Protein 6XU3 (pdb70)

Structure (mmCIF, N/CA/C/O backbone):
data_6XU3
#
_entry.id   6XU3
#
_cell.length_a   75.374
_cell.length_b   82.118
_cell.length_c   222.435
_cell.angle_alpha   90.000
_cell.angle_beta   90.000
_cell.angle_gamma   90.000
#
_symmetry.space_group_name_H-M   'P 21 21 21'
#
loop_
_entity.id
_entity.type
_entity.pdbx_description
1 polymer 'Class IV aminotransferase'
2 non-polymer "PYRIDOXAL-5'-PHOSPHATE"
3 non-polymer 'CHLORIDE ION'
4 non-polymer GLYCEROL
5 non-polymer 'NITRATE ION'
6 non-polymer DI(HYDROXYETHYL)ETHER
7 non-polymer N-GLYCINE-[3-HYDROXY-2-METHYL-5-PHOSPHONOOXYMETHYL-PYRIDIN-4-YL-METHANE]
8 non-polymer '3-AMINOBENZOIC ACID'
9 water water
#
loop_
_atom_site.group_PDB
_atom_site.id
_atom_site.type_symbol
_atom_site.label_atom_id
_atom_site.label_alt_id
_atom_site.label_comp_id
_atom_site.label_asym_id
_atom_site.label_entity_id
_atom_site.label_seq_id
_atom_site.pdbx_PDB_ins_code
_atom_site.Cartn_x
_atom_site.Cartn_y
_atom_site.Cartn_z
_atom_site.occupancy
_atom_site.B_iso_or_equiv
_atom_site.auth_seq_id
_atom_site.auth_comp_id
_atom_site.auth_asym_id
_atom_site.auth_atom_id
_atom_site.pdbx_PDB_model_num
ATOM 1 N N . TYR A 1 7 ? 79.03500 29.06200 70.11300 0.910 47.99399 7 TYR A N 1
ATOM 2 C CA . TYR A 1 7 ? 78.00200 28.78100 69.14000 0.910 40.20215 7 TYR A CA 1
ATOM 3 C C . TYR A 1 7 ? 77.72400 29.99900 68.24500 0.910 54.88820 7 TYR A C 1
ATOM 4 O O . TYR A 1 7 ? 77.20600 29.73700 67.13500 0.910 61.89689 7 TYR A O 1
ATOM 21 N N . THR A 1 8 ? 78.06000 31.23300 68.66900 1.000 53.48900 8 THR A N 1
ATOM 22 C CA . THR A 1 8 ? 77.88300 32.50400 67.89300 1.000 50.81104 8 THR A CA 1
ATOM 23 C C . THR A 1 8 ? 78.75000 32.54000 66.62100 1.000 58.94380 8 THR A C 1
ATOM 24 O O . THR A 1 8 ? 78.28900 33.14200 65.63900 1.000 45.43471 8 THR A O 1
ATOM 35 N N . ASP A 1 9 ? 79.93800 31.92400 66.62400 1.000 56.43433 9 ASP A N 1
ATOM 36 C CA . ASP A 1 9 ? 80.86800 31.93600 65.44900 1.000 59.44295 9 ASP A CA 1
ATOM 37 C C . ASP A 1 9 ? 80.15400 31.45500 64.18300 1.000 55.56386 9 ASP A C 1
ATOM 38 O O . ASP A 1 9 ? 80.51700 31.96400 63.07100 1.000 44.52711 9 ASP A O 1
ATOM 47 N N . HIS A 1 10 ? 79.18400 30.53900 64.35500 1.000 60.50027 10 HIS A N 1
ATOM 48 C CA . HIS A 1 10 ? 78.34900 29.94000 63.27400 1.000 53.00282 10 HIS A CA 1
ATOM 49 C C . HIS A 1 10 ? 77.88400 31.01800 62.27400 1.000 55.42758 10 HIS A C 1
ATOM 50 O O . HIS A 1 10 ? 77.78800 30.67100 61.07600 1.000 62.80891 10 HIS A O 1
ATOM 64 N N . ILE A 1 11 ? 77.59200 32.25400 62.71100 1.000 42.72000 11 ILE A N 1
ATOM 65 C CA . ILE A 1 11 ? 77.07800 33.32900 61.80700 1.000 43.29914 11 ILE A CA 1
ATOM 66 C C . ILE A 1 11 ? 77.96100 34.56900 61.92100 1.000 31.42632 11 ILE A C 1
ATOM 67 O O . ILE A 1 11 ? 78.04200 35.34000 60.92000 1.000 32.08553 11 ILE A O 1
ATOM 83 N N . PHE A 1 12 ? 78.54800 34.83000 63.09100 1.000 31.21829 12 PHE A N 1
ATOM 84 C CA . PHE A 1 12 ? 79.10000 36.18600 63.38400 1.000 35.94886 12 PHE A CA 1
ATOM 85 C C . PHE A 1 12 ? 80.46000 36.36500 62.69700 1.000 39.63424 12 PHE A C 1
ATOM 86 O O . PHE A 1 12 ? 80.77100 37.51000 62.31700 1.000 39.52760 12 PHE A O 1
ATOM 103 N N . ASP A 1 13 ? 81.24100 35.29200 62.53200 1.000 34.02816 13 ASP A N 1
ATOM 104 C CA . ASP A 1 13 ? 82.53200 35.36100 61.79300 1.000 39.04274 13 ASP A CA 1
ATOM 105 C C . ASP A 1 13 ? 82.24100 35.96000 60.41300 1.000 40.33804 13 ASP A C 1
ATOM 106 O O . ASP A 1 13 ? 82.82600 37.00600 60.07900 1.000 37.92320 13 ASP A O 1
ATOM 115 N N . ASP A 1 14 ? 81.32400 35.35700 59.65700 1.000 38.32291 14 ASP A N 1
ATOM 116 C CA . ASP A 1 14 ? 80.99200 35.79600 58.27600 1.000 28.95538 14 ASP A CA 1
ATOM 117 C C . ASP A 1 14 ? 80.40500 37.21200 58.32700 1.000 37.95776 14 ASP A C 1
ATOM 118 O O . ASP A 1 14 ? 80.70100 38.02800 57.42300 1.000 41.07467 14 ASP A O 1
ATOM 127 N N . TYR A 1 15 ? 79.59400 37.51200 59.33800 1.000 41.51518 15 TYR A N 1
ATOM 128 C CA . TYR A 1 15 ? 78.90700 38.82300 59.46200 1.000 36.06105 15 TYR A CA 1
ATOM 129 C C . TYR A 1 15 ? 79.95400 39.93400 59.64700 1.000 31.77065 15 TYR A C 1
ATOM 130 O O . TYR A 1 15 ? 79.85900 40.96900 58.97900 1.000 30.35195 15 TYR A O 1
ATOM 148 N N . ARG A 1 16 ? 80.93200 39.70800 60.52900 1.000 28.27353 16 ARG A N 1
ATOM 149 C CA . ARG A 1 16 ? 82.00900 40.70400 60.81800 1.000 42.68502 16 ARG A CA 1
ATOM 150 C C . ARG A 1 16 ? 82.79300 41.02600 59.52800 1.000 37.66017 16 ARG A C 1
ATOM 151 O O . ARG A 1 16 ? 83.12200 42.21700 59.32600 1.000 36.25620 16 ARG A O 1
ATOM 172 N N . LEU A 1 17 ? 83.05300 40.02900 58.68100 1.000 32.00958 17 LEU A N 1
ATOM 173 C CA . LEU A 1 17 ? 83.71700 40.23500 57.35300 1.000 31.10023 17 LEU A CA 1
ATOM 174 C C . LEU A 1 17 ? 82.85900 41.17100 56.47700 1.000 39.57665 17 LEU A C 1
ATOM 175 O O . LEU A 1 17 ? 83.41900 42.10800 55.87200 1.000 37.34740 17 LEU A O 1
ATOM 191 N N . ARG A 1 18 ? 81.54300 40.95000 56.42400 1.000 34.12375 18 ARG A N 1
ATOM 192 C CA . ARG A 1 18 ? 80.63500 41.77400 55.59400 1.000 30.30613 18 ARG A CA 1
ATOM 193 C C . ARG A 1 18 ? 80.59600 43.22100 56.11900 1.000 34.80293 18 ARG A C 1
ATOM 194 O O . ARG A 1 18 ? 80.55900 44.15900 55.28300 1.000 37.86633 18 ARG A O 1
ATOM 215 N N . VAL A 1 19 ? 80.60800 43.42300 57.43900 1.000 28.55494 19 VAL A N 1
ATOM 216 C CA . VAL A 1 19 ? 80.59400 44.77500 58.05500 1.000 36.47491 19 VAL A CA 1
ATOM 217 C C . VAL A 1 19 ? 81.89000 45.52400 57.69900 1.000 34.92307 19 VAL A C 1
ATOM 218 O O . VAL A 1 19 ? 81.83600 46.75400 57.39700 1.000 36.14558 19 VAL A O 1
ATOM 231 N N . LYS A 1 20 ? 83.02600 44.82900 57.78500 1.000 38.25777 20 LYS A N 1
ATOM 232 C CA . LYS A 1 20 ? 84.34700 45.41000 57.41700 1.000 37.90595 20 LYS A CA 1
ATOM 233 C C . LYS A 1 20 ? 84.25500 45.97500 55.99700 1.000 38.01787 20 LYS A C 1
ATOM 234 O O . LYS A 1 20 ? 84.61600 47.16400 55.80000 1.000 36.81634 20 LYS A O 1
ATOM 253 N N . ALA A 1 21 ? 83.74000 45.17600 55.05300 1.000 30.67523 21 ALA A N 1
ATOM 254 C CA . ALA A 1 21 ? 83.56000 45.57700 53.63600 1.000 40.12647 21 ALA A CA 1
ATOM 255 C C . ALA A 1 21 ? 82.63500 46.80000 53.55700 1.000 48.24465 21 ALA A C 1
ATOM 256 O O . ALA A 1 21 ? 83.00600 47.75000 52.89200 1.000 46.92240 21 ALA A O 1
ATOM 263 N N . LEU A 1 22 ? 81.51100 46.80800 54.27100 1.000 36.75681 22 LEU A N 1
ATOM 264 C CA . LEU A 1 22 ? 80.56000 47.94700 54.23000 1.000 41.31267 22 LEU A CA 1
ATOM 265 C C . LEU A 1 22 ? 81.20900 49.22500 54.78900 1.000 38.03331 22 LEU A C 1
ATOM 266 O O . LEU A 1 22 ? 80.93800 50.31800 54.24600 1.000 47.56487 22 LEU A O 1
ATOM 282 N N . GLU A 1 23 ? 82.02700 49.12400 55.84100 1.000 34.05219 23 GLU A N 1
ATOM 283 C CA . GLU A 1 23 ? 82.66500 50.32000 56.46400 1.000 35.44248 23 GLU A CA 1
ATOM 284 C C . GLU A 1 23 ? 83.77400 50.87100 55.55800 1.000 53.08360 23 GLU A C 1
ATOM 285 O O . GLU A 1 23 ? 84.13600 52.06000 55.71500 1.000 50.56662 23 GLU A O 1
ATOM 297 N N . ALA A 1 24 ? 84.31000 50.03200 54.67000 1.000 43.16731 24 ALA A N 1
ATOM 298 C CA . ALA A 1 24 ? 85.35700 50.40400 53.68700 1.000 46.13212 24 ALA A CA 1
ATOM 299 C C . ALA A 1 24 ? 84.72300 51.03300 52.44200 1.000 56.43858 24 ALA A C 1
ATOM 300 O O . ALA A 1 24 ? 85.46900 51.69700 51.71200 1.000 49.81432 24 ALA A O 1
ATOM 307 N N . SER A 1 25 ? 83.40800 50.84800 52.22700 1.000 48.81997 25 SER A N 1
ATOM 308 C CA . SER A 1 25 ? 82.66000 51.32200 51.03000 1.000 44.06024 25 SER A CA 1
ATOM 309 C C . SER A 1 25 ? 82.64800 52.86000 50.96100 1.000 44.60037 25 SER A C 1
ATOM 310 O O . SER A 1 25 ? 82.53200 53.52600 52.03200 1.000 54.06632 25 SER A O 1
ATOM 318 N N . ASP A 1 26 ? 82.76500 53.41200 49.74300 1.000 42.38452 26 ASP A N 1
ATOM 319 C CA . ASP A 1 26 ? 82.68800 54.87500 49.48600 1.000 43.26813 26 ASP A CA 1
ATOM 320 C C . ASP A 1 26 ? 81.27100 55.21500 48.99300 1.000 49.92973 26 ASP A C 1
ATOM 321 O O . ASP A 1 26 ? 80.95800 56.41400 48.82900 1.000 46.23847 26 ASP A O 1
ATOM 330 N N . ASN A 1 27 ? 80.41900 54.21000 48.81000 1.000 41.75508 27 ASN A N 1
ATOM 331 C CA . ASN A 1 27 ? 78.97300 54.38500 48.49600 1.000 45.86816 27 ASN A CA 1
ATOM 332 C C . ASN A 1 27 ? 78.35500 55.37300 49.48400 1.000 41.91255 27 ASN A C 1
ATOM 333 O O . ASN A 1 27 ? 78.40000 55.14200 50.69800 1.000 45.72120 27 ASN A O 1
ATOM 344 N N . PRO A 1 28 ? 77.76000 56.49600 49.01300 1.000 42.68274 28 PRO A N 1
ATOM 345 C CA . PRO A 1 28 ? 77.17900 57.48100 49.93000 1.000 57.36682 28 PRO A CA 1
ATOM 346 C C . PRO A 1 28 ? 75.92800 56.97900 50.67900 1.000 40.61415 28 PRO A C 1
ATOM 347 O O . PRO A 1 28 ? 75.50000 57.69200 51.56700 1.000 40.24959 28 PRO A O 1
ATOM 358 N N . PHE A 1 29 ? 75.41200 55.79300 50.31500 1.000 45.73394 29 PHE A N 1
ATOM 359 C CA . PHE A 1 29 ? 74.21900 55.12900 50.91100 1.000 44.87227 29 PHE A CA 1
ATOM 360 C C . PHE A 1 29 ? 74.63700 53.95600 51.81200 1.000 39.38351 29 PHE A C 1
ATOM 361 O O . PHE A 1 29 ? 73.77400 53.26400 52.35100 1.000 29.51116 29 PHE A O 1
ATOM 378 N N . ALA A 1 30 ? 75.92700 53.72400 51.98900 1.000 35.22090 30 ALA A N 1
ATOM 379 C CA . ALA A 1 30 ? 76.43600 52.58200 52.79200 1.000 40.04030 30 ALA A CA 1
ATOM 380 C C . ALA A 1 30 ? 76.05800 52.76200 54.26800 1.000 28.76066 30 ALA A C 1
ATOM 381 O O . ALA A 1 30 ? 75.99800 51.76700 54.97300 1.000 32.98443 30 ALA A O 1
ATOM 388 N N . LYS A 1 31 ? 75.85700 53.99700 54.73100 1.000 30.96709 31 LYS A N 1
ATOM 389 C CA . LYS A 1 31 ? 75.45500 54.28400 56.13200 1.000 35.37821 31 LYS A CA 1
ATOM 390 C C . LYS A 1 31 ? 73.92600 54.24700 56.23400 1.000 37.28398 31 LYS A C 1
ATOM 391 O O . LYS A 1 31 ? 73.41100 54.39100 57.35900 1.000 29.90664 31 LYS A O 1
ATOM 410 N N . GLY A 1 32 ? 73.23600 54.06100 55.10800 1.000 31.08593 32 GLY A N 1
ATOM 411 C CA . GLY A 1 32 ? 71.77000 53.88200 55.09100 1.000 29.37139 32 GLY A CA 1
ATOM 412 C C . GLY A 1 32 ? 71.11100 54.78100 54.06300 1.000 32.46914 32 GLY A C 1
ATOM 413 O O . GLY A 1 32 ? 71.69800 55.82000 53.69700 1.000 37.50537 32 GLY A O 1
ATOM 417 N N . ILE A 1 33 ? 69.91100 54.41400 53.62400 1.000 35.96280 33 ILE A N 1
ATOM 418 C CA . ILE A 1 33 ? 69.16900 55.13800 52.55400 1.000 28.09090 33 ILE A CA 1
ATOM 419 C C . ILE A 1 33 ? 67.70100 55.23400 52.96200 1.000 30.31098 33 ILE A C 1
ATOM 420 O O . ILE A 1 33 ? 67.15200 54.28200 53.52000 1.000 28.62513 33 ILE A O 1
ATOM 436 N N . ALA A 1 34 ? 67.10000 56.38000 52.71400 1.000 31.67231 34 ALA A N 1
ATOM 437 C CA . ALA A 1 34 ? 65.68600 56.66500 53.01900 1.000 31.62356 34 ALA A CA 1
ATOM 438 C C . ALA A 1 34 ? 64.96600 57.00300 51.71600 1.000 38.28953 34 ALA A C 1
ATOM 439 O O . ALA A 1 34 ? 65.55800 57.69900 50.88800 1.000 37.70061 34 ALA A O 1
ATOM 446 N N . TYR A 1 35 ? 63.74200 56.50400 51.54900 1.000 38.29079 35 TYR A N 1
ATOM 447 C CA . TYR A 1 35 ? 62.80300 56.97500 50.50500 1.000 40.15984 35 TYR A CA 1
ATOM 448 C C . TYR A 1 35 ? 61.87200 58.01600 51.13600 1.000 39.03382 35 TYR A C 1
ATOM 449 O O . TYR A 1 35 ? 61.09900 57.68000 52.06800 1.000 42.25579 35 TYR A O 1
ATOM 467 N N . ILE A 1 36 ? 61.96800 59.26700 50.68300 1.000 36.11613 36 ILE A N 1
ATOM 468 C CA . ILE A 1 36 ? 61.13700 60.39300 51.20900 1.000 34.96981 36 ILE A CA 1
ATOM 469 C C . ILE A 1 36 ? 60.56300 61.20500 50.03800 1.000 32.74003 36 ILE A C 1
ATOM 470 O O . ILE A 1 36 ? 61.34600 61.83900 49.32000 1.000 45.99145 36 ILE A O 1
ATOM 486 N N . ALA A 1 37 ? 59.24400 61.18300 49.84700 1.000 43.41900 37 ALA A N 1
ATOM 487 C CA . ALA A 1 37 ? 58.55200 61.97500 48.80500 1.000 54.70301 37 ALA A CA 1
ATOM 488 C C . ALA A 1 37 ? 59.22000 61.71700 47.44000 1.000 48.59058 37 ALA A C 1
ATOM 489 O O . ALA A 1 37 ? 59.65200 62.70500 46.80100 1.000 49.72141 37 ALA A O 1
ATOM 496 N N . GLY A 1 38 ? 59.34800 60.44200 47.04200 1.000 53.39286 38 GLY A N 1
ATOM 497 C CA . GLY A 1 38 ? 59.83300 60.03400 45.70400 1.000 49.85974 38 GLY A CA 1
ATOM 498 C C . GLY A 1 38 ? 61.33800 60.18700 45.53200 1.000 55.70163 38 GLY A C 1
ATOM 499 O O . GLY A 1 38 ? 61.81500 59.86900 44.42400 1.000 46.42656 38 GLY A O 1
ATOM 503 N N . GLU A 1 39 ? 62.07200 60.62400 46.56500 1.000 50.34894 39 GLU A N 1
ATOM 504 C CA . GLU A 1 39 ? 63.54600 60.85000 46.49700 1.000 50.73516 39 GLU A CA 1
ATOM 505 C C . GLU A 1 39 ? 64.26000 59.85700 47.41500 1.000 41.78858 39 GLU A C 1
ATOM 506 O O . GLU A 1 39 ? 63.75700 59.62000 48.50700 1.000 41.73662 39 GLU A O 1
ATOM 518 N N . TYR A 1 40 ? 65.37700 59.29700 46.96700 1.000 49.67208 40 TYR A N 1
ATOM 519 C CA . TYR A 1 40 ? 66.31600 58.53000 47.81800 1.000 41.15239 40 TYR A CA 1
ATOM 520 C C . TYR A 1 40 ? 67.34800 59.49200 48.40100 1.000 49.70248 40 TYR A C 1
ATOM 521 O O . TYR A 1 40 ? 67.95600 60.24500 47.62300 1.000 56.00289 40 TYR A O 1
ATOM 539 N N . VAL A 1 41 ? 67.53900 59.46400 49.72300 1.000 38.47730 41 VAL A N 1
ATOM 540 C CA . VAL A 1 41 ? 68.44300 60.40200 50.43800 1.000 35.01148 41 VAL A CA 1
ATOM 541 C C . VAL A 1 41 ? 69.28000 59.57800 51.41200 1.000 43.13478 41 VAL A C 1
ATOM 542 O O . VAL A 1 41 ? 68.77600 58.61200 51.99200 1.000 36.18823 41 VAL A O 1
ATOM 555 N N . PRO A 1 42 ? 70.57500 59.92300 51.59800 1.000 36.92519 42 PRO A N 1
ATOM 556 C CA . PRO A 1 42 ? 71.39000 59.30500 52.63600 1.000 41.39856 42 PRO A CA 1
ATOM 557 C C . PRO A 1 42 ? 70.71100 59.43600 54.00400 1.000 32.67169 42 PRO A C 1
ATOM 558 O O . PRO A 1 42 ? 70.24700 60.49400 54.34600 1.000 37.07247 42 PRO A O 1
ATOM 569 N N . LEU A 1 43 ? 70.68600 58.33900 54.74500 1.000 35.88313 43 LEU A N 1
ATOM 570 C CA . LEU A 1 43 ? 69.88700 58.19600 55.98500 1.000 34.47873 43 LEU A CA 1
ATOM 571 C C . LEU A 1 43 ? 70.13800 59.38000 56.91400 1.000 36.28473 43 LEU A C 1
ATOM 572 O O . LEU A 1 43 ? 69.17400 59.92900 57.44600 1.000 35.48066 43 LEU A O 1
ATOM 588 N N . HIS A 1 44 ? 71.38700 59.78300 57.09800 1.000 34.56971 44 HIS A N 1
ATOM 589 C CA . HIS A 1 44 ? 71.75700 60.79300 58.12700 1.000 37.87347 44 HIS A CA 1
ATOM 590 C C . HIS A 1 44 ? 71.42800 62.20600 57.63900 1.000 40.41946 44 HIS A C 1
ATOM 591 O O . HIS A 1 44 ? 71.51400 63.12300 58.46100 1.000 49.80799 44 HIS A O 1
ATOM 605 N N . GLU A 1 45 ? 71.03900 62.38200 56.37100 1.000 35.95155 45 GLU A N 1
ATOM 606 C CA . GLU A 1 45 ? 70.56100 63.68900 55.82800 1.000 39.30727 45 GLU A CA 1
ATOM 607 C C . GLU A 1 45 ? 69.02100 63.68800 55.72500 1.000 32.05075 45 GLU A C 1
ATOM 608 O O . GLU A 1 45 ? 68.43900 64.74600 55.47800 1.000 37.05223 45 GLU A O 1
ATOM 620 N N . ALA A 1 46 ? 68.36800 62.53800 55.88500 1.000 38.32204 46 ALA A N 1
ATOM 621 C CA . ALA A 1 46 ? 66.90500 62.36500 55.66600 1.000 34.90713 46 ALA A CA 1
ATOM 622 C C . ALA A 1 46 ? 66.11000 63.18800 56.68500 1.000 31.44357 46 ALA A C 1
ATOM 623 O O . ALA A 1 46 ? 66.37600 63.06800 57.89100 1.000 31.76726 46 ALA A O 1
ATOM 630 N N . ARG A 1 47 ? 65.13800 63.98300 56.23400 1.000 39.01080 47 ARG A N 1
ATOM 631 C CA . ARG A 1 47 ? 64.32700 64.85000 57.10000 1.000 31.28856 47 ARG A CA 1
ATOM 632 C C . ARG A 1 47 ? 62.85700 64.66800 56.72000 1.000 45.68072 47 ARG A C 1
ATOM 633 O O . ARG A 1 47 ? 62.59500 64.33000 55.60100 1.000 49.14112 47 ARG A O 1
ATOM 654 N N . ILE A 1 48 ? 61.94200 64.87400 57.65000 1.000 34.90390 48 ILE A N 1
ATOM 655 C CA . ILE A 1 48 ? 60.46600 64.83500 57.45100 1.000 30.97646 48 ILE A CA 1
ATOM 656 C C . ILE A 1 48 ? 59.90400 66.15900 57.94100 1.000 33.13586 48 ILE A C 1
ATOM 657 O O . ILE A 1 48 ? 60.50100 66.81100 58.78900 1.000 37.99903 48 ILE A O 1
ATOM 673 N N . PRO A 1 49 ? 58.73100 66.58400 57.42900 1.000 36.88640 49 PRO A N 1
ATOM 674 C CA . PRO A 1 49 ? 58.12500 67.83200 57.88500 1.000 33.73473 49 PRO A CA 1
ATOM 675 C C . PRO A 1 49 ? 57.71200 67.69600 59.35200 1.000 37.32521 49 PRO A C 1
ATOM 676 O O . PRO A 1 49 ? 57.19000 66.66200 59.73900 1.000 40.73383 49 PRO A O 1
ATOM 687 N N . ILE A 1 50 ? 57.98000 68.73300 60.13400 1.000 35.50253 50 ILE A N 1
ATOM 688 C CA . ILE A 1 50 ? 57.64200 68.74700 61.58000 1.000 37.63249 50 ILE A CA 1
ATOM 689 C C . ILE A 1 50 ? 56.11700 68.69700 61.72400 1.000 36.05742 50 ILE A C 1
ATOM 690 O O . ILE A 1 50 ? 55.67600 68.32000 62.80600 1.000 34.60236 50 ILE A O 1
ATOM 706 N N . LEU A 1 51 ? 55.34600 69.06100 60.69100 1.000 30.01443 51 LEU A N 1
ATOM 707 C CA . LEU A 1 51 ? 53.85600 69.03700 60.75200 1.000 38.60890 51 LEU A CA 1
ATOM 708 C C . LEU A 1 51 ? 53.30300 67.63600 60.44800 1.000 28.55423 51 LEU A C 1
ATOM 709 O O . LEU A 1 51 ? 52.08600 67.45600 60.51600 1.000 33.46314 51 LEU A O 1
ATOM 725 N N . ASP A 1 52 ? 54.15100 66.68500 60.09200 1.000 32.12830 52 ASP A N 1
ATOM 726 C CA . ASP A 1 52 ? 53.73200 65.27300 59.93200 1.000 33.46924 52 ASP A CA 1
ATOM 727 C C . ASP A 1 52 ? 53.09000 64.82100 61.24700 1.000 35.64322 52 ASP A C 1
ATOM 728 O O . ASP A 1 52 ? 53.70300 64.97300 62.31400 1.000 33.93015 52 ASP A O 1
ATOM 737 N N . GLN A 1 53 ? 51.87200 64.30600 61.17000 1.000 33.59832 53 GLN A N 1
ATOM 738 C CA . GLN A 1 53 ? 51.11100 63.85700 62.35600 1.000 34.39900 53 GLN A CA 1
ATOM 739 C C . GLN A 1 53 ? 51.76400 62.58700 62.90900 1.000 40.95664 53 GLN A C 1
ATOM 740 O O . GLN A 1 53 ? 51.52200 62.28000 64.07800 1.000 36.30585 53 GLN A O 1
ATOM 754 N N . GLY A 1 54 ? 52.57200 61.89700 62.09900 1.000 33.15568 54 GLY A N 1
ATOM 755 C CA . GLY A 1 54 ? 53.47500 60.84200 62.58000 1.000 30.12351 54 GLY A CA 1
ATOM 756 C C . GLY A 1 54 ? 54.35100 61.36200 63.71400 1.000 33.35724 54 GLY A C 1
ATOM 757 O O . GLY A 1 54 ? 54.74700 60.56400 64.58000 1.000 32.65883 54 GLY A O 1
ATOM 761 N N . PHE A 1 55 ? 54.63500 62.66000 63.72800 1.000 32.63123 55 PHE A N 1
ATOM 762 C CA . PHE A 1 55 ? 55.42500 63.31000 64.80100 1.000 38.23680 55 PHE A CA 1
ATOM 763 C C . PHE A 1 55 ? 54.47500 63.97500 65.80400 1.000 29.71333 55 PHE A C 1
ATOM 764 O O . PHE A 1 55 ? 54.57200 63.68900 66.99300 1.000 34.02274 55 PHE A O 1
ATOM 781 N N . LEU A 1 56 ? 53.56300 64.81700 65.34400 1.000 35.33864 56 LEU A N 1
ATOM 782 C CA . LEU A 1 56 ? 52.74100 65.68600 66.24000 1.000 34.84515 56 LEU A CA 1
ATOM 783 C C . LEU A 1 56 ? 51.72900 64.88700 67.08600 1.000 32.44605 56 LEU A C 1
ATOM 784 O O . LEU A 1 56 ? 51.24200 65.45000 68.09700 1.000 32.94444 56 LEU A O 1
ATOM 800 N N . HIS A 1 57 ? 51.40600 63.64500 66.71500 1.000 39.99144 57 HIS A N 1
ATOM 801 C CA . HIS A 1 57 ? 50.50700 62.75700 67.51100 1.000 32.48346 57 HIS A CA 1
ATOM 802 C C . HIS A 1 57 ? 50.91400 61.28400 67.39600 1.000 32.39476 57 HIS A C 1
ATOM 803 O O . HIS A 1 57 ? 50.06000 60.41800 67.64300 1.000 32.10733 57 HIS A O 1
ATOM 817 N N . SER A 1 58 ? 52.17200 60.99200 67.06900 1.000 38.60246 58 SER A N 1
ATOM 818 C CA . SER A 1 58 ? 52.67100 59.61200 66.83200 1.000 30.64588 58 SER A CA 1
ATOM 819 C C . SER A 1 58 ? 51.59500 58.79100 66.11600 1.000 32.20072 58 SER A C 1
ATOM 820 O O . SER A 1 58 ? 51.35800 57.61000 66.47800 1.000 37.47211 58 SER A O 1
ATOM 828 N N . ASP A 1 59 ? 50.98800 59.39100 65.10100 1.000 33.33895 59 ASP A N 1
ATOM 829 C CA . ASP A 1 59 ? 49.83800 58.80100 64.37300 1.000 25.70239 59 ASP A CA 1
ATOM 830 C C . ASP A 1 59 ? 50.37600 57.97600 63.20400 1.000 30.99780 59 ASP A C 1
ATOM 831 O O . ASP A 1 59 ? 50.38800 58.48300 62.05100 1.000 27.32775 59 ASP A O 1
ATOM 840 N N . LEU A 1 60 ? 50.83800 56.76800 63.48600 1.000 22.79770 60 LEU A N 1
ATOM 841 C CA . LEU A 1 60 ? 51.52500 55.97000 62.45700 1.000 23.12474 60 LEU A CA 1
ATOM 842 C C . LEU A 1 60 ? 51.51000 54.50100 62.85000 1.000 27.04558 60 LEU A C 1
ATOM 843 O O . LEU A 1 60 ? 51.24000 54.17700 64.03200 1.000 33.56028 60 LEU A O 1
ATOM 859 N N . THR A 1 61 ? 51.84300 53.65800 61.88300 1.000 29.54431 61 THR A N 1
ATOM 860 C CA . THR A 1 61 ? 52.25400 52.27500 62.16300 1.000 33.91003 61 THR A CA 1
ATOM 861 C C . THR A 1 61 ? 53.49200 51.99800 61.33000 1.000 37.33431 61 THR A C 1
ATOM 862 O O . THR A 1 61 ? 53.81300 52.80200 60.44000 1.000 26.61596 61 THR A O 1
ATOM 873 N N . TYR A 1 62 ? 54.17800 50.91200 61.63900 1.000 26.12923 62 TYR A N 1
ATOM 874 C CA . TYR A 1 62 ? 55.44800 50.58700 60.96200 1.000 33.92662 62 TYR A CA 1
ATOM 875 C C . TYR A 1 62 ? 55.65000 49.08000 61.02300 1.000 34.38046 62 TYR A C 1
ATOM 876 O O . TYR A 1 62 ? 54.90800 48.36900 61.74100 1.000 32.59234 62 TYR A O 1
ATOM 894 N N . ASP A 1 63 ? 56.62800 48.60700 60.26400 1.000 33.12572 63 ASP A N 1
ATOM 895 C CA . ASP A 1 63 ? 57.11000 47.21500 60.38300 1.000 29.02901 63 ASP A CA 1
ATOM 896 C C . ASP A 1 63 ? 58.58600 47.16400 59.98700 1.000 29.94079 63 ASP A C 1
ATOM 897 O O . ASP A 1 63 ? 59.07900 48.09000 59.32200 1.000 31.72108 63 ASP A O 1
ATOM 906 N N . VAL A 1 64 ? 59.27600 46.13500 60.46500 1.000 36.28150 64 VAL A N 1
ATOM 907 C CA . VAL A 1 64 ? 60.75100 46.02800 60.34900 1.000 24.90163 64 VAL A CA 1
ATOM 908 C C . VAL A 1 64 ? 61.11800 44.61200 59.96100 1.000 20.29075 64 VAL A C 1
ATOM 909 O O . VAL A 1 64 ? 61.22200 43.74100 60.81200 1.000 25.59247 64 VAL A O 1
ATOM 922 N N . PRO A 1 65 ? 61.31700 44.33500 58.66300 1.000 21.48627 65 PRO A N 1
ATOM 923 C CA . PRO A 1 65 ? 61.97200 43.10800 58.24200 1.000 29.12619 65 PRO A CA 1
ATOM 924 C C . PRO A 1 65 ? 63.49400 43.33300 58.26000 1.000 30.90051 65 PRO A C 1
ATOM 925 O O . PRO A 1 65 ? 63.95100 44.46600 58.46200 1.000 27.64133 65 PRO A O 1
ATOM 936 N N . ALA A 1 66 ? 64.24300 42.25000 58.06500 1.000 30.49876 66 ALA A N 1
ATOM 937 C CA . ALA A 1 66 ? 65.71000 42.30100 58.00300 1.000 33.65570 66 ALA A CA 1
ATOM 938 C C . ALA A 1 66 ? 66.23000 41.64900 56.71700 1.000 36.80781 66 ALA A C 1
ATOM 939 O O . ALA A 1 66 ? 65.55900 40.76300 56.14600 1.000 34.67789 66 ALA A O 1
ATOM 946 N N . VAL A 1 67 ? 67.39700 42.11300 56.28700 1.000 35.21771 67 VAL A N 1
ATOM 947 C CA . VAL A 1 67 ? 68.22400 41.44500 55.24600 1.000 38.64497 67 VAL A CA 1
ATOM 948 C C . VAL A 1 67 ? 69.42100 40.83600 55.96300 1.000 29.81675 67 VAL A C 1
ATOM 949 O O . VAL A 1 67 ? 70.04600 41.54300 56.77900 1.000 36.21050 67 VAL A O 1
ATOM 962 N N . TRP A 1 68 ? 69.70300 39.57300 55.67100 1.000 36.18820 68 TRP A N 1
ATOM 963 C CA . TRP A 1 68 ? 70.86700 38.85600 56.23100 1.000 35.74861 68 TRP A CA 1
ATOM 964 C C . TRP A 1 68 ? 71.64400 38.18700 55.10500 1.000 37.86080 68 TRP A C 1
ATOM 965 O O . TRP A 1 68 ? 71.02500 37.39900 54.36400 1.000 33.29697 68 TRP A O 1
ATOM 986 N N . ASN A 1 69 ? 72.93900 38.51600 54.99900 1.000 36.53512 69 ASN A N 1
ATOM 987 C CA . ASN A 1 69 ? 73.83700 37.98300 53.94800 1.000 28.12330 69 ASN A CA 1
ATOM 988 C C . ASN A 1 69 ? 73.17600 38.17700 52.57600 1.000 24.36004 69 ASN A C 1
ATOM 989 O O . ASN A 1 69 ? 73.23600 37.23600 51.75700 1.000 32.20573 69 ASN A O 1
ATOM 1000 N N . GLY A 1 70 ? 72.52700 39.32200 52.35100 1.000 41.15107 70 GLY A N 1
ATOM 1001 C CA . GLY A 1 70 ? 71.85400 39.67600 51.07900 1.000 42.39071 70 GLY A CA 1
ATOM 1002 C C . GLY A 1 70 ? 70.53100 38.94600 50.85000 1.000 45.56075 70 GLY A C 1
ATOM 1003 O O . GLY A 1 70 ? 70.07600 38.91400 49.70200 1.000 48.47717 70 GLY A O 1
ATOM 1007 N N . ARG A 1 71 ? 69.96500 38.29700 51.86400 1.000 49.05646 71 ARG A N 1
ATOM 1008 C CA . ARG A 1 71 ? 68.65600 37.59900 51.74900 1.000 41.72799 71 ARG A CA 1
ATOM 1009 C C . ARG A 1 71 ? 67.65600 38.27800 52.68400 1.000 43.08816 71 ARG A C 1
ATOM 1010 O O . ARG A 1 71 ? 67.89800 38.29600 53.90500 1.000 38.77835 71 ARG A O 1
ATOM 1031 N N . PHE A 1 72 ? 66.56500 38.80000 52.13100 1.000 39.83708 72 PHE A N 1
ATOM 1032 C CA . PHE A 1 72 ? 65.38400 39.20300 52.93600 1.000 43.95921 72 PHE A CA 1
ATOM 1033 C C . PHE A 1 72 ? 64.85900 37.95100 53.63600 1.000 40.42043 72 PHE A C 1
ATOM 1034 O O . PHE A 1 72 ? 64.87600 36.86400 53.00900 1.000 39.28839 72 PHE A O 1
ATOM 1051 N N . PHE A 1 73 ? 64.45000 38.09400 54.89800 1.000 34.44851 73 PHE A N 1
ATOM 1052 C CA . PHE A 1 73 ? 63.86900 36.99100 55.69900 1.000 37.73484 73 PHE A CA 1
ATOM 1053 C C . PHE A 1 73 ? 62.40700 37.30600 56.00500 1.000 30.56218 73 PHE A C 1
ATOM 1054 O O . PHE A 1 73 ? 62.15200 38.32800 56.68900 1.000 30.78298 73 PHE A O 1
ATOM 1071 N N . ARG A 1 74 ? 61.50700 36.45700 55.49900 1.000 32.21109 74 ARG A N 1
ATOM 1072 C CA . ARG A 1 74 ? 60.04900 36.48000 55.80700 1.000 33.56924 74 ARG A CA 1
ATOM 1073 C C . ARG A 1 74 ? 59.47600 37.86400 55.48200 1.000 34.63148 74 ARG A C 1
ATOM 1074 O O . ARG A 1 74 ? 58.65500 38.36600 56.25100 1.000 37.48075 74 ARG A O 1
ATOM 1095 N N . LEU A 1 75 ? 59.91200 38.48900 54.39800 1.000 30.97008 75 LEU A N 1
ATOM 1096 C CA . LEU A 1 75 ? 59.42900 39.85400 54.05800 1.000 33.86594 75 LEU A CA 1
ATOM 1097 C C . LEU A 1 75 ? 57.91000 39.81400 53.84100 1.000 31.22444 75 LEU A C 1
ATOM 1098 O O . LEU A 1 75 ? 57.26300 40.78100 54.20700 1.000 31.04536 75 LEU A O 1
ATOM 1114 N N . GLU A 1 76 ? 57.36300 38.74000 53.28000 1.000 28.75053 76 GLU A N 1
ATOM 1115 C CA . GLU A 1 76 ? 55.90200 38.64200 52.98600 1.000 41.02707 76 GLU A CA 1
ATOM 1116 C C . GLU A 1 76 ? 55.11800 38.66300 54.30500 1.000 35.36982 76 GLU A C 1
ATOM 1117 O O . GLU A 1 76 ? 54.05900 39.29500 54.33400 1.000 37.19002 76 GLU A O 1
ATOM 1129 N N . ASP A 1 77 ? 55.63900 38.03200 55.35700 1.000 36.09495 77 ASP A N 1
ATOM 1130 C CA . ASP A 1 77 ? 55.00000 38.02900 56.69800 1.000 30.15200 77 ASP A CA 1
ATOM 1131 C C . ASP A 1 77 ? 54.97100 39.46100 57.23600 1.000 36.82274 77 ASP A C 1
ATOM 1132 O O . ASP A 1 77 ? 53.93000 39.87400 57.77000 1.000 39.20672 77 ASP A O 1
ATOM 1141 N N . HIS A 1 78 ? 56.06200 40.20600 57.10400 1.000 40.25433 78 HIS A N 1
ATOM 1142 C CA . HIS A 1 78 ? 56.14400 41.60900 57.59500 1.000 34.33916 78 HIS A CA 1
ATOM 1143 C C . HIS A 1 78 ? 55.18100 42.49500 56.80000 1.000 36.95549 78 HIS A C 1
ATOM 1144 O O . HIS A 1 78 ? 54.49800 43.33100 57.40500 1.000 33.72017 78 HIS A O 1
ATOM 1158 N N . LEU A 1 79 ? 55.13000 42.31300 55.48700 1.000 35.17658 79 LEU A N 1
ATOM 1159 C CA . LEU A 1 79 ? 54.20300 43.06900 54.61700 1.000 33.73948 79 LEU A CA 1
ATOM 1160 C C . LEU A 1 79 ? 52.76400 42.73300 55.02300 1.000 31.29297 79 LEU A C 1
ATOM 1161 O O . LEU A 1 79 ? 51.96400 43.64500 55.11700 1.000 30.57653 79 LEU A O 1
ATOM 1177 N N . ASP A 1 80 ? 52.45600 41.46100 55.25400 1.000 36.00738 80 ASP A N 1
ATOM 1178 C CA . ASP A 1 80 ? 51.10700 41.02400 55.70600 1.000 43.69494 80 ASP A CA 1
ATOM 1179 C C . ASP A 1 80 ? 50.74000 41.78000 56.98900 1.000 41.15867 80 ASP A C 1
ATOM 1180 O O . ASP A 1 80 ? 49.65500 42.39400 57.03100 1.000 37.94268 80 ASP A O 1
ATOM 1189 N N . ARG A 1 81 ? 51.61800 41.76300 57.98800 1.000 35.16900 81 ARG A N 1
ATOM 1190 C CA . ARG A 1 81 ? 51.31700 42.38500 59.30500 1.000 32.70185 81 ARG A CA 1
ATOM 1191 C C . ARG A 1 81 ? 51.20500 43.90300 59.12300 1.000 31.83326 81 ARG A C 1
ATOM 1192 O O . ARG A 1 81 ? 50.34600 44.53900 59.77400 1.000 29.72995 81 ARG A O 1
ATOM 1213 N N . PHE A 1 82 ? 52.03800 44.48000 58.26400 1.000 30.79140 82 PHE A N 1
ATOM 1214 C CA . PHE A 1 82 ? 52.02800 45.94500 58.04600 1.000 29.43599 82 PHE A CA 1
ATOM 1215 C C . PHE A 1 82 ? 50.67700 46.36600 57.45300 1.000 30.04943 82 PHE A C 1
ATOM 1216 O O . PHE A 1 82 ? 50.09400 47.40100 57.89100 1.000 31.12367 82 PHE A O 1
ATOM 1233 N N . GLU A 1 83 ? 50.18700 45.61900 56.45900 1.000 36.54854 83 GLU A N 1
ATOM 1234 C CA . GLU A 1 83 ? 48.91200 45.97200 55.78200 1.000 39.04769 83 GLU A CA 1
ATOM 1235 C C . GLU A 1 83 ? 47.78600 45.83800 56.81400 1.000 35.05548 83 GLU A C 1
ATOM 1236 O O . GLU A 1 83 ? 46.88100 46.71100 56.84500 1.000 41.18309 83 GLU A O 1
ATOM 1248 N N . LYS A 1 84 ? 47.86100 44.83100 57.66200 1.000 32.81423 84 LYS A N 1
ATOM 1249 C CA . LYS A 1 84 ? 46.85400 44.60700 58.71600 1.000 30.03093 84 LYS A CA 1
ATOM 1250 C C . LYS A 1 84 ? 46.88600 45.79200 59.68200 1.000 37.80507 84 LYS A C 1
ATOM 1251 O O . LYS A 1 84 ? 45.83100 46.27800 59.99800 1.000 29.94407 84 LYS A O 1
ATOM 1270 N N . SER A 1 85 ? 48.07900 46.21600 60.10100 1.000 29.09093 85 SER A N 1
ATOM 1271 C CA . SER A 1 85 ? 48.29000 47.34200 61.04200 1.000 30.28366 85 SER A CA 1
ATOM 1272 C C . SER A 1 85 ? 47.72300 48.62700 60.43200 1.000 29.09661 85 SER A C 1
ATOM 1273 O O . SER A 1 85 ? 47.02900 49.38300 61.14300 1.000 31.88762 85 SER A O 1
ATOM 1281 N N . CYS A 1 86 ? 48.02700 48.88500 59.16900 1.000 27.94867 86 CYS A N 1
ATOM 1282 C CA . CYS A 1 86 ? 47.50700 50.06000 58.43500 1.000 24.10051 86 CYS A CA 1
ATOM 1283 C C . CYS A 1 86 ? 45.96500 50.05700 58.48800 1.000 34.31410 86 CYS A C 1
ATOM 1284 O O . CYS A 1 86 ? 45.36600 51.11500 58.79100 1.000 28.70043 86 CYS A O 1
ATOM 1292 N N . ALA A 1 87 ? 45.32700 48.91300 58.22100 1.000 36.14253 87 ALA A N 1
ATOM 1293 C CA . ALA A 1 87 ? 43.84900 48.80800 58.17700 1.000 33.02611 87 ALA A CA 1
ATOM 1294 C C . ALA A 1 87 ? 43.29000 49.13900 59.56500 1.000 37.33756 87 ALA A C 1
ATOM 1295 O O . ALA A 1 87 ? 42.31600 49.93600 59.64900 1.000 30.72860 87 ALA A O 1
ATOM 1302 N N . GLN A 1 88 ? 43.89600 48.59400 60.62100 1.000 37.18715 88 GLN A N 1
ATOM 1303 C CA . GLN A 1 88 ? 43.38200 48.78600 61.99500 1.000 36.20627 88 GLN A CA 1
ATOM 1304 C C . GLN A 1 88 ? 43.36500 50.27400 62.33700 1.000 32.05753 88 GLN A C 1
ATOM 1305 O O . GLN A 1 88 ? 42.45400 50.70700 63.06000 1.000 27.68341 88 GLN A O 1
ATOM 1319 N N . LEU A 1 89 ? 44.33500 51.03800 61.85800 1.000 26.65383 89 LEU A N 1
ATOM 1320 C CA . LEU A 1 89 ? 44.41700 52.49300 62.18000 1.000 23.60430 89 LEU A CA 1
ATOM 1321 C C . LEU A 1 89 ? 43.76300 53.32500 61.06900 1.000 30.14747 89 LEU A C 1
ATOM 1322 O O . LEU A 1 89 ? 43.88300 54.57800 61.13000 1.000 26.68596 89 LEU A O 1
ATOM 1338 N N . ARG A 1 90 ? 43.08800 52.68700 60.10500 1.000 28.55160 90 ARG A N 1
ATOM 1339 C CA . ARG A 1 90 ? 42.44000 53.40800 58.97600 1.000 27.26840 90 ARG A CA 1
ATOM 1340 C C . ARG A 1 90 ? 43.48500 54.25900 58.23500 1.000 33.68688 90 ARG A C 1
ATOM 1341 O O . ARG A 1 90 ? 43.23000 55.46500 57.90700 1.000 30.66472 90 ARG A O 1
ATOM 1362 N N . LEU A 1 91 ? 44.65900 53.66500 58.03300 1.000 30.30060 91 LEU A N 1
ATOM 1363 C CA . LEU A 1 91 ? 45.73000 54.23600 57.19400 1.000 34.76999 91 LEU A CA 1
ATOM 1364 C C . LEU A 1 91 ? 45.72100 53.47300 55.87000 1.000 33.17374 91 LEU A C 1
ATOM 1365 O O . LEU A 1 91 ? 45.45000 52.24500 55.85800 1.000 33.17876 91 LEU A O 1
ATOM 1381 N N . LYS A 1 92 ? 45.95000 54.19400 54.78500 1.000 29.89696 92 LYS A N 1
ATOM 1382 C CA . LYS A 1 92 ? 46.13200 53.58000 53.44700 1.000 30.43528 92 LYS A CA 1
ATOM 1383 C C . LYS A 1 92 ? 47.46500 54.09200 52.89500 1.000 37.09056 92 LYS A C 1
ATOM 1384 O O . LYS A 1 92 ? 47.59100 55.31700 52.67200 1.000 34.56552 92 LYS A O 1
ATOM 1403 N N . SER A 1 93 ? 48.42700 53.18500 52.71700 1.000 38.18191 93 SER A N 1
ATOM 1404 C CA . SER A 1 93 ? 49.76400 53.51200 52.17700 1.000 38.74462 93 SER A CA 1
ATOM 1405 C C . SER A 1 93 ? 49.58400 54.12200 50.79200 1.000 40.26617 93 SER A C 1
ATOM 1406 O O . SER A 1 93 ? 48.87500 53.54900 49.96800 1.000 37.83625 93 SER A O 1
ATOM 1414 N N . PRO A 1 94 ? 50.21200 55.28600 50.49200 1.000 43.01967 94 PRO A N 1
ATOM 1415 C CA . PRO A 1 94 ? 50.24800 55.79600 49.12700 1.000 37.90084 94 PRO A CA 1
ATOM 1416 C C . PRO A 1 94 ? 51.03000 54.85900 48.19600 1.000 40.58043 94 PRO A C 1
ATOM 1417 O O . PRO A 1 94 ? 50.90300 55.00200 47.01600 1.000 46.10847 94 PRO A O 1
ATOM 1428 N N . LEU A 1 95 ? 51.84700 53.96000 48.74300 1.000 35.84173 95 LEU A N 1
ATOM 1429 C CA . LEU A 1 95 ? 52.60200 52.95600 47.95400 1.000 37.26347 95 LEU A CA 1
ATOM 1430 C C . LEU A 1 95 ? 51.94500 51.59300 48.16500 1.000 39.73661 95 LEU A C 1
ATOM 1431 O O . LEU A 1 95 ? 51.74700 51.18000 49.32500 1.000 47.65637 95 LEU A O 1
ATOM 1447 N N . SER A 1 96 ? 51.66100 50.92200 47.05800 1.000 38.93789 96 SER A N 1
ATOM 1448 C CA . SER A 1 96 ? 51.21000 49.51200 46.96600 1.000 43.07289 96 SER A CA 1
ATOM 1449 C C . SER A 1 96 ? 52.12100 48.60500 47.79700 1.000 40.34900 96 SER A C 1
ATOM 1450 O O . SER A 1 96 ? 53.29600 48.93400 47.99000 1.000 38.39286 96 SER A O 1
ATOM 1458 N N . ARG A 1 97 ? 51.61000 47.48000 48.26800 1.000 42.35265 97 ARG A N 1
ATOM 1459 C CA . ARG A 1 97 ? 52.43200 46.42400 48.91400 1.000 46.08952 97 ARG A CA 1
ATOM 1460 C C . ARG A 1 97 ? 53.60300 46.07100 47.97400 1.000 45.29200 97 ARG A C 1
ATOM 1461 O O . ARG A 1 97 ? 54.76600 46.03600 48.39900 1.000 41.96458 97 ARG A O 1
ATOM 1482 N N . GLU A 1 98 ? 53.28800 45.84600 46.70500 1.000 42.92710 98 GLU A N 1
ATOM 1483 C CA . GLU A 1 98 ? 54.26000 45.44000 45.65800 1.000 53.62543 98 GLU A CA 1
ATOM 1484 C C . GLU A 1 98 ? 55.23200 46.59600 45.40100 1.000 45.10337 98 GLU A C 1
ATOM 1485 O O . GLU A 1 98 ? 56.41100 46.30100 45.14300 1.000 39.63154 98 GLU A O 1
ATOM 1497 N N . GLU A 1 99 ? 54.79000 47.84900 45.46700 1.000 38.34513 99 GLU A N 1
ATOM 1498 C CA . GLU A 1 99 ? 55.67300 49.04400 45.31200 1.000 40.64306 99 GLU A CA 1
ATOM 1499 C C . GLU A 1 99 ? 56.68700 49.06900 46.47400 1.000 37.46437 99 GLU A C 1
ATOM 1500 O O . GLU A 1 99 ? 57.90700 49.28100 46.23100 1.000 34.83533 99 GLU A O 1
ATOM 1512 N N . ILE A 1 100 ? 56.20900 48.86400 47.70500 1.000 36.66695 100 ILE A N 1
ATOM 1513 C CA . ILE A 1 100 ? 57.07400 48.87400 48.91700 1.000 41.65644 100 ILE A CA 1
ATOM 1514 C C . ILE A 1 100 ? 58.13700 47.79100 48.75200 1.000 31.14025 100 ILE A C 1
ATOM 1515 O O . ILE A 1 100 ? 59.31700 48.09700 48.98000 1.000 41.09751 100 ILE A O 1
ATOM 1531 N N . ARG A 1 101 ? 57.73900 46.58200 48.36000 1.000 33.62485 101 ARG A N 1
ATOM 1532 C CA . ARG A 1 101 ? 58.69000 45.46600 48.18600 1.000 40.65611 101 ARG A CA 1
ATOM 1533 C C . ARG A 1 101 ? 59.75100 45.87400 47.15000 1.000 42.60159 101 ARG A C 1
ATOM 1534 O O . ARG A 1 101 ? 60.95700 45.77100 47.47700 1.000 44.37655 101 ARG A O 1
ATOM 1555 N N . ASP A 1 102 ? 59.32500 46.33400 45.96800 1.000 40.89334 102 ASP A N 1
ATOM 1556 C CA . ASP A 1 102 ? 60.23600 46.72100 44.86200 1.000 43.30866 102 ASP A CA 1
ATOM 1557 C C . ASP A 1 102 ? 61.24400 47.74700 45.38500 1.000 37.03297 102 ASP A C 1
ATOM 1558 O O . ASP A 1 102 ? 62.46600 47.55200 45.19100 1.000 35.81057 102 ASP A O 1
ATOM 1567 N N . ARG A 1 103 ? 60.74900 48.80300 46.03400 1.000 35.07185 103 ARG A N 1
ATOM 1568 C CA . ARG A 1 103 ? 61.61400 49.91400 46.48100 1.000 39.61569 103 ARG A CA 1
ATOM 1569 C C . ARG A 1 103 ? 62.53900 49.43400 47.61100 1.000 41.91203 103 ARG A C 1
ATOM 1570 O O . ARG A 1 103 ? 63.72900 49.85000 47.60000 1.000 34.97626 103 ARG A O 1
ATOM 1591 N N . LEU A 1 104 ? 62.05700 48.59700 48.54200 1.000 37.41433 104 LEU A N 1
ATOM 1592 C CA . LEU A 1 104 ? 62.93400 48.14200 49.65400 1.000 38.37786 104 LEU A CA 1
ATOM 1593 C C . LEU A 1 104 ? 64.09900 47.34000 49.05900 1.000 43.77627 104 LEU A C 1
ATOM 1594 O O . LEU A 1 104 ? 65.23200 47.52100 49.54500 1.000 36.20098 104 LEU A O 1
ATOM 1610 N N . VAL A 1 105 ? 63.84300 46.49900 48.04900 1.000 35.96470 105 VAL A N 1
ATOM 1611 C CA . VAL A 1 105 ? 64.91300 45.67800 47.41900 1.000 44.58624 105 VAL A CA 1
ATOM 1612 C C . VAL A 1 105 ? 65.85700 46.61900 46.66600 1.000 41.47228 105 VAL A C 1
ATOM 1613 O O . VAL A 1 105 ? 67.08300 46.50100 46.83100 1.000 33.68538 105 VAL A O 1
ATOM 1626 N N . GLU A 1 106 ? 65.30400 47.53200 45.87100 1.000 48.73580 106 GLU A N 1
ATOM 1627 C CA . GLU A 1 106 ? 66.13300 48.50900 45.12200 1.000 38.94096 106 GLU A CA 1
ATOM 1628 C C . GLU A 1 106 ? 67.06200 49.25100 46.10500 1.000 43.23465 106 GLU A C 1
ATOM 1629 O O . GLU A 1 106 ? 68.27100 49.33400 45.83900 1.000 34.45128 106 GLU A O 1
ATOM 1641 N N . MET A 1 107 ? 66.53300 49.75400 47.21400 1.000 37.65752 107 MET A N 1
ATOM 1642 C CA . MET A 1 107 ? 67.33500 50.56500 48.17100 1.000 35.08632 107 MET A CA 1
ATOM 1643 C C . MET A 1 107 ? 68.43500 49.70500 48.79100 1.000 40.81964 107 MET A C 1
ATOM 1644 O O . MET A 1 107 ? 69.49700 50.23500 49.05400 1.000 37.63143 107 MET A O 1
ATOM 1658 N N . THR A 1 108 ? 68.17200 48.42700 49.03600 1.000 45.37803 108 THR A N 1
ATOM 1659 C CA . THR A 1 108 ? 69.16900 47.47100 49.58800 1.000 44.90087 108 THR A CA 1
ATOM 1660 C C . THR A 1 108 ? 70.31800 47.32400 48.57500 1.000 52.12525 108 THR A C 1
ATOM 1661 O O . THR A 1 108 ? 71.48900 47.50600 48.95900 1.000 45.73943 108 THR A O 1
ATOM 1672 N N . VAL A 1 109 ? 69.99500 47.00300 47.32200 1.000 47.45431 109 VAL A N 1
ATOM 1673 C CA . VAL A 1 109 ? 71.00500 46.83200 46.23400 1.000 48.76253 109 VAL A CA 1
ATOM 1674 C C . VAL A 1 109 ? 71.78600 48.14100 46.08000 1.000 41.71372 109 VAL A C 1
ATOM 1675 O O . VAL A 1 109 ? 73.00500 48.10200 46.02200 1.000 45.91434 109 VAL A O 1
ATOM 1688 N N . LYS A 1 110 ? 71.08200 49.26500 46.02800 1.000 44.20291 110 LYS A N 1
ATOM 1689 C CA . LYS A 1 110 ? 71.68300 50.60500 45.81000 1.000 43.70331 110 LYS A CA 1
ATOM 1690 C C . LYS A 1 110 ? 72.62800 50.96500 46.96100 1.000 47.84670 110 LYS A C 1
ATOM 1691 O O . LYS A 1 110 ? 73.59500 51.69200 46.71700 1.000 48.69402 110 LYS A O 1
ATOM 1710 N N . SER A 1 111 ? 72.35900 50.48100 48.17300 1.000 39.25236 111 SER A N 1
ATOM 1711 C CA . SER A 1 111 ? 73.14600 50.80000 49.39700 1.000 53.26015 111 SER A CA 1
ATOM 1712 C C . SER A 1 111 ? 74.37200 49.88800 49.48000 1.000 30.67646 111 SER A C 1
ATOM 1713 O O . SER A 1 111 ? 75.34900 50.30600 50.11600 1.000 37.05374 111 SER A O 1
ATOM 1721 N N . GLY A 1 112 ? 74.27500 48.67700 48.91600 1.000 33.43147 112 GLY A N 1
ATOM 1722 C CA . GLY A 1 112 ? 75.27300 47.59900 49.05600 1.000 34.64759 112 GLY A CA 1
ATOM 1723 C C . GLY A 1 112 ? 75.23800 46.95200 50.42800 1.000 38.70402 112 GLY A C 1
ATOM 1724 O O . GLY A 1 112 ? 76.06500 46.05100 50.66500 1.000 40.63240 112 GLY A O 1
ATOM 1728 N N . ILE A 1 113 ? 74.32200 47.37200 51.30800 1.000 44.62335 113 ILE A N 1
ATOM 1729 C CA . ILE A 1 113 ? 74.18100 46.79100 52.67900 1.000 35.09978 113 ILE A CA 1
ATOM 1730 C C . ILE A 1 113 ? 73.70300 45.34600 52.51300 1.000 36.51582 113 ILE A C 1
ATOM 1731 O O . ILE A 1 113 ? 72.68100 45.14300 51.83000 1.000 41.48778 113 ILE A O 1
ATOM 1747 N N . ARG A 1 114 ? 74.43800 44.38300 53.07500 1.000 34.82475 114 ARG A N 1
ATOM 1748 C CA . ARG A 1 114 ? 74.12500 42.93100 52.95600 1.000 38.12011 114 ARG A CA 1
ATOM 1749 C C . ARG A 1 114 ? 73.41200 42.44200 54.22900 1.000 38.64542 114 ARG A C 1
ATOM 1750 O O . ARG A 1 114 ? 72.79400 41.35700 54.18700 1.000 29.26868 114 ARG A O 1
ATOM 1771 N N . ASP A 1 115 ? 73.55200 43.18000 55.33600 1.000 35.33960 115 ASP A N 1
ATOM 1772 C CA . ASP A 1 115 ? 72.92200 42.86300 56.64000 1.000 31.35608 115 ASP A CA 1
ATOM 1773 C C . ASP A 1 115 ? 72.22100 44.13000 57.09500 1.000 36.67491 115 ASP A C 1
ATOM 1774 O O . ASP A 1 115 ? 72.91400 45.06000 57.48400 1.000 29.23625 115 ASP A O 1
ATOM 1783 N N . ALA A 1 116 ? 70.89600 44.17600 56.97200 1.000 34.88390 116 ALA A N 1
ATOM 1784 C CA . ALA A 1 116 ? 70.13600 45.44200 57.05000 1.000 36.75955 116 ALA A CA 1
ATOM 1785 C C . ALA A 1 116 ? 69.00600 45.33200 58.07200 1.000 33.06167 116 ALA A C 1
ATOM 1786 O O . ALA A 1 116 ? 68.38500 44.26200 58.21300 1.000 28.43621 116 ALA A O 1
ATOM 1793 N N . TYR A 1 117 ? 68.77800 46.45400 58.73500 1.000 28.03962 117 TYR A N 1
ATOM 1794 C CA . TYR A 1 117 ? 67.56700 46.76400 59.52000 1.000 36.79858 117 TYR A CA 1
ATOM 1795 C C . TYR A 1 117 ? 66.70200 47.63800 58.62500 1.000 36.30056 117 TYR A C 1
ATOM 1796 O O . TYR A 1 117 ? 67.15400 48.75000 58.23200 1.000 35.15735 117 TYR A O 1
ATOM 1814 N N . VAL A 1 118 ? 65.52700 47.13000 58.26700 1.000 33.60980 118 VAL A N 1
ATOM 1815 C CA . VAL A 1 118 ? 64.63700 47.78600 57.27400 1.000 29.58758 118 VAL A CA 1
ATOM 1816 C C . VAL A 1 118 ? 63.39800 48.31400 57.98700 1.000 36.27344 118 VAL A C 1
ATOM 1817 O O . VAL A 1 118 ? 62.90200 47.65000 58.85600 1.000 38.04486 118 VAL A O 1
ATOM 1830 N N . MET A 1 119 ? 62.93300 49.48700 57.59200 1.000 34.92895 119 MET A N 1
ATOM 1831 C CA . MET A 1 119 ? 61.73300 50.13300 58.17600 1.000 44.97433 119 MET A CA 1
ATOM 1832 C C . MET A 1 119 ? 60.78400 50.56000 57.05500 1.000 38.23821 119 MET A C 1
ATOM 1833 O O . MET A 1 119 ? 61.24500 51.18700 56.08200 1.000 35.00270 119 MET A O 1
ATOM 1847 N N . MET A 1 120 ? 59.50500 50.21600 57.21300 1.000 37.07226 120 MET A N 1
ATOM 1848 C CA . MET A 1 120 ? 58.38700 50.78400 56.42000 1.000 35.23853 120 MET A CA 1
ATOM 1849 C C . MET A 1 120 ? 57.46800 51.50400 57.40300 1.000 35.00067 120 MET A C 1
ATOM 1850 O O . MET A 1 120 ? 57.13200 50.91300 58.41200 1.000 32.04468 120 MET A O 1
ATOM 1864 N N . ILE A 1 121 ? 57.19300 52.77200 57.15900 1.000 27.69405 121 ILE A N 1
ATOM 1865 C CA . ILE A 1 121 ? 56.38200 53.63100 58.06000 1.000 29.14657 121 ILE A CA 1
ATOM 1866 C C . ILE A 1 121 ? 55.26000 54.25000 57.23400 1.000 33.26665 121 ILE A C 1
ATOM 1867 O O . ILE A 1 121 ? 55.54900 54.75500 56.15100 1.000 28.63116 121 ILE A O 1
ATOM 1883 N N . VAL A 1 122 ? 54.04500 54.24900 57.77100 1.000 30.25337 122 VAL A N 1
ATOM 1884 C CA . VAL A 1 122 ? 52.91900 55.04000 57.21000 1.000 28.46836 122 VAL A CA 1
ATOM 1885 C C . VAL A 1 122 ? 52.39000 55.95400 58.31100 1.000 31.96239 122 VAL A C 1
ATOM 1886 O O . VAL A 1 122 ? 52.05900 55.45500 59.38600 1.000 37.53820 122 VAL A O 1
ATOM 1899 N N . THR A 1 123 ? 52.32500 57.25100 58.03300 1.000 24.76037 123 THR A N 1
ATOM 1900 C CA . THR A 1 123 ? 51.79200 58.24000 58.98600 1.000 24.04460 123 THR A CA 1
ATOM 1901 C C . THR A 1 123 ? 50.49300 58.81600 58.42600 1.000 34.15144 123 THR A C 1
ATOM 1902 O O . THR A 1 123 ? 50.21500 58.66200 57.23000 1.000 30.76309 123 THR A O 1
ATOM 1913 N N . ARG A 1 124 ? 49.73600 59.47800 59.28800 1.000 34.84752 124 ARG A N 1
ATOM 1914 C CA . ARG A 1 124 ? 48.43900 60.08800 58.92900 1.000 31.06132 124 ARG A CA 1
ATOM 1915 C C . ARG A 1 124 ? 48.66800 61.14900 57.84300 1.000 42.08000 124 ARG A C 1
ATOM 1916 O O . ARG A 1 124 ? 47.75200 61.33400 57.03500 1.000 35.39453 124 ARG A O 1
ATOM 1937 N N . GLY A 1 125 ? 49.83700 61.80400 57.83200 1.000 36.18392 125 GLY A N 1
ATOM 1938 C CA . GLY A 1 125 ? 50.13100 62.91400 56.90300 1.000 32.22796 125 GLY A CA 1
ATOM 1939 C C . GLY A 1 125 ? 50.05100 64.24800 57.61500 1.000 33.08188 125 GLY A C 1
ATOM 1940 O O . GLY A 1 125 ? 50.31000 64.28800 58.83600 1.000 41.30524 125 GLY A O 1
ATOM 1944 N N . LEU A 1 126 ? 49.65200 65.30700 56.91300 1.000 34.91309 126 LEU A N 1
ATOM 1945 C CA . LEU A 1 126 ? 49.56700 66.68200 57.47400 1.000 34.41352 126 LEU A CA 1
ATOM 1946 C C . LEU A 1 126 ? 48.22400 66.92200 58.17300 1.000 44.32063 126 LEU A C 1
ATOM 1947 O O . LEU A 1 126 ? 48.14000 67.87200 58.97400 1.000 53.01239 126 LEU A O 1
ATOM 1963 N N . ARG A 1 127 ? 47.20900 66.10100 57.88400 1.000 42.16046 127 ARG A N 1
ATOM 1964 C CA . ARG A 1 127 ? 45.84900 66.25700 58.44800 1.000 48.74072 127 ARG A CA 1
ATOM 1965 C C . ARG A 1 127 ? 45.66600 65.31200 59.63400 1.000 38.64765 127 ARG A C 1
ATOM 1966 O O . ARG A 1 127 ? 46.17700 64.17900 59.56600 1.000 36.77450 127 ARG A O 1
ATOM 1987 N N . PHE A 1 128 ? 44.95700 65.77000 60.66600 1.000 32.80896 128 PHE A N 1
ATOM 1988 C CA . PHE A 1 128 ? 44.60100 64.95300 61.85300 1.000 39.00963 128 PHE A CA 1
ATOM 1989 C C . PHE A 1 128 ? 43.11300 64.59300 61.82600 1.000 48.99496 128 PHE A C 1
ATOM 1990 O O . PHE A 1 128 ? 42.33200 65.22900 61.12000 1.000 50.23809 128 PHE A O 1
ATOM 2007 N N . VAL A 1 129 ? 42.73500 63.58000 62.60900 1.000 49.31091 129 VAL A N 1
ATOM 2008 C CA . VAL A 1 129 ? 41.42100 62.88000 62.49400 1.000 41.21624 129 VAL A CA 1
ATOM 2009 C C . VAL A 1 129 ? 40.35900 63.55100 63.37500 1.000 40.04609 129 VAL A C 1
ATOM 2010 O O . VAL A 1 129 ? 39.19900 63.04300 63.39400 1.000 45.57978 129 VAL A O 1
ATOM 2023 N N . ARG A 1 130 ? 40.69100 64.64500 64.07000 1.000 52.63606 130 ARG A N 1
ATOM 2024 C CA . ARG A 1 130 ? 39.65300 65.48500 64.74300 1.000 45.77513 130 ARG A CA 1
ATOM 2025 C C . ARG A 1 130 ? 38.92900 66.32100 63.68100 1.000 38.13825 130 ARG A C 1
ATOM 2026 O O . ARG A 1 130 ? 37.66900 66.27400 63.63500 1.000 43.81950 130 ARG A O 1
ATOM 2047 N N . GLN A 1 131 ? 39.69700 67.05500 62.87100 1.000 49.00421 131 GLN A N 1
ATOM 2048 C CA . GLN A 1 131 ? 39.19100 68.01100 61.85100 1.000 51.89057 131 GLN A CA 1
ATOM 2049 C C . GLN A 1 131 ? 38.68100 67.26400 60.61300 1.000 58.24618 131 GLN A C 1
ATOM 2050 O O . GLN A 1 131 ? 37.76700 67.79500 59.95300 1.000 57.14851 131 GLN A O 1
ATOM 2064 N N . TYR A 1 132 ? 39.26800 66.10600 60.28500 1.000 56.43256 132 TYR A N 1
ATOM 2065 C CA . TYR A 1 132 ? 39.02500 65.35200 59.02500 1.000 54.55397 132 TYR A CA 1
ATOM 2066 C C . TYR A 1 132 ? 38.71800 63.89300 59.35500 1.000 48.38210 132 TYR A C 1
ATOM 2067 O O . TYR A 1 132 ? 39.27700 63.32300 60.32100 1.000 41.93392 132 TYR A O 1
ATOM 2085 N N . ALA A 1 133 ? 37.86000 63.27400 58.54900 1.000 45.37177 133 ALA A N 1
ATOM 2086 C CA . ALA A 1 133 ? 37.66200 61.81100 58.55800 1.000 48.07996 133 ALA A CA 1
ATOM 2087 C C . ALA A 1 133 ? 38.98200 61.18400 58.12500 1.000 48.37628 133 ALA A C 1
ATOM 2088 O O . ALA A 1 133 ? 39.69800 61.77800 57.32200 1.000 48.68822 133 ALA A O 1
ATOM 2095 N N . PRO A 1 134 ? 39.34000 59.97700 58.61800 1.000 41.79819 134 PRO A N 1
ATOM 2096 C CA . PRO A 1 134 ? 40.53900 59.27200 58.15800 1.000 44.95966 134 PRO A CA 1
ATOM 2097 C C . PRO A 1 134 ? 40.61900 59.12500 56.62800 1.000 49.55471 134 PRO A C 1
ATOM 2098 O O . PRO A 1 134 ? 41.72300 59.13300 56.10200 1.000 40.65801 134 PRO A O 1
ATOM 2109 N N . GLU A 1 135 ? 39.45800 59.00900 55.96300 1.000 47.52191 135 GLU A N 1
ATOM 2110 C CA . GLU A 1 135 ? 39.31900 58.80600 54.49000 1.000 45.93419 135 GLU A CA 1
ATOM 2111 C C . GLU A 1 135 ? 39.72900 60.08200 53.74100 1.000 38.24872 135 GLU A C 1
ATOM 2112 O O . GLU A 1 135 ? 40.09100 59.95700 52.55600 1.000 45.70281 135 GLU A O 1
ATOM 2124 N N . GLU A 1 136 ? 39.67300 61.25300 54.39700 1.000 44.12923 136 GLU A N 1
ATOM 2125 C CA . GLU A 1 136 ? 40.00300 62.58500 53.80300 1.000 38.73756 136 GLU A CA 1
ATOM 2126 C C . GLU A 1 136 ? 41.49800 62.89500 53.99400 1.000 42.43196 136 GLU A C 1
ATOM 2127 O O . GLU A 1 136 ? 41.99100 63.91300 53.46100 1.000 42.22932 136 GLU A O 1
ATOM 2139 N N . CYS A 1 137 ? 42.22100 62.07000 54.75900 1.000 51.59617 137 CYS A N 1
ATOM 2140 C CA . CYS A 1 137 ? 43.66800 62.24900 55.05100 1.000 40.47475 137 CYS A CA 1
ATOM 2141 C C . CYS A 1 137 ? 44.48500 61.54600 53.96000 1.000 42.01845 137 CYS A C 1
ATOM 2142 O O . CYS A 1 137 ? 44.18200 60.38600 53.61800 1.000 41.89601 137 CYS A O 1
ATOM 2150 N N . ASP A 1 138 ? 45.47300 62.25100 53.40000 1.000 46.17720 138 ASP A N 1
ATOM 2151 C CA . ASP A 1 138 ? 46.46100 61.71200 52.42500 1.000 38.40670 138 ASP A CA 1
ATOM 2152 C C . ASP A 1 138 ? 47.65700 61.25000 53.25400 1.000 38.02167 138 ASP A C 1
ATOM 2153 O O . ASP A 1 138 ? 48.41700 62.11000 53.76000 1.000 39.95328 138 ASP A O 1
ATOM 2162 N N . ASN A 1 139 ? 47.77400 59.93600 53.43700 1.000 39.41990 139 ASN A N 1
ATOM 2163 C CA . ASN A 1 139 ? 48.77100 59.34400 54.36100 1.000 40.53792 139 ASN A CA 1
ATOM 2164 C C . ASN A 1 139 ? 50.12900 59.34600 53.65700 1.000 35.03795 139 ASN A C 1
ATOM 2165 O O . ASN A 1 139 ? 50.15200 59.29000 52.39500 1.000 33.40880 139 ASN A O 1
ATOM 2176 N N . PHE A 1 140 ? 51.20700 59.43100 54.44500 1.000 37.26187 140 PHE A N 1
ATOM 2177 C CA . PHE A 1 140 ? 52.60500 59.43500 53.94600 1.000 34.39931 140 PHE A CA 1
ATOM 2178 C C . PHE A 1 140 ? 53.21000 58.04600 54.12500 1.000 37.66361 140 PHE A C 1
ATOM 2179 O O . PHE A 1 140 ? 52.78900 57.29200 55.05400 1.000 33.80338 140 PHE A O 1
ATOM 2196 N N . CYS A 1 141 ? 54.17800 57.72000 53.26500 1.000 32.34762 141 CYS A N 1
ATOM 2197 C CA . CYS A 1 141 ? 54.99700 56.50000 53.43000 1.000 28.30673 141 CYS A CA 1
ATOM 2198 C C . CYS A 1 141 ? 56.48000 56.86900 53.43800 1.000 43.24020 141 CYS A C 1
ATOM 2199 O O . CYS A 1 141 ? 56.91400 57.60900 52.53300 1.000 40.85976 141 CYS A O 1
ATOM 2207 N N . TYR A 1 142 ? 57.21100 56.37900 54.43500 1.000 36.11538 142 TYR A N 1
ATOM 2208 C CA . TYR A 1 142 ? 58.68700 56.51300 54.52800 1.000 24.42662 142 TYR A CA 1
ATOM 2209 C C . TYR A 1 142 ? 59.26200 55.10400 54.52600 1.000 38.12340 142 TYR A C 1
ATOM 2210 O O . TYR A 1 142 ? 58.70900 54.23400 55.20600 1.000 39.17781 142 TYR A O 1
ATOM 2228 N N . LEU A 1 143 ? 60.32700 54.88700 53.75900 1.000 31.42060 143 LEU A N 1
ATOM 2229 C CA . LEU A 1 143 ? 61.10200 53.62700 53.79200 1.000 32.88168 143 LEU A CA 1
ATOM 2230 C C . LEU A 1 143 ? 62.54300 53.96400 54.18300 1.000 41.25578 143 LEU A C 1
ATOM 2231 O O . LEU A 1 143 ? 63.05300 55.04700 53.77600 1.000 33.06428 143 LEU A O 1
ATOM 2247 N N . MET A 1 144 ? 63.16800 53.08000 54.95800 1.000 32.75582 144 MET A N 1
ATOM 2248 C CA . MET A 1 144 ? 64.58700 53.22400 55.34400 1.000 35.41362 144 MET A CA 1
ATOM 2249 C C . MET A 1 144 ? 65.25000 51.85500 55.28700 1.000 32.00938 144 MET A C 1
ATOM 2250 O O . MET A 1 144 ? 64.62300 50.87200 55.67500 1.000 32.90884 144 MET A O 1
ATOM 2264 N N . VAL A 1 145 ? 66.48400 51.83600 54.79800 1.000 38.20659 145 VAL A N 1
ATOM 2265 C CA . VAL A 1 145 ? 67.38300 50.65500 54.88700 1.000 30.57630 145 VAL A CA 1
ATOM 2266 C C . VAL A 1 145 ? 68.66000 51.13200 55.56200 1.000 35.53613 145 VAL A C 1
ATOM 2267 O O . VAL A 1 145 ? 69.23900 52.11700 55.08500 1.000 31.49048 145 VAL A O 1
ATOM 2280 N N . MET A 1 146 ? 69.03400 50.48300 56.65900 1.000 35.23150 146 MET A N 1
ATOM 2281 C CA . MET A 1 146 ? 70.25600 50.84600 57.39700 1.000 33.70896 146 MET A CA 1
ATOM 2282 C C . MET A 1 146 ? 70.99900 49.57300 57.78900 1.000 32.93043 146 MET A C 1
ATOM 2283 O O . MET A 1 146 ? 70.45100 48.47300 57.69900 1.000 33.07145 146 MET A O 1
ATOM 2297 N N . PRO A 1 147 ? 72.28200 49.68200 58.20200 1.000 36.01694 147 PRO A N 1
ATOM 2298 C CA . PRO A 1 147 ? 73.01400 48.52400 58.69400 1.000 39.36218 147 PRO A CA 1
ATOM 2299 C C . PRO A 1 147 ? 72.28800 47.87700 59.87900 1.000 34.77204 147 PRO A C 1
ATOM 2300 O O . PRO A 1 147 ? 71.80700 48.57800 60.73400 1.000 28.06454 147 PRO A O 1
ATOM 2311 N N . TYR A 1 148 ? 72.26400 46.54300 59.86700 1.000 28.95562 148 TYR A N 1
ATOM 2312 C CA . TYR A 1 148 ? 71.60800 45.68200 60.87500 1.000 36.49340 148 TYR A CA 1
ATOM 2313 C C . TYR A 1 148 ? 71.96700 46.16900 62.28000 1.000 32.97523 148 TYR A C 1
ATOM 2314 O O . TYR A 1 148 ? 73.12600 46.48900 62.52700 1.000 36.48957 148 TYR A O 1
ATOM 2332 N N . LEU A 1 149 ? 70.96200 46.24400 63.14900 1.000 33.97583 149 LEU A N 1
ATOM 2333 C CA . LEU A 1 149 ? 71.06300 46.71300 64.55400 1.000 38.53437 149 LEU A CA 1
ATOM 2334 C C . LEU A 1 149 ? 70.83200 45.52000 65.47500 1.000 34.17419 149 LEU A C 1
ATOM 2335 O O . LEU A 1 149 ? 70.06300 44.61600 65.10800 1.000 29.94058 149 LEU A O 1
ATOM 2351 N N . TRP A 1 150 ? 71.49800 45.54600 66.62700 1.000 34.59494 150 TRP A N 1
ATOM 2352 C CA . TRP A 1 150 ? 71.51200 44.44100 67.61100 1.000 37.45140 150 TRP A CA 1
ATOM 2353 C C . TRP A 1 150 ? 70.95000 44.96400 68.92500 1.000 34.42533 150 TRP A C 1
ATOM 2354 O O . TRP A 1 150 ? 71.61000 45.83800 69.55300 1.000 33.65183 150 TRP A O 1
ATOM 2375 N N . VAL A 1 151 ? 69.78000 44.47100 69.33200 1.000 25.02493 151 VAL A N 1
ATOM 2376 C CA . VAL A 1 151 ? 69.27200 44.77700 70.69600 1.000 33.72142 151 VAL A CA 1
ATOM 2377 C C . VAL A 1 151 ? 70.18500 44.07400 71.70000 1.000 27.82234 151 VAL A C 1
ATOM 2378 O O . VAL A 1 151 ? 70.40000 44.61800 72.79500 1.000 29.97963 151 VAL A O 1
ATOM 2391 N N . MET A 1 152 ? 70.68100 42.89700 71.33300 1.000 33.51918 152 MET A N 1
ATOM 2392 C CA . MET A 1 152 ? 71.74200 42.16500 72.06400 1.000 30.34941 152 MET A CA 1
ATOM 2393 C C . MET A 1 152 ? 72.84200 41.80400 71.05800 1.000 31.75163 152 MET A C 1
ATOM 2394 O O . MET A 1 152 ? 72.53600 41.06800 70.06800 1.000 26.43049 152 MET A O 1
ATOM 2408 N N . ASP A 1 153 ? 74.07200 42.27300 71.28700 1.000 35.19451 153 ASP A N 1
ATOM 2409 C CA . ASP A 1 153 ? 75.20600 42.04600 70.34000 1.000 30.51158 153 ASP A CA 1
ATOM 2410 C C . ASP A 1 153 ? 75.81700 40.66000 70.56000 1.000 37.63730 153 ASP A C 1
ATOM 2411 O O . ASP A 1 153 ? 75.44300 39.96400 71.54200 1.000 33.64755 153 ASP A O 1
ATOM 2420 N N . GLU A 1 154 ? 76.74000 40.27900 69.67500 1.000 27.38504 154 GLU A N 1
ATOM 2421 C CA . GLU A 1 154 ? 77.46600 38.99000 69.74900 1.000 31.65870 154 GLU A CA 1
ATOM 2422 C C . GLU A 1 154 ? 78.03800 38.78100 71.15500 1.000 29.03496 154 GLU A C 1
ATOM 2423 O O . GLU A 1 154 ? 77.77800 37.72300 71.74700 1.000 32.76465 154 GLU A O 1
ATOM 2435 N N . ALA A 1 155 ? 78.79900 39.74700 71.65900 1.000 32.33668 155 ALA A N 1
ATOM 2436 C CA . ALA A 1 155 ? 79.52000 39.64000 72.95400 1.000 33.88998 155 ALA A CA 1
ATOM 2437 C C . ALA A 1 155 ? 78.52900 39.22800 74.05600 1.000 42.93245 155 ALA A C 1
ATOM 2438 O O . ALA A 1 155 ? 78.86200 38.30500 74.84600 1.000 37.27021 155 ALA A O 1
ATOM 2445 N N . THR A 1 156 ? 77.35300 39.86200 74.09200 1.000 30.15877 156 THR A N 1
ATOM 2446 C CA . THR A 1 156 ? 76.34600 39.64600 75.15300 1.000 29.29839 156 THR A CA 1
ATOM 2447 C C . THR A 1 156 ? 75.64300 38.29800 74.92600 1.000 30.30815 156 THR A C 1
ATOM 2448 O O . THR A 1 156 ? 75.33800 37.59700 75.91600 1.000 34.26819 156 THR A O 1
ATOM 2459 N N . GLN A 1 157 ? 75.38400 37.93000 73.67600 1.000 36.81796 157 GLN A N 1
ATOM 2460 C CA . GLN A 1 157 ? 74.64600 36.68200 73.36500 1.000 34.81097 157 GLN A CA 1
ATOM 2461 C C . GLN A 1 157 ? 75.45400 35.48200 73.85800 1.000 39.44080 157 GLN A C 1
ATOM 2462 O O . GLN A 1 157 ? 74.84400 34.48000 74.22900 1.000 38.56182 157 GLN A O 1
ATOM 2476 N N . LYS A 1 158 ? 76.78100 35.57900 73.87700 1.000 37.27565 158 LYS A N 1
ATOM 2477 C CA . LYS A 1 158 ? 77.65400 34.43500 74.24000 1.000 26.45783 158 LYS A CA 1
ATOM 2478 C C . LYS A 1 158 ? 77.37100 34.02900 75.68500 1.000 20.31402 158 LYS A C 1
ATOM 2479 O O . LYS A 1 158 ? 77.39100 32.81100 75.95400 1.000 33.52230 158 LYS A O 1
ATOM 2498 N N . ASN A 1 159 ? 77.11500 34.98200 76.57500 1.000 21.07207 159 ASN A N 1
ATOM 2499 C CA . ASN A 1 159 ? 76.86600 34.69000 78.01300 1.000 31.45576 159 ASN A CA 1
ATOM 2500 C C . ASN A 1 159 ? 75.40800 34.96600 78.40100 1.000 35.31310 159 ASN A C 1
ATOM 2501 O O . ASN A 1 159 ? 75.03800 34.63900 79.54400 1.000 26.14067 159 ASN A O 1
ATOM 2512 N N . GLY A 1 160 ? 74.63500 35.59500 77.52100 1.000 31.82166 160 GLY A N 1
ATOM 2513 C CA . GLY A 1 160 ? 73.28000 36.05500 77.86100 1.000 31.03486 160 GLY A CA 1
ATOM 2514 C C . GLY A 1 160 ? 73.26500 37.42100 78.53400 1.000 36.09908 160 GLY A C 1
ATOM 2515 O O . GLY A 1 160 ? 74.27400 37.83100 79.14800 1.000 23.17737 160 GLY A O 1
ATOM 2519 N N . GLY A 1 161 ? 72.12200 38.09500 78.44600 1.000 34.78017 161 GLY A N 1
ATOM 2520 C CA . GLY A 1 161 ? 71.93600 39.44000 79.01200 1.000 27.71328 161 GLY A CA 1
ATOM 2521 C C . GLY A 1 161 ? 71.21000 39.37600 80.34200 1.000 28.89148 161 GLY A C 1
ATOM 2522 O O . GLY A 1 161 ? 70.90000 38.28100 80.82600 1.000 27.19887 161 GLY A O 1
ATOM 2526 N N . SER A 1 162 ? 70.91500 40.54800 80.88100 1.000 22.29879 162 SER A N 1
ATOM 2527 C CA . SER A 1 162 ? 70.25300 40.75200 82.18500 1.000 32.63117 162 SER A CA 1
ATOM 2528 C C . SER A 1 162 ? 68.91600 41.48200 81.95500 1.000 38.71937 162 SER A C 1
ATOM 2529 O O . SER A 1 162 ? 68.83400 42.36200 81.05900 1.000 31.11086 162 SER A O 1
ATOM 2537 N N . ALA A 1 163 ? 67.89800 41.12000 82.72900 1.000 35.72142 163 ALA A N 1
ATOM 2538 C CA . ALA A 1 163 ? 66.55700 41.73600 82.63200 1.000 33.65286 163 ALA A CA 1
ATOM 2539 C C . ALA A 1 163 ? 65.95300 41.88800 84.01800 1.000 31.65429 163 ALA A C 1
ATOM 2540 O O . ALA A 1 163 ? 66.40900 41.25800 84.96600 1.000 24.22657 163 ALA A O 1
ATOM 2547 N N . VAL A 1 164 ? 64.92000 42.71600 84.10000 1.000 30.63610 164 VAL A N 1
ATOM 2548 C CA . VAL A 1 164 ? 64.04700 42.77100 85.29800 1.000 32.42897 164 VAL A CA 1
ATOM 2549 C C . VAL A 1 164 ? 62.59800 42.73000 84.84700 1.000 33.03250 164 VAL A C 1
ATOM 2550 O O . VAL A 1 164 ? 62.32000 43.25100 83.75000 1.000 28.17526 164 VAL A O 1
ATOM 2563 N N . ILE A 1 165 ? 61.75000 42.14400 85.68400 1.000 32.36421 165 ILE A N 1
ATOM 2564 C CA . ILE A 1 165 ? 60.27700 42.30900 85.61500 1.000 23.54283 165 ILE A CA 1
ATOM 2565 C C . ILE A 1 165 ? 60.01200 43.68600 86.20400 1.000 26.05380 165 ILE A C 1
ATOM 2566 O O . ILE A 1 165 ? 60.36600 43.90300 87.38900 1.000 24.69478 165 ILE A O 1
ATOM 2582 N N . THR A 1 166 ? 59.48200 44.60900 85.39700 1.000 26.62509 166 THR A N 1
ATOM 2583 C CA . THR A 1 166 ? 59.34900 46.02400 85.80700 1.000 28.11760 166 THR A CA 1
ATOM 2584 C C . THR A 1 166 ? 58.35900 46.07600 86.96300 1.000 32.82565 166 THR A C 1
ATOM 2585 O O . THR A 1 166 ? 57.40700 45.29700 86.95700 1.000 25.85399 166 THR A O 1
ATOM 2596 N N . ARG A 1 167 ? 58.63100 46.92300 87.94400 1.000 28.66391 167 ARG A N 1
ATOM 2597 C CA . ARG A 1 167 ? 57.74600 47.11900 89.10300 1.000 34.48429 167 ARG A CA 1
ATOM 2598 C C . ARG A 1 167 ? 57.34000 48.59600 89.20400 1.000 34.30085 167 ARG A C 1
ATOM 2599 O O . ARG A 1 167 ? 56.50200 48.88600 90.06800 1.000 25.34518 167 ARG A O 1
ATOM 2620 N N . THR A 1 168 ? 57.92200 49.49900 88.40500 1.000 30.59761 168 THR A N 1
ATOM 2621 C CA . THR A 1 168 ? 57.55100 50.93700 88.41700 1.000 34.48316 168 THR A CA 1
ATOM 2622 C C . THR A 1 168 ? 56.66700 51.26600 87.21500 1.000 32.18257 168 THR A C 1
ATOM 2623 O O . THR A 1 168 ? 56.22800 52.44000 87.13800 1.000 23.00218 168 THR A O 1
ATOM 2634 N N . VAL A 1 169 ? 56.44000 50.30000 86.32300 1.000 20.87486 169 VAL A N 1
ATOM 2635 C CA . VAL A 1 169 ? 55.68600 50.54400 85.06600 1.000 24.22793 169 VAL A CA 1
ATOM 2636 C C . VAL A 1 169 ? 55.06900 49.23400 84.59200 1.000 26.66194 169 VAL A C 1
ATOM 2637 O O . VAL A 1 169 ? 55.63500 48.15900 84.89500 1.000 27.26115 169 VAL A O 1
ATOM 2650 N N . ARG A 1 170 ? 53.88100 49.27400 83.98300 1.000 32.97174 170 ARG A N 1
ATOM 2651 C CA . ARG A 1 170 ? 53.12300 48.11300 83.45600 1.000 31.31823 170 ARG A CA 1
ATOM 2652 C C . ARG A 1 170 ? 52.83700 48.39300 81.97700 1.000 27.55587 170 ARG A C 1
ATOM 2653 O O . ARG A 1 170 ? 52.87300 49.57500 81.57100 1.000 22.26951 170 ARG A O 1
ATOM 2674 N N . ARG A 1 171 ? 52.54600 47.34700 81.20700 1.000 26.64700 171 ARG A N 1
ATOM 2675 C CA . ARG A 1 171 ? 52.29800 47.43800 79.73900 1.000 21.71388 171 ARG A CA 1
ATOM 2676 C C . ARG A 1 171 ? 51.00500 48.23200 79.47000 1.000 32.37448 171 ARG A C 1
ATOM 2677 O O . ARG A 1 171 ? 50.00700 48.03400 80.18200 1.000 28.69202 171 ARG A O 1
ATOM 2698 N N . VAL A 1 172 ? 51.01700 49.08200 78.45000 1.000 25.44809 172 VAL A N 1
ATOM 2699 C CA . VAL A 1 172 ? 49.78300 49.74700 77.94900 1.000 31.27589 172 VAL A CA 1
ATOM 2700 C C . VAL A 1 172 ? 48.79800 48.64400 77.58200 1.000 24.47582 172 VAL A C 1
ATOM 2701 O O . VAL A 1 172 ? 49.11700 47.74000 76.80900 1.000 25.93630 172 VAL A O 1
ATOM 2714 N N . PRO A 1 173 ? 47.56300 48.67800 78.13100 1.000 27.32355 173 PRO A N 1
ATOM 2715 C CA . PRO A 1 173 ? 46.59900 47.61000 77.88400 1.000 24.19184 173 PRO A CA 1
ATOM 2716 C C . PRO A 1 173 ? 46.03800 47.70200 76.46900 1.000 21.94813 173 PRO A C 1
ATOM 2717 O O . PRO A 1 173 ? 45.95100 48.78200 75.89700 1.000 22.79901 173 PRO A O 1
ATOM 2728 N N . PRO A 1 174 ? 45.67100 46.57400 75.84100 1.000 23.75380 174 PRO A N 1
ATOM 2729 C CA . PRO A 1 174 ? 45.20600 46.59600 74.46000 1.000 29.29272 174 PRO A CA 1
ATOM 2730 C C . PRO A 1 174 ? 43.95800 47.46200 74.23500 1.000 34.04518 174 PRO A C 1
ATOM 2731 O O . PRO A 1 174 ? 43.80600 47.96900 73.14900 1.000 32.49893 174 PRO A O 1
ATOM 2742 N N . GLY A 1 175 ? 43.12100 47.63900 75.26500 1.000 36.71216 175 GLY A N 1
ATOM 2743 C CA . GLY A 1 175 ? 41.92300 48.48600 75.18900 1.000 23.69118 175 GLY A CA 1
ATOM 2744 C C . GLY A 1 175 ? 42.26400 49.96800 75.19700 1.000 34.52362 175 GLY A C 1
ATOM 2745 O O . GLY A 1 175 ? 41.33700 50.80400 75.00100 1.000 20.58985 175 GLY A O 1
ATOM 2749 N N . ALA A 1 176 ? 43.53300 50.32600 75.41000 1.000 26.10213 176 ALA A N 1
ATOM 2750 C CA . ALA A 1 176 ? 44.00100 51.71800 75.25200 1.000 24.13613 176 ALA A CA 1
ATOM 2751 C C . ALA A 1 176 ? 44.72000 51.86300 73.90800 1.000 24.28718 176 ALA A C 1
ATOM 2752 O O . ALA A 1 176 ? 44.36800 52.77600 73.14200 1.000 25.26239 176 ALA A O 1
ATOM 2759 N N . ILE A 1 177 ? 45.70400 51.00200 73.65500 1.000 26.14379 177 ILE A N 1
ATOM 2760 C CA . ILE A 1 177 ? 46.49500 50.95200 72.38800 1.000 22.89947 177 ILE A CA 1
ATOM 2761 C C . ILE A 1 177 ? 46.68500 49.48800 72.02300 1.000 26.12781 177 ILE A C 1
ATOM 2762 O O . ILE A 1 177 ? 47.16000 48.73500 72.86600 1.000 30.45981 177 ILE A O 1
ATOM 2778 N N . ASP A 1 178 ? 46.31500 49.09600 70.80800 1.000 25.63653 178 ASP A N 1
ATOM 2779 C CA . ASP A 1 178 ? 46.36000 47.67400 70.38600 1.000 24.55142 178 ASP A CA 1
ATOM 2780 C C . ASP A 1 178 ? 47.81400 47.27900 70.15700 1.000 28.49985 178 ASP A C 1
ATOM 2781 O O . ASP A 1 178 ? 48.44100 47.75900 69.21000 1.000 28.55241 178 ASP A O 1
ATOM 2790 N N . PRO A 1 179 ? 48.40600 46.38800 70.97800 1.000 24.58677 179 PRO A N 1
ATOM 2791 C CA . PRO A 1 179 ? 49.80700 46.01200 70.81100 1.000 27.21783 179 PRO A CA 1
ATOM 2792 C C . PRO A 1 179 ? 50.06800 45.11700 69.59700 1.000 26.75893 179 PRO A C 1
ATOM 2793 O O . PRO A 1 179 ? 51.22300 44.92400 69.28300 1.000 35.88262 179 PRO A O 1
ATOM 2804 N N . THR A 1 180 ? 49.02800 44.57800 68.96500 1.000 25.06324 180 THR A N 1
ATOM 2805 C CA . THR A 1 180 ? 49.17800 43.74400 67.74300 1.000 26.09138 180 THR A CA 1
ATOM 2806 C C . THR A 1 180 ? 49.42000 44.67600 66.56400 1.000 23.16977 180 THR A C 1
ATOM 2807 O O . THR A 1 180 ? 49.79400 44.18100 65.50100 1.000 36.17676 180 THR A O 1
ATOM 2818 N N . VAL A 1 181 ? 49.16600 45.97200 66.74300 1.000 25.05773 181 VAL A N 1
ATOM 2819 C CA . VAL A 1 181 ? 49.39700 47.00400 65.70000 1.000 29.70172 181 VAL A CA 1
ATOM 2820 C C . VAL A 1 181 ? 50.71600 47.69200 66.03000 1.000 36.38079 181 VAL A C 1
ATOM 2821 O O . VAL A 1 181 ? 50.73500 48.51900 66.96000 1.000 32.60983 181 VAL A O 1
ATOM 2834 N N . LYS A 1 182 ? 51.77500 47.33000 65.30800 1.000 32.38718 182 LYS A N 1
ATOM 2835 C CA . LYS A 1 182 ? 53.15700 47.76800 65.63400 1.000 43.14990 182 LYS A CA 1
ATOM 2836 C C . LYS A 1 182 ? 53.18200 49.30000 65.65800 1.000 30.95590 182 LYS A C 1
ATOM 2837 O O . LYS A 1 182 ? 52.74200 49.93000 64.66600 1.000 31.04031 182 LYS A O 1
ATOM 2853 N N . ASN A 1 183 ? 53.62000 49.88400 66.76900 1.000 31.33440 183 ASN A N 1
ATOM 2854 C CA . ASN A 1 183 ? 53.56100 51.35300 66.95700 1.000 33.83198 183 ASN A CA 1
ATOM 2855 C C . ASN A 1 183 ? 54.79400 51.83700 67.72200 1.000 31.65352 183 ASN A C 1
ATOM 2856 O O . ASN A 1 183 ? 55.51400 51.02900 68.31300 1.000 28.07244 183 ASN A O 1
ATOM 2867 N N . LEU A 1 184 ? 54.99400 53.15100 67.71400 1.000 30.18526 184 LEU A N 1
ATOM 2868 C CA . LEU A 1 184 ? 56.20100 53.79700 68.25800 1.000 30.89555 184 LEU A CA 1
ATOM 2869 C C . LEU A 1 184 ? 55.81700 54.60200 69.50100 1.000 37.31609 184 LEU A C 1
ATOM 2870 O O . LEU A 1 184 ? 56.62400 55.46400 69.91600 1.000 29.62118 184 LEU A O 1
ATOM 2886 N N . GLN A 1 185 ? 54.67100 54.29500 70.11400 1.000 31.70366 185 GLN A N 1
ATOM 2887 C CA . GLN A 1 185 ? 54.23000 54.96800 71.36300 1.000 33.65722 185 GLN A CA 1
ATOM 2888 C C . GLN A 1 185 ? 54.80400 54.15300 72.52900 1.000 35.27644 185 GLN A C 1
ATOM 2889 O O . GLN A 1 185 ? 54.06300 53.36700 73.17100 1.000 28.59709 185 GLN A O 1
ATOM 2903 N N . TRP A 1 186 ? 56.09300 54.36800 72.78500 1.000 28.15998 186 TRP A N 1
ATOM 2904 C CA . TRP A 1 186 ? 56.94000 53.51800 73.66200 1.000 32.35187 186 TRP A CA 1
ATOM 2905 C C . TRP A 1 186 ? 57.00800 54.10400 75.07400 1.000 28.09986 186 TRP A C 1
ATOM 2906 O O . TRP A 1 186 ? 57.93900 53.73600 75.79400 1.000 32.00979 186 TRP A O 1
ATOM 2927 N N . GLY A 1 187 ? 56.05000 54.93700 75.47600 1.000 26.10647 187 GLY A N 1
ATOM 2928 C CA . GLY A 1 187 ? 56.05400 55.57100 76.80900 1.000 30.42325 187 GLY A CA 1
ATOM 2929 C C . GLY A 1 187 ? 56.29000 54.56400 77.93300 1.000 33.13998 187 GLY A C 1
ATOM 2930 O O . GLY A 1 187 ? 57.01100 54.89700 78.88900 1.000 39.52041 187 GLY A O 1
ATOM 2934 N N . ASP A 1 188 ? 55.70700 53.37200 77.84400 1.000 29.31495 188 ASP A N 1
ATOM 2935 C CA . ASP A 1 188 ? 55.86500 52.33400 78.88900 1.000 29.31927 188 ASP A CA 1
ATOM 2936 C C . ASP A 1 188 ? 57.24100 51.67500 78.73800 1.000 30.92040 188 ASP A C 1
ATOM 2937 O O . ASP A 1 188 ? 57.96200 51.59100 79.74400 1.000 32.20263 188 ASP A O 1
ATOM 2946 N N . PHE A 1 189 ? 57.59100 51.20500 77.53900 1.000 30.92950 189 PHE A N 1
ATOM 2947 C CA . PHE A 1 189 ? 58.90800 50.56900 77.26800 1.000 33.09627 189 PHE A CA 1
ATOM 2948 C C . PHE A 1 189 ? 60.05600 51.51200 77.66500 1.000 30.73425 189 PHE A C 1
ATOM 2949 O O . PHE A 1 189 ? 61.06000 51.04200 78.25200 1.000 30.06240 189 PHE A O 1
ATOM 2966 N N . THR A 1 190 ? 59.94100 52.80500 77.35500 1.000 29.12133 190 THR A N 1
ATOM 2967 C CA . THR A 1 190 ? 61.01300 53.78500 77.66600 1.000 25.40402 190 THR A CA 1
ATOM 2968 C C . THR A 1 190 ? 61.17500 53.86300 79.18900 1.000 28.53938 190 THR A C 1
ATOM 2969 O O . THR A 1 190 ? 62.32100 53.84700 79.66500 1.000 28.68862 190 THR A O 1
ATOM 2980 N N . ARG A 1 191 ? 60.08000 53.92700 79.93600 1.000 28.15131 191 ARG A N 1
ATOM 2981 C CA . ARG A 1 191 ? 60.12700 53.90400 81.42200 1.000 30.91148 191 ARG A CA 1
ATOM 2982 C C . ARG A 1 191 ? 60.79900 52.60600 81.87000 1.000 31.51609 191 ARG A C 1
ATOM 2983 O O . ARG A 1 191 ? 61.61200 52.65700 82.81900 1.000 34.02438 191 ARG A O 1
ATOM 3004 N N . GLY A 1 192 ? 60.45700 51.49700 81.21500 1.000 25.08701 192 GLY A N 1
ATOM 3005 C CA . GLY A 1 192 ? 61.01600 50.17300 81.51100 1.000 24.53315 192 GLY A CA 1
ATOM 3006 C C . GLY A 1 192 ? 62.52400 50.13700 81.35900 1.000 35.36480 192 GLY A C 1
ATOM 3007 O O . GLY A 1 192 ? 63.18000 49.56900 82.23900 1.000 25.58312 192 GLY A O 1
ATOM 3011 N N . LEU A 1 193 ? 63.05000 50.68300 80.26300 1.000 32.34984 193 LEU A N 1
ATOM 3012 C CA . LEU A 1 193 ? 64.51000 50.71400 79.97600 1.000 29.19089 193 LEU A CA 1
ATOM 3013 C C . LEU A 1 193 ? 65.21900 51.53600 81.06200 1.000 26.60948 193 LEU A C 1
ATOM 3014 O O . LEU A 1 193 ? 66.30300 51.17000 81.48400 1.000 29.57477 193 LEU A O 1
ATOM 3030 N N . MET A 1 194 ? 64.62100 52.63200 81.49600 1.000 25.29700 194 MET A N 1
ATOM 3031 C CA . MET A 1 194 ? 65.20100 53.47500 82.55200 1.000 32.35840 194 MET A CA 1
ATOM 3032 C C . MET A 1 194 ? 65.17900 52.71700 83.87700 1.000 33.72892 194 MET A C 1
ATOM 3033 O O . MET A 1 194 ? 66.16500 52.78900 84.60000 1.000 35.39950 194 MET A O 1
ATOM 3047 N N . GLU A 1 195 ? 64.09500 52.02100 84.18500 1.000 33.45949 195 GLU A N 1
ATOM 3048 C CA . GLU A 1 195 ? 63.99100 51.23100 85.43600 1.000 29.07794 195 GLU A CA 1
ATOM 3049 C C . GLU A 1 195 ? 65.04900 50.12300 85.39200 1.000 27.15557 195 GLU A C 1
ATOM 3050 O O . GLU A 1 195 ? 65.70200 49.87600 86.41500 1.000 28.83652 195 GLU A O 1
ATOM 3062 N N . ALA A 1 196 ? 65.22100 49.45500 84.25300 1.000 27.09035 196 ALA A N 1
ATOM 3063 C CA . ALA A 1 196 ? 66.21600 48.37800 84.11900 1.000 28.48671 196 ALA A CA 1
ATOM 3064 C C . ALA A 1 196 ? 67.59500 48.94900 84.46700 1.000 31.13425 196 ALA A C 1
ATOM 3065 O O . ALA A 1 196 ? 68.29000 48.38800 85.28600 1.000 32.76055 196 ALA A O 1
ATOM 3072 N N . ARG A 1 197 ? 67.97200 50.06600 83.87100 1.000 38.22516 197 ARG A N 1
ATOM 3073 C CA . ARG A 1 197 ? 69.28700 50.70900 84.12600 1.000 30.55295 197 ARG A CA 1
ATOM 3074 C C . ARG A 1 197 ? 69.36700 51.08100 85.60800 1.000 29.10714 197 ARG A C 1
ATOM 3075 O O . ARG A 1 197 ? 70.38300 50.80800 86.21300 1.000 26.35085 197 ARG A O 1
ATOM 3096 N N . ASP A 1 198 ? 68.31500 51.65600 86.19300 1.000 39.28157 198 ASP A N 1
ATOM 3097 C CA . ASP A 1 198 ? 68.31000 51.98700 87.64300 1.000 28.92715 198 ASP A CA 1
ATOM 3098 C C . ASP A 1 198 ? 68.63700 50.74200 88.46700 1.000 32.91606 198 ASP A C 1
ATOM 3099 O O . ASP A 1 198 ? 69.23800 50.89900 89.51900 1.000 35.39695 198 ASP A O 1
ATOM 3108 N N . ARG A 1 199 ? 68.19800 49.55600 88.03400 1.000 33.34866 199 ARG A N 1
ATOM 3109 C CA . ARG A 1 199 ? 68.33800 48.30400 88.82200 1.000 34.44851 199 ARG A CA 1
ATOM 3110 C C . ARG A 1 199 ? 69.50900 47.46500 88.29900 1.000 37.63819 199 ARG A C 1
ATOM 3111 O O . ARG A 1 199 ? 69.57300 46.26500 88.65200 1.000 34.47107 199 ARG A O 1
ATOM 3132 N N . GLY A 1 200 ? 70.39300 48.05600 87.48800 1.000 29.42272 200 GLY A N 1
ATOM 3133 C CA . GLY A 1 200 ? 71.61300 47.39200 86.97900 1.000 31.36753 200 GLY A CA 1
ATOM 3134 C C . GLY A 1 200 ? 71.31700 46.25300 86.01800 1.000 29.65261 200 GLY A C 1
ATOM 3135 O O . GLY A 1 200 ? 72.07000 45.26600 85.98500 1.000 30.55458 200 GLY A O 1
ATOM 3139 N N . ALA A 1 201 ? 70.28300 46.37800 85.20600 1.000 24.40900 201 ALA A N 1
ATOM 3140 C CA . ALA A 1 201 ? 69.94900 45.38300 84.16700 1.000 26.79704 201 ALA A CA 1
ATOM 3141 C C . ALA A 1 201 ? 69.87300 46.07100 82.79500 1.000 25.57468 201 ALA A C 1
ATOM 3142 O O . ALA A 1 201 ? 69.68300 47.30100 82.71800 1.000 22.15726 201 ALA A O 1
ATOM 3149 N N . MET A 1 202 ? 70.02600 45.28500 81.73500 1.000 20.06205 202 MET A N 1
ATOM 3150 C CA . MET A 1 202 ? 69.98600 45.78500 80.34400 1.000 23.68311 202 MET A CA 1
ATOM 3151 C C . MET A 1 202 ? 68.54000 46.02200 79.89300 1.000 30.58395 202 MET A C 1
ATOM 3152 O O . MET A 1 202 ? 68.30100 47.03300 79.23300 1.000 27.08492 202 MET A O 1
ATOM 3166 N N . TYR A 1 203 ? 67.61500 45.10800 80.21400 1.000 36.09243 203 TYR A N 1
ATOM 3167 C CA . TYR A 1 203 ? 66.29800 45.04200 79.53600 1.000 33.14933 203 TYR A CA 1
ATOM 3168 C C . TYR A 1 203 ? 65.15200 44.97500 80.52900 1.000 29.52492 203 TYR A C 1
ATOM 3169 O O . TYR A 1 203 ? 65.27400 44.39100 81.60200 1.000 29.61704 203 TYR A O 1
ATOM 3187 N N . PRO A 1 204 ? 63.99400 45.57600 80.18700 1.000 30.77845 204 PRO A N 1
ATOM 3188 C CA . PRO A 1 204 ? 62.77500 45.36600 80.94900 1.000 32.91268 204 PRO A CA 1
ATOM 3189 C C . PRO A 1 204 ? 61.89000 44.27500 80.35200 1.000 31.52318 204 PRO A C 1
ATOM 3190 O O . PRO A 1 204 ? 61.88200 44.07800 79.15000 1.000 33.86387 204 PRO A O 1
ATOM 3201 N N . ILE A 1 205 ? 61.20600 43.56200 81.23200 1.000 27.22114 205 ILE A N 1
ATOM 3202 C CA . ILE A 1 205 ? 60.03100 42.71800 80.89500 1.000 33.53439 205 ILE A CA 1
ATOM 3203 C C . ILE A 1 205 ? 58.85200 43.34000 81.63200 1.000 26.75210 205 ILE A C 1
ATOM 3204 O O . ILE A 1 205 ? 58.91300 43.40000 82.86700 1.000 31.04066 205 ILE A O 1
ATOM 3220 N N . LEU A 1 206 ? 57.85000 43.81400 80.89800 1.000 28.24496 206 LEU A N 1
ATOM 3221 C CA . LEU A 1 206 ? 56.68100 44.50100 81.50300 1.000 30.51612 206 LEU A CA 1
ATOM 3222 C C . LEU A 1 206 ? 55.60100 43.45800 81.79000 1.000 26.15344 206 LEU A C 1
ATOM 3223 O O . LEU A 1 206 ? 55.40400 42.55500 80.91600 1.000 25.49315 206 LEU A O 1
ATOM 3239 N N . THR A 1 207 ? 54.93000 43.56200 82.94500 1.000 31.80635 207 THR A N 1
ATOM 3240 C CA . THR A 1 207 ? 53.71800 42.74200 83.21500 1.000 28.46883 207 THR A CA 1
ATOM 3241 C C . THR A 1 207 ? 52.50400 43.44400 82.58800 1.000 24.93532 207 THR A C 1
ATOM 3242 O O . THR A 1 207 ? 52.60600 44.65300 82.22300 1.000 30.34916 207 THR A O 1
ATOM 3253 N N . ASP A 1 208 ? 51.38500 42.72700 82.51100 1.000 27.00079 208 ASP A N 1
ATOM 3254 C CA . ASP A 1 208 ? 50.09300 43.30200 82.04900 1.000 28.22318 208 ASP A CA 1
ATOM 3255 C C . ASP A 1 208 ? 49.40000 44.02900 83.20800 1.000 29.09211 208 ASP A C 1
ATOM 3256 O O . ASP A 1 208 ? 48.32200 44.56300 82.98300 1.000 23.40699 208 ASP A O 1
ATOM 3265 N N . GLY A 1 209 ? 50.01900 44.12000 84.38500 1.000 21.69235 209 GLY A N 1
ATOM 3266 C CA . GLY A 1 209 ? 49.34000 44.73400 85.53800 1.000 29.04551 209 GLY A CA 1
ATOM 3267 C C . GLY A 1 209 ? 48.30700 43.77900 86.12700 1.000 29.51029 209 GLY A C 1
ATOM 3268 O O . GLY A 1 209 ? 47.53200 44.22700 86.98000 1.000 30.49888 209 GLY A O 1
ATOM 3272 N N . ASP A 1 210 ? 48.29700 42.51100 85.70600 1.000 27.33651 210 ASP A N 1
ATOM 3273 C CA . ASP A 1 210 ? 47.34600 41.48900 86.21000 1.000 25.19212 210 ASP A CA 1
ATOM 3274 C C . ASP A 1 210 ? 48.10300 40.19500 86.48400 1.000 30.47942 210 ASP A C 1
ATOM 3275 O O . ASP A 1 210 ? 47.48800 39.10500 86.34200 1.000 28.42034 210 ASP A O 1
ATOM 3284 N N . ALA A 1 211 ? 49.39600 40.31000 86.83200 1.000 33.91520 211 ALA A N 1
ATOM 3285 C CA . ALA A 1 211 ? 50.28300 39.19000 87.22600 1.000 25.07540 211 ALA A CA 1
ATOM 3286 C C . ALA A 1 211 ? 50.59100 38.25700 86.04800 1.000 27.99016 211 ALA A C 1
ATOM 3287 O O . ALA A 1 211 ? 50.90100 37.10600 86.31000 1.000 24.59229 211 ALA A O 1
ATOM 3294 N N . ASN A 1 212 ? 50.58300 38.73800 84.80600 1.000 30.21110 212 ASN A N 1
ATOM 3295 C CA . ASN A 1 212 ? 51.08900 37.96600 83.64400 1.000 24.18985 212 ASN A CA 1
ATOM 3296 C C . ASN A 1 212 ? 52.22000 38.73400 82.96300 1.000 29.20342 212 ASN A C 1
ATOM 3297 O O . ASN A 1 212 ? 52.25700 39.98600 83.06500 1.000 26.58467 212 ASN A O 1
ATOM 3308 N N . LEU A 1 213 ? 53.08600 38.02300 82.25200 1.000 30.63058 213 LEU A N 1
ATOM 3309 C CA . LEU A 1 213 ? 54.18000 38.65000 81.46500 1.000 32.94954 213 LEU A CA 1
ATOM 3310 C C . LEU A 1 213 ? 53.58600 39.11700 80.14700 1.000 29.47214 213 LEU A C 1
ATOM 3311 O O . LEU A 1 213 ? 52.64400 38.45400 79.63000 1.000 27.65361 213 LEU A O 1
ATOM 3327 N N . THR A 1 214 ? 54.13800 40.18300 79.59000 1.000 33.66418 214 THR A N 1
ATOM 3328 C CA . THR A 1 214 ? 53.77700 40.60600 78.21600 1.000 34.96286 214 THR A CA 1
ATOM 3329 C C . THR A 1 214 ? 54.88900 40.54200 77.17600 1.000 25.72736 214 THR A C 1
ATOM 3330 O O . THR A 1 214 ? 55.03200 39.52000 76.48500 1.000 37.53702 214 THR A O 1
ATOM 3341 N N . GLU A 1 215 ? 55.60000 41.64500 77.01500 1.000 23.70403 215 GLU A N 1
ATOM 3342 C CA . GLU A 1 215 ? 56.81200 41.71200 76.17200 1.000 24.94140 215 GLU A CA 1
ATOM 3343 C C . GLU A 1 215 ? 57.75400 42.78100 76.72700 1.000 26.20569 215 GLU A C 1
ATOM 3344 O O . GLU A 1 215 ? 57.43300 43.38400 77.73700 1.000 22.97461 215 GLU A O 1
ATOM 3356 N N . GLY A 1 216 ? 58.88400 42.97500 76.06200 1.000 25.23526 216 GLY A N 1
ATOM 3357 C CA . GLY A 1 216 ? 59.87900 43.98500 76.44700 1.000 21.70310 216 GLY A CA 1
ATOM 3358 C C . GLY A 1 216 ? 59.95600 45.12000 75.44500 1.000 30.80238 216 GLY A C 1
ATOM 3359 O O . GLY A 1 216 ? 59.12400 45.17800 74.57800 1.000 31.53485 216 GLY A O 1
ATOM 3363 N N . SER A 1 217 ? 60.96500 45.97100 75.57300 1.000 33.75164 217 SER A N 1
ATOM 3364 C CA . SER A 1 217 ? 61.21300 47.12000 74.66800 1.000 31.04590 217 SER A CA 1
ATOM 3365 C C . SER A 1 217 ? 61.70000 46.64100 73.29500 1.000 31.39501 217 SER A C 1
ATOM 3366 O O . SER A 1 217 ? 62.88900 46.66400 73.06400 1.000 30.98457 217 SER A O 1
ATOM 3374 N N . GLY A 1 218 ? 60.78200 46.22200 72.43600 1.000 29.94596 218 GLY A N 1
ATOM 3375 C CA . GLY A 1 218 ? 61.10500 45.80900 71.06300 1.000 27.75524 218 GLY A CA 1
ATOM 3376 C C . GLY A 1 218 ? 61.39200 44.33300 70.93200 1.000 35.92460 218 GLY A C 1
ATOM 3377 O O . GLY A 1 218 ? 62.16700 43.99100 70.05200 1.000 36.69111 218 GLY A O 1
ATOM 3381 N N . PHE A 1 219 ? 60.77600 43.49700 71.76000 1.000 32.17816 219 PHE A N 1
ATOM 3382 C CA . PHE A 1 219 ? 61.01700 42.03800 71.67100 1.000 28.56892 219 PHE A CA 1
ATOM 3383 C C . PHE A 1 219 ? 59.94400 41.23600 72.40800 1.000 26.28112 219 PHE A C 1
ATOM 3384 O O . PHE A 1 219 ? 59.36100 41.73100 73.34100 1.000 27.61428 219 PHE A O 1
ATOM 3401 N N . ASN A 1 220 ? 59.68200 40.03100 71.92800 1.000 29.06985 220 ASN A N 1
ATOM 3402 C CA . ASN A 1 220 ? 58.80100 39.06400 72.61800 1.000 24.00498 220 ASN A CA 1
ATOM 3403 C C . ASN A 1 220 ? 59.64100 38.27300 73.61700 1.000 31.58422 220 ASN A C 1
ATOM 3404 O O . ASN A 1 220 ? 60.87500 38.27900 73.48900 1.000 31.47803 220 ASN A O 1
ATOM 3415 N N . VAL A 1 221 ? 58.97700 37.59100 74.55300 1.000 25.59123 221 VAL A N 1
ATOM 3416 C CA . VAL A 1 221 ? 59.62200 36.80100 75.62600 1.000 17.25230 221 VAL A CA 1
ATOM 3417 C C . VAL A 1 221 ? 59.14700 35.36900 75.51100 1.000 26.01372 221 VAL A C 1
ATOM 3418 O O . VAL A 1 221 ? 57.94900 35.16100 75.32300 1.000 32.75270 221 VAL A O 1
ATOM 3431 N N . ILE A 1 222 ? 60.06500 34.42500 75.63000 1.000 25.31196 222 ILE A N 1
ATOM 3432 C CA . ILE A 1 222 ? 59.78900 32.95900 75.60800 1.000 24.58963 222 ILE A CA 1
ATOM 3433 C C . ILE A 1 222 ? 60.45200 32.36300 76.84800 1.000 30.70754 222 ILE A C 1
ATOM 3434 O O . ILE A 1 222 ? 61.66100 32.47500 76.98400 1.000 30.12232 222 ILE A O 1
ATOM 3450 N N . LEU A 1 223 ? 59.66100 31.78800 77.74300 1.000 29.57293 223 LEU A N 1
ATOM 3451 C CA . LEU A 1 223 ? 60.16600 31.03100 78.91000 1.000 25.01173 223 LEU A CA 1
ATOM 3452 C C . LEU A 1 223 ? 60.33500 29.57800 78.49800 1.000 26.10111 223 LEU A C 1
ATOM 3453 O O . LEU A 1 223 ? 59.51700 29.08200 77.71700 1.000 33.92467 223 LEU A O 1
ATOM 3469 N N . ILE A 1 224 ? 61.38200 28.93400 78.99700 1.000 30.38200 224 ILE A N 1
ATOM 3470 C CA . ILE A 1 224 ? 61.65600 27.49900 78.70300 1.000 31.88904 224 ILE A CA 1
ATOM 3471 C C . ILE A 1 224 ? 61.77100 26.79300 80.04000 1.000 29.75834 224 ILE A C 1
ATOM 3472 O O . ILE A 1 224 ? 62.55900 27.25200 80.88200 1.000 33.53180 224 ILE A O 1
ATOM 3488 N N . LYS A 1 225 ? 60.97500 25.74500 80.22700 1.000 39.64632 225 LYS A N 1
ATOM 3489 C CA . LYS A 1 225 ? 60.99700 24.94700 81.47100 1.000 32.73101 225 LYS A CA 1
ATOM 3490 C C . LYS A 1 225 ? 60.66800 23.50200 81.13100 1.000 38.06369 225 LYS A C 1
ATOM 3491 O O . LYS A 1 225 ? 59.67300 23.27900 80.37900 1.000 38.87841 225 LYS A O 1
ATOM 3510 N N . ASP A 1 226 ? 61.48300 22.57100 81.65100 1.000 29.78530 226 ASP A N 1
ATOM 3511 C CA . ASP A 1 226 ? 61.27700 21.10800 81.51000 1.000 38.34879 226 ASP A CA 1
ATOM 3512 C C . ASP A 1 226 ? 61.00100 20.80100 80.03100 1.000 41.61913 226 ASP A C 1
ATOM 3513 O O . ASP A 1 226 ? 60.15700 19.96800 79.74800 1.000 49.23163 226 ASP A O 1
ATOM 3522 N N . GLY A 1 227 ? 61.70300 21.47500 79.12000 1.000 37.35504 227 GLY A N 1
ATOM 3523 C CA . GLY A 1 227 ? 61.71800 21.13300 77.69100 1.000 32.42612 227 GLY A CA 1
ATOM 3524 C C . GLY A 1 227 ? 60.59300 21.78600 76.91500 1.000 39.90390 227 GLY A C 1
ATOM 3525 O O . GLY A 1 227 ? 60.51900 21.52500 75.67100 1.000 28.72549 227 GLY A O 1
ATOM 3529 N N . LYS A 1 228 ? 59.76700 22.62600 77.56600 1.000 39.48504 228 LYS A N 1
ATOM 3530 C CA . LYS A 1 228 ? 58.58900 23.26200 76.91100 1.000 41.65397 228 LYS A CA 1
ATOM 3531 C C . LYS A 1 228 ? 58.82000 24.76600 76.82600 1.000 27.23550 228 LYS A C 1
ATOM 3532 O O . LYS A 1 228 ? 59.39700 25.34200 77.77300 1.000 29.24064 228 LYS A O 1
ATOM 3551 N N . LEU A 1 229 ? 58.36500 25.36600 75.72800 1.000 30.95553 229 LEU A N 1
ATOM 3552 C CA . LEU A 1 229 ? 58.37000 26.83700 75.52600 1.000 30.17505 229 LEU A CA 1
ATOM 3553 C C . LEU A 1 229 ? 57.02200 27.42200 75.95800 1.000 28.81989 229 LEU A C 1
ATOM 3554 O O . LEU A 1 229 ? 55.98600 26.86500 75.60200 1.000 33.30522 229 LEU A O 1
ATOM 3570 N N . TYR A 1 230 ? 57.06100 28.55800 76.64700 1.000 37.30262 230 TYR A N 1
ATOM 3571 C CA . TYR A 1 230 ? 55.87600 29.33500 77.06900 1.000 30.49012 230 TYR A CA 1
ATOM 3572 C C . TYR A 1 230 ? 56.05500 30.78300 76.64400 1.000 30.41061 230 TYR A C 1
ATOM 3573 O O . TYR A 1 230 ? 57.07400 31.35800 76.97300 1.000 34.62042 230 TYR A O 1
ATOM 3591 N N . THR A 1 231 ? 55.09300 31.36300 75.93800 1.000 33.70051 231 THR A N 1
ATOM 3592 C CA . THR A 1 231 ? 55.17500 32.77200 75.48200 1.000 24.31097 231 THR A CA 1
ATOM 3593 C C . THR A 1 231 ? 53.79000 33.40600 75.53200 1.000 30.37687 231 THR A C 1
ATOM 3594 O O . THR A 1 231 ? 52.81100 32.77100 75.16500 1.000 24.71084 231 THR A O 1
ATOM 3605 N N . PRO A 1 232 ? 53.67400 34.66600 76.01100 1.000 32.26490 232 PRO A N 1
ATOM 3606 C CA . PRO A 1 232 ? 52.39200 35.34900 76.12100 1.000 32.35008 232 PRO A CA 1
ATOM 3607 C C . PRO A 1 232 ? 51.63500 35.45300 74.79400 1.000 33.52589 232 PRO A C 1
ATOM 3608 O O . PRO A 1 232 ? 52.23300 35.65900 73.75000 1.000 30.83256 232 PRO A O 1
ATOM 3619 N N . ARG A 1 233 ? 50.31600 35.30700 74.88700 1.000 27.72137 233 ARG A N 1
ATOM 3620 C CA . ARG A 1 233 ? 49.39600 35.46300 73.73900 1.000 31.23615 233 ARG A CA 1
ATOM 3621 C C . ARG A 1 233 ? 48.93500 36.91700 73.65600 1.000 33.51737 233 ARG A C 1
ATOM 3622 O O . ARG A 1 233 ? 49.05700 37.52400 72.58100 1.000 26.70583 233 ARG A O 1
ATOM 3643 N N . LYS A 1 234 ? 48.37500 37.42500 74.75400 1.000 35.96061 234 LYS A N 1
ATOM 3644 C CA . LYS A 1 234 ? 47.71400 38.74800 74.77900 1.000 28.21707 234 LYS A CA 1
ATOM 3645 C C . LYS A 1 234 ? 48.69400 39.82400 75.24100 1.000 28.08157 234 LYS A C 1
ATOM 3646 O O . LYS A 1 234 ? 49.60900 39.51500 75.98700 1.000 24.37874 234 LYS A O 1
ATOM 3665 N N . GLY A 1 235 ? 48.44400 41.05800 74.83300 1.000 24.46462 235 GLY A N 1
ATOM 3666 C CA . GLY A 1 235 ? 49.15500 42.24000 75.33300 1.000 27.93052 235 GLY A CA 1
ATOM 3667 C C . GLY A 1 235 ? 50.47900 42.43100 74.62200 1.000 31.03782 235 GLY A C 1
ATOM 3668 O O . GLY A 1 235 ? 51.24100 43.26700 75.07600 1.000 35.62866 235 GLY A O 1
ATOM 3672 N N . VAL A 1 236 ? 50.72300 41.71300 73.51500 1.000 25.39587 236 VAL A N 1
ATOM 3673 C CA . VAL A 1 236 ? 52.04300 41.70900 72.84100 1.000 28.85597 236 VAL A CA 1
ATOM 3674 C C . VAL A 1 236 ? 51.88100 41.79600 71.32600 1.000 29.68995 236 VAL A C 1
ATOM 3675 O O . VAL A 1 236 ? 50.83200 41.44700 70.80100 1.000 27.12081 236 VAL A O 1
ATOM 3688 N N . LEU A 1 237 ? 52.93300 42.23200 70.64600 1.000 28.88536 237 LEU A N 1
ATOM 3689 C CA . LEU A 1 237 ? 53.03500 42.08800 69.17900 1.000 26.35782 237 LEU A CA 1
ATOM 3690 C C . LEU A 1 237 ? 53.18900 40.60100 68.83300 1.000 22.06725 237 LEU A C 1
ATOM 3691 O O . LEU A 1 237 ? 53.92100 39.87300 69.53200 1.000 31.51774 237 LEU A O 1
ATOM 3707 N N . GLU A 1 238 ? 52.51400 40.16800 67.77300 1.000 20.69959 238 GLU A N 1
ATOM 3708 C CA . GLU A 1 238 ? 52.63000 38.79300 67.25700 1.000 33.20339 238 GLU A CA 1
ATOM 3709 C C . GLU A 1 238 ? 53.89800 38.73200 66.41300 1.000 33.29275 238 GLU A C 1
ATOM 3710 O O . GLU A 1 238 ? 53.79800 38.91800 65.19500 1.000 24.16506 238 GLU A O 1
ATOM 3722 N N . GLY A 1 239 ? 55.03900 38.51600 67.06800 1.000 31.61165 239 GLY A N 1
ATOM 3723 C CA . GLY A 1 239 ? 56.36900 38.72500 66.46200 1.000 24.99114 239 GLY A CA 1
ATOM 3724 C C . GLY A 1 239 ? 56.66900 37.71000 65.37800 1.000 28.13096 239 GLY A C 1
ATOM 3725 O O . GLY A 1 239 ? 56.26100 36.51500 65.50100 1.000 29.47638 239 GLY A O 1
ATOM 3729 N N . VAL A 1 240 ? 57.33200 38.17300 64.31500 1.000 29.82646 240 VAL A N 1
ATOM 3730 C CA . VAL A 1 240 ? 57.77000 37.28100 63.20400 1.000 29.65612 240 VAL A CA 1
ATOM 3731 C C . VAL A 1 240 ? 58.92800 36.41300 63.69400 1.000 30.66144 240 VAL A C 1
ATOM 3732 O O . VAL A 1 240 ? 59.03300 35.22300 63.26100 1.000 29.55390 240 VAL A O 1
ATOM 3745 N N . THR A 1 241 ? 59.76400 36.96700 64.57800 1.000 29.40202 241 THR A N 1
ATOM 3746 C CA . THR A 1 241 ? 60.86600 36.19600 65.20900 1.000 32.56571 241 THR A CA 1
ATOM 3747 C C . THR A 1 241 ? 60.24600 35.08700 66.05900 1.000 31.15176 241 THR A C 1
ATOM 3748 O O . THR A 1 241 ? 60.69100 33.93100 65.96000 1.000 31.08215 241 THR A O 1
ATOM 3759 N N . ARG A 1 242 ? 59.21800 35.42200 66.83100 1.000 27.04815 242 ARG A N 1
ATOM 3760 C CA . ARG A 1 242 ? 58.52200 34.41900 67.67800 1.000 31.47020 242 ARG A CA 1
ATOM 3761 C C . ARG A 1 242 ? 57.95900 33.33400 66.76400 1.000 30.24134 242 ARG A C 1
ATOM 3762 O O . ARG A 1 242 ? 58.17500 32.15000 67.05200 1.000 27.45029 242 ARG A O 1
ATOM 3783 N N . LYS A 1 243 ? 57.27800 33.72200 65.68400 1.000 28.65127 243 LYS A N 1
ATOM 3784 C CA . LYS A 1 243 ? 56.72800 32.74000 64.71700 1.000 37.74296 243 LYS A CA 1
ATOM 3785 C C . LYS A 1 243 ? 57.85200 31.79900 64.24600 1.000 33.23456 243 LYS A C 1
ATOM 3786 O O . LYS A 1 243 ? 57.65800 30.56200 64.28700 1.000 36.52628 243 LYS A O 1
ATOM 3805 N N . SER A 1 244 ? 58.98600 32.36100 63.81900 1.000 40.22765 244 SER A N 1
ATOM 3806 C CA . SER A 1 244 ? 60.14000 31.59200 63.27200 1.000 26.12243 244 SER A CA 1
ATOM 3807 C C . SER A 1 244 ? 60.66600 30.62500 64.34600 1.000 34.24309 244 SER A C 1
ATOM 3808 O O . SER A 1 244 ? 60.91700 29.44900 64.01900 1.000 34.71995 244 SER A O 1
ATOM 3816 N N . VAL A 1 245 ? 60.84700 31.11000 65.57900 1.000 26.81403 245 VAL A N 1
ATOM 3817 C CA . VAL A 1 245 ? 61.48700 30.31400 66.66700 1.000 29.95423 245 VAL A CA 1
ATOM 3818 C C . VAL A 1 245 ? 60.56800 29.14400 67.00700 1.000 30.42517 245 VAL A C 1
ATOM 3819 O O . VAL A 1 245 ? 61.06000 28.02800 67.26900 1.000 29.22519 245 VAL A O 1
ATOM 3832 N N . LEU A 1 246 ? 59.25800 29.39300 66.99900 1.000 40.21204 246 LEU A N 1
ATOM 3833 C CA . LEU A 1 246 ? 58.26200 28.35400 67.34600 1.000 32.20321 246 LEU A CA 1
ATOM 3834 C C . LEU A 1 246 ? 58.18600 27.32100 66.21600 1.000 29.79792 246 LEU A C 1
ATOM 3835 O O . LEU A 1 246 ? 58.04700 26.12900 66.51600 1.000 36.05489 246 LEU A O 1
ATOM 3851 N N . ALA A 1 247 ? 58.30200 27.73600 64.95600 1.000 32.91548 247 ALA A N 1
ATOM 3852 C CA . ALA A 1 247 ? 58.39600 26.77900 63.81800 1.000 35.37919 247 ALA A CA 1
ATOM 3853 C C . ALA A 1 247 ? 59.65800 25.91600 63.96800 1.000 37.68203 247 ALA A C 1
ATOM 3854 O O . ALA A 1 247 ? 59.57900 24.69700 63.76800 1.000 36.83202 247 ALA A O 1
ATOM 3861 N N . VAL A 1 248 ? 60.78600 26.51600 64.33400 1.000 34.34226 248 VAL A N 1
ATOM 3862 C CA . VAL A 1 248 ? 62.04500 25.74600 64.58500 1.000 31.94120 248 VAL A CA 1
ATOM 3863 C C . VAL A 1 248 ? 61.79200 24.77000 65.73200 1.000 34.96953 248 VAL A C 1
ATOM 3864 O O . VAL A 1 248 ? 62.20000 23.61500 65.62500 1.000 42.38965 248 VAL A O 1
ATOM 3877 N N . ALA A 1 249 ? 61.15700 25.22800 66.80300 1.000 33.05444 249 ALA A N 1
ATOM 3878 C CA . ALA A 1 249 ? 60.87000 24.38400 67.98300 1.000 37.33844 249 ALA A CA 1
ATOM 3879 C C . ALA A 1 249 ? 60.04700 23.16100 67.54600 1.000 35.21803 249 ALA A C 1
ATOM 3880 O O . ALA A 1 249 ? 60.36200 22.04200 67.98500 1.000 42.21461 249 ALA A O 1
ATOM 3887 N N . GLU A 1 250 ? 59.04200 23.37800 66.69900 1.000 41.59310 250 GLU A N 1
ATOM 3888 C CA . GLU A 1 250 ? 58.15700 22.29800 66.17900 1.000 41.75729 250 GLU A CA 1
ATOM 3889 C C . GLU A 1 250 ? 59.02500 21.24700 65.48100 1.000 40.12472 250 GLU A C 1
ATOM 3890 O O . GLU A 1 250 ? 58.86800 20.05100 65.81700 1.000 48.95488 250 GLU A O 1
ATOM 3902 N N . LYS A 1 251 ? 59.91100 21.67900 64.57700 1.000 35.47170 251 LYS A N 1
ATOM 3903 C CA . LYS A 1 251 ? 60.79600 20.76700 63.79200 1.000 41.52585 251 LYS A CA 1
ATOM 3904 C C . LYS A 1 251 ? 61.68200 19.96000 64.74400 1.000 43.70686 251 LYS A C 1
ATOM 3905 O O . LYS A 1 251 ? 61.92100 18.78100 64.46500 1.000 42.88035 251 LYS A O 1
ATOM 3924 N N . LEU A 1 252 ? 62.12000 20.56000 65.84600 1.000 40.48175 252 LEU A N 1
ATOM 3925 C CA . LEU A 1 252 ? 63.08300 19.91300 66.78500 1.000 42.64409 252 LEU A CA 1
ATOM 3926 C C . LEU A 1 252 ? 62.35200 19.05500 67.82100 1.000 38.89662 252 LEU A C 1
ATOM 3927 O O . LEU A 1 252 ? 63.05300 18.29700 68.53700 1.000 38.49206 252 LEU A O 1
ATOM 3943 N N . GLY A 1 253 ? 61.02000 19.12500 67.88600 1.000 43.63446 253 GLY A N 1
ATOM 3944 C CA . GLY A 1 253 ? 60.22500 18.32700 68.84200 1.000 37.97507 253 GLY A CA 1
ATOM 3945 C C . GLY A 1 253 ? 60.15000 18.98100 70.21500 1.000 43.14544 253 GLY A C 1
ATOM 3946 O O . GLY A 1 253 ? 59.91700 18.25300 71.20300 1.000 46.71799 253 GLY A O 1
ATOM 3950 N N . TYR A 1 254 ? 60.31400 20.30400 70.29400 1.000 44.48560 254 TYR A N 1
ATOM 3951 C CA . TYR A 1 254 ? 60.07700 21.07300 71.54900 1.000 40.12531 254 TYR A CA 1
ATOM 3952 C C . TYR A 1 254 ? 58.61300 21.50700 71.57700 1.000 40.72133 254 TYR A C 1
ATOM 3953 O O . TYR A 1 254 ? 58.18200 22.25700 70.69900 1.000 40.25302 254 TYR A O 1
ATOM 3971 N N . PRO A 1 255 ? 57.80800 21.04900 72.56900 1.000 32.48334 255 PRO A N 1
ATOM 3972 C CA . PRO A 1 255 ? 56.43500 21.52300 72.72800 1.000 37.92852 255 PRO A CA 1
ATOM 3973 C C . PRO A 1 255 ? 56.41500 23.00300 73.10300 1.000 35.01809 255 PRO A C 1
ATOM 3974 O O . PRO A 1 255 ? 57.28600 23.45400 73.83200 1.000 35.08279 255 PRO A O 1
ATOM 3985 N N . TYR A 1 256 ? 55.43300 23.73200 72.58500 1.000 36.97291 256 TYR A N 1
ATOM 3986 C CA . TYR A 1 256 ? 55.24900 25.14900 72.94300 1.000 29.28749 256 TYR A CA 1
ATOM 3987 C C . TYR A 1 256 ? 53.76600 25.45400 73.09600 1.000 37.21303 256 TYR A C 1
ATOM 3988 O O . TYR A 1 256 ? 52.89900 24.69000 72.55800 1.000 35.61544 256 TYR A O 1
ATOM 4006 N N . THR A 1 257 ? 53.48900 26.54800 73.80400 1.000 30.31601 257 THR A N 1
ATOM 4007 C CA . THR A 1 257 ? 52.13700 27.10200 74.00200 1.000 30.84533 257 THR A CA 1
ATOM 4008 C C . THR A 1 257 ? 52.21300 28.63300 73.95800 1.000 35.44780 257 THR A C 1
ATOM 4009 O O . THR A 1 257 ? 53.10200 29.24800 74.61400 1.000 31.02803 257 THR A O 1
ATOM 4020 N N . ILE A 1 258 ? 51.29300 29.22800 73.20900 1.000 32.63605 258 ILE A N 1
ATOM 4021 C CA . ILE A 1 258 ? 51.06400 30.69600 73.17300 1.000 35.17529 258 ILE A CA 1
ATOM 4022 C C . ILE A 1 258 ? 49.81700 30.97500 74.01300 1.000 35.81579 258 ILE A C 1
ATOM 4023 O O . ILE A 1 258 ? 48.69700 30.69200 73.54200 1.000 35.53324 258 ILE A O 1
ATOM 4039 N N . ASP A 1 259 ? 50.01200 31.44700 75.23700 1.000 34.20046 259 ASP A N 1
ATOM 4040 C CA . ASP A 1 259 ? 48.92500 31.50200 76.24400 1.000 32.09354 259 ASP A CA 1
ATOM 4041 C C . ASP A 1 259 ? 49.37800 32.44700 77.35300 1.000 36.74863 259 ASP A C 1
ATOM 4042 O O . ASP A 1 259 ? 50.52800 32.92200 77.29300 1.000 26.21378 259 ASP A O 1
ATOM 4051 N N . ASP A 1 260 ? 48.52000 32.66500 78.34000 1.000 26.29611 260 ASP A N 1
ATOM 4052 C CA . ASP A 1 260 ? 48.87100 33.44500 79.54800 1.000 29.46508 260 ASP A CA 1
ATOM 4053 C C . ASP A 1 260 ? 50.16900 32.88800 80.12200 1.000 25.93568 260 ASP A C 1
ATOM 4054 O O . ASP A 1 260 ? 50.28900 31.63800 80.22100 1.000 31.20626 260 ASP A O 1
ATOM 4063 N N . VAL A 1 261 ? 51.09800 33.77100 80.47100 1.000 27.55844 261 VAL A N 1
ATOM 4064 C CA . VAL A 1 261 ? 52.34200 33.36900 81.18800 1.000 29.31678 261 VAL A CA 1
ATOM 4065 C C . VAL A 1 261 ? 52.35700 34.07200 82.53600 1.000 25.56465 261 VAL A C 1
ATOM 4066 O O . VAL A 1 261 ? 52.75500 35.22000 82.62800 1.000 34.07447 261 VAL A O 1
ATOM 4079 N N . PRO A 1 262 ? 51.91500 33.42300 83.62200 1.000 32.54990 262 PRO A N 1
ATOM 4080 C CA . PRO A 1 262 ? 51.97500 34.04900 84.94000 1.000 33.67117 262 PRO A CA 1
ATOM 4081 C C . PRO A 1 262 ? 53.40400 34.45500 85.30500 1.000 35.60966 262 PRO A C 1
ATOM 4082 O O . PRO A 1 262 ? 54.31200 33.76700 84.99600 1.000 34.90772 262 PRO A O 1
ATOM 4093 N N . VAL A 1 263 ? 53.52600 35.57800 85.99300 1.000 30.73888 263 VAL A N 1
ATOM 4094 C CA . VAL A 1 263 ? 54.82100 36.14900 86.43600 1.000 34.30056 263 VAL A CA 1
ATOM 4095 C C . VAL A 1 263 ? 55.61700 35.06500 87.16600 1.000 37.25662 263 VAL A C 1
ATOM 4096 O O . VAL A 1 263 ? 56.82400 34.98500 86.94200 1.000 34.99060 263 VAL A O 1
ATOM 4109 N N . GLU A 1 264 ? 54.97400 34.25200 87.99500 1.000 32.93381 264 GLU A N 1
ATOM 4110 C CA . GLU A 1 264 ? 55.68400 33.26400 88.84500 1.000 27.09124 264 GLU A CA 1
ATOM 4111 C C . GLU A 1 264 ? 56.59500 32.39100 87.98100 1.000 37.27865 264 GLU A C 1
ATOM 4112 O O . GLU A 1 264 ? 57.68500 32.03200 88.43500 1.000 29.86292 264 GLU A O 1
ATOM 4124 N N . LEU A 1 265 ? 56.15600 32.05300 86.77500 1.000 31.57570 265 LEU A N 1
ATOM 4125 C CA . LEU A 1 265 ? 56.86800 31.10000 85.89100 1.000 32.69143 265 LEU A CA 1
ATOM 4126 C C . LEU A 1 265 ? 58.25100 31.66600 85.50600 1.000 40.42735 265 LEU A C 1
ATOM 4127 O O . LEU A 1 265 ? 59.16500 30.86800 85.27700 1.000 30.59751 265 LEU A O 1
ATOM 4143 N N . ALA A 1 266 ? 58.40400 32.99300 85.43400 1.000 32.37595 266 ALA A N 1
ATOM 4144 C CA . ALA A 1 266 ? 59.68600 33.65300 85.10500 1.000 32.91847 266 ALA A CA 1
ATOM 4145 C C . ALA A 1 266 ? 60.74600 33.28000 86.15100 1.000 41.49684 266 ALA A C 1
ATOM 4146 O O . ALA A 1 266 ? 61.92900 33.17100 85.77100 1.000 30.32500 266 ALA A O 1
ATOM 4153 N N . TYR A 1 267 ? 60.34700 33.11200 87.42000 1.000 34.86827 267 TYR A N 1
ATOM 4154 C CA . TYR A 1 267 ? 61.26700 32.83100 88.54600 1.000 34.72756 267 TYR A CA 1
ATOM 4155 C C . TYR A 1 267 ? 61.52300 31.33400 88.69700 1.000 29.88443 267 TYR A C 1
ATOM 4156 O O . TYR A 1 267 ? 62.37200 30.99200 89.51400 1.000 40.32845 267 TYR A O 1
ATOM 4174 N N . GLN A 1 268 ? 60.83400 30.47800 87.95700 1.000 33.47519 268 GLN A N 1
ATOM 4175 C CA . GLN A 1 268 ? 60.94200 29.00300 88.13100 1.000 38.12666 268 GLN A CA 1
ATOM 4176 C C . GLN A 1 268 ? 61.42300 28.36200 86.83500 1.000 34.54530 268 GLN A C 1
ATOM 4177 O O . GLN A 1 268 ? 61.50800 27.13300 86.82300 1.000 40.02711 268 GLN A O 1
ATOM 4191 N N . CYS A 1 269 ? 61.69500 29.12800 85.77400 1.000 27.42451 269 CYS A N 1
ATOM 4192 C CA . CYS A 1 269 ? 61.99700 28.53200 84.44800 1.000 32.66006 269 CYS A CA 1
ATOM 4193 C C . CYS A 1 269 ? 63.47500 28.14600 84.39300 1.000 35.46264 269 CYS A C 1
ATOM 4194 O O . CYS A 1 269 ? 64.20700 28.46100 85.35300 1.000 35.73936 269 CYS A O 1
ATOM 4202 N N . ASP A 1 270 ? 63.86800 27.45200 83.31700 1.000 34.20739 270 ASP A N 1
ATOM 4203 C CA . ASP A 1 270 ? 65.25400 26.96900 83.09400 1.000 33.46978 270 ASP A CA 1
ATOM 4204 C C . ASP A 1 270 ? 66.00400 27.94600 82.19800 1.000 35.95809 270 ASP A C 1
ATOM 4205 O O . ASP A 1 270 ? 67.20500 28.14000 82.44400 1.000 36.02707 270 ASP A O 1
ATOM 4214 N N . GLU A 1 271 ? 65.33500 28.49200 81.17700 1.000 38.38833 271 GLU A N 1
ATOM 4215 C CA . GLU A 1 271 ? 65.96200 29.42300 80.20200 1.000 35.01327 271 GLU A CA 1
ATOM 4216 C C . GLU A 1 271 ? 64.96100 30.53200 79.87200 1.000 39.56282 271 GLU A C 1
ATOM 4217 O O . GLU A 1 271 ? 63.72200 30.27900 79.94100 1.000 36.92162 271 GLU A O 1
ATOM 4229 N N . ILE A 1 272 ? 65.49000 31.69500 79.49000 1.000 30.17192 272 ILE A N 1
ATOM 4230 C CA . ILE A 1 272 ? 64.68000 32.81600 78.95200 1.000 26.14117 272 ILE A CA 1
ATOM 4231 C C . ILE A 1 272 ? 65.29800 33.25700 77.62200 1.000 33.81164 272 ILE A C 1
ATOM 4232 O O . ILE A 1 272 ? 66.50300 33.49700 77.56900 1.000 31.86757 272 ILE A O 1
ATOM 4248 N N . LEU A 1 273 ? 64.46800 33.35600 76.58800 1.000 29.36664 273 LEU A N 1
ATOM 4249 C CA . LEU A 1 273 ? 64.82600 33.98900 75.29600 1.000 30.62763 273 LEU A CA 1
ATOM 4250 C C . LEU A 1 273 ? 64.04000 35.27900 75.13500 1.000 26.89363 273 LEU A C 1
ATOM 4251 O O . LEU A 1 273 ? 62.84100 35.27700 75.42400 1.000 37.40901 273 LEU A O 1
ATOM 4267 N N . PHE A 1 274 ? 64.71500 36.32300 74.68200 1.000 24.68419 274 PHE A N 1
ATOM 4268 C CA . PHE A 1 274 ? 64.07200 37.47800 74.03000 1.000 26.28636 274 PHE A CA 1
ATOM 4269 C C . PHE A 1 274 ? 64.25400 37.29800 72.52700 1.000 30.97237 274 PHE A C 1
ATOM 4270 O O . PHE A 1 274 ? 65.35400 36.88100 72.09000 1.000 31.01028 274 PHE A O 1
ATOM 4287 N N . VAL A 1 275 ? 63.21100 37.58100 71.75000 1.000 25.17068 275 VAL A N 1
ATOM 4288 C CA . VAL A 1 275 ? 63.25600 37.35900 70.27900 1.000 22.75595 275 VAL A CA 1
ATOM 4289 C C . VAL A 1 275 ? 62.77000 38.63200 69.61300 1.000 31.40242 275 VAL A C 1
ATOM 4290 O O . VAL A 1 275 ? 61.80000 39.22400 70.11300 1.000 29.66238 275 VAL A O 1
ATOM 4303 N N . THR A 1 276 ? 63.47500 39.04200 68.56500 1.000 28.44080 276 THR A N 1
ATOM 4304 C CA . THR A 1 276 ? 63.12700 40.24000 67.76800 1.000 29.04817 276 THR A CA 1
ATOM 4305 C C . THR A 1 276 ? 63.87200 40.20100 66.44100 1.000 31.63609 276 THR A C 1
ATOM 4306 O O . THR A 1 276 ? 64.89200 39.49400 66.33700 1.000 35.96974 276 THR A O 1
ATOM 4317 N N . THR A 1 277 ? 63.37200 40.93200 65.45800 1.000 28.59938 277 THR A N 1
ATOM 4318 C CA . THR A 1 277 ? 64.04300 41.07600 64.14500 1.000 38.46363 277 THR A CA 1
ATOM 4319 C C . THR A 1 277 ? 65.44500 41.68400 64.34900 1.000 30.35759 277 THR A C 1
ATOM 4320 O O . THR A 1 277 ? 66.38500 41.24400 63.66600 1.000 34.50963 277 THR A O 1
ATOM 4331 N N . ALA A 1 278 ? 65.58300 42.65400 65.25100 1.000 32.04833 278 ALA A N 1
ATOM 4332 C CA . ALA A 1 278 ? 66.84400 43.39300 65.45500 1.000 29.27868 278 ALA A CA 1
ATOM 4333 C C . ALA A 1 278 ? 67.71400 42.65600 66.46800 1.000 24.77769 278 ALA A C 1
ATOM 4334 O O . ALA A 1 278 ? 67.87800 43.15900 67.60300 1.000 31.49688 278 ALA A O 1
ATOM 4341 N N . GLY A 1 279 ? 68.23700 41.49100 66.08400 1.000 28.41888 279 GLY A N 1
ATOM 4342 C CA . GLY A 1 279 ? 69.15600 40.70800 66.93700 1.000 28.73056 279 GLY A CA 1
ATOM 4343 C C . GLY A 1 279 ? 68.88500 39.22300 66.89900 1.000 26.08549 279 GLY A C 1
ATOM 4344 O O . GLY A 1 279 ? 69.82200 38.43600 67.19300 1.000 29.50959 279 GLY A O 1
ATOM 4348 N N . GLY A 1 280 ? 67.65000 38.84500 66.57600 1.000 30.19604 280 GLY A N 1
ATOM 4349 C CA . GLY A 1 280 ? 67.24700 37.43000 66.44900 1.000 28.28498 280 GLY A CA 1
ATOM 4350 C C . GLY A 1 280 ? 66.94800 36.81600 67.79800 1.000 32.39149 280 GLY A C 1
ATOM 4351 O O . GLY A 1 280 ? 66.04900 37.32300 68.49100 1.000 32.57829 280 GLY A O 1
ATOM 4355 N N . VAL A 1 281 ? 67.65900 35.74400 68.13900 1.000 30.12748 281 VAL A N 1
ATOM 4356 C CA . VAL A 1 281 ? 67.45400 34.96000 69.38900 1.000 23.93976 281 VAL A CA 1
ATOM 4357 C C . VAL A 1 281 ? 68.47100 35.45700 70.42100 1.000 28.76153 281 VAL A C 1
ATOM 4358 O O . VAL A 1 281 ? 69.69100 35.37500 70.15100 1.000 32.55239 281 VAL A O 1
ATOM 4371 N N . MET A 1 282 ? 67.98900 35.95000 71.56000 1.000 19.52769 282 MET A N 1
ATOM 4372 C CA . MET A 1 282 ? 68.78200 36.72900 72.52600 1.000 25.00933 282 MET A CA 1
ATOM 4373 C C . MET A 1 282 ? 68.59600 36.11400 73.91300 1.000 27.08207 282 MET A C 1
ATOM 4374 O O . MET A 1 282 ? 67.64200 36.40700 74.61400 1.000 31.15359 282 MET A O 1
ATOM 4388 N N . PRO A 1 283 ? 69.49300 35.21700 74.36500 1.000 32.73406 283 PRO A N 1
ATOM 4389 C CA . PRO A 1 283 ? 69.36000 34.58900 75.67000 1.000 26.97506 283 PRO A CA 1
ATOM 4390 C C . PRO A 1 283 ? 69.51000 35.57300 76.82700 1.000 26.92741 283 PRO A C 1
ATOM 4391 O O . PRO A 1 283 ? 70.25100 36.53700 76.72500 1.000 29.40545 283 PRO A O 1
ATOM 4402 N N . ILE A 1 284 ? 68.77300 35.29900 77.89900 1.000 27.45211 284 ILE A N 1
ATOM 4403 C CA . ILE A 1 284 ? 68.77200 36.11300 79.14900 1.000 28.70563 284 ILE A CA 1
ATOM 4404 C C . ILE A 1 284 ? 69.09900 35.17300 80.30100 1.000 30.86847 284 ILE A C 1
ATOM 4405 O O . ILE A 1 284 ? 68.36900 34.18900 80.49700 1.000 22.96339 284 ILE A O 1
ATOM 4421 N N . THR A 1 285 ? 70.18600 35.46800 81.00800 1.000 23.91649 285 THR A N 1
ATOM 4422 C CA . THR A 1 285 ? 70.76800 34.55400 82.01800 1.000 25.88889 285 THR A CA 1
ATOM 4423 C C . THR A 1 285 ? 70.73100 35.19100 83.40100 1.000 20.96645 285 THR A C 1
ATOM 4424 O O . THR A 1 285 ? 70.96100 34.45900 84.34300 1.000 28.02900 285 THR A O 1
ATOM 4435 N N . THR A 1 286 ? 70.44000 36.48900 83.52000 1.000 29.62655 286 THR A N 1
ATOM 4436 C CA . THR A 1 286 ? 70.17300 37.13700 84.82800 1.000 27.76510 286 THR A CA 1
ATOM 4437 C C . THR A 1 286 ? 68.75700 37.75200 84.82100 1.000 35.43222 286 THR A C 1
ATOM 4438 O O . THR A 1 286 ? 68.43800 38.46300 83.84100 1.000 27.43287 286 THR A O 1
ATOM 4449 N N . LEU A 1 287 ? 67.96200 37.48100 85.87100 1.000 26.16482 287 LEU A N 1
ATOM 4450 C CA . LEU A 1 287 ? 66.64500 38.11200 86.08900 1.000 32.69235 287 LEU A CA 1
ATOM 4451 C C . LEU A 1 287 ? 66.55900 38.66900 87.51800 1.000 30.59489 287 LEU A C 1
ATOM 4452 O O . LEU A 1 287 ? 66.77500 37.91900 88.46900 1.000 32.65844 287 LEU A O 1
ATOM 4468 N N . ASP A 1 288 ? 66.25800 39.95800 87.64900 1.000 23.36509 288 ASP A N 1
ATOM 4469 C CA . ASP A 1 288 ? 66.11200 40.62800 88.96300 1.000 35.43096 288 ASP A CA 1
ATOM 4470 C C . ASP A 1 288 ? 67.34900 40.33100 89.82500 1.000 39.13410 288 ASP A C 1
ATOM 4471 O O . ASP A 1 288 ? 67.20300 40.05600 91.02600 1.000 36.10217 288 ASP A O 1
ATOM 4480 N N . GLY A 1 289 ? 68.53200 40.37700 89.21600 1.000 41.90549 289 GLY A N 1
ATOM 4481 C CA . GLY A 1 289 ? 69.82700 40.23800 89.90900 1.000 27.93981 289 GLY A CA 1
ATOM 4482 C C . GLY A 1 289 ? 70.18900 38.79100 90.23400 1.000 33.23848 289 GLY A C 1
ATOM 4483 O O . GLY A 1 289 ? 71.20600 38.59500 90.91300 1.000 42.77292 289 GLY A O 1
ATOM 4487 N N . GLN A 1 290 ? 69.43200 37.79400 89.77200 1.000 33.28244 290 GLN A N 1
ATOM 4488 C CA . GLN A 1 290 ? 69.67000 36.38000 90.14300 1.000 29.58558 290 GLN A CA 1
ATOM 4489 C C . GLN A 1 290 ? 69.83700 35.55400 88.87700 1.000 32.33436 290 GLN A C 1
ATOM 4490 O O . GLN A 1 290 ? 69.33500 35.90300 87.81500 1.000 38.26846 290 GLN A O 1
ATOM 4504 N N . PRO A 1 291 ? 70.54900 34.41600 88.95800 1.000 34.70397 291 PRO A N 1
ATOM 4505 C CA . PRO A 1 291 ? 70.70400 33.55800 87.79000 1.000 28.45543 291 PRO A CA 1
ATOM 4506 C C . PRO A 1 291 ? 69.33000 33.04800 87.31900 1.000 27.74551 291 PRO A C 1
ATOM 4507 O O . PRO A 1 291 ? 68.49000 32.73500 88.12900 1.000 28.71563 291 PRO A O 1
ATOM 4518 N N . VAL A 1 292 ? 69.15300 32.96800 86.00600 1.000 33.71201 292 VAL A N 1
ATOM 4519 C CA . VAL A 1 292 ? 68.06100 32.18700 85.37200 1.000 31.52133 292 VAL A CA 1
ATOM 4520 C C . VAL A 1 292 ? 68.55100 30.74600 85.31100 1.000 41.93159 292 VAL A C 1
ATOM 4521 O O . VAL A 1 292 ? 69.54200 30.50500 84.61700 1.000 31.29014 292 VAL A O 1
ATOM 4534 N N . GLY A 1 293 ? 67.90000 29.83300 86.02900 1.000 40.64060 293 GLY A N 1
ATOM 4535 C CA . GLY A 1 293 ? 68.38000 28.44000 86.12700 1.000 35.29143 293 GLY A CA 1
ATOM 4536 C C . GLY A 1 293 ? 69.80500 28.42000 86.67500 1.000 32.44353 293 GLY A C 1
ATOM 4537 O O . GLY A 1 293 ? 70.05500 29.00500 87.75600 1.000 32.33144 293 GLY A O 1
ATOM 4541 N N . ASP A 1 294 ? 70.73400 27.81300 85.94000 1.000 42.23560 294 ASP A N 1
ATOM 4542 C CA . ASP A 1 294 ? 72.17100 27.67500 86.33400 1.000 37.74819 294 ASP A CA 1
ATOM 4543 C C . ASP A 1 294 ? 72.98900 28.89900 85.88000 1.000 37.46618 294 ASP A C 1
ATOM 4544 O O . ASP A 1 294 ? 74.23100 28.86800 86.01300 1.000 40.90171 294 ASP A O 1
ATOM 4553 N N . GLY A 1 295 ? 72.35600 29.94600 85.34700 1.000 35.86306 295 GLY A N 1
ATOM 4554 C CA . GLY A 1 295 ? 73.04400 31.18700 84.93800 1.000 34.14181 295 GLY A CA 1
ATOM 4555 C C . GLY A 1 295 ? 73.77400 31.02800 83.60200 1.000 29.87876 295 GLY A C 1
ATOM 4556 O O . GLY A 1 295 ? 74.46300 31.96700 83.20800 1.000 34.23066 295 GLY A O 1
ATOM 4560 N N . GLN A 1 296 ? 73.61700 29.89300 82.92200 1.000 30.41504 296 GLN A N 1
ATOM 4561 C CA . GLN A 1 296 ? 74.29400 29.61200 81.63100 1.000 34.36853 296 GLN A CA 1
ATOM 4562 C C . GLN A 1 296 ? 73.28000 29.73900 80.49800 1.000 33.81728 296 GLN A C 1
ATOM 4563 O O . GLN A 1 296 ? 72.08500 29.54600 80.73200 1.000 36.34558 296 GLN A O 1
ATOM 4577 N N . VAL A 1 297 ? 73.75400 30.05700 79.30400 1.000 29.45423 297 VAL A N 1
ATOM 4578 C CA . VAL A 1 297 ? 72.93400 29.91200 78.07900 1.000 36.96536 297 VAL A CA 1
ATOM 4579 C C . VAL A 1 297 ? 72.59900 28.42800 77.95100 1.000 42.20674 297 VAL A C 1
ATOM 4580 O O . VAL A 1 297 ? 73.52600 27.60600 77.96800 1.000 32.59100 297 VAL A O 1
ATOM 4593 N N . GLY A 1 298 ? 71.31200 28.10400 77.87200 1.000 36.75505 298 GLY A N 1
ATOM 4594 C CA . GLY A 1 298 ? 70.85500 26.70800 77.97700 1.000 27.75495 298 GLY A CA 1
ATOM 4595 C C . GLY A 1 298 ? 70.89700 26.00400 76.63500 1.000 25.64882 298 GLY A C 1
ATOM 4596 O O . GLY A 1 298 ? 71.07600 26.63600 75.60300 1.000 29.91167 298 GLY A O 1
ATOM 4600 N N . PRO A 1 299 ? 70.75000 24.66500 76.61700 1.000 27.05131 299 PRO A N 1
ATOM 4601 C CA . PRO A 1 299 ? 70.85000 23.90000 75.37400 1.000 23.56267 299 PRO A CA 1
ATOM 4602 C C . PRO A 1 299 ? 69.70200 24.17800 74.39900 1.000 32.54612 299 PRO A C 1
ATOM 4603 O O . PRO A 1 299 ? 69.88600 24.10000 73.19100 1.000 31.31383 299 PRO A O 1
ATOM 4614 N N . ILE A 1 300 ? 68.51000 24.47300 74.92000 1.000 39.52951 300 ILE A N 1
ATOM 4615 C CA . ILE A 1 300 ? 67.32400 24.67900 74.03600 1.000 37.84639 300 ILE A CA 1
ATOM 4616 C C . ILE A 1 300 ? 67.48600 26.04000 73.37300 1.000 32.52748 300 ILE A C 1
ATOM 4617 O O . ILE A 1 300 ? 67.27700 26.10500 72.14200 1.000 28.98131 300 ILE A O 1
ATOM 4633 N N . SER A 1 301 ? 67.94400 27.04500 74.12400 1.000 33.65348 301 SER A N 1
ATOM 4634 C CA . SER A 1 301 ? 68.28200 28.39200 73.57900 1.000 37.24863 301 SER A CA 1
ATOM 4635 C C . SER A 1 301 ? 69.27700 28.22800 72.42200 1.000 32.76142 301 SER A C 1
ATOM 4636 O O . SER A 1 301 ? 69.03400 28.79200 71.33200 1.000 32.14122 301 SER A O 1
ATOM 4644 N N . LYS A 1 302 ? 70.34700 27.46600 72.63700 1.000 35.49731 302 LYS A N 1
ATOM 4645 C CA . LYS A 1 302 ? 71.41300 27.26400 71.60900 1.000 37.03303 302 LYS A CA 1
ATOM 4646 C C . LYS A 1 302 ? 70.80900 26.60800 70.36300 1.000 34.01561 302 LYS A C 1
ATOM 4647 O O . LYS A 1 302 ? 71.10400 27.09000 69.23700 1.000 30.72489 302 LYS A O 1
ATOM 4666 N N . ALA A 1 303 ? 69.99800 25.56000 70.54300 1.000 33.12210 303 ALA A N 1
ATOM 4667 C CA . ALA A 1 303 ? 69.41400 24.80600 69.41300 1.000 26.81727 303 ALA A CA 1
ATOM 4668 C C . ALA A 1 303 ? 68.46000 25.70700 68.62000 1.000 35.49590 303 ALA A C 1
ATOM 4669 O O . ALA A 1 303 ? 68.49000 25.65100 67.35900 1.000 31.08358 303 ALA A O 1
ATOM 4676 N N . LEU A 1 304 ? 67.63900 26.50600 69.31100 1.000 40.09289 304 LEU A N 1
ATOM 4677 C CA . LEU A 1 304 ? 66.66700 27.41300 68.64300 1.000 33.95835 304 LEU A CA 1
ATOM 4678 C C . LEU A 1 304 ? 67.43300 28.53200 67.92200 1.000 36.12114 304 LEU A C 1
ATOM 4679 O O . LEU A 1 304 ? 67.06900 28.88000 66.78400 1.000 31.22477 304 LEU A O 1
ATOM 4695 N N . TRP A 1 305 ? 68.45900 29.07700 68.56300 1.000 32.49623 305 TRP A N 1
ATOM 4696 C CA . TRP A 1 305 ? 69.37600 30.07400 67.94600 1.000 47.85369 305 TRP A CA 1
ATOM 4697 C C . TRP A 1 305 ? 69.90300 29.52200 66.60500 1.000 37.74496 305 TRP A C 1
ATOM 4698 O O . TRP A 1 305 ? 69.77500 30.20800 65.58000 1.000 30.62251 305 TRP A O 1
ATOM 4719 N N . LYS A 1 306 ? 70.43900 28.30900 66.61400 1.000 40.67753 306 LYS A N 1
ATOM 4720 C CA . LYS A 1 306 ? 71.01800 27.67800 65.39900 1.000 32.99956 306 LYS A CA 1
ATOM 4721 C C . LYS A 1 306 ? 69.92100 27.51000 64.32900 1.000 45.04280 306 LYS A C 1
ATOM 4722 O O . LYS A 1 306 ? 70.14700 27.92600 63.16600 1.000 31.21430 306 LYS A O 1
ATOM 4741 N N . GLY A 1 307 ? 68.76600 26.93700 64.70000 1.000 40.40488 307 GLY A N 1
ATOM 4742 C CA . GLY A 1 307 ? 67.64900 26.71400 63.75600 1.000 37.32431 307 GLY A CA 1
ATOM 4743 C C . GLY A 1 307 ? 67.18300 28.01800 63.13400 1.000 31.52069 307 GLY A C 1
ATOM 4744 O O . GLY A 1 307 ? 66.95700 28.06100 61.90700 1.000 36.33546 307 GLY A O 1
ATOM 4748 N N . TYR A 1 308 ? 67.06500 29.05800 63.95000 1.000 28.76721 308 TYR A N 1
ATOM 4749 C CA . TYR A 1 308 ? 66.57600 30.38500 63.50600 1.000 36.91344 308 TYR A CA 1
ATOM 4750 C C . TYR A 1 308 ? 67.49100 30.90500 62.39700 1.000 35.47679 308 TYR A C 1
ATOM 4751 O O . TYR A 1 308 ? 67.01700 31.29000 61.30600 1.000 44.77603 308 TYR A O 1
ATOM 4769 N N . TRP A 1 309 ? 68.78900 30.91500 62.66800 1.000 39.75885 309 TRP A N 1
ATOM 4770 C CA . TRP A 1 309 ? 69.77100 31.47400 61.70500 1.000 39.91585 309 TRP A CA 1
ATOM 4771 C C . TRP A 1 309 ? 69.88600 30.56900 60.48300 1.000 33.07953 309 TRP A C 1
ATOM 4772 O O . TRP A 1 309 ? 69.89300 31.12700 59.37400 1.000 24.28308 309 TRP A O 1
ATOM 4793 N N . ASP A 1 310 ? 69.91400 29.24500 60.66400 1.000 31.81890 310 ASP A N 1
ATOM 4794 C CA . ASP A 1 310 ? 69.92100 28.29100 59.52300 1.000 36.49081 310 ASP A CA 1
ATOM 4795 C C . ASP A 1 310 ? 68.74300 28.59500 58.59300 1.000 39.07252 310 ASP A C 1
ATOM 4796 O O . ASP A 1 310 ? 68.90600 28.42700 57.38900 1.000 51.35652 310 ASP A O 1
ATOM 4805 N N . ALA A 1 311 ? 67.60700 29.03900 59.12900 1.000 38.76336 311 ALA A N 1
ATOM 4806 C CA . ALA A 1 311 ? 66.36400 29.30600 58.37100 1.000 40.62937 311 ALA A CA 1
ATOM 4807 C C . ALA A 1 311 ? 66.54300 30.49800 57.42400 1.000 34.57580 311 ALA A C 1
ATOM 4808 O O . ALA A 1 311 ? 65.71300 30.64100 56.51800 1.000 36.61725 311 ALA A O 1
ATOM 4815 N N . HIS A 1 312 ? 67.56600 31.33500 57.60000 1.000 34.91406 312 HIS A N 1
ATOM 4816 C CA . HIS A 1 312 ? 67.77700 32.54100 56.74500 1.000 35.06398 312 HIS A CA 1
ATOM 4817 C C . HIS A 1 312 ? 68.29800 32.16700 55.34400 1.000 38.37487 312 HIS A C 1
ATOM 4818 O O . HIS A 1 312 ? 68.38000 33.06900 54.48500 1.000 35.18927 312 HIS A O 1
ATOM 4832 N N . ALA A 1 313 ? 68.64300 30.89300 55.12600 1.000 36.62293 313 ALA A N 1
ATOM 4833 C CA . ALA A 1 313 ? 69.01900 30.33000 53.80000 1.000 39.72208 313 ALA A CA 1
ATOM 4834 C C . ALA A 1 313 ? 67.85800 29.56600 53.16300 1.000 39.15860 313 ALA A C 1
ATOM 4835 O O . ALA A 1 313 ? 67.96200 29.29700 51.97700 1.000 52.55286 313 ALA A O 1
ATOM 4842 N N . ASP A 1 314 ? 66.79900 29.26300 53.91300 1.000 38.60850 314 ASP A N 1
ATOM 4843 C CA . ASP A 1 314 ? 65.63200 28.46000 53.46000 1.000 38.99242 314 ASP A CA 1
ATOM 4844 C C . ASP A 1 314 ? 64.94900 29.21800 52.32700 1.000 45.28196 314 ASP A C 1
ATOM 4845 O O . ASP A 1 314 ? 64.42200 30.31100 52.55100 1.000 50.91041 314 ASP A O 1
ATOM 4854 N N . PRO A 1 315 ? 64.93800 28.68600 51.07800 1.000 49.00982 315 PRO A N 1
ATOM 4855 C CA . PRO A 1 315 ? 64.33500 29.40000 49.94700 1.000 51.81400 315 PRO A CA 1
ATOM 4856 C C . PRO A 1 315 ? 62.82600 29.66800 50.11700 1.000 50.32916 315 PRO A C 1
ATOM 4857 O O . PRO A 1 315 ? 62.30700 30.56400 49.46300 1.000 47.98087 315 PRO A O 1
ATOM 4868 N N . GLU A 1 316 ? 62.15200 28.88800 50.96500 1.000 47.06095 316 GLU A N 1
ATOM 4869 C CA . GLU A 1 316 ? 60.69900 29.04900 51.22400 1.000 46.55131 316 GLU A CA 1
ATOM 4870 C C . GLU A 1 316 ? 60.48100 30.29200 52.09500 1.000 48.99054 316 GLU A C 1
ATOM 4871 O O . GLU A 1 316 ? 59.37100 30.85400 52.03900 1.000 44.36370 316 GLU A O 1
ATOM 4883 N N . LEU A 1 317 ? 61.49700 30.73900 52.85600 1.000 39.62007 317 LEU A N 1
ATOM 4884 C CA . LEU A 1 317 ? 61.34100 31.82000 53.86400 1.000 34.64022 317 LEU A CA 1
ATOM 4885 C C . LEU A 1 317 ? 62.14400 33.07200 53.49400 1.000 39.68076 317 LEU A C 1
ATOM 4886 O O . LEU A 1 317 ? 61.98800 34.09500 54.19500 1.000 37.11466 317 LEU A O 1
ATOM 4902 N N . SER A 1 318 ? 62.95400 33.00100 52.43500 1.000 44.63808 318 SER A N 1
ATOM 4903 C CA . SER A 1 318 ? 63.93500 34.05900 52.10800 1.000 39.64434 318 SER A CA 1
ATOM 4904 C C . SER A 1 318 ? 64.15500 34.09900 50.60100 1.000 45.55828 318 SER A C 1
ATOM 4905 O O . SER A 1 318 ? 63.88900 33.06900 49.90300 1.000 46.73621 318 SER A O 1
ATOM 4913 N N . PHE A 1 319 ? 64.65800 35.22300 50.10500 1.000 43.66765 319 PHE A N 1
ATOM 4914 C CA . PHE A 1 319 ? 65.08300 35.39000 48.69600 1.000 51.11760 319 PHE A CA 1
ATOM 4915 C C . PHE A 1 319 ? 66.31900 36.28900 48.66300 1.000 50.11144 319 PHE A C 1
ATOM 4916 O O . PHE A 1 319 ? 66.44500 37.17100 49.48800 1.000 37.56352 319 PHE A O 1
ATOM 4933 N N . ALA A 1 320 ? 67.22600 36.03400 47.73200 1.000 44.21111 320 ALA A N 1
ATOM 4934 C CA . ALA A 1 320 ? 68.45000 36.82400 47.57900 1.000 46.33496 320 ALA A CA 1
ATOM 4935 C C . ALA A 1 320 ? 68.10500 38.10400 46.81900 1.000 47.00386 320 ALA A C 1
ATOM 4936 O O . ALA A 1 320 ? 67.33800 38.04300 45.89200 1.000 47.02777 320 ALA A O 1
ATOM 4943 N N . VAL A 1 321 ? 68.70300 39.22000 47.18300 1.000 37.57814 321 VAL A N 1
ATOM 4944 C CA . VAL A 1 321 ? 68.34200 40.58000 46.71800 1.000 39.97962 321 VAL A CA 1
ATOM 4945 C C . VAL A 1 321 ? 68.62300 40.74300 45.21200 1.000 52.91130 321 VAL A C 1
ATOM 4946 O O . VAL A 1 321 ? 67.83000 41.36600 44.55900 1.000 50.88457 321 VAL A O 1
ATOM 4959 N N A GLU A 1 322 ? 69.61200 40.01600 44.68000 0.423 55.56412 322 GLU A N 1
ATOM 4960 N N B GLU A 1 322 ? 69.59700 40.00800 44.67400 0.577 55.56951 322 GLU A N 1
ATOM 4961 C CA A GLU A 1 322 ? 69.98600 40.03700 43.23500 0.423 62.64320 322 GLU A CA 1
ATOM 4962 C CA B GLU A 1 322 ? 69.95900 40.08200 43.23000 0.577 62.69624 322 GLU A CA 1
ATOM 4963 C C A GLU A 1 322 ? 68.98300 39.15700 42.44100 0.423 62.21331 322 GLU A C 1
ATOM 4964 C C B GLU A 1 322 ? 69.02400 39.13000 42.42400 0.577 62.21436 322 GLU A C 1
ATOM 4965 O O A GLU A 1 322 ? 68.54400 39.64000 41.39000 0.423 72.63042 322 GLU A O 1
ATOM 4966 O O B GLU A 1 322 ? 68.62200 39.57200 41.34300 0.577 72.68798 322 GLU A O 1
ATOM 4989 N N . ASP A 1 323 ? 68.47300 38.01400 42.96800 1.000 58.62753 323 ASP A N 1
ATOM 4990 C CA . ASP A 1 323 ? 67.57200 37.14500 42.15300 1.000 56.68791 323 ASP A CA 1
ATOM 4991 C C . ASP A 1 323 ? 66.17600 37.76300 42.04800 1.000 62.24783 323 ASP A C 1
ATOM 4992 O O . ASP A 1 323 ? 65.33500 37.21600 41.29600 1.000 47.28171 323 ASP A O 1
ATOM 5002 N N . TYR A 1 324 ? 65.91900 38.85700 42.76800 1.000 64.73660 324 TYR A N 1
ATOM 5003 C CA . TYR A 1 324 ? 64.60600 39.54800 42.76400 1.000 58.11182 324 TYR A CA 1
ATOM 5004 C C . TYR A 1 324 ? 64.40900 40.29900 41.45100 1.000 68.21373 324 TYR A C 1
ATOM 5005 O O . TYR A 1 324 ? 65.37800 40.99300 41.04500 1.000 57.82456 324 TYR A O 1
ATOM 5023 N N . ARG A 1 325 ? 63.21100 40.23700 40.85700 1.000 68.66815 325 ARG A N 1
ATOM 5024 C CA . ARG A 1 325 ? 62.84500 41.16000 39.73800 1.000 72.39584 325 ARG A CA 1
ATOM 5025 C C . ARG A 1 325 ? 61.50300 41.81600 40.02400 1.000 62.00188 325 ARG A C 1
ATOM 5026 O O . ARG A 1 325 ? 60.55100 41.09400 40.40700 1.000 61.53745 325 ARG A O 1
ATOM 5047 N N . ALA A 1 326 ? 61.48200 43.14300 39.86700 1.000 60.58117 326 ALA A N 1
ATOM 5048 C CA . ALA A 1 326 ? 60.25400 43.95500 39.79700 1.000 66.26173 326 ALA A CA 1
ATOM 5049 C C . ALA A 1 326 ? 59.44000 43.41800 38.60600 1.000 75.73122 326 ALA A C 1
ATOM 5050 O O . ALA A 1 326 ? 58.52300 42.52800 38.73700 1.000 91.79056 326 ALA A O 1
ATOM 5057 N N . SER B 1 6 ? 4.76300 29.82400 70.06700 1.000 62.10248 6 SER B N 1
ATOM 5058 C CA . SER B 1 6 ? 5.43000 29.91400 71.39400 1.000 55.50910 6 SER B CA 1
ATOM 5059 C C . SER B 1 6 ? 6.32600 28.68900 71.60900 1.000 54.02830 6 SER B C 1
ATOM 5060 O O . SER B 1 6 ? 5.87700 27.73800 72.27900 1.000 65.63669 6 SER B O 1
ATOM 5067 N N . TYR B 1 7 ? 7.54400 28.72200 71.05800 1.000 53.94478 7 TYR B N 1
ATOM 5068 C CA . TYR B 1 7 ? 8.57100 27.64500 71.14100 1.000 58.00219 7 TYR B CA 1
ATOM 5069 C C . TYR B 1 7 ? 8.80500 27.06100 72.53700 1.000 54.43779 7 TYR B C 1
ATOM 5070 O O . TYR B 1 7 ? 9.11800 25.90200 72.56400 1.000 64.79481 7 TYR B O 1
ATOM 5088 N N . THR B 1 8 ? 8.67400 27.80300 73.62700 0.823 51.95123 8 THR B N 1
ATOM 5089 C CA . THR B 1 8 ? 8.93100 27.34100 75.00800 0.661 51.10256 8 THR B CA 1
ATOM 5090 C C . THR B 1 8 ? 8.02300 26.18000 75.43300 0.236 53.20537 8 THR B C 1
ATOM 5091 O O . THR B 1 8 ? 8.49500 25.38400 76.23300 0.817 48.06113 8 THR B O 1
ATOM 5102 N N . ASP B 1 9 ? 6.77700 26.09400 74.96000 1.000 54.70501 9 ASP B N 1
ATOM 5103 C CA . ASP B 1 9 ? 5.82800 25.01100 75.35000 1.000 61.95433 9 ASP B CA 1
ATOM 5104 C C . ASP B 1 9 ? 6.50400 23.63400 75.25100 1.000 54.47082 9 ASP B C 1
ATOM 5105 O O . ASP B 1 9 ? 6.11100 22.75300 76.05800 1.000 47.32880 9 ASP B O 1
ATOM 5114 N N . HIS B 1 10 ? 7.46200 23.50200 74.34100 1.000 57.09887 10 HIS B N 1
ATOM 5115 C CA . HIS B 1 10 ? 8.21100 22.26700 74.00700 1.000 69.64154 10 HIS B CA 1
ATOM 5116 C C . HIS B 1 10 ? 8.61900 21.48200 75.26300 1.000 60.50871 10 HIS B C 1
ATOM 5117 O O . HIS B 1 10 ? 8.53600 20.27900 75.22400 1.000 56.30712 10 HIS B O 1
ATOM 5131 N N . ILE B 1 11 ? 8.98400 22.15600 76.34300 1.000 51.19180 11 ILE B N 1
ATOM 5132 C CA . ILE B 1 11 ? 9.47600 21.52500 77.60900 1.000 43.24545 11 ILE B CA 1
ATOM 5133 C C . ILE B 1 11 ? 8.68600 22.07500 78.79300 1.000 37.84401 11 ILE B C 1
ATOM 5134 O O . ILE B 1 11 ? 8.57900 21.34600 79.78100 1.000 39.02008 11 ILE B O 1
ATOM 5150 N N . PHE B 1 12 ? 8.16500 23.30000 78.71500 1.000 34.61972 12 PHE B N 1
ATOM 5151 C CA . PHE B 1 12 ? 7.53300 23.98000 79.87300 1.000 45.25996 12 PHE B CA 1
ATOM 5152 C C . PHE B 1 12 ? 6.17100 23.35400 80.21000 1.000 38.38484 12 PHE B C 1
ATOM 5153 O O . PHE B 1 12 ? 5.85400 23.28100 81.40800 1.000 36.19444 12 PHE B O 1
ATOM 5170 N N . ASP B 1 13 ? 5.39800 22.91200 79.21900 1.000 37.93375 13 ASP B N 1
ATOM 5171 C CA . ASP B 1 13 ? 4.10200 22.21800 79.47100 1.000 42.66560 13 ASP B CA 1
ATOM 5172 C C . ASP B 1 13 ? 4.38500 21.04600 80.42200 1.000 43.07473 13 ASP B C 1
ATOM 5173 O O . ASP B 1 13 ? 3.81100 21.02900 81.51600 1.000 46.08612 13 ASP B O 1
ATOM 5182 N N . ASP B 1 14 ? 5.28200 20.13800 80.04300 1.000 42.50609 14 ASP B N 1
ATOM 5183 C CA . ASP B 1 14 ? 5.62400 18.92500 80.83800 1.000 37.10298 14 ASP B CA 1
ATOM 5184 C C . ASP B 1 14 ? 6.23000 19.34000 82.18000 1.000 38.95684 14 ASP B C 1
ATOM 5185 O O . ASP B 1 14 ? 5.91900 18.69000 83.19400 1.000 42.25168 14 ASP B O 1
ATOM 5194 N N . TYR B 1 15 ? 7.04800 20.39400 82.19800 1.000 46.98554 15 TYR B N 1
ATOM 5195 C CA . TYR B 1 15 ? 7.74600 20.86800 83.41900 1.000 38.40206 15 TYR B CA 1
ATOM 5196 C C . TYR B 1 15 ? 6.70500 21.33100 84.43600 1.000 34.93945 15 TYR B C 1
ATOM 5197 O O . TYR B 1 15 ? 6.79400 20.96000 85.60700 1.000 31.50792 15 TYR B O 1
ATOM 5215 N N . ARG B 1 16 ? 5.74400 22.13400 83.99900 1.000 33.60995 16 ARG B N 1
ATOM 5216 C CA . ARG B 1 16 ? 4.72800 22.72100 84.91500 1.000 45.86657 16 ARG B CA 1
ATOM 5217 C C . ARG B 1 16 ? 3.88200 21.59300 85.51100 1.000 34.91014 16 ARG B C 1
ATOM 5218 O O . ARG B 1 16 ? 3.53600 21.71700 86.70000 1.000 39.45061 16 ARG B O 1
ATOM 5239 N N . LEU B 1 17 ? 3.59500 20.52500 84.75800 1.000 37.62986 17 LEU B N 1
ATOM 5240 C CA . LEU B 1 17 ? 2.87500 19.33200 85.30700 1.000 42.52533 17 LEU B CA 1
ATOM 5241 C C . LEU B 1 17 ? 3.71100 18.67900 86.41600 1.000 38.32516 17 LEU B C 1
ATOM 5242 O O . LEU B 1 17 ? 3.15100 18.36100 87.46400 1.000 39.74030 17 LEU B O 1
ATOM 5258 N N . ARG B 1 18 ? 5.01800 18.51700 86.22200 1.000 45.48140 18 ARG B N 1
ATOM 5259 C CA . ARG B 1 18 ? 5.90700 17.91200 87.25300 1.000 32.96373 18 ARG B CA 1
ATOM 5260 C C . ARG B 1 18 ? 5.94600 18.81500 88.49600 1.000 29.49787 18 ARG B C 1
ATOM 5261 O O . ARG B 1 18 ? 5.95000 18.28200 89.62100 1.000 39.53357 18 ARG B O 1
ATOM 5282 N N . VAL B 1 19 ? 5.96700 20.13600 88.32500 1.000 34.49671 19 VAL B N 1
ATOM 5283 C CA . VAL B 1 19 ? 5.96600 21.11300 89.45900 1.000 37.75620 19 VAL B CA 1
ATOM 5284 C C . VAL B 1 19 ? 4.64700 21.01800 90.24900 1.000 36.90743 19 VAL B C 1
ATOM 5285 O O . VAL B 1 19 ? 4.68600 21.05800 91.50300 1.000 40.82193 19 VAL B O 1
ATOM 5298 N N . LYS B 1 20 ? 3.52000 20.93600 89.54800 1.000 47.46274 20 LYS B N 1
ATOM 5299 C CA . LYS B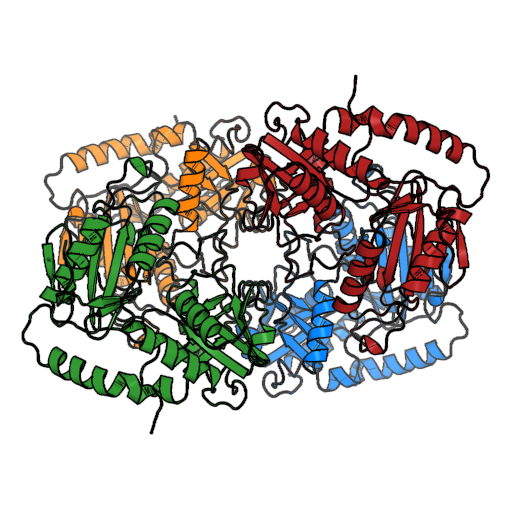 1 20 ? 2.18300 20.75800 90.17800 1.000 50.26698 20 LYS B CA 1
ATOM 5300 C C . LYS B 1 20 ? 2.24900 19.54500 91.12200 1.000 30.80524 20 LYS B C 1
ATOM 5301 O O . LYS B 1 20 ? 1.89800 19.70700 92.33300 1.000 41.07615 20 LYS B O 1
ATOM 5320 N N . ALA B 1 21 ? 2.74000 18.40300 90.61900 1.000 43.90954 21 ALA B N 1
ATOM 5321 C CA . ALA B 1 21 ? 2.89500 17.14200 91.38300 1.000 43.01789 21 ALA B CA 1
ATOM 5322 C C . ALA B 1 21 ? 3.77100 17.39000 92.61700 1.000 51.03562 21 ALA B C 1
ATOM 5323 O O . ALA B 1 21 ? 3.31900 17.04100 93.76000 1.000 52.35529 21 ALA B O 1
ATOM 5330 N N . LEU B 1 22 ? 4.94000 18.01500 92.42400 1.000 45.32878 22 LEU B N 1
ATOM 5331 C CA . LEU B 1 22 ? 5.90300 18.26600 93.53200 1.000 38.42511 22 LEU B CA 1
ATOM 5332 C C . LEU B 1 22 ? 5.25500 19.15200 94.61000 1.000 39.73848 22 LEU B C 1
ATOM 5333 O O . LEU B 1 22 ? 5.50500 18.89800 95.81800 1.000 42.94824 22 LEU B O 1
ATOM 5349 N N . GLU B 1 23 ? 4.49900 20.18800 94.21400 1.000 43.84834 23 GLU B N 1
ATOM 5350 C CA . GLU B 1 23 ? 3.95500 21.17200 95.18700 1.000 52.58742 23 GLU B CA 1
ATOM 5351 C C . GLU B 1 23 ? 2.83700 20.53400 96.01600 1.000 47.62306 23 GLU B C 1
ATOM 5352 O O . GLU B 1 23 ? 2.54700 21.08000 97.12600 1.000 40.48078 23 GLU B O 1
ATOM 5364 N N . ALA B 1 24 ? 2.24800 19.43800 95.52300 1.000 38.66054 24 ALA B N 1
ATOM 5365 C CA . ALA B 1 24 ? 1.18300 18.70200 96.25000 1.000 58.81222 24 ALA B CA 1
ATOM 5366 C C . ALA B 1 24 ? 1.78400 17.60800 97.14900 1.000 60.59636 24 ALA B C 1
ATOM 5367 O O . ALA B 1 24 ? 1.02100 17.03900 97.96000 1.000 55.82983 24 ALA B O 1
ATOM 5374 N N . SER B 1 25 ? 3.08300 17.30800 97.02100 1.000 58.45765 25 SER B N 1
ATOM 5375 C CA . SER B 1 25 ? 3.78000 16.24000 97.80000 1.000 56.36913 25 SER B CA 1
ATOM 5376 C C . SER B 1 25 ? 3.83000 16.59900 99.29800 1.000 55.03983 25 SER B C 1
ATOM 5377 O O . SER B 1 25 ? 3.96400 17.79800 99.63500 1.000 66.73670 25 SER B O 1
ATOM 5385 N N . ASP B 1 26 ? 3.73700 15.58300 100.16100 1.000 53.46589 26 ASP B N 1
ATOM 5386 C CA . ASP B 1 26 ? 3.77500 15.68600 101.64800 1.000 66.62331 26 ASP B CA 1
ATOM 5387 C C . ASP B 1 26 ? 5.22100 15.45100 102.14000 1.000 59.78022 26 ASP B C 1
ATOM 5388 O O . ASP B 1 26 ? 5.50900 15.72800 103.33300 1.000 36.26593 26 ASP B O 1
ATOM 5397 N N . ASN B 1 27 ? 6.10100 14.97700 101.24800 1.000 59.45815 27 ASN B N 1
ATOM 5398 C CA . ASN B 1 27 ? 7.53800 14.74200 101.53300 1.000 44.86401 27 ASN B CA 1
ATOM 5399 C C . ASN B 1 27 ? 8.13100 15.97800 102.20000 1.000 43.24500 27 ASN B C 1
ATOM 5400 O O . ASN B 1 27 ? 8.08400 17.07000 101.63300 1.000 44.87099 27 ASN B O 1
ATOM 5411 N N . PRO B 1 28 ? 8.71400 15.87300 103.41900 1.000 47.80713 28 PRO B N 1
ATOM 5412 C CA . PRO B 1 28 ? 9.28300 17.05400 104.08800 1.000 42.37572 28 PRO B CA 1
ATOM 5413 C C . PRO B 1 28 ? 10.55500 17.59900 103.41000 1.000 38.84146 28 PRO B C 1
ATOM 5414 O O . PRO B 1 28 ? 11.02200 18.61400 103.86400 1.000 38.02149 28 PRO B O 1
ATOM 5425 N N . PHE B 1 29 ? 11.06400 16.91400 102.37800 1.000 32.29965 29 PHE B N 1
ATOM 5426 C CA . PHE B 1 29 ? 12.25400 17.28700 101.56300 1.000 41.34432 29 PHE B CA 1
ATOM 5427 C C . PHE B 1 29 ? 11.82900 17.80100 100.17900 1.000 46.97353 29 PHE B C 1
ATOM 5428 O O . PHE B 1 29 ? 12.70300 18.11400 99.34000 1.000 41.27467 29 PHE B O 1
ATOM 5445 N N . ALA B 1 30 ? 10.53300 17.92200 99.91600 1.000 45.06004 30 ALA B N 1
ATOM 5446 C CA . ALA B 1 30 ? 10.02100 18.40000 98.60800 1.000 45.92695 30 ALA B CA 1
ATOM 5447 C C . ALA B 1 30 ? 10.44100 19.85900 98.38000 1.000 43.66765 30 ALA B C 1
ATOM 5448 O O . ALA B 1 30 ? 10.57800 20.24500 97.20300 1.000 37.22968 30 ALA B O 1
ATOM 5455 N N . LYS B 1 31 ? 10.62200 20.63300 99.45300 1.000 30.88841 31 LYS B N 1
ATOM 5456 C CA . LYS B 1 31 ? 11.03100 22.05800 99.36500 1.000 42.67124 31 LYS B CA 1
ATOM 5457 C C . LYS B 1 31 ? 12.56400 22.13600 99.34500 1.000 43.48593 31 LYS B C 1
ATOM 5458 O O . LYS B 1 31 ? 13.09500 23.23900 99.27000 1.000 37.92100 31 LYS B O 1
ATOM 5477 N N . GLY B 1 32 ? 13.25000 20.99900 99.43600 1.000 44.94250 32 GLY B N 1
ATOM 5478 C CA . GLY B 1 32 ? 14.71600 20.92000 99.29200 1.000 45.96081 32 GLY B CA 1
ATOM 5479 C C . GLY B 1 32 ? 15.35000 20.14000 100.43400 1.000 44.42030 32 GLY B C 1
ATOM 5480 O O . GLY B 1 32 ? 14.75600 20.07600 101.52600 1.000 45.09076 32 GLY B O 1
ATOM 5484 N N . ILE B 1 33 ? 16.54900 19.61600 100.20200 1.000 42.11247 33 ILE B N 1
ATOM 5485 C CA . ILE B 1 33 ? 17.30200 18.80900 101.19700 1.000 32.64399 33 ILE B CA 1
ATOM 5486 C C . ILE B 1 33 ? 18.76600 19.25200 101.19600 1.000 39.91195 33 ILE B C 1
ATOM 5487 O O . ILE B 1 33 ? 19.29400 19.56300 100.13100 1.000 35.18346 33 ILE B O 1
ATOM 5503 N N . ALA B 1 34 ? 19.37700 19.28600 102.37200 1.000 41.39289 34 ALA B N 1
ATOM 5504 C CA . ALA B 1 34 ? 20.78300 19.67200 102.57000 1.000 40.28366 34 ALA B CA 1
ATOM 5505 C C . ALA B 1 34 ? 21.51500 18.54700 103.28500 1.000 45.33745 34 ALA B C 1
ATOM 5506 O O . ALA B 1 34 ? 20.91200 17.95100 104.16900 1.000 42.12984 34 ALA B O 1
ATOM 5513 N N . TYR B 1 35 ? 22.74700 18.24500 102.87700 1.000 35.84179 35 TYR B N 1
ATOM 5514 C CA . TYR B 1 35 ? 23.66600 17.35600 103.63100 1.000 50.79776 35 TYR B CA 1
ATOM 5515 C C . TYR B 1 35 ? 24.62700 18.22000 104.45700 1.000 47.11409 35 TYR B C 1
ATOM 5516 O O . TYR B 1 35 ? 25.44000 18.97700 103.88200 1.000 47.65396 35 TYR B O 1
ATOM 5534 N N . ILE B 1 36 ? 24.49400 18.16500 105.78300 1.000 48.66601 36 ILE B N 1
ATOM 5535 C CA . ILE B 1 36 ? 25.29700 18.97400 106.74700 1.000 47.83329 36 ILE B CA 1
ATOM 5536 C C . ILE B 1 36 ? 25.72300 18.09300 107.92800 1.000 60.50395 36 ILE B C 1
ATOM 5537 O O . ILE B 1 36 ? 24.83600 17.57600 108.63300 1.000 61.29212 36 ILE B O 1
ATOM 5553 N N . ALA B 1 37 ? 27.03100 17.98800 108.20400 1.000 62.34029 37 ALA B N 1
ATOM 5554 C CA . ALA B 1 37 ? 27.57400 17.23200 109.35500 1.000 53.73505 37 ALA B CA 1
ATOM 5555 C C . ALA B 1 37 ? 26.95900 15.82500 109.36400 1.000 48.15287 37 ALA B C 1
ATOM 5556 O O . ALA B 1 37 ? 26.37100 15.45000 110.40300 1.000 44.54963 37 ALA B O 1
ATOM 5563 N N . GLY B 1 38 ? 27.04100 15.11100 108.22500 1.000 58.40459 38 GLY B N 1
ATOM 5564 C CA . GLY B 1 38 ? 26.64300 13.70100 108.07200 1.000 51.19447 38 GLY B CA 1
ATOM 5565 C C . GLY B 1 38 ? 25.14500 13.46200 108.13400 1.000 49.88875 38 GLY B C 1
ATOM 5566 O O . GLY B 1 38 ? 24.75900 12.29300 108.09300 1.000 60.09773 38 GLY B O 1
ATOM 5570 N N . GLU B 1 39 ? 24.34400 14.50200 108.24500 1.000 52.96762 39 GLU B N 1
ATOM 5571 C CA . GLU B 1 39 ? 22.88500 14.33700 108.32000 1.000 51.38044 39 GLU B CA 1
ATOM 5572 C C . GLU B 1 39 ? 22.18500 15.00800 107.13400 1.000 42.99220 39 GLU B C 1
ATOM 5573 O O . GLU B 1 39 ? 22.69200 15.99400 106.64500 1.000 44.54154 39 GLU B O 1
ATOM 5585 N N . TYR B 1 40 ? 21.06600 14.45500 106.68900 1.000 44.44362 40 TYR B N 1
ATOM 5586 C CA . TYR B 1 40 ? 20.12200 15.09000 105.73700 1.000 44.57711 40 TYR B CA 1
ATOM 5587 C C . TYR B 1 40 ? 19.12300 15.93900 106.51800 1.000 45.68330 40 TYR B C 1
ATOM 5588 O O . TYR B 1 40 ? 18.56000 15.44600 107.47500 1.000 46.43155 40 TYR B O 1
ATOM 5606 N N . VAL B 1 41 ? 18.92000 17.18300 106.10100 1.000 52.31739 41 VAL B N 1
ATOM 5607 C CA . VAL B 1 41 ? 18.08200 18.18300 106.82600 1.000 35.62734 41 VAL B CA 1
ATOM 5608 C C . VAL B 1 41 ? 17.20200 18.88000 105.78800 1.000 54.60102 41 VAL B C 1
ATOM 5609 O O . VAL B 1 41 ? 17.64000 19.12300 104.65700 1.000 41.93179 41 VAL B O 1
ATOM 5622 N N . PRO B 1 42 ? 15.93200 19.20300 106.12200 1.000 52.45793 42 PRO B N 1
ATOM 5623 C CA . PRO B 1 42 ? 15.11500 20.02700 105.23700 1.000 40.06614 42 PRO B CA 1
ATOM 5624 C C . PRO B 1 42 ? 15.81800 21.36800 104.96400 1.000 34.73043 42 PRO B C 1
ATOM 5625 O O . PRO B 1 42 ? 16.32100 21.99700 105.88900 1.000 37.38476 42 PRO B O 1
ATOM 5636 N N . LEU B 1 43 ? 15.83500 21.76600 103.70100 1.000 30.51625 43 LEU B N 1
ATOM 5637 C CA . LEU B 1 43 ? 16.68400 22.88400 103.22500 1.000 41.55136 43 LEU B CA 1
ATOM 5638 C C . LEU B 1 43 ? 16.44200 24.13300 104.07200 1.000 32.87418 43 LEU B C 1
ATOM 5639 O O . LEU B 1 43 ? 17.41600 24.79300 104.43200 1.000 41.16378 43 LEU B O 1
ATOM 5655 N N . HIS B 1 44 ? 15.19500 24.44700 104.40200 1.000 46.60651 44 HIS B N 1
ATOM 5656 C CA . HIS B 1 44 ? 14.85200 25.72600 105.07400 1.000 37.13741 44 HIS B CA 1
ATOM 5657 C C . HIS B 1 44 ? 15.18600 25.66100 106.57200 1.000 35.22222 44 HIS B C 1
ATOM 5658 O O . HIS B 1 44 ? 15.11700 26.73100 107.21600 1.000 38.41154 44 HIS B O 1
ATOM 5672 N N . GLU B 1 45 ? 15.58200 24.49800 107.10400 1.000 45.46639 45 GLU B N 1
ATOM 5673 C CA . GLU B 1 45 ? 16.09200 24.37400 108.50400 1.000 48.26999 45 GLU B CA 1
ATOM 5674 C C . GLU B 1 45 ? 17.62500 24.25800 108.52400 1.000 41.65367 45 GLU B C 1
ATOM 5675 O O . GLU B 1 45 ? 18.20300 24.35200 109.62900 1.000 33.52404 45 GLU B O 1
ATOM 5687 N N . ALA B 1 46 ? 18.26200 24.05700 107.36700 1.000 40.18545 46 ALA B N 1
ATOM 5688 C CA . ALA B 1 46 ? 19.71900 23.78200 107.26300 1.000 40.28611 46 ALA B CA 1
ATOM 5689 C C . ALA B 1 46 ? 20.53400 24.98500 107.76100 1.000 36.02169 46 ALA B C 1
ATOM 5690 O O . ALA B 1 46 ? 20.30300 26.11600 107.29000 1.000 37.45733 46 ALA B O 1
ATOM 5697 N N . ARG B 1 47 ? 21.47500 24.74100 108.66900 1.000 40.80363 47 ARG B N 1
ATOM 5698 C CA . ARG B 1 47 ? 22.30900 25.79700 109.28500 1.000 43.29944 47 ARG B CA 1
ATOM 5699 C C . ARG B 1 47 ? 23.78000 25.39300 109.19500 1.000 41.80494 47 ARG B C 1
ATOM 5700 O O . ARG B 1 47 ? 24.05400 24.20100 109.10200 1.000 42.08494 47 ARG B O 1
ATOM 5721 N N . ILE B 1 48 ? 24.64800 26.39600 109.13100 1.000 42.24341 48 ILE B N 1
ATOM 5722 C CA . ILE B 1 48 ? 26.12600 26.24000 109.11800 1.000 33.93896 48 ILE B CA 1
ATOM 5723 C C . ILE B 1 48 ? 26.67900 27.09200 110.25100 1.000 40.79191 48 ILE B C 1
ATOM 5724 O O . ILE B 1 48 ? 26.08100 28.09600 110.63900 1.000 41.43554 48 ILE B O 1
ATOM 5740 N N . PRO B 1 49 ? 27.84700 26.70800 110.80500 1.000 36.13557 49 PRO B N 1
ATOM 5741 C CA . PRO B 1 49 ? 28.46700 27.49100 111.86600 1.000 38.78338 49 PRO B CA 1
ATOM 5742 C C . PRO B 1 49 ? 28.87300 28.86700 111.33500 1.000 42.00212 49 PRO B C 1
ATOM 5743 O O . PRO B 1 49 ? 29.37500 28.96000 110.22900 1.000 36.14378 49 PRO B O 1
ATOM 5754 N N . ILE B 1 50 ? 28.62900 29.90200 112.13500 1.000 41.59348 50 ILE B N 1
ATOM 5755 C CA . ILE B 1 50 ? 28.99900 31.29300 111.78500 1.000 38.13004 50 ILE B CA 1
ATOM 5756 C C . ILE B 1 50 ? 30.52100 31.38900 111.64700 1.000 43.53423 50 ILE B C 1
ATOM 5757 O O . ILE B 1 50 ? 30.97600 32.31500 110.97800 1.000 43.13069 50 ILE B O 1
ATOM 5773 N N . LEU B 1 51 ? 31.27900 30.48700 112.26700 1.000 40.40128 51 LEU B N 1
ATOM 5774 C CA . LEU B 1 51 ? 32.76300 30.50900 112.23900 1.000 38.48651 51 LEU B CA 1
ATOM 5775 C C . LEU B 1 51 ? 33.30500 29.84300 110.97000 1.000 33.40757 51 LEU B C 1
ATOM 5776 O O . LEU B 1 51 ? 34.53200 29.87900 110.77600 1.000 40.86349 51 LEU B O 1
ATOM 5792 N N . ASP B 1 52 ? 32.44700 29.23600 110.15500 1.000 32.93192 52 ASP B N 1
ATOM 5793 C CA . ASP B 1 52 ? 32.86000 28.69400 108.84000 1.000 34.87775 52 ASP B CA 1
ATOM 5794 C C . ASP B 1 52 ? 33.53200 29.82300 108.04500 1.000 39.69506 52 ASP B C 1
ATOM 5795 O O . ASP B 1 52 ? 32.93100 30.90600 107.88500 1.000 38.61385 52 ASP B O 1
ATOM 5804 N N . GLN B 1 53 ? 34.74700 29.58100 107.56700 1.000 38.13874 53 GLN B N 1
ATOM 5805 C CA . GLN B 1 53 ? 35.51300 30.58100 106.79100 1.000 38.83519 53 GLN B CA 1
ATOM 5806 C C . GLN B 1 53 ? 34.85200 30.76400 105.42500 1.000 41.80384 53 GLN B C 1
ATOM 5807 O O . GLN B 1 53 ? 35.10400 31.80400 104.79400 1.000 37.72498 53 GLN B O 1
ATOM 5821 N N . GLY B 1 54 ? 34.03400 29.79300 105.00200 1.000 40.05680 54 GLY B N 1
ATOM 5822 C CA . GLY B 1 54 ? 33.11700 29.95900 103.86700 1.000 37.81418 54 GLY B CA 1
ATOM 5823 C C . GLY B 1 54 ? 32.26600 31.20400 104.02700 1.000 36.85550 54 GLY B C 1
ATOM 5824 O O . GLY B 1 54 ? 31.87200 31.79400 103.00200 1.000 37.24554 54 GLY B O 1
ATOM 5828 N N . PHE B 1 55 ? 31.98800 31.59600 105.27100 1.000 32.56362 55 PHE B N 1
ATOM 5829 C CA . PHE B 1 55 ? 31.20800 32.81500 105.57900 1.000 36.21782 55 PHE B CA 1
ATOM 5830 C C . PHE B 1 55 ? 32.17100 33.96700 105.89700 1.000 36.83513 55 PHE B C 1
ATOM 5831 O O . PHE B 1 55 ? 32.05900 35.03700 105.25700 1.000 36.15065 55 PHE B O 1
ATOM 5848 N N . LEU B 1 56 ? 33.09400 33.75900 106.84100 1.000 32.10309 56 LEU B N 1
ATOM 5849 C CA . LEU B 1 56 ? 33.94000 34.84800 107.40300 1.000 34.33151 56 LEU B CA 1
ATOM 5850 C C . LEU B 1 56 ? 34.90000 35.45800 106.36300 1.000 32.14858 56 LEU B C 1
ATOM 5851 O O . LEU B 1 56 ? 35.35600 36.60700 106.57100 1.000 36.00406 56 LEU B O 1
ATOM 5867 N N . HIS B 1 57 ? 35.23400 34.72900 105.29500 1.000 35.81261 57 HIS B N 1
ATOM 5868 C CA . HIS B 1 57 ? 36.13800 35.22200 104.21400 1.000 37.66192 57 HIS B CA 1
ATOM 5869 C C . HIS B 1 57 ? 35.72900 34.67900 102.84100 1.000 31.62294 57 HIS B C 1
ATOM 5870 O O . HIS B 1 57 ? 36.56700 34.66100 101.93600 1.000 30.81146 57 HIS B O 1
ATOM 5884 N N . SER B 1 58 ? 34.46300 34.29500 102.67000 1.000 44.20528 58 SER B N 1
ATOM 5885 C CA . SER B 1 58 ? 33.94500 33.66700 101.42800 1.000 39.29189 58 SER B CA 1
ATOM 5886 C C . SER B 1 58 ? 35.01200 32.73200 100.84700 1.000 35.55173 58 SER B C 1
ATOM 5887 O O . SER B 1 58 ? 35.23300 32.73000 99.61300 1.000 31.33234 58 SER B O 1
ATOM 5895 N N . ASP B 1 59 ? 35.62500 31.93800 101.72800 1.000 33.30300 59 ASP B N 1
ATOM 5896 C CA . ASP B 1 59 ? 36.75900 31.05900 101.38200 1.000 31.24650 59 ASP B CA 1
ATOM 5897 C C . ASP B 1 59 ? 36.19800 29.70600 100.95500 1.000 34.46328 59 ASP B C 1
ATOM 5898 O O . ASP B 1 59 ? 36.18500 28.75900 101.75000 1.000 24.68301 59 ASP B O 1
ATOM 5907 N N . LEU B 1 60 ? 35.74700 29.62100 99.71100 1.000 29.48926 60 LEU B N 1
ATOM 5908 C CA . LEU B 1 60 ? 35.05800 28.41300 99.22900 1.000 33.91588 60 LEU B CA 1
ATOM 5909 C C . LEU B 1 60 ? 35.07600 28.38600 97.71500 1.000 25.66720 60 LEU B C 1
ATOM 5910 O O . LEU B 1 60 ? 35.37600 29.40400 97.08800 1.000 30.38715 60 LEU B O 1
ATOM 5926 N N . THR B 1 61 ? 34.74300 27.23500 97.17200 1.000 28.68015 61 THR B N 1
ATOM 5927 C CA . THR B 1 61 ? 34.31700 27.11100 95.77600 1.000 28.79286 61 THR B CA 1
ATOM 5928 C C . THR B 1 61 ? 33.04200 26.27900 95.75400 1.000 26.97875 61 THR B C 1
ATOM 5929 O O . THR B 1 61 ? 32.71300 25.65400 96.75600 1.000 33.66399 61 THR B O 1
ATOM 5940 N N . TYR B 1 62 ? 32.34700 26.31400 94.64300 1.000 31.49169 62 TYR B N 1
ATOM 5941 C CA . TYR B 1 62 ? 31.07500 25.58000 94.50500 1.000 36.05936 62 TYR B CA 1
ATOM 5942 C C . TYR B 1 62 ? 30.88600 25.18400 93.05000 1.000 36.78153 62 TYR B C 1
ATOM 5943 O O . TYR B 1 62 ? 31.64200 25.65600 92.17700 1.000 29.19663 62 TYR B O 1
ATOM 5961 N N . ASP B 1 63 ? 29.91200 24.31400 92.82300 1.000 36.89475 63 ASP B N 1
ATOM 5962 C CA . ASP B 1 63 ? 29.44300 24.03500 91.44700 1.000 34.70772 63 ASP B CA 1
ATOM 5963 C C . ASP B 1 63 ? 27.96800 23.64800 91.48800 1.000 35.75627 63 ASP B C 1
ATOM 5964 O O . ASP B 1 63 ? 27.46100 23.30700 92.57500 1.000 31.99766 63 ASP B O 1
ATOM 5973 N N . VAL B 1 64 ? 27.30000 23.78300 90.34700 1.000 29.84923 64 VAL B N 1
ATOM 5974 C CA . VAL B 1 64 ? 25.82300 23.64200 90.26500 1.000 25.22028 64 VAL B CA 1
ATOM 5975 C C . VAL B 1 64 ? 25.46500 22.83000 89.03300 1.000 31.89954 64 VAL B C 1
ATOM 5976 O O . VAL B 1 64 ? 25.34600 23.36900 87.92800 1.000 28.65200 64 VAL B O 1
ATOM 5989 N N . PRO B 1 65 ? 25.27400 21.50600 89.18100 1.000 22.37846 65 PRO B N 1
ATOM 5990 C CA . PRO B 1 65 ? 24.61900 20.73500 88.13800 1.000 37.08580 65 PRO B CA 1
ATOM 5991 C C . PRO B 1 65 ? 23.09800 20.85000 88.32300 1.000 31.39241 65 PRO B C 1
ATOM 5992 O O . PRO B 1 65 ? 22.63900 21.35100 89.35400 1.000 34.57394 65 PRO B O 1
ATOM 6003 N N . ALA B 1 66 ? 22.36000 20.39400 87.32200 1.000 33.91455 66 ALA B N 1
ATOM 6004 C CA . ALA B 1 66 ? 20.88300 20.40500 87.34700 1.000 28.32748 66 ALA B CA 1
ATOM 6005 C C . ALA B 1 66 ? 20.33400 19.02000 87.01000 1.000 37.47693 66 ALA B C 1
ATOM 6006 O O . ALA B 1 66 ? 21.00000 18.23800 86.29000 1.000 31.58101 66 ALA B O 1
ATOM 6013 N N . VAL B 1 67 ? 19.16800 18.72500 87.58400 1.000 29.18528 67 VAL B N 1
ATOM 6014 C CA . VAL B 1 67 ? 18.36500 17.52500 87.24400 1.000 37.17677 67 VAL B CA 1
ATOM 6015 C C . VAL B 1 67 ? 17.15000 18.01900 86.46900 1.000 40.32099 67 VAL B C 1
ATOM 6016 O O . VAL B 1 67 ? 16.52200 18.99700 86.91900 1.000 29.54892 67 VAL B O 1
ATOM 6029 N N . TRP B 1 68 ? 16.87800 17.39400 85.32900 1.000 31.89822 68 TRP B N 1
ATOM 6030 C CA . TRP B 1 68 ? 15.72800 17.76600 84.47900 1.000 36.59301 68 TRP B CA 1
ATOM 6031 C C . TRP B 1 68 ? 14.97200 16.49500 84.12300 1.000 44.03277 68 TRP B C 1
ATOM 6032 O O . TRP B 1 68 ? 15.59900 15.56700 83.54500 1.000 36.00968 68 TRP B O 1
ATOM 6053 N N . ASN B 1 69 ? 13.68200 16.46900 84.47300 1.000 44.48239 69 ASN B N 1
ATOM 6054 C CA . ASN B 1 69 ? 12.78700 15.31800 84.21100 1.000 33.31040 69 ASN B CA 1
ATOM 6055 C C . ASN B 1 69 ? 13.45100 14.05700 84.77000 1.000 33.99711 69 ASN B C 1
ATOM 6056 O O . ASN B 1 69 ? 13.40300 13.01100 84.07000 1.000 31.48422 69 ASN B O 1
ATOM 6067 N N . GLY B 1 70 ? 14.10300 14.17700 85.94700 1.000 38.77469 70 GLY B N 1
ATOM 6068 C CA . GLY B 1 70 ? 14.75200 13.04300 86.64300 1.000 48.71607 70 GLY B CA 1
ATOM 6069 C C . GLY B 1 70 ? 16.09200 12.62800 86.06600 1.000 43.91811 70 GLY B C 1
ATOM 6070 O O . GLY B 1 70 ? 16.63900 11.62600 86.53700 1.000 50.64091 70 GLY B O 1
ATOM 6074 N N . ARG B 1 71 ? 16.65100 13.39700 85.13600 1.000 42.74994 71 ARG B N 1
ATOM 6075 C CA . ARG B 1 71 ? 17.97500 13.09800 84.54100 1.000 43.92902 71 ARG B CA 1
ATOM 6076 C C . ARG B 1 71 ? 18.96100 14.19300 84.93700 1.000 39.63910 71 ARG B C 1
ATOM 6077 O O . ARG B 1 71 ? 18.71300 15.36700 84.60200 1.000 46.30570 71 ARG B O 1
ATOM 6098 N N . PHE B 1 72 ? 20.03600 13.81600 85.63100 1.000 49.31355 72 PHE B N 1
ATOM 6099 C CA . PHE B 1 72 ? 21.21600 14.69800 85.79800 1.000 44.81747 72 PHE B CA 1
ATOM 6100 C C . PHE B 1 72 ? 21.75000 14.98200 84.40100 1.000 36.95467 72 PHE B C 1
ATOM 6101 O O . PHE B 1 72 ? 21.75600 14.06500 83.56000 1.000 41.15312 72 PHE B O 1
ATOM 6118 N N . PHE B 1 73 ? 22.14800 16.23300 84.14800 1.000 37.95969 73 PHE B N 1
ATOM 6119 C CA . PHE B 1 73 ? 22.71100 16.67500 82.85000 1.000 31.58707 73 PHE B CA 1
ATOM 6120 C C . PHE B 1 73 ? 24.15500 17.10000 83.08700 1.000 26.32959 73 PHE B C 1
ATOM 6121 O O . PHE B 1 73 ? 24.39100 18.04900 83.86600 1.000 33.56199 73 PHE B O 1
ATOM 6138 N N . ARG B 1 74 ? 25.06800 16.37100 82.44300 1.000 29.89823 74 ARG B N 1
ATOM 6139 C CA . ARG B 1 74 ? 26.52300 16.64700 82.40200 1.000 32.82012 74 ARG B CA 1
ATOM 6140 C C . ARG B 1 74 ? 27.05100 16.73700 83.83600 1.000 34.56553 74 ARG B C 1
ATOM 6141 O O . ARG B 1 74 ? 27.87400 17.61700 84.10900 1.000 39.91523 74 ARG B O 1
ATOM 6162 N N . LEU B 1 75 ? 26.60200 15.85900 84.72600 1.000 40.79907 75 LEU B N 1
ATOM 6163 C CA . LEU B 1 75 ? 27.08400 15.87100 86.12900 1.000 33.62980 75 LEU B CA 1
ATOM 6164 C C . LEU B 1 75 ? 28.61500 15.70200 86.14800 1.000 38.76059 75 LEU B C 1
ATOM 6165 O O . LEU B 1 75 ? 29.27200 16.34400 86.99900 1.000 35.77757 75 LEU B O 1
ATOM 6181 N N . GLU B 1 76 ? 29.16600 14.86600 85.26300 1.000 33.38901 76 GLU B N 1
ATOM 6182 C CA . GLU B 1 76 ? 30.61500 14.54500 85.28600 1.000 35.33953 76 GLU B CA 1
ATOM 6183 C C . GLU B 1 76 ? 31.40700 15.81100 84.93500 1.000 37.79829 76 GLU B C 1
ATOM 6184 O O . GLU B 1 76 ? 32.48500 16.01600 85.54100 1.000 41.68148 76 GLU B O 1
ATOM 6196 N N . ASP B 1 77 ? 30.89500 16.64500 84.02500 1.000 26.34349 77 ASP B N 1
ATOM 6197 C CA . ASP B 1 77 ? 31.56100 17.91200 83.63800 1.000 29.92447 77 ASP B CA 1
ATOM 6198 C C . ASP B 1 77 ? 31.59500 18.83800 84.85400 1.000 37.74294 77 ASP B C 1
ATOM 6199 O O . ASP B 1 77 ? 32.65600 19.44600 85.09200 1.000 42.97757 77 ASP B O 1
ATOM 6208 N N . HIS B 1 78 ? 30.49200 18.94700 85.59700 1.000 32.16156 78 HIS B N 1
ATOM 6209 C CA . HIS B 1 78 ? 30.42700 19.82200 86.80100 1.000 29.80596 78 HIS B CA 1
ATOM 6210 C C . HIS B 1 78 ? 31.38400 19.30100 87.87700 1.000 32.41577 78 HIS B C 1
ATOM 6211 O O . HIS B 1 78 ? 32.04600 20.10400 88.52100 1.000 36.94730 78 HIS B O 1
ATOM 6225 N N . LEU B 1 79 ? 31.43100 17.99700 88.08700 1.000 29.21092 79 LEU B N 1
ATOM 6226 C CA . LEU B 1 79 ? 32.35500 17.39200 89.07400 1.000 33.59995 79 LEU B CA 1
ATOM 6227 C C . LEU B 1 79 ? 33.79700 17.63100 88.63200 1.000 30.32547 79 LEU B C 1
ATOM 6228 O O . LEU B 1 79 ? 34.57900 17.96000 89.48700 1.000 28.12802 79 LEU B O 1
ATOM 6244 N N . ASP B 1 80 ? 34.11300 17.48600 87.34600 1.000 33.34256 80 ASP B N 1
ATOM 6245 C CA . ASP B 1 80 ? 35.46900 17.78000 86.80200 1.000 41.18481 80 ASP B CA 1
ATOM 6246 C C . ASP B 1 80 ? 35.82600 19.22500 87.17100 1.000 39.90351 80 ASP B C 1
ATOM 6247 O O . ASP B 1 80 ? 36.89900 19.44300 87.73700 1.000 34.23173 80 ASP B O 1
ATOM 6256 N N . ARG B 1 81 ? 34.94300 20.18300 86.87600 1.000 34.52953 81 ARG B N 1
ATOM 6257 C CA . ARG B 1 81 ? 35.22800 21.61700 87.11500 1.000 33.57770 81 ARG B CA 1
ATOM 6258 C C . ARG B 1 81 ? 35.34700 21.86100 88.62500 1.000 32.28869 81 ARG B C 1
ATOM 6259 O O . ARG B 1 81 ? 36.20100 22.65700 89.04900 1.000 37.08699 81 ARG B O 1
ATOM 6280 N N . PHE B 1 82 ? 34.52600 21.20100 89.42100 1.000 29.64117 82 PHE B N 1
ATOM 6281 C CA . PHE B 1 82 ? 34.53600 21.37900 90.89400 1.000 30.27601 82 PHE B CA 1
ATOM 6282 C C . PHE B 1 82 ? 35.87900 20.91100 91.46100 1.000 31.02732 82 PHE B C 1
ATOM 6283 O O . PHE B 1 82 ? 36.46100 21.60900 92.31700 1.000 38.62933 82 PHE B O 1
ATOM 6300 N N . GLU B 1 83 ? 36.36900 19.76100 91.00800 1.000 31.93522 83 GLU B N 1
ATOM 6301 C CA . GLU B 1 83 ? 37.66000 19.19500 91.50100 1.000 39.92731 83 GLU B CA 1
ATOM 6302 C C . GLU B 1 83 ? 38.78000 20.16000 91.09300 1.000 30.46632 83 GLU B C 1
ATOM 6303 O O . GLU B 1 83 ? 39.67400 20.43000 91.92300 1.000 34.88430 83 GLU B O 1
ATOM 6315 N N . LYS B 1 84 ? 38.71800 20.69800 89.87700 1.000 32.40407 84 LYS B N 1
ATOM 6316 C CA . LYS B 1 84 ? 39.73600 21.66800 89.39100 1.000 31.08195 84 LYS B CA 1
ATOM 6317 C C . LYS B 1 84 ? 39.68200 22.92100 90.28100 1.000 37.95140 84 LYS B C 1
ATOM 6318 O O . LYS B 1 84 ? 40.76200 23.38300 90.72800 1.000 35.84693 84 LYS B O 1
ATOM 6337 N N . SER B 1 85 ? 38.47700 23.42200 90.56400 1.000 29.86072 85 SER B N 1
ATOM 6338 C CA . SER B 1 85 ? 38.26000 24.63100 91.39000 1.000 27.68152 85 SER B CA 1
ATOM 6339 C C . SER B 1 85 ? 38.82800 24.40400 92.79300 1.000 24.12798 85 SER B C 1
ATOM 6340 O O . SER B 1 85 ? 39.52900 25.29400 93.33500 1.000 31.34495 85 SER B O 1
ATOM 6348 N N . CYS B 1 86 ? 38.51900 23.26200 93.38700 1.000 29.60945 86 CYS B N 1
ATOM 6349 C CA . CYS B 1 86 ? 39.02600 22.87700 94.72700 1.000 33.92075 86 CYS B CA 1
ATOM 6350 C C . CYS B 1 86 ? 40.56800 22.92200 94.71600 1.000 34.16325 86 CYS B C 1
ATOM 6351 O O . CYS B 1 86 ? 41.15700 23.50500 95.66200 1.000 33.95708 86 CYS B O 1
ATOM 6359 N N . ALA B 1 87 ? 41.19900 22.34800 93.68800 1.000 30.12468 87 ALA B N 1
ATOM 6360 C CA . ALA B 1 87 ? 42.67800 22.27200 93.60600 1.000 37.59301 87 ALA B CA 1
ATOM 6361 C C . ALA B 1 87 ? 43.24900 23.69300 93.54800 1.000 36.71746 87 ALA B C 1
ATOM 6362 O O . ALA B 1 87 ? 44.19600 23.97100 94.27600 1.000 34.29314 87 ALA B O 1
ATOM 6369 N N . GLN B 1 88 ? 42.65800 24.57300 92.74700 1.000 41.95706 88 GLN B N 1
ATOM 6370 C CA . GLN B 1 88 ? 43.18600 25.95200 92.57200 1.000 41.24979 88 GLN B CA 1
ATOM 6371 C C . GLN B 1 88 ? 43.21200 26.66900 93.92100 1.000 34.13590 88 GLN B C 1
ATOM 6372 O O . GLN B 1 88 ? 44.14400 27.45000 94.16900 1.000 33.69056 88 GLN B O 1
ATOM 6386 N N . LEU B 1 89 ? 42.22000 26.43200 94.76200 1.000 29.04562 89 LEU B N 1
ATOM 6387 C CA . LEU B 1 89 ? 42.12900 27.12000 96.07600 1.000 40.67191 89 LEU B CA 1
ATOM 6388 C C . LEU B 1 89 ? 42.78400 26.28100 97.17900 1.000 31.80957 89 LEU B C 1
ATOM 6389 O O . LEU B 1 89 ? 42.71800 26.69700 98.34900 1.000 30.35986 89 LEU B O 1
ATOM 6405 N N . ARG B 1 90 ? 43.42100 25.16600 96.81800 1.000 37.10475 90 ARG B N 1
ATOM 6406 C CA . ARG B 1 90 ? 44.10700 24.26500 97.78900 1.000 38.83665 90 ARG B CA 1
ATOM 6407 C C . ARG B 1 90 ? 43.08100 23.80900 98.83100 1.000 49.43914 90 ARG B C 1
ATOM 6408 O O . ARG B 1 90 ? 43.39500 23.80100 100.06700 1.000 41.54207 90 ARG B O 1
ATOM 6429 N N . LEU B 1 91 ? 41.88200 23.48800 98.33800 1.000 36.58555 91 LEU B N 1
ATOM 6430 C CA . LEU B 1 91 ? 40.81700 22.87000 99.14300 1.000 34.35157 91 LEU B CA 1
ATOM 6431 C C . LEU B 1 91 ? 40.78300 21.38600 98.78600 1.000 41.97204 91 LEU B C 1
ATOM 6432 O O . LEU B 1 91 ? 41.02700 21.01300 97.58900 1.000 30.13939 91 LEU B O 1
ATOM 6448 N N . LYS B 1 92 ? 40.53500 20.55700 99.79700 1.000 34.94835 92 LYS B N 1
ATOM 6449 C CA . LYS B 1 92 ? 40.34100 19.10500 99.59200 1.000 47.88069 92 LYS B CA 1
ATOM 6450 C C . LYS B 1 92 ? 38.98800 18.75400 100.20200 1.000 36.45686 92 LYS B C 1
ATOM 6451 O O . LYS B 1 92 ? 38.83000 18.92000 101.43900 1.000 36.83423 92 LYS B O 1
ATOM 6470 N N . SER B 1 93 ? 38.05000 18.31600 99.35500 1.000 50.51499 93 SER B N 1
ATOM 6471 C CA . SER B 1 93 ? 36.70700 17.87100 99.80100 1.000 46.33622 93 SER B CA 1
ATOM 6472 C C . SER B 1 93 ? 36.88500 16.73400 100.79300 1.000 35.55466 93 SER B C 1
ATOM 6473 O O . SER B 1 93 ? 37.58600 15.78100 100.47400 1.000 44.31483 93 SER B O 1
ATOM 6481 N N . PRO B 1 94 ? 36.26700 16.78800 101.99800 1.000 42.13649 94 PRO B N 1
ATOM 6482 C CA . PRO B 1 94 ? 36.27400 15.64700 102.90300 1.000 41.31834 94 PRO B CA 1
ATOM 6483 C C . PRO B 1 94 ? 35.50600 14.46100 102.29900 1.000 52.40497 94 PRO B C 1
ATOM 6484 O O . PRO B 1 94 ? 35.65900 13.36400 102.79300 1.000 52.72661 94 PRO B O 1
ATOM 6495 N N . LEU B 1 95 ? 34.66300 14.70400 101.28500 1.000 45.64737 95 LEU B N 1
ATOM 6496 C CA . LEU B 1 95 ? 33.90400 13.63800 100.59700 1.000 47.87195 95 LEU B CA 1
ATOM 6497 C C . LEU B 1 95 ? 34.48500 13.45400 99.20800 1.000 49.81581 95 LEU B C 1
ATOM 6498 O O . LEU B 1 95 ? 34.64600 14.45800 98.49500 1.000 49.34311 95 LEU B O 1
ATOM 6514 N N . SER B 1 96 ? 34.75900 12.20600 98.84200 1.000 47.78947 96 SER B N 1
ATOM 6515 C CA . SER B 1 96 ? 35.31800 11.84800 97.51400 1.000 42.50499 96 SER B CA 1
ATOM 6516 C C . SER B 1 96 ? 34.34700 12.29900 96.42000 1.000 50.35477 96 SER B C 1
ATOM 6517 O O . SER B 1 96 ? 33.14800 12.45200 96.70900 1.000 53.77827 96 SER B O 1
ATOM 6525 N N . ARG B 1 97 ? 34.85300 12.47300 95.20700 1.000 38.90897 97 ARG B N 1
ATOM 6526 C CA . ARG B 1 97 ? 34.03000 12.69100 93.99500 1.000 48.39916 97 ARG B CA 1
ATOM 6527 C C . ARG B 1 97 ? 32.89700 11.65500 93.96600 1.000 49.90963 97 ARG B C 1
ATOM 6528 O O . ARG B 1 97 ? 31.72900 12.06300 93.77900 1.000 62.23924 97 ARG B O 1
ATOM 6549 N N . GLU B 1 98 ? 33.22600 10.37800 94.16500 1.000 53.23190 98 GLU B N 1
ATOM 6550 C CA . GLU B 1 98 ? 32.27000 9.24600 94.01700 1.000 44.66352 98 GLU B CA 1
ATOM 6551 C C . GLU B 1 98 ? 31.20600 9.35200 95.11800 1.000 49.61975 98 GLU B C 1
ATOM 6552 O O . GLU B 1 98 ? 30.02200 9.03800 94.85700 1.000 49.82631 98 GLU B O 1
ATOM 6564 N N . GLU B 1 99 ? 31.60400 9.76100 96.32500 1.000 43.67834 99 GLU B N 1
ATOM 6565 C CA . GLU B 1 99 ? 30.65700 9.90900 97.45400 1.000 43.50242 99 GLU B CA 1
ATOM 6566 C C . GLU B 1 99 ? 29.70400 11.07500 97.16600 1.000 51.52137 99 GLU B C 1
ATOM 6567 O O . GLU B 1 99 ? 28.48200 10.93200 97.41500 1.000 51.39002 99 GLU B O 1
ATOM 6579 N N . ILE B 1 100 ? 30.21800 12.19000 96.65600 1.000 47.36103 100 ILE B N 1
ATOM 6580 C CA . ILE B 1 100 ? 29.37600 13.37900 96.34600 1.000 43.39893 100 ILE B CA 1
ATOM 6581 C C . ILE B 1 100 ? 28.33700 12.96900 95.30700 1.000 50.21471 100 ILE B C 1
ATOM 6582 O O . ILE B 1 100 ? 27.16100 13.29300 95.50600 1.000 48.32739 100 ILE B O 1
ATOM 6598 N N . ARG B 1 101 ? 28.74900 12.26500 94.25300 1.000 43.24323 101 ARG B N 1
ATOM 6599 C CA . ARG B 1 101 ? 27.82300 11.80000 93.19700 1.000 47.29184 101 ARG B CA 1
ATOM 6600 C C . ARG B 1 101 ? 26.74500 10.92000 93.83500 1.000 47.88269 101 ARG B C 1
ATOM 6601 O O . ARG B 1 101 ? 25.56000 11.20300 93.59900 1.000 46.19190 101 ARG B O 1
ATOM 6622 N N . ASP B 1 102 ? 27.13400 9.90400 94.61200 1.000 46.11882 102 ASP B N 1
ATOM 6623 C CA . ASP B 1 102 ? 26.18700 8.96100 95.26700 1.000 49.07827 102 ASP B CA 1
ATOM 6624 C C . ASP B 1 102 ? 25.16900 9.76700 96.07700 1.000 43.42869 102 ASP B C 1
ATOM 6625 O O . ASP B 1 102 ? 23.96900 9.54000 95.93100 1.000 38.60797 102 ASP B O 1
ATOM 6634 N N . ARG B 1 103 ? 25.64500 10.68300 96.91200 1.000 44.93590 103 ARG B N 1
ATOM 6635 C CA . ARG B 1 103 ? 24.77000 11.44200 97.83500 1.000 39.78688 103 ARG B CA 1
ATOM 6636 C C . ARG B 1 103 ? 23.90200 12.42600 97.04000 1.000 48.15829 103 ARG B C 1
ATOM 6637 O O . ARG B 1 103 ? 22.74200 12.59200 97.40700 1.000 47.04511 103 ARG B O 1
ATOM 6658 N N . LEU B 1 104 ? 24.41200 13.04700 95.98300 1.000 39.95034 104 LEU B N 1
ATOM 6659 C CA . LEU B 1 104 ? 23.57700 13.98100 95.18600 1.000 40.19374 104 LEU B CA 1
ATOM 6660 C C . LEU B 1 104 ? 22.42300 13.20900 94.55200 1.000 40.77431 104 LEU B C 1
ATOM 6661 O O . LEU B 1 104 ? 21.30300 13.73800 94.55300 1.000 41.95330 104 LEU B O 1
ATOM 6677 N N . VAL B 1 105 ? 22.66500 12.00000 94.06500 1.000 47.05296 105 VAL B N 1
ATOM 6678 C CA . VAL B 1 105 ? 21.58600 11.14900 93.47300 1.000 47.73705 105 VAL B CA 1
ATOM 6679 C C . VAL B 1 105 ? 20.63200 10.71600 94.59400 1.000 48.15959 105 VAL B C 1
ATOM 6680 O O . VAL B 1 105 ? 19.41800 10.86300 94.42100 1.000 50.56734 105 VAL B O 1
ATOM 6693 N N . GLU B 1 106 ? 21.16600 10.22500 95.71000 1.000 40.73607 106 GLU B N 1
ATOM 6694 C CA . GLU B 1 106 ? 20.35400 9.83500 96.88700 1.000 48.61519 106 GLU B CA 1
ATOM 6695 C C . GLU B 1 106 ? 19.44500 11.01400 97.27500 1.000 51.05366 106 GLU B C 1
ATOM 6696 O O . GLU B 1 106 ? 18.23800 10.81000 97.45100 1.000 46.34799 106 GLU B O 1
ATOM 6708 N N . MET B 1 107 ? 19.97600 12.22400 97.40000 1.000 42.48754 107 MET B N 1
ATOM 6709 C CA . MET B 1 107 ? 19.17200 13.35800 97.93300 1.000 48.19646 107 MET B CA 1
ATOM 6710 C C . MET B 1 107 ? 18.09500 13.73200 96.92400 1.000 50.13741 107 MET B C 1
ATOM 6711 O O . MET B 1 107 ? 17.02800 14.14100 97.36200 1.000 49.08558 107 MET B O 1
ATOM 6725 N N . THR B 1 108 ? 18.36200 13.57700 95.63200 1.000 37.11848 108 THR B N 1
ATOM 6726 C CA . THR B 1 108 ? 17.36000 13.81500 94.56100 1.000 52.73091 108 THR B CA 1
ATOM 6727 C C . THR B 1 108 ? 16.20500 12.81600 94.72900 1.000 56.07799 108 THR B C 1
ATOM 6728 O O . THR B 1 108 ? 15.03300 13.24600 94.80400 1.000 49.56445 108 THR B O 1
ATOM 6739 N N . VAL B 1 109 ? 16.52200 11.52600 94.79300 1.000 56.63716 109 VAL B N 1
ATOM 6740 C CA . VAL B 1 109 ? 15.51100 10.44200 94.94900 1.000 51.46827 109 VAL B CA 1
ATOM 6741 C C . VAL B 1 109 ? 14.75300 10.67000 96.25700 1.000 48.88275 109 VAL B C 1
ATOM 6742 O O . VAL B 1 109 ? 13.52800 10.62000 96.22800 1.000 45.34577 109 VAL B O 1
ATOM 6755 N N . LYS B 1 110 ? 15.45600 10.94900 97.34900 1.000 46.44832 110 LYS B N 1
ATOM 6756 C CA . LYS B 1 110 ? 14.84600 11.12300 98.69600 1.000 51.39271 110 LYS B CA 1
ATOM 6757 C C . LYS B 1 110 ? 13.90000 12.33200 98.69300 1.000 59.46400 110 LYS B C 1
ATOM 6758 O O . LYS B 1 110 ? 12.92000 12.30600 99.45700 1.000 49.78215 110 LYS B O 1
ATOM 6777 N N . SER B 1 111 ? 14.17300 13.35200 97.88100 1.000 50.27354 111 SER B N 1
ATOM 6778 C CA . SER B 1 111 ? 13.38400 14.61300 97.83700 1.000 47.20558 111 SER B CA 1
ATOM 6779 C C . SER B 1 111 ? 12.14900 14.43900 96.95300 1.000 44.49517 111 SER B C 1
ATOM 6780 O O . SER B 1 111 ? 11.16300 15.17300 97.17300 1.000 44.16059 111 SER B O 1
ATOM 6788 N N . GLY B 1 112 ? 12.23200 13.54800 95.95800 1.000 45.00606 112 GLY B N 1
ATOM 6789 C CA . GLY B 1 112 ? 11.21800 13.37200 94.90100 1.000 33.63684 112 GLY B CA 1
ATOM 6790 C C . GLY B 1 112 ? 11.26900 14.48700 93.86600 1.000 46.32950 112 GLY B C 1
ATOM 6791 O O . GLY B 1 112 ? 10.43000 14.46700 92.94500 1.000 45.07799 112 GLY B O 1
ATOM 6795 N N . ILE B 1 113 ? 12.19700 15.44100 93.99900 1.000 45.24941 113 ILE B N 1
ATOM 6796 C CA . ILE B 1 113 ? 12.33600 16.57700 93.03700 1.000 44.51638 113 ILE B CA 1
ATOM 6797 C C . ILE B 1 113 ? 12.79900 16.00100 91.69400 1.000 42.89924 113 ILE B C 1
ATOM 6798 O O . ILE B 1 113 ? 13.79900 15.27000 91.66900 1.000 44.99126 113 ILE B O 1
ATOM 6814 N N . ARG B 1 114 ? 12.05600 16.28200 90.62300 1.000 38.04890 114 ARG B N 1
ATOM 6815 C CA A ARG B 1 114 ? 12.32900 15.76300 89.24900 0.428 39.82500 114 ARG B CA 1
ATOM 6816 C CA B ARG B 1 114 ? 12.31900 15.76900 89.24800 0.572 39.78164 114 ARG B CA 1
ATOM 6817 C C . ARG B 1 114 ? 13.06200 16.83600 88.42400 1.000 41.80842 114 ARG B C 1
ATOM 6818 O O . ARG B 1 114 ? 13.72600 16.46900 87.41200 1.000 38.74890 114 ARG B O 1
ATOM 6859 N N . ASP B 1 115 ? 12.94000 18.10900 88.82000 1.000 31.51066 115 ASP B N 1
ATOM 6860 C CA . ASP B 1 115 ? 13.61400 19.25600 88.17000 1.000 38.04610 115 ASP B CA 1
ATOM 6861 C C . ASP B 1 115 ? 14.31400 20.05300 89.26800 1.000 33.31061 115 ASP B C 1
ATOM 6862 O O . ASP B 1 115 ? 13.60300 20.69300 90.06700 1.000 34.46150 115 ASP B O 1
ATOM 6871 N N . ALA B 1 116 ? 15.64600 19.96600 89.34000 1.000 30.88120 116 ALA B N 1
ATOM 6872 C CA . ALA B 1 116 ? 16.41300 20.37800 90.53600 1.000 29.85198 116 ALA B CA 1
ATOM 6873 C C . ALA B 1 116 ? 17.54200 21.33400 90.17200 1.000 32.29276 116 ALA B C 1
ATOM 6874 O O . ALA B 1 116 ? 18.16300 21.19200 89.10400 1.000 35.72647 116 ALA B O 1
ATOM 6881 N N . TYR B 1 117 ? 17.76900 22.27300 91.07400 1.000 33.21655 117 TYR B N 1
ATOM 6882 C CA . TYR B 1 117 ? 18.98500 23.09700 91.18300 1.000 36.82036 117 TYR B CA 1
ATOM 6883 C C . TYR B 1 117 ? 19.83200 22.47500 92.28300 1.000 40.06703 117 TYR B C 1
ATOM 6884 O O . TYR B 1 117 ? 19.36600 22.39800 93.43700 1.000 32.87167 117 TYR B O 1
ATOM 6902 N N . VAL B 1 118 ? 21.02000 22.00000 91.92100 1.000 34.39494 118 VAL B N 1
ATOM 6903 C CA . VAL B 1 118 ? 21.89100 21.22300 92.85000 1.000 30.75853 118 VAL B CA 1
ATOM 6904 C C . VAL B 1 118 ? 23.14300 22.03800 93.16800 1.000 45.23873 118 VAL B C 1
ATOM 6905 O O . VAL B 1 118 ? 23.67000 22.70300 92.26700 1.000 41.91631 118 VAL B O 1
ATOM 6918 N N . MET B 1 119 ? 23.60500 21.96600 94.41300 1.000 33.10792 119 MET B N 1
ATOM 6919 C CA . MET B 1 119 ? 24.81300 22.68900 94.85700 1.000 34.87105 119 MET B CA 1
ATOM 6920 C C . MET B 1 119 ? 25.74200 21.72500 95.58400 1.000 34.52046 119 MET B C 1
ATOM 6921 O O . MET B 1 119 ? 25.28300 20.99900 96.48100 1.000 36.92887 119 MET B O 1
ATOM 6935 N N . MET B 1 120 ? 27.01100 21.76300 95.19700 1.000 41.42851 120 MET B N 1
ATOM 6936 C CA . MET B 1 120 ? 28.13100 21.18300 95.97300 1.000 32.33903 120 MET B CA 1
ATOM 6937 C C . MET B 1 120 ? 29.02700 22.34800 96.37500 1.000 31.92158 120 MET B C 1
ATOM 6938 O O . MET B 1 120 ? 29.36800 23.15400 95.51200 1.000 40.72960 120 MET B O 1
ATOM 6952 N N . ILE B 1 121 ? 29.28300 22.48900 97.66600 1.000 32.76122 121 ILE B N 1
ATOM 6953 C CA . ILE B 1 121 ? 30.11600 23.59700 98.21000 1.000 36.16209 121 ILE B CA 1
ATOM 6954 C C . ILE B 1 121 ? 31.23300 22.98100 99.04200 1.000 37.33065 121 ILE B C 1
ATOM 6955 O O . ILE B 1 121 ? 30.93100 22.08800 99.84100 1.000 43.67222 121 ILE B O 1
ATOM 6971 N N . VAL B 1 122 ? 32.45700 23.46500 98.86900 1.000 29.80819 122 VAL B N 1
ATOM 6972 C CA . VAL B 1 122 ? 33.57400 23.13600 99.79900 1.000 30.21661 122 VAL B CA 1
ATOM 6973 C C . VAL B 1 122 ? 34.13600 24.43700 100.36200 1.000 30.42739 122 VAL B C 1
ATOM 6974 O O . VAL B 1 122 ? 34.47700 25.32000 99.57400 1.000 30.89352 122 VAL B O 1
ATOM 6987 N N . THR B 1 123 ? 34.20800 24.54700 101.68300 1.000 36.68576 123 THR B N 1
ATOM 6988 C CA . THR B 1 123 ? 34.76200 25.73700 102.35400 1.000 32.06635 123 THR B CA 1
ATOM 6989 C C . THR B 1 123 ? 36.05000 25.36700 103.08300 1.000 40.72868 123 THR B C 1
ATOM 6990 O O . THR B 1 123 ? 36.30700 24.18300 103.29100 1.000 38.86844 123 THR B O 1
ATOM 7001 N N . ARG B 1 124 ? 36.80900 26.38200 103.47400 1.000 32.04779 124 ARG B N 1
ATOM 7002 C CA . ARG B 1 124 ? 38.09700 26.21800 104.18100 1.000 39.91252 124 ARG B CA 1
ATOM 7003 C C . ARG B 1 124 ? 37.85900 25.49800 105.50500 1.000 38.16372 124 ARG B C 1
ATOM 7004 O O . ARG B 1 124 ? 38.77100 24.78300 105.92900 1.000 39.48635 124 ARG B O 1
ATOM 7025 N N . GLY B 1 125 ? 36.69700 25.69700 106.13000 1.000 42.67951 125 GLY B N 1
ATOM 7026 C CA . GLY B 1 125 ? 36.40800 25.16300 107.47000 1.000 35.65310 125 GLY B CA 1
ATOM 7027 C C . GLY B 1 125 ? 36.56500 26.20600 108.53800 1.000 40.93799 125 GLY B C 1
ATOM 7028 O O . GLY B 1 125 ? 36.30300 27.36400 108.25300 1.000 34.64580 125 GLY B O 1
ATOM 7032 N N . LEU B 1 126 ? 36.98900 25.80800 109.73400 1.000 43.06668 126 LEU B N 1
ATOM 7033 C CA . LEU B 1 126 ? 37.02200 26.72100 110.91200 1.000 40.29374 126 LEU B CA 1
ATOM 7034 C C . LEU B 1 126 ? 38.34600 27.49700 110.97800 1.000 36.41189 126 LEU B C 1
ATOM 7035 O O . LEU B 1 126 ? 38.38200 28.53000 111.66500 1.000 37.86469 126 LEU B O 1
ATOM 7051 N N . ARG B 1 127 ? 39.38700 27.02500 110.30200 1.000 32.12893 127 ARG B N 1
ATOM 7052 C CA . ARG B 1 127 ? 40.74000 27.65100 110.37000 1.000 50.25447 127 ARG B CA 1
ATOM 7053 C C . ARG B 1 127 ? 40.93700 28.50100 109.11500 1.000 42.58889 127 ARG B C 1
ATOM 7054 O O . ARG B 1 127 ? 40.51900 28.05400 108.02700 1.000 44.03747 127 ARG B O 1
ATOM 7075 N N . PHE B 1 128 ? 41.54700 29.67800 109.25000 1.000 46.55471 128 PHE B N 1
ATOM 7076 C CA . PHE B 1 128 ? 41.92200 30.54400 108.10000 1.000 52.02723 128 PHE B CA 1
ATOM 7077 C C . PHE B 1 128 ? 43.40400 30.34900 107.73600 1.000 55.16769 128 PHE B C 1
ATOM 7078 O O . PHE B 1 128 ? 44.18600 29.85600 108.56800 1.000 48.22009 128 PHE B O 1
ATOM 7095 N N . VAL B 1 129 ? 43.75900 30.71000 106.50200 1.000 56.40653 129 VAL B N 1
ATOM 7096 C CA . VAL B 1 129 ? 45.06700 30.36900 105.86100 1.000 68.83918 129 VAL B CA 1
ATOM 7097 C C . VAL B 1 129 ? 46.15200 31.39700 106.22100 1.000 59.03432 129 VAL B C 1
ATOM 7098 O O . VAL B 1 129 ? 47.29300 31.26500 105.72100 1.000 71.29695 129 VAL B O 1
ATOM 7111 N N . ARG B 1 130 ? 45.83400 32.40600 107.02700 0.900 57.42706 130 ARG B N 1
ATOM 7112 C CA . ARG B 1 130 ? 46.86500 33.33900 107.55000 0.900 66.25752 130 ARG B CA 1
ATOM 7113 C C . ARG B 1 130 ? 47.60300 32.65500 108.70800 0.900 74.28680 130 ARG B C 1
ATOM 7114 O O . ARG B 1 130 ? 48.85400 32.60800 108.66600 0.900 59.19728 130 ARG B O 1
ATOM 7135 N N . GLN B 1 131 ? 46.87400 32.08800 109.66200 1.000 71.49771 131 GLN B N 1
ATOM 7136 C CA . GLN B 1 131 ? 47.44000 31.42600 110.86300 1.000 79.55034 131 GLN B CA 1
ATOM 7137 C C . GLN B 1 131 ? 47.87800 29.99300 110.56600 1.000 77.30114 131 GLN B C 1
ATOM 7138 O O . GLN B 1 131 ? 48.76300 29.50600 111.22400 1.000 65.87889 131 GLN B O 1
ATOM 7152 N N . TYR B 1 132 ? 47.25900 29.34100 109.59900 1.000 78.21014 132 TYR B N 1
ATOM 7153 C CA . TYR B 1 132 ? 47.53100 27.90800 109.28600 1.000 81.06421 132 TYR B CA 1
ATOM 7154 C C . TYR B 1 132 ? 47.91400 27.75100 107.81300 1.000 73.32987 132 TYR B C 1
ATOM 7155 O O . TYR B 1 132 ? 47.35100 28.46800 106.94200 1.000 72.67920 132 TYR B O 1
ATOM 7173 N N . ALA B 1 133 ? 48.82300 26.81900 107.52600 1.000 80.71380 133 ALA B N 1
ATOM 7174 C CA . ALA B 1 133 ? 49.06800 26.33800 106.14700 1.000 79.74435 133 ALA B CA 1
ATOM 7175 C C . ALA B 1 133 ? 47.77600 25.68800 105.65400 1.000 84.76311 133 ALA B C 1
ATOM 7176 O O . ALA B 1 133 ? 47.05600 25.09400 106.45600 1.000 69.90334 133 ALA B O 1
ATOM 7183 N N . PRO B 1 134 ? 47.42900 25.80800 104.34800 1.000 80.06864 134 PRO B N 1
ATOM 7184 C CA . PRO B 1 134 ? 46.15500 25.27800 103.84900 1.000 74.47704 134 PRO B CA 1
ATOM 7185 C C . PRO B 1 134 ? 45.98300 23.77000 104.11500 1.000 77.18448 134 PRO B C 1
ATOM 7186 O O . PRO B 1 134 ? 44.84900 23.34700 104.29700 1.000 65.70928 134 PRO B O 1
ATOM 7197 N N . GLU B 1 135 ? 47.09000 23.01500 104.14700 1.000 74.51910 135 GLU B N 1
ATOM 7198 C CA . GLU B 1 135 ? 47.10300 21.53400 104.35800 1.000 75.42461 135 GLU B CA 1
ATOM 7199 C C . GLU B 1 135 ? 46.72900 21.20000 105.81400 1.000 73.42086 135 GLU B C 1
ATOM 7200 O O . GLU B 1 135 ? 46.29900 20.05500 106.04800 1.000 61.98153 135 GLU B O 1
ATOM 7212 N N . GLU B 1 136 ? 46.87400 22.15200 106.75000 1.000 70.06927 136 GLU B N 1
ATOM 7213 C CA . GLU B 1 136 ? 46.50700 21.99400 108.19000 1.000 75.43525 136 GLU B CA 1
ATOM 7214 C C . GLU B 1 136 ? 45.00800 22.28300 108.42600 1.000 76.15383 136 GLU B C 1
ATOM 7215 O O . GLU B 1 136 ? 44.52500 21.99200 109.53500 1.000 76.31950 136 GLU B O 1
ATOM 7227 N N . CYS B 1 137 ? 44.29100 22.80800 107.43200 1.000 72.02921 137 CYS B N 1
ATOM 7228 C CA . CYS B 1 137 ? 42.83800 23.12400 107.52600 1.000 68.18416 137 CYS B CA 1
ATOM 7229 C C . CYS B 1 137 ? 42.00300 21.88500 107.15200 1.000 54.20337 137 CYS B C 1
ATOM 7230 O O . CYS B 1 137 ? 42.31100 21.23500 106.12400 1.000 66.44914 137 CYS B O 1
ATOM 7238 N N . ASP B 1 138 ? 41.01000 21.54700 107.98800 1.000 67.55589 138 ASP B N 1
ATOM 7239 C CA . ASP B 1 138 ? 39.99600 20.48500 107.73100 1.000 53.28787 138 ASP B CA 1
ATOM 7240 C C . ASP B 1 138 ? 38.81000 21.14600 107.02200 1.000 49.40334 138 ASP B C 1
ATOM 7241 O O . ASP B 1 138 ? 38.05000 21.89200 107.67500 1.000 41.19073 138 ASP B O 1
ATOM 7250 N N . ASN B 1 139 ? 38.70800 20.93100 105.71000 1.000 42.86058 139 ASN B N 1
ATOM 7251 C CA . ASN B 1 139 ? 37.73000 21.64000 104.85300 1.000 44.00163 139 ASN B CA 1
ATOM 7252 C C . ASN B 1 139 ? 36.35900 20.97900 105.03300 1.000 40.10169 139 ASN B C 1
ATOM 7253 O O . ASN B 1 139 ? 36.31500 19.78300 105.33600 1.000 46.66881 139 ASN B O 1
ATOM 7264 N N . PHE B 1 140 ? 35.29200 21.75700 104.85000 1.000 39.06372 140 PHE B N 1
ATOM 7265 C CA . PHE B 1 140 ? 33.88400 21.31400 104.94900 1.000 32.75023 140 PHE B CA 1
ATOM 7266 C C . PHE B 1 140 ? 33.31400 21.06200 103.55300 1.000 37.27212 140 PHE B C 1
ATOM 7267 O O . PHE B 1 140 ? 33.75700 21.70400 102.57300 1.000 41.44503 140 PHE B O 1
ATOM 7284 N N . CYS B 1 141 ? 32.36200 20.13300 103.46600 1.000 43.08742 141 CYS B N 1
ATOM 7285 C CA . CYS B 1 141 ? 31.55400 19.91200 102.25100 1.000 39.41074 141 CYS B CA 1
ATOM 7286 C C . CYS B 1 141 ? 30.07100 20.01100 102.61300 1.000 41.79814 141 CYS B C 1
ATOM 7287 O O . CYS B 1 141 ? 29.64500 19.36900 103.59500 1.000 42.57111 141 CYS B O 1
ATOM 7295 N N . TYR B 1 142 ? 29.32600 20.82500 101.86900 1.000 35.90831 142 TYR B N 1
ATOM 7296 C CA . TYR B 1 142 ? 27.86600 20.98200 102.00800 1.000 31.07312 142 TYR B CA 1
ATOM 7297 C C . TYR B 1 142 ? 27.26000 20.58100 100.66500 1.000 40.17185 142 TYR B C 1
ATOM 7298 O O . TYR B 1 142 ? 27.82200 20.98700 99.60300 1.000 38.29411 142 TYR B O 1
ATOM 7316 N N . LEU B 1 143 ? 26.17600 19.80100 100.69600 1.000 30.60876 143 LEU B N 1
ATOM 7317 C CA . LEU B 1 143 ? 25.41000 19.46300 99.48000 1.000 29.94984 143 LEU B CA 1
ATOM 7318 C C . LEU B 1 143 ? 23.97600 19.96300 99.66300 1.000 33.88701 143 LEU B C 1
ATOM 7319 O O . LEU B 1 143 ? 23.46500 19.91000 100.81400 1.000 38.62869 143 LEU B O 1
ATOM 7335 N N . MET B 1 144 ? 23.35600 20.44500 98.58400 1.000 37.02944 144 MET B N 1
ATOM 7336 C CA . MET B 1 144 ? 21.92700 20.84800 98.60200 1.000 28.51545 144 MET B CA 1
ATOM 7337 C C . MET B 1 144 ? 21.25500 20.42000 97.30500 1.000 32.39458 144 MET B C 1
ATOM 7338 O O . MET B 1 144 ? 21.88100 20.53200 96.26300 1.000 33.97146 144 MET B O 1
ATOM 7352 N N . VAL B 1 145 ? 20.01700 19.95000 97.39700 1.000 40.99696 145 VAL B N 1
ATOM 7353 C CA . VAL B 1 145 ? 19.13500 19.72000 96.21900 1.000 37.60979 145 VAL B CA 1
ATOM 7354 C C . VAL B 1 145 ? 17.84000 20.48500 96.46900 1.000 33.19183 145 VAL B C 1
ATOM 7355 O O . VAL B 1 145 ? 17.24400 20.30700 97.53900 1.000 43.71476 145 VAL B O 1
ATOM 7368 N N . MET B 1 146 ? 17.46100 21.34900 95.53900 1.000 41.09422 146 MET B N 1
ATOM 7369 C CA . MET B 1 146 ? 16.25600 22.19400 95.68000 1.000 33.17560 146 MET B CA 1
ATOM 7370 C C . MET B 1 146 ? 15.53400 22.25200 94.33900 1.000 35.52829 146 MET B C 1
ATOM 7371 O O . MET B 1 146 ? 16.06600 21.83400 93.30400 1.000 33.38151 146 MET B O 1
ATOM 7385 N N . PRO B 1 147 ? 14.26700 22.71900 94.32400 1.000 42.86249 147 PRO B N 1
ATOM 7386 C CA . PRO B 1 147 ? 13.54600 22.87400 93.06700 1.000 40.31385 147 PRO B CA 1
ATOM 7387 C C . PRO B 1 147 ? 14.29600 23.79900 92.10300 1.000 33.25336 147 PRO B C 1
ATOM 7388 O O . PRO B 1 147 ? 14.79800 24.81300 92.52600 1.000 30.67067 147 PRO B O 1
ATOM 7399 N N . TYR B 1 148 ? 14.31400 23.40800 90.83200 1.000 32.97922 148 TYR B N 1
ATOM 7400 C CA . TYR B 1 148 ? 14.98000 24.11800 89.71600 1.000 34.30275 148 TYR B CA 1
ATOM 7401 C C . TYR B 1 148 ? 14.65100 25.60300 89.78900 1.000 35.34679 148 TYR B C 1
ATOM 7402 O O . TYR B 1 148 ? 13.48500 25.94900 90.01700 1.000 38.19265 148 TYR B O 1
ATOM 7420 N N . LEU B 1 149 ? 15.67600 26.44100 89.62200 1.000 33.50311 149 LEU B N 1
ATOM 7421 C CA . LEU B 1 149 ? 15.58600 27.91700 89.69000 1.000 36.76997 149 LEU B CA 1
ATOM 7422 C C . LEU B 1 149 ? 15.78100 28.48800 88.28500 1.000 34.66952 149 LEU B C 1
ATOM 7423 O O . LEU B 1 149 ? 16.53200 27.89300 87.50100 1.000 30.00125 149 LEU B O 1
ATOM 7439 N N . TRP B 1 150 ? 15.09600 29.59800 88.01400 1.000 28.36780 150 TRP B N 1
ATOM 7440 C CA . TRP B 1 150 ? 15.08800 30.27000 86.69100 1.000 30.86045 150 TRP B CA 1
ATOM 7441 C C . TRP B 1 150 ? 15.69500 31.66100 86.83700 1.000 33.92542 150 TRP B C 1
ATOM 7442 O O . TRP B 1 150 ? 15.09400 32.49200 87.49900 1.000 29.54695 150 TRP B O 1
ATOM 7463 N N . VAL B 1 151 ? 16.86500 31.89600 86.25200 1.000 28.86021 151 VAL B N 1
ATOM 7464 C CA . VAL B 1 151 ? 17.39900 33.28200 86.11100 1.000 34.36209 151 VAL B CA 1
ATOM 7465 C C . VAL B 1 151 ? 16.46200 34.05100 85.17300 1.000 22.83789 151 VAL B C 1
ATOM 7466 O O . VAL B 1 151 ? 16.26100 35.25700 85.38300 1.000 25.90495 151 VAL B O 1
ATOM 7479 N N . MET B 1 152 ? 15.96500 33.36500 84.13600 1.000 22.45218 152 MET B N 1
ATOM 7480 C CA . MET B 1 152 ? 14.92100 33.87900 83.22500 1.000 26.97155 152 MET B CA 1
ATOM 7481 C C . MET B 1 152 ? 13.80100 32.83100 83.17000 1.000 26.92094 152 MET B C 1
ATOM 7482 O O . MET B 1 152 ? 14.07800 31.66200 82.75600 1.000 28.82467 152 MET B O 1
ATOM 7496 N N . ASP B 1 153 ? 12.57900 33.22600 83.55900 1.000 32.78219 153 ASP B N 1
ATOM 7497 C CA . ASP B 1 153 ? 11.42300 32.29700 83.64500 1.000 23.90987 153 ASP B CA 1
ATOM 7498 C C . ASP B 1 153 ? 10.80900 32.09200 82.26100 1.000 33.46018 153 ASP B C 1
ATOM 7499 O O . ASP B 1 153 ? 11.20000 32.79100 81.27700 1.000 27.64391 153 ASP B O 1
ATOM 7508 N N . GLU B 1 154 ? 9.87800 31.14200 82.18300 1.000 36.04397 154 GLU B N 1
ATOM 7509 C CA . GLU B 1 154 ? 9.17300 30.78900 80.92300 1.000 32.86076 154 GLU B CA 1
ATOM 7510 C C . GLU B 1 154 ? 8.61200 32.06400 80.27400 1.000 37.38364 154 GLU B C 1
ATOM 7511 O O . GLU B 1 154 ? 8.89800 32.29700 79.07500 1.000 33.63444 154 GLU B O 1
ATOM 7523 N N . ALA B 1 155 ? 7.83100 32.84500 81.02600 1.000 33.72006 155 ALA B N 1
ATOM 7524 C CA . ALA B 1 155 ? 7.13100 34.04600 80.51800 1.000 40.03971 155 ALA B CA 1
ATOM 7525 C C . ALA B 1 155 ? 8.12900 34.94900 79.78200 1.000 33.39537 155 ALA B C 1
ATOM 7526 O O . ALA B 1 155 ? 7.79800 35.43600 78.67800 1.000 30.62509 155 ALA B O 1
ATOM 7533 N N . THR B 1 156 ? 9.30300 35.18100 80.38000 1.000 34.69168 156 THR B N 1
ATOM 7534 C CA . THR B 1 156 ? 10.31100 36.13200 79.85300 1.000 33.58894 156 THR B CA 1
ATOM 7535 C C . THR B 1 156 ? 11.03800 35.50300 78.64800 1.000 31.78526 156 THR B C 1
ATOM 7536 O O . THR B 1 156 ? 11.37700 36.23800 77.70100 1.000 30.71557 156 THR B O 1
ATOM 7547 N N . GLN B 1 157 ? 11.26100 34.19200 78.65100 1.000 23.92204 157 GLN B N 1
ATOM 7548 C CA . GLN B 1 157 ? 11.99300 33.53000 77.54800 1.000 22.18887 157 GLN B CA 1
ATOM 7549 C C . GLN B 1 157 ? 11.18400 33.67200 76.25900 1.000 40.92979 157 GLN B C 1
ATOM 7550 O O . GLN B 1 157 ? 11.78400 33.75900 75.18700 1.000 27.71320 157 GLN B O 1
ATOM 7564 N N . LYS B 1 158 ? 9.85800 33.71500 76.34900 1.000 42.41955 158 LYS B N 1
ATOM 7565 C CA . LYS B 1 158 ? 8.97800 33.77100 75.15000 1.000 35.42511 158 LYS B CA 1
ATOM 7566 C C . LYS B 1 158 ? 9.28400 35.04500 74.35700 1.000 26.27981 158 LYS B C 1
ATOM 7567 O O . LYS B 1 158 ? 9.25000 34.96900 73.11800 1.000 30.05194 158 LYS B O 1
ATOM 7586 N N . ASN B 1 159 ? 9.55700 36.16400 75.03000 1.000 21.98479 159 ASN B N 1
ATOM 7587 C CA . ASN B 1 159 ? 9.79600 37.46600 74.36500 1.000 28.79022 159 ASN B CA 1
ATOM 7588 C C . ASN B 1 159 ? 11.25400 37.91500 74.49100 1.000 35.50465 159 ASN B C 1
ATOM 7589 O O . ASN B 1 159 ? 11.57400 38.99000 73.92000 1.000 24.87544 159 ASN B O 1
ATOM 7600 N N . GLY B 1 160 ? 12.05200 37.22200 75.31100 1.000 30.36813 160 GLY B N 1
ATOM 7601 C CA . GLY B 1 160 ? 13.39700 37.68600 75.67600 1.000 30.68470 160 GLY B CA 1
ATOM 7602 C C . GLY B 1 160 ? 13.39600 38.70900 76.80400 1.000 35.17841 160 GLY B C 1
ATOM 7603 O O . GLY B 1 160 ? 12.39000 39.38700 77.00000 1.000 25.73322 160 GLY B O 1
ATOM 7607 N N . GLY B 1 161 ? 14.52600 38.82000 77.49900 1.000 32.76757 161 GLY B N 1
ATOM 7608 C CA . GLY B 1 161 ? 14.72200 39.73500 78.63500 1.000 24.84137 161 GLY B CA 1
ATOM 7609 C C . GLY B 1 161 ? 15.41200 41.01300 78.22600 1.000 22.83206 161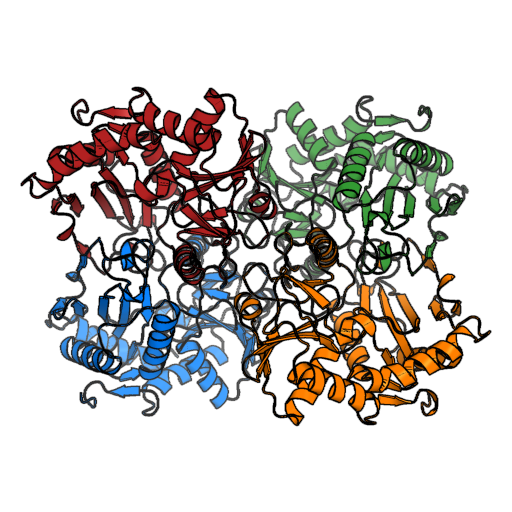 GLY B C 1
ATOM 7610 O O . GLY B 1 161 ? 15.73600 41.16600 77.05300 1.000 25.15084 161 GLY B O 1
ATOM 7614 N N . SER B 1 162 ? 15.67400 41.87000 79.20300 1.000 23.82338 162 SER B N 1
ATOM 7615 C CA . SER B 1 162 ? 16.34500 43.17800 79.03600 1.000 35.69459 162 SER B CA 1
ATOM 7616 C C . SER B 1 162 ? 17.67500 43.18900 79.80500 1.000 28.90430 162 SER B C 1
ATOM 7617 O O . SER B 1 162 ? 17.76900 42.58000 80.89400 1.000 25.31130 162 SER B O 1
ATOM 7625 N N . ALA B 1 163 ? 18.67900 43.84900 79.25000 1.000 27.02288 163 ALA B N 1
ATOM 7626 C CA . ALA B 1 163 ? 20.02900 43.90800 79.85800 1.000 29.50234 163 ALA B CA 1
ATOM 7627 C C . ALA B 1 163 ? 20.64100 45.27700 79.67200 1.000 22.26914 163 ALA B C 1
ATOM 7628 O O . ALA B 1 163 ? 20.17900 46.00800 78.81700 1.000 24.89205 163 ALA B O 1
ATOM 7635 N N . VAL B 1 164 ? 21.66900 45.57800 80.44800 1.000 29.14763 164 VAL B N 1
ATOM 7636 C CA . VAL B 1 164 ? 22.56300 46.73600 80.17100 1.000 28.69665 164 VAL B CA 1
ATOM 7637 C C . VAL B 1 164 ? 24.00900 46.26900 80.24900 1.000 29.50599 164 VAL B C 1
ATOM 7638 O O . VAL B 1 164 ? 24.31000 45.35300 80.99900 1.000 30.80236 164 VAL B O 1
ATOM 7651 N N . ILE B 1 165 ? 24.85700 46.86900 79.43500 1.000 25.43720 165 ILE B N 1
ATOM 7652 C CA . ILE B 1 165 ? 26.32800 46.84300 79.60600 1.000 24.51067 165 ILE B CA 1
ATOM 7653 C C . ILE B 1 165 ? 26.63400 47.84600 80.71000 1.000 22.62625 165 ILE B C 1
ATOM 7654 O O . ILE B 1 165 ? 26.27400 49.02500 80.56500 1.000 21.72075 165 ILE B O 1
ATOM 7670 N N . THR B 1 166 ? 27.18700 47.34900 81.81800 1.000 24.01972 166 THR B N 1
ATOM 7671 C CA . THR B 1 166 ? 27.34600 48.14800 83.05000 1.000 25.62647 166 THR B CA 1
ATOM 7672 C C . THR B 1 166 ? 28.33100 49.26800 82.76700 1.000 27.35087 166 THR B C 1
ATOM 7673 O O . THR B 1 166 ? 29.28700 49.04000 82.04700 1.000 29.80949 166 THR B O 1
ATOM 7684 N N . ARG B 1 167 ? 28.06700 50.43800 83.31400 1.000 28.00064 167 ARG B N 1
ATOM 7685 C CA . ARG B 1 167 ? 28.93900 51.61400 83.18300 1.000 28.77871 167 ARG B CA 1
ATOM 7686 C C . ARG B 1 167 ? 29.35200 52.12700 84.56400 1.000 24.13782 167 ARG B C 1
ATOM 7687 O O . ARG B 1 167 ? 30.15300 53.09300 84.59300 1.000 29.81042 167 ARG B O 1
ATOM 7708 N N . THR B 1 168 ? 28.79200 51.59400 85.65700 1.000 29.88412 168 THR B N 1
ATOM 7709 C CA . THR B 1 168 ? 29.16100 52.03000 87.04000 1.000 27.99411 168 THR B CA 1
ATOM 7710 C C . THR B 1 168 ? 30.05000 50.97600 87.69500 1.000 25.34918 168 THR B C 1
ATOM 7711 O O . THR B 1 168 ? 30.50900 51.22300 88.80800 1.000 29.30602 168 THR B O 1
ATOM 7722 N N . VAL B 1 169 ? 30.29100 49.84900 87.03500 1.000 28.93211 169 VAL B N 1
ATOM 7723 C CA . VAL B 1 169 ? 31.02300 48.69100 87.58300 1.000 23.80929 169 VAL B CA 1
ATOM 7724 C C . VAL B 1 169 ? 31.62400 47.90300 86.41300 1.000 29.30461 169 VAL B C 1
ATOM 7725 O O . VAL B 1 169 ? 31.09000 47.97600 85.36100 1.000 30.05193 169 VAL B O 1
ATOM 7738 N N . ARG B 1 170 ? 32.74400 47.22700 86.63500 1.000 25.40589 170 ARG B N 1
ATOM 7739 C CA . ARG B 1 170 ? 33.43400 46.34100 85.67500 1.000 23.27154 170 ARG B CA 1
ATOM 7740 C C . ARG B 1 170 ? 33.73800 45.02300 86.39200 1.000 29.03329 170 ARG B C 1
ATOM 7741 O O . ARG B 1 170 ? 33.67200 44.96800 87.58800 1.000 27.90464 170 ARG B O 1
ATOM 7762 N N . ARG B 1 171 ? 34.11300 44.00300 85.65400 1.000 20.85754 171 ARG B N 1
ATOM 7763 C CA . ARG B 1 171 ? 34.34900 42.65700 86.18500 1.000 20.53298 171 ARG B CA 1
ATOM 7764 C C . ARG B 1 171 ? 35.63500 42.64200 87.02500 1.000 29.63260 171 ARG B C 1
ATOM 7765 O O . ARG B 1 171 ? 36.55700 43.32600 86.70000 1.000 27.38958 171 ARG B O 1
ATOM 7786 N N . VAL B 1 172 ? 35.65000 41.91900 88.12500 1.000 27.06021 172 VAL B N 1
ATOM 7787 C CA . VAL B 1 172 ? 36.89500 41.63600 88.89600 1.000 27.54585 172 VAL B CA 1
ATOM 7788 C C . VAL B 1 172 ? 37.86300 40.94800 87.93800 1.000 24.35423 172 VAL B C 1
ATOM 7789 O O . VAL B 1 172 ? 37.52000 39.93400 87.32900 1.000 27.40705 172 VAL B O 1
ATOM 7802 N N . PRO B 1 173 ? 39.10100 41.46400 87.78300 1.000 24.60627 173 PRO B N 1
ATOM 7803 C CA . PRO B 1 173 ? 40.04700 40.89100 86.82300 1.000 24.26696 173 PRO B CA 1
ATOM 7804 C C . PRO B 1 173 ? 40.60200 39.55700 87.33000 1.000 25.68275 173 PRO B C 1
ATOM 7805 O O . PRO B 1 173 ? 40.70400 39.34100 88.53500 1.000 19.48782 173 PRO B O 1
ATOM 7816 N N . PRO B 1 174 ? 40.94600 38.61600 86.43300 1.000 14.85711 174 PRO B N 1
ATOM 7817 C CA . PRO B 1 174 ? 41.40900 37.29900 86.84600 1.000 18.55586 174 PRO B CA 1
ATOM 7818 C C . PRO B 1 174 ? 42.65600 37.31300 87.74300 1.000 26.32074 174 PRO B C 1
ATOM 7819 O O . PRO B 1 174 ? 42.79700 36.41300 88.54100 1.000 22.93851 174 PRO B O 1
ATOM 7830 N N . GLY B 1 175 ? 43.50200 38.34100 87.61400 1.000 29.74648 175 GLY B N 1
ATOM 7831 C CA . GLY B 1 175 ? 44.70700 38.50000 88.44600 1.000 19.11403 175 GLY B CA 1
ATOM 7832 C C . GLY B 1 175 ? 44.37300 38.92300 89.87100 1.000 28.13288 175 GLY B C 1
ATOM 7833 O O . GLY B 1 175 ? 45.30200 39.01500 90.69000 1.000 25.46770 175 GLY B O 1
ATOM 7837 N N . ALA B 1 176 ? 43.10700 39.20700 90.16900 1.000 23.99257 176 ALA B N 1
ATOM 7838 C CA . ALA B 1 176 ? 42.64700 39.46300 91.54900 1.000 25.97358 176 ALA B CA 1
ATOM 7839 C C . ALA B 1 176 ? 41.90200 38.23300 92.05200 1.000 25.27383 176 ALA B C 1
ATOM 7840 O O . ALA B 1 176 ? 42.24900 37.70300 93.14000 1.000 23.04946 176 ALA B O 1
ATOM 7847 N N . ILE B 1 177 ? 40.88400 37.82000 91.29900 1.000 28.27956 177 ILE B N 1
ATOM 7848 C CA . ILE B 1 177 ? 40.06200 36.61200 91.58100 1.000 22.23631 177 ILE B CA 1
ATOM 7849 C C . ILE B 1 177 ? 39.89000 35.83500 90.28000 1.000 23.12752 177 ILE B C 1
ATOM 7850 O O . ILE B 1 177 ? 39.43000 36.42000 89.32000 1.000 29.17673 177 ILE B O 1
ATOM 7866 N N . ASP B 1 178 ? 40.24800 34.55700 90.28000 1.000 26.50922 178 ASP B N 1
ATOM 7867 C CA . ASP B 1 178 ? 40.19500 33.72300 89.06100 1.000 26.28761 178 ASP B CA 1
ATOM 7868 C C . ASP B 1 178 ? 38.74200 33.38000 88.75200 1.000 29.58061 178 ASP B C 1
ATOM 7869 O O . ASP B 1 178 ? 38.11700 32.62300 89.48300 1.000 31.49466 178 ASP B O 1
ATOM 7878 N N . PRO B 1 179 ? 38.15900 33.89000 87.65200 1.000 26.55119 179 PRO B N 1
ATOM 7879 C CA . PRO B 1 179 ? 36.76900 33.61100 87.32800 1.000 25.34056 179 PRO B CA 1
ATOM 7880 C C . PRO B 1 179 ? 36.51200 32.18900 86.81900 1.000 33.33568 179 PRO B C 1
ATOM 7881 O O . PRO B 1 179 ? 35.36800 31.81800 86.71900 1.000 30.56990 179 PRO B O 1
ATOM 7892 N N . THR B 1 180 ? 37.55400 31.43800 86.48000 1.000 27.29688 180 THR B N 1
ATOM 7893 C CA . THR B 1 180 ? 37.43000 30.02300 86.04200 1.000 24.91701 180 THR B CA 1
ATOM 7894 C C . THR B 1 180 ? 37.21700 29.15900 87.29000 1.000 29.02736 180 THR B C 1
ATOM 7895 O O . THR B 1 180 ? 36.81200 28.01700 87.13000 1.000 24.04087 180 THR B O 1
ATOM 7906 N N . VAL B 1 181 ? 37.46600 29.71500 88.47800 1.000 25.62448 181 VAL B N 1
ATOM 7907 C CA . VAL B 1 181 ? 37.23000 29.02800 89.77100 1.000 26.04764 181 VAL B CA 1
ATOM 7908 C C . VAL B 1 181 ? 35.91200 29.56300 90.33000 1.000 36.45822 181 VAL B C 1
ATOM 7909 O O . VAL B 1 181 ? 35.89900 30.69400 90.86400 1.000 35.45146 181 VAL B O 1
ATOM 7922 N N . LYS B 1 182 ? 34.84400 28.77400 90.20500 1.000 32.03343 182 LYS B N 1
ATOM 7923 C CA . LYS B 1 182 ? 33.48200 29.23600 90.54700 1.000 29.22619 182 LYS B CA 1
ATOM 7924 C C . LYS B 1 182 ? 33.46800 29.68000 92.01100 1.000 29.97093 182 LYS B C 1
ATOM 7925 O O . LYS B 1 182 ? 33.88600 28.90300 92.86700 1.000 32.54834 182 LYS B O 1
ATOM 7944 N N . ASN B 1 183 ? 33.04100 30.91100 92.27400 1.000 28.35286 183 ASN B N 1
ATOM 7945 C CA . ASN B 1 183 ? 33.08400 31.50500 93.62700 1.000 28.73159 183 ASN B CA 1
ATOM 7946 C C . ASN B 1 183 ? 31.84300 32.37200 93.85500 1.000 28.81178 183 ASN B C 1
ATOM 7947 O O . ASN B 1 183 ? 31.13300 32.73000 92.87000 1.000 28.52374 183 ASN B O 1
ATOM 7958 N N . LEU B 1 184 ? 31.61100 32.72800 95.11500 1.000 27.78560 184 LEU B N 1
ATOM 7959 C CA . LEU B 1 184 ? 30.38000 33.44100 95.53600 1.000 31.48075 184 LEU B CA 1
ATOM 7960 C C . LEU B 1 184 ? 30.72700 34.87100 95.95200 1.000 29.97284 184 LEU B C 1
ATOM 7961 O O . LEU B 1 184 ? 29.93200 35.49800 96.63400 1.000 30.05825 184 LEU B O 1
ATOM 7977 N N . GLN B 1 185 ? 31.87600 35.37300 95.51000 1.000 25.21112 185 GLN B N 1
ATOM 7978 C CA . GLN B 1 185 ? 32.33400 36.75000 95.80800 1.000 31.88780 185 GLN B CA 1
ATOM 7979 C C . GLN B 1 185 ? 31.77700 37.65600 94.70900 1.000 32.58455 185 GLN B C 1
ATOM 7980 O O . GLN B 1 185 ? 32.53700 38.05700 93.79300 1.000 26.59944 185 GLN B O 1
ATOM 7994 N N . TRP B 1 186 ? 30.48300 37.96700 94.82400 1.000 27.91174 186 TRP B N 1
ATOM 7995 C CA . TRP B 1 186 ? 29.66000 38.57400 93.74700 1.000 29.02828 186 TRP B CA 1
ATOM 7996 C C . TRP B 1 186 ? 29.62700 40.10700 93.86600 1.000 27.94517 186 TRP B C 1
ATOM 7997 O O . TRP B 1 186 ? 28.70900 40.70400 93.31100 1.000 28.84522 186 TRP B O 1
ATOM 8018 N N . GLY B 1 187 ? 30.58000 40.72900 94.54700 1.000 24.91153 187 GLY B N 1
ATOM 8019 C CA . GLY B 1 187 ? 30.58900 42.19600 94.74900 1.000 30.44116 187 GLY B CA 1
ATOM 8020 C C . GLY B 1 187 ? 30.36600 42.96500 93.44900 1.000 31.83210 187 GLY B C 1
ATOM 8021 O O . GLY B 1 187 ? 29.63800 43.96500 93.46300 1.000 24.76608 187 GLY B O 1
ATOM 8025 N N . ASP B 1 188 ? 30.96500 42.52800 92.34300 1.000 29.07241 188 ASP B N 1
ATOM 8026 C CA . ASP B 1 188 ? 30.80200 43.23100 91.04300 1.000 34.15116 188 ASP B CA 1
ATOM 8027 C C . ASP B 1 188 ? 29.40700 42.91400 90.47800 1.000 31.18019 188 ASP B C 1
ATOM 8028 O O . ASP B 1 188 ? 28.69200 43.85400 90.11000 1.000 27.93087 188 ASP B O 1
ATOM 8037 N N . PHE B 1 189 ? 29.04300 41.63400 90.41000 1.000 27.64646 189 PHE B N 1
ATOM 8038 C CA . PHE B 1 189 ? 27.72000 41.19200 89.91000 1.000 29.42598 189 PHE B CA 1
ATOM 8039 C C . PHE B 1 189 ? 26.57300 41.85800 90.68400 1.000 27.25861 189 PHE B C 1
ATOM 8040 O O . PHE B 1 189 ? 25.57400 42.29000 90.07700 1.000 27.97591 189 PHE B O 1
ATOM 8057 N N . THR B 1 190 ? 26.68800 41.93800 92.00500 1.000 25.85751 190 THR B N 1
ATOM 8058 C CA . THR B 1 190 ? 25.64200 42.53200 92.87200 1.000 25.83848 190 THR B CA 1
ATOM 8059 C C . THR B 1 190 ? 25.48800 44.00500 92.48900 1.000 30.30120 190 THR B C 1
ATOM 8060 O O . THR B 1 190 ? 24.34500 44.45200 92.33600 1.000 29.62642 190 THR B O 1
ATOM 8071 N N . ARG B 1 191 ? 26.58300 44.71700 92.34300 1.000 25.62732 191 ARG B N 1
ATOM 8072 C CA . ARG B 1 191 ? 26.56900 46.11500 91.91600 1.000 23.79023 191 ARG B CA 1
ATOM 8073 C C . ARG B 1 191 ? 25.86500 46.15800 90.56400 1.000 31.83331 191 ARG B C 1
ATOM 8074 O O . ARG B 1 191 ? 25.06500 47.02300 90.34800 1.000 28.55885 191 ARG B O 1
ATOM 8095 N N . GLY B 1 192 ? 26.20200 45.24300 89.64800 1.000 24.06615 192 GLY B N 1
ATOM 8096 C CA . GLY B 1 192 ? 25.63400 45.15500 88.29000 1.000 28.87431 192 GLY B CA 1
ATOM 8097 C C . GLY B 1 192 ? 24.12200 45.01200 88.30900 1.000 30.81523 192 GLY B C 1
ATOM 8098 O O . GLY B 1 192 ? 23.47100 45.68100 87.52100 1.000 29.26896 192 GLY B O 1
ATOM 8102 N N . LEU B 1 193 ? 23.59200 44.16600 89.18200 1.000 25.65798 193 LEU B N 1
ATOM 8103 C CA . LEU B 1 193 ? 22.13100 43.92200 89.30200 1.000 26.30652 193 LEU B CA 1
ATOM 8104 C C . LEU B 1 193 ? 21.43700 45.19000 89.78400 1.000 27.37720 193 LEU B C 1
ATOM 8105 O O . LEU B 1 193 ? 20.36400 45.50100 89.30500 1.000 29.52969 193 LEU B O 1
ATOM 8121 N N . MET B 1 194 ? 22.04900 45.91000 90.70500 1.000 26.93985 194 MET B N 1
ATOM 8122 C CA . MET B 1 194 ? 21.49900 47.17800 91.21200 1.000 27.29654 194 MET B CA 1
ATOM 8123 C C . MET B 1 194 ? 21.53600 48.22100 90.09600 1.000 30.27866 194 MET B C 1
ATOM 8124 O O . MET B 1 194 ? 20.56600 48.95300 89.95600 1.000 24.80269 194 MET B O 1
ATOM 8138 N N . GLU B 1 195 ? 22.60700 48.27800 89.32500 1.000 25.78471 195 GLU B N 1
ATOM 8139 C CA . GLU B 1 195 ? 22.72500 49.23200 88.19300 1.000 29.13933 195 GLU B CA 1
ATOM 8140 C C . GLU B 1 195 ? 21.63200 48.89100 87.17100 1.000 21.92460 195 GLU B C 1
ATOM 8141 O O . GLU B 1 195 ? 21.00700 49.81000 86.65600 1.000 24.28372 195 GLU B O 1
ATOM 8153 N N . ALA B 1 196 ? 21.45100 47.62200 86.85100 1.000 26.28184 196 ALA B N 1
ATOM 8154 C CA . ALA B 1 196 ? 20.45000 47.18800 85.85700 1.000 27.29127 196 ALA B CA 1
ATOM 8155 C C . ALA B 1 196 ? 19.07800 47.68600 86.31000 1.000 36.71303 196 ALA B C 1
ATOM 8156 O O . ALA B 1 196 ? 18.38500 48.30900 85.53200 1.000 31.73861 196 ALA B O 1
ATOM 8163 N N . ARG B 1 197 ? 18.71600 47.45800 87.55900 1.000 31.01438 197 ARG B N 1
ATOM 8164 C CA . ARG B 1 197 ? 17.40600 47.89300 88.10700 1.000 37.36650 197 ARG B CA 1
ATOM 8165 C C . ARG B 1 197 ? 17.33700 49.41600 88.04900 1.000 27.26246 197 ARG B C 1
ATOM 8166 O O . ARG B 1 197 ? 16.32000 49.91800 87.60200 1.000 30.62115 197 ARG B O 1
ATOM 8187 N N . ASP B 1 198 ? 18.38300 50.13200 88.44200 1.000 29.91009 198 ASP B N 1
ATOM 8188 C CA . ASP B 1 198 ? 18.38900 51.61800 88.34100 1.000 35.96375 198 ASP B CA 1
ATOM 8189 C C . ASP B 1 198 ? 18.08400 52.04800 86.89900 1.000 32.39207 198 ASP B C 1
ATOM 8190 O O . ASP B 1 198 ? 17.48500 53.10600 86.72900 1.000 29.18917 198 ASP B O 1
ATOM 8199 N N . ARG B 1 199 ? 18.52300 51.28500 85.89600 1.000 34.33042 199 ARG B N 1
ATOM 8200 C CA . ARG B 1 199 ? 18.41000 51.68000 84.46300 1.000 27.47869 199 ARG B CA 1
ATOM 8201 C C . ARG B 1 199 ? 17.22100 50.96700 83.80700 1.000 31.64741 199 ARG B C 1
ATOM 8202 O O . ARG B 1 199 ? 17.15700 50.95500 82.56200 1.000 31.46282 199 ARG B O 1
ATOM 8223 N N . GLY B 1 200 ? 16.31700 50.39300 84.61000 1.000 28.97890 200 GLY B N 1
ATOM 8224 C CA . GLY B 1 200 ? 15.06500 49.78100 84.13500 1.000 28.31042 200 GLY B CA 1
ATOM 8225 C C . GLY B 1 200 ? 15.30200 48.52000 83.34100 1.000 28.71518 200 GLY B C 1
ATOM 8226 O O . GLY B 1 200 ? 14.53300 48.26700 82.40200 1.000 32.39452 200 GLY B O 1
ATOM 8230 N N . ALA B 1 201 ? 16.31000 47.72600 83.68700 1.000 26.84021 201 ALA B N 1
ATOM 8231 C CA . ALA B 1 201 ? 16.60300 46.46200 82.97600 1.000 20.16907 201 ALA B CA 1
ATOM 8232 C C . ALA B 1 201 ? 16.75600 45.32500 83.98200 1.000 16.94252 201 ALA B C 1
ATOM 8233 O O . ALA B 1 201 ? 16.99200 45.57900 85.16000 1.000 30.29280 201 ALA B O 1
ATOM 8240 N N . MET B 1 202 ? 16.62600 44.09400 83.51700 1.000 25.03617 202 MET B N 1
ATOM 8241 C CA . MET B 1 202 ? 16.63800 42.88500 84.39000 1.000 22.12431 202 MET B CA 1
ATOM 8242 C C . MET B 1 202 ? 18.08300 42.48800 84.73700 1.000 30.28822 202 MET B C 1
ATOM 8243 O O . MET B 1 202 ? 18.34100 42.14200 85.89500 1.000 31.68414 202 MET B O 1
ATOM 8257 N N . TYR B 1 203 ? 19.00600 42.52200 83.77000 1.000 25.80641 203 TYR B N 1
ATOM 8258 C CA . TYR B 1 203 ? 20.31700 41.84300 83.89200 1.000 23.45747 203 TYR B CA 1
ATOM 8259 C C . TYR B 1 203 ? 21.47900 42.76900 83.54900 1.000 30.89139 203 TYR B C 1
ATOM 8260 O O . TYR B 1 203 ? 21.35600 43.64100 82.69500 1.000 25.31124 203 TYR B O 1
ATOM 8278 N N . PRO B 1 204 ? 22.64300 42.60100 84.21700 1.000 28.14401 204 PRO B N 1
ATOM 8279 C CA . PRO B 1 204 ? 23.86200 43.27700 83.81500 1.000 34.68499 204 PRO B CA 1
ATOM 8280 C C . PRO B 1 204 ? 24.76100 42.41400 82.93000 1.000 29.59768 204 PRO B C 1
ATOM 8281 O O . PRO B 1 204 ? 24.75200 41.19800 83.07100 1.000 25.77680 204 PRO B O 1
ATOM 8292 N N . ILE B 1 205 ? 25.48200 43.07800 82.03500 1.000 29.54588 205 ILE B N 1
ATOM 8293 C CA . ILE B 1 205 ? 26.64100 42.49800 81.30800 1.000 23.84524 205 ILE B CA 1
ATOM 8294 C C . ILE B 1 205 ? 27.83700 43.34900 81.67600 1.000 22.73464 205 ILE B C 1
ATOM 8295 O O . ILE B 1 205 ? 27.81100 44.56600 81.38300 1.000 29.43645 205 ILE B O 1
ATOM 8311 N N . LEU B 1 206 ? 28.82900 42.74700 82.33500 1.000 21.17241 206 LEU B N 1
ATOM 8312 C CA . LEU B 1 206 ? 30.00600 43.50600 82.83200 1.000 24.41520 206 LEU B CA 1
ATOM 8313 C C . LEU B 1 206 ? 31.09800 43.46800 81.76400 1.000 28.71438 206 LEU B C 1
ATOM 8314 O O . LEU B 1 206 ? 31.28300 42.38600 81.14300 1.000 21.60982 206 LEU B O 1
ATOM 8330 N N . THR B 1 207 ? 31.77900 44.60300 81.56000 1.000 28.77975 207 THR B N 1
ATOM 8331 C CA . THR B 1 207 ? 32.99900 44.65100 80.71900 1.000 27.05774 207 THR B CA 1
ATOM 8332 C C . THR B 1 207 ? 34.19400 44.25500 81.57400 1.000 26.48851 207 THR B C 1
ATOM 8333 O O . THR B 1 207 ? 34.07900 44.22700 82.81500 1.000 23.68448 207 THR B O 1
ATOM 8344 N N . ASP B 1 208 ? 35.31500 43.98500 80.92000 1.000 28.33932 208 ASP B N 1
ATOM 8345 C CA . ASP B 1 208 ? 36.61100 43.72000 81.59600 1.000 26.17401 208 ASP B CA 1
ATOM 8346 C C . ASP B 1 208 ? 37.30900 45.03900 81.96600 1.000 26.90638 208 ASP B C 1
ATOM 8347 O O . ASP B 1 208 ? 38.41300 45.00600 82.47800 1.000 28.94104 208 ASP B O 1
ATOM 8356 N N . GLY B 1 209 ? 36.67800 46.18100 81.74900 1.000 28.46640 209 GLY B N 1
ATOM 8357 C CA . GLY B 1 209 ? 37.33600 47.48000 81.98700 1.000 33.93085 209 GLY B CA 1
ATOM 8358 C C . GLY B 1 209 ? 38.38100 47.79000 80.92000 1.000 23.20136 209 GLY B C 1
ATOM 8359 O O . GLY B 1 209 ? 39.10600 48.77000 81.09300 1.000 28.53170 209 GLY B O 1
ATOM 8363 N N . ASP B 1 210 ? 38.43200 47.00600 79.84800 1.000 22.97098 210 ASP B N 1
ATOM 8364 C CA . ASP B 1 210 ? 39.36400 47.21400 78.71100 1.000 29.76063 210 ASP B CA 1
ATOM 8365 C C . ASP B 1 210 ? 38.58900 47.07900 77.38900 1.000 35.94941 210 ASP B C 1
ATOM 8366 O O . ASP B 1 210 ? 39.17700 46.59100 76.39700 1.000 27.99519 210 ASP B O 1
ATOM 8375 N N . ALA B 1 211 ? 37.29600 47.44700 77.41800 1.000 27.44990 211 ALA B N 1
ATOM 8376 C CA . ALA B 1 211 ? 36.36700 47.50500 76.27100 1.000 18.02721 211 ALA B CA 1
ATOM 8377 C C . ALA B 1 211 ? 36.08300 46.12700 75.65300 1.000 21.81273 211 ALA B C 1
ATOM 8378 O O . ALA B 1 211 ? 35.77000 46.06400 74.45300 1.000 26.46035 211 ALA B O 1
ATOM 8385 N N . ASN B 1 212 ? 36.10700 45.05800 76.44000 1.000 21.48581 212 ASN B N 1
ATOM 8386 C CA . ASN B 1 212 ? 35.59200 43.73800 76.01400 1.000 20.43711 212 ASN B CA 1
ATOM 8387 C C . ASN B 1 212 ? 34.45300 43.30200 76.93800 1.000 36.88038 212 ASN B C 1
ATOM 8388 O O . ASN B 1 212 ? 34.39500 43.78500 78.11000 1.000 27.76591 212 ASN B O 1
ATOM 8399 N N . LEU B 1 213 ? 33.59400 42.40500 76.43400 1.000 25.02152 213 LEU B N 1
ATOM 8400 C CA . LEU B 1 213 ? 32.51500 41.81600 77.26200 1.000 29.84959 213 LEU B CA 1
ATOM 8401 C C . LEU B 1 213 ? 33.12700 40.69300 78.08500 1.000 29.78355 213 LEU B C 1
ATOM 8402 O O . LEU B 1 213 ? 34.07400 40.01300 77.59400 1.000 22.53081 213 LEU B O 1
ATOM 8418 N N . THR B 1 214 ? 32.54400 40.42100 79.25600 1.000 21.35645 214 THR B N 1
ATOM 8419 C CA . THR B 1 214 ? 32.99100 39.29900 80.12600 1.000 28.48977 214 THR B CA 1
ATOM 8420 C C . THR B 1 214 ? 31.82000 38.31900 80.27100 1.000 25.22434 214 THR B C 1
ATOM 8421 O O . THR B 1 214 ? 31.64000 37.46900 79.37700 1.000 27.81589 214 THR B O 1
ATOM 8432 N N . GLU B 1 215 ? 31.06400 38.45100 81.36500 1.000 29.34259 215 GLU B N 1
ATOM 8433 C CA . GLU B 1 215 ? 29.86100 37.64700 81.65700 1.000 32.89098 215 GLU B CA 1
ATOM 8434 C C . GLU B 1 215 ? 28.92200 38.45500 82.55600 1.000 27.47480 215 GLU B C 1
ATOM 8435 O O . GLU B 1 215 ? 29.25200 39.56900 82.91600 1.000 31.92551 215 GLU B O 1
ATOM 8447 N N . GLY B 1 216 ? 27.76200 37.87600 82.88500 1.000 26.71149 216 GLY B N 1
ATOM 8448 C CA . GLY B 1 216 ? 26.75900 38.55500 83.72900 1.000 26.14945 216 GLY B CA 1
ATOM 8449 C C . GLY B 1 216 ? 26.75800 38.03200 85.15500 1.000 30.87500 216 GLY B C 1
ATOM 8450 O O . GLY B 1 216 ? 27.77200 37.43500 85.56800 1.000 33.38294 216 GLY B O 1
ATOM 8454 N N . SER B 1 217 ? 25.65500 38.25100 85.87900 1.000 26.58099 217 SER B N 1
ATOM 8455 C CA . SER B 1 217 ? 25.52300 37.80000 87.29000 1.000 24.82968 217 SER B CA 1
ATOM 8456 C C . SER B 1 217 ? 25.01200 36.35600 87.33500 1.000 28.27952 217 SER B C 1
ATOM 8457 O O . SER B 1 217 ? 23.83100 36.15500 87.68100 1.000 33.02493 217 SER B O 1
ATOM 8465 N N . GLY B 1 218 ? 25.87800 35.39500 86.99700 1.000 33.88721 218 GLY B N 1
ATOM 8466 C CA . GLY B 1 218 ? 25.51700 33.97400 87.00600 1.000 25.12511 218 GLY B CA 1
ATOM 8467 C C . GLY B 1 218 ? 25.23500 33.39400 85.64600 1.000 27.81101 218 GLY B C 1
ATOM 8468 O O . GLY B 1 218 ? 24.53200 32.41100 85.61500 1.000 30.76475 218 GLY B O 1
ATOM 8472 N N . PHE B 1 219 ? 25.80800 33.95400 84.58000 1.000 28.65439 219 PHE B N 1
ATOM 8473 C CA . PHE B 1 219 ? 25.58000 33.42600 83.21600 1.000 25.21055 219 PHE B CA 1
ATOM 8474 C C . PHE B 1 219 ? 26.66800 33.92500 82.27000 1.000 21.58058 219 PHE B C 1
ATOM 8475 O O . PHE B 1 219 ? 27.23500 35.01300 82.47500 1.000 28.88906 219 PHE B O 1
ATOM 8492 N N . ASN B 1 220 ? 26.93900 33.12600 81.25300 1.000 22.45378 220 ASN B N 1
ATOM 8493 C CA . ASN B 1 220 ? 27.83700 33.49200 80.14500 1.000 27.41338 220 ASN B CA 1
ATOM 8494 C C . ASN B 1 220 ? 27.01100 34.23400 79.10700 1.000 24.80408 220 ASN B C 1
ATOM 8495 O O . ASN B 1 220 ? 25.75100 34.12800 79.13300 1.000 31.00482 220 ASN B O 1
ATOM 8506 N N . VAL B 1 221 ? 27.68700 34.95100 78.22200 1.000 21.20149 221 VAL B N 1
ATOM 8507 C CA . VAL B 1 221 ? 27.03000 35.75100 77.15900 1.000 20.84908 221 VAL B CA 1
ATOM 8508 C C . VAL B 1 221 ? 27.50900 35.22800 75.81300 1.000 26.00838 221 VAL B C 1
ATOM 8509 O O . VAL B 1 221 ? 28.71500 34.98100 75.66600 1.000 28.99032 221 VAL B O 1
ATOM 8522 N N . ILE B 1 222 ? 26.56800 35.07000 74.88000 1.000 28.21713 222 ILE B N 1
ATOM 8523 C CA . ILE B 1 222 ? 26.85700 34.66800 73.47600 1.000 19.49465 222 ILE B CA 1
ATOM 8524 C C . ILE B 1 222 ? 26.21000 35.70000 72.56200 1.000 25.03674 222 ILE B C 1
ATOM 8525 O O . ILE B 1 222 ? 24.98700 35.86700 72.65300 1.000 31.01594 222 ILE B O 1
ATOM 8541 N N . LEU B 1 223 ? 27.00000 36.39800 71.74800 1.000 18.66933 223 LEU B N 1
ATOM 8542 C CA . LEU B 1 223 ? 26.45500 37.27600 70.68900 1.000 17.85627 223 LEU B CA 1
ATOM 8543 C C . LEU B 1 223 ? 26.33600 36.47800 69.39200 1.000 23.03263 223 LEU B C 1
ATOM 8544 O O . LEU B 1 223 ? 27.15700 35.64700 69.13100 1.000 27.20032 223 LEU B O 1
ATOM 8560 N N . ILE B 1 224 ? 25.29900 36.75100 68.61700 1.000 33.57319 224 ILE B N 1
ATOM 8561 C CA . ILE B 1 224 ? 25.05600 36.11200 67.30200 1.000 28.93620 224 ILE B CA 1
ATOM 8562 C C . ILE B 1 224 ? 24.96600 37.22700 66.27000 1.000 32.61463 224 ILE B C 1
ATOM 8563 O O . ILE B 1 224 ? 24.17200 38.17300 66.49200 1.000 31.85757 224 ILE B O 1
ATOM 8579 N N . LYS B 1 225 ? 25.81400 37.13800 65.23900 1.000 35.46936 225 LYS B N 1
ATOM 8580 C CA . LYS B 1 225 ? 25.78900 38.09800 64.12000 1.000 25.78642 225 LYS B CA 1
ATOM 8581 C C . LYS B 1 225 ? 26.09600 37.35000 62.82300 1.000 34.92280 225 LYS B C 1
ATOM 8582 O O . LYS B 1 225 ? 27.04200 36.54800 62.81100 1.000 32.66306 225 LYS B O 1
ATOM 8601 N N . ASP B 1 226 ? 25.29600 37.59800 61.79200 1.000 34.46448 226 ASP B N 1
ATOM 8602 C CA . ASP B 1 226 ? 25.50700 37.07900 60.41300 1.000 39.44740 226 ASP B CA 1
ATOM 8603 C C . ASP B 1 226 ? 25.75700 35.57200 60.48500 1.000 32.15338 226 ASP B C 1
ATOM 8604 O O . ASP B 1 226 ? 26.61700 35.07500 59.78700 1.000 28.49504 226 ASP B O 1
ATOM 8613 N N . GLY B 1 227 ? 24.98800 34.87200 61.30200 1.000 32.85405 227 GLY B N 1
ATOM 8614 C CA . GLY B 1 227 ? 24.98200 33.39900 61.35600 1.000 30.44679 227 GLY B CA 1
ATOM 8615 C C . GLY B 1 227 ? 26.06900 32.83100 62.24800 1.000 29.75862 227 GLY B C 1
ATOM 8616 O O . GLY B 1 227 ? 26.18300 31.56800 62.25300 1.000 33.95837 227 GLY B O 1
ATOM 8620 N N . LYS B 1 228 ? 26.87200 33.66900 62.92600 1.000 27.15788 228 LYS B N 1
ATOM 8621 C CA . LYS B 1 228 ? 28.05800 33.17900 63.70900 1.000 34.58405 228 LYS B CA 1
ATOM 8622 C C . LYS B 1 228 ? 27.85500 33.51000 65.19300 1.000 27.28306 228 LYS B C 1
ATOM 8623 O O . LYS B 1 228 ? 27.29700 34.59400 65.48700 1.000 33.22797 228 LYS B O 1
ATOM 8642 N N . LEU B 1 229 ? 28.32700 32.64200 66.09200 1.000 34.76258 229 LEU B N 1
ATOM 8643 C CA . LEU B 1 229 ? 28.28700 32.86600 67.56600 1.000 30.93883 229 LEU B CA 1
ATOM 8644 C C . LEU B 1 229 ? 29.62200 33.44200 68.04600 1.000 31.03733 229 LEU B C 1
ATOM 8645 O O . LEU B 1 229 ? 30.67200 32.94000 67.63900 1.000 34.78137 229 LEU B O 1
ATOM 8661 N N . TYR B 1 230 ? 29.59100 34.42700 68.93200 1.000 30.87577 230 TYR B N 1
ATOM 8662 C CA . TYR B 1 230 ? 30.79000 35.04400 69.55900 1.000 27.48297 230 TYR B CA 1
ATOM 8663 C C . TYR B 1 230 ? 30.60500 35.04700 71.07000 1.000 28.65691 230 TYR B C 1
ATOM 8664 O O . TYR B 1 230 ? 29.59100 35.53400 71.53500 1.000 31.34146 230 TYR B O 1
ATOM 8682 N N . THR B 1 231 ? 31.55100 34.50500 71.81600 1.000 29.14907 231 THR B N 1
ATOM 8683 C CA . THR B 1 231 ? 31.49300 34.47800 73.30100 1.000 24.17721 231 THR B CA 1
ATOM 8684 C C . THR B 1 231 ? 32.89500 34.69900 73.87600 1.000 36.74581 231 THR B C 1
ATOM 8685 O O . THR B 1 231 ? 33.87700 34.16800 73.35900 1.000 25.67439 231 THR B O 1
ATOM 8696 N N . PRO B 1 232 ? 33.02500 35.51100 74.95700 1.000 32.74747 232 PRO B N 1
ATOM 8697 C CA . PRO B 1 232 ? 34.31600 35.78400 75.57500 1.000 25.87968 232 PRO B CA 1
ATOM 8698 C C . PRO B 1 232 ? 35.06500 34.52800 76.04200 1.000 36.35223 232 PRO B C 1
ATOM 8699 O O . PRO B 1 232 ? 34.44800 33.57900 76.53800 1.000 27.68081 232 PRO B O 1
ATOM 8710 N N . ARG B 1 233 ? 36.38500 34.57300 75.89600 1.000 28.63164 233 ARG B N 1
ATOM 8711 C CA . ARG B 1 233 ? 37.28700 33.49300 76.36600 1.000 34.46224 233 ARG B CA 1
ATOM 8712 C C . ARG B 1 233 ? 37.78400 33.79100 77.78300 1.000 30.78822 233 ARG B C 1
ATOM 8713 O O . ARG B 1 233 ? 37.65700 32.91500 78.66200 1.000 33.42989 233 ARG B O 1
ATOM 8734 N N . LYS B 1 234 ? 38.35600 34.97500 77.98900 1.000 28.58315 234 LYS B N 1
ATOM 8735 C CA . LYS B 1 234 ? 38.99500 35.34800 79.27600 1.000 24.29821 234 LYS B CA 1
ATOM 8736 C C . LYS B 1 234 ? 37.99900 36.08500 80.16300 1.000 21.08244 234 LYS B C 1
ATOM 8737 O O . LYS B 1 234 ? 37.06500 36.72000 79.63500 1.000 30.68996 234 LYS B O 1
ATOM 8756 N N . GLY B 1 235 ? 38.22900 36.03600 81.46500 1.000 24.57556 235 GLY B N 1
ATOM 8757 C CA . GLY B 1 235 ? 37.51300 36.87300 82.43800 1.000 26.81218 235 GLY B CA 1
ATOM 8758 C C . GLY B 1 235 ? 36.18900 36.25700 82.82200 1.000 31.74592 235 GLY B C 1
ATOM 8759 O O . GLY B 1 235 ? 35.42100 36.95500 83.50400 1.000 28.01600 235 GLY B O 1
ATOM 8763 N N . VAL B 1 236 ? 35.93500 34.99400 82.45000 1.000 27.97519 236 VAL B N 1
ATOM 8764 C CA . VAL B 1 236 ? 34.59200 34.37100 82.63700 1.000 22.83262 236 VAL B CA 1
ATOM 8765 C C . VAL B 1 236 ? 34.72200 32.94400 83.14000 1.000 26.86737 236 VAL B C 1
ATOM 8766 O O . VAL B 1 236 ? 35.75200 32.31800 82.92300 1.000 26.22150 236 VAL B O 1
ATOM 8779 N N . LEU B 1 237 ? 33.66800 32.43400 83.75700 1.000 28.24192 237 LEU B N 1
ATOM 8780 C CA . LEU B 1 237 ? 33.54200 30.99000 84.03800 1.000 32.18110 237 LEU B CA 1
ATOM 8781 C C . LEU B 1 237 ? 33.38300 30.23200 82.71600 1.000 31.35043 237 LEU B C 1
ATOM 8782 O O . LEU B 1 237 ? 32.65000 30.69600 81.83600 1.000 36.37294 237 LEU B O 1
ATOM 8798 N N . GLU B 1 238 ? 34.05600 29.09500 82.60000 1.000 27.74183 238 GLU B N 1
ATOM 8799 C CA . GLU B 1 238 ? 33.96200 28.21000 81.42300 1.000 33.53675 238 GLU B CA 1
ATOM 8800 C C . GLU B 1 238 ? 32.68400 27.39000 81.59500 1.000 33.26086 238 GLU B C 1
ATOM 8801 O O . GLU B 1 238 ? 32.76100 26.29700 82.15200 1.000 30.57143 238 GLU B O 1
ATOM 8813 N N . GLY B 1 239 ? 31.55500 27.94700 81.17000 1.000 35.65090 239 GLY B N 1
ATOM 8814 C CA . GLY B 1 239 ? 30.21700 27.41500 81.49400 1.000 32.36830 239 GLY B CA 1
ATOM 8815 C C . GLY B 1 239 ? 29.93000 26.08900 80.81600 1.000 27.78111 239 GLY B C 1
ATOM 8816 O O . GLY B 1 239 ? 30.32200 25.89300 79.64300 1.000 30.43298 239 GLY B O 1
ATOM 8820 N N . VAL B 1 240 ? 29.26800 25.19600 81.53600 1.000 31.51939 240 VAL B N 1
ATOM 8821 C CA . VAL B 1 240 ? 28.80900 23.88300 81.00500 1.000 30.26979 240 VAL B CA 1
ATOM 8822 C C . VAL B 1 240 ? 27.65000 24.14600 80.03900 1.000 35.41396 240 VAL B C 1
ATOM 8823 O O . VAL B 1 240 ? 27.54500 23.40700 79.01100 1.000 31.89727 240 VAL B O 1
ATOM 8836 N N . THR B 1 241 ? 26.83400 25.16700 80.32800 1.000 27.35003 241 THR B N 1
ATOM 8837 C CA . THR B 1 241 ? 25.72900 25.56800 79.42400 1.000 29.98763 241 THR B CA 1
ATOM 8838 C C . THR B 1 241 ? 26.35400 26.08400 78.12300 1.000 26.07472 241 THR B C 1
ATOM 8839 O O . THR B 1 241 ? 25.89500 25.68900 77.03100 1.000 25.62844 241 THR B O 1
ATOM 8850 N N . ARG B 1 242 ? 27.39200 26.91100 78.22700 1.000 31.46300 242 ARG B N 1
ATOM 8851 C CA . ARG B 1 242 ? 28.09300 27.45100 77.03500 1.000 29.34225 242 ARG B CA 1
ATOM 8852 C C . ARG B 1 242 ? 28.63900 26.27100 76.22700 1.000 27.42163 242 ARG B C 1
ATOM 8853 O O . ARG B 1 242 ? 28.43500 26.23500 74.99700 1.000 28.40118 242 ARG B O 1
ATOM 8874 N N . LYS B 1 243 ? 29.30100 25.32600 76.89100 1.000 26.72740 243 LYS B N 1
ATOM 8875 C CA . LYS B 1 243 ? 29.84700 24.12800 76.21100 1.000 34.62776 243 LYS B CA 1
ATOM 8876 C C . LYS B 1 243 ? 28.72800 23.42800 75.43000 1.000 32.66005 243 LYS B C 1
ATOM 8877 O O . LYS B 1 243 ? 28.92500 23.12600 74.21100 1.000 33.90134 243 LYS B O 1
ATOM 8896 N N . SER B 1 244 ? 27.59200 23.19200 76.09100 1.000 34.39487 244 SER B N 1
ATOM 8897 C CA . SER B 1 244 ? 26.43700 22.46600 75.50800 1.000 27.26290 244 SER B CA 1
ATOM 8898 C C . SER B 1 244 ? 25.91400 23.22100 74.28700 1.000 29.63672 244 SER B C 1
ATOM 8899 O O . SER B 1 244 ? 25.66300 22.57400 73.24000 1.000 28.35991 244 SER B O 1
ATOM 8907 N N . VAL B 1 245 ? 25.75900 24.54500 74.41000 1.000 24.80095 245 VAL B N 1
ATOM 8908 C CA . VAL B 1 245 ? 25.11400 25.36600 73.34700 1.000 28.77941 245 VAL B CA 1
ATOM 8909 C C . VAL B 1 245 ? 26.03200 25.36000 72.12200 1.000 33.91997 245 VAL B C 1
ATOM 8910 O O . VAL B 1 245 ? 25.50800 25.29600 70.97400 1.000 29.41546 245 VAL B O 1
ATOM 8923 N N . LEU B 1 246 ? 27.34400 25.41400 72.35600 1.000 36.19347 246 LEU B N 1
ATOM 8924 C CA . LEU B 1 246 ? 28.33100 25.47800 71.25100 1.000 36.15316 246 LEU B CA 1
ATOM 8925 C C . LEU B 1 246 ? 28.38200 24.11100 70.55300 1.000 30.09331 246 LEU B C 1
ATOM 8926 O O . LEU B 1 246 ? 28.47400 24.09300 69.28700 1.000 32.64544 246 LEU B O 1
ATOM 8942 N N . ALA B 1 247 ? 28.28900 23.00900 71.30800 1.000 27.89207 247 ALA B N 1
ATOM 8943 C CA . ALA B 1 247 ? 28.18800 21.66000 70.69100 1.000 35.31258 247 ALA B CA 1
ATOM 8944 C C . ALA B 1 247 ? 26.92900 21.57600 69.80700 1.000 35.84117 247 ALA B C 1
ATOM 8945 O O . ALA B 1 247 ? 27.01100 21.07000 68.64600 1.000 40.21952 247 ALA B O 1
ATOM 8952 N N . VAL B 1 248 ? 25.80000 22.07600 70.30800 1.000 38.71214 248 VAL B N 1
ATOM 8953 C CA . VAL B 1 248 ? 24.53700 22.06200 69.51900 1.000 35.89524 248 VAL B CA 1
ATOM 8954 C C . VAL B 1 248 ? 24.74100 22.90700 68.26100 1.000 32.10462 248 VAL B C 1
ATOM 8955 O O . VAL B 1 248 ? 24.32000 22.47100 67.15500 1.000 29.66036 248 VAL B O 1
ATOM 8968 N N . ALA B 1 249 ? 25.34600 24.09000 68.43000 1.000 39.92938 249 ALA B N 1
ATOM 8969 C CA . ALA B 1 249 ? 25.56000 25.04100 67.32200 1.000 33.51831 249 ALA B CA 1
ATOM 8970 C C . ALA B 1 249 ? 26.34900 24.34000 66.22600 1.000 45.80153 249 ALA B C 1
ATOM 8971 O O . ALA B 1 249 ? 25.97800 24.51900 65.03100 1.000 38.97081 249 ALA B O 1
ATOM 8978 N N . GLU B 1 250 ? 27.38900 23.58200 66.60400 1.000 38.88088 250 GLU B N 1
ATOM 8979 C CA . GLU B 1 250 ? 28.26000 22.89700 65.62300 1.000 47.61637 250 GLU B CA 1
ATOM 8980 C C . GLU B 1 250 ? 27.40600 22.00400 64.71300 1.000 45.80754 250 GLU B C 1
ATOM 8981 O O . GLU B 1 250 ? 27.51600 22.16200 63.45700 1.000 35.88290 250 GLU B O 1
ATOM 8993 N N . LYS B 1 251 ? 26.56700 21.15200 65.31800 1.000 42.98825 251 LYS B N 1
ATOM 8994 C CA . LYS B 1 251 ? 25.72300 20.17900 64.57800 1.000 45.43372 251 LYS B CA 1
ATOM 8995 C C . LYS B 1 251 ? 24.75300 20.91300 63.65200 1.000 49.03678 251 LYS B C 1
ATOM 8996 O O . LYS B 1 251 ? 24.51400 20.41000 62.53900 1.000 44.81797 251 LYS B O 1
ATOM 9015 N N . LEU B 1 252 ? 24.27700 22.09200 64.04300 1.000 43.85268 252 LEU B N 1
ATOM 9016 C CA . LEU B 1 252 ? 23.32300 22.89600 63.23000 1.000 42.02467 252 LEU B CA 1
ATOM 9017 C C . LEU B 1 252 ? 24.03800 23.72000 62.14100 1.000 43.05121 252 LEU B C 1
ATOM 9018 O O . LEU B 1 252 ? 23.34700 24.36500 61.32500 1.000 39.71607 252 LEU B O 1
ATOM 9034 N N . GLY B 1 253 ? 25.37300 23.72000 62.14100 1.000 45.02298 253 GLY B N 1
ATOM 9035 C CA . GLY B 1 253 ? 26.19600 24.39200 61.12600 1.000 41.26822 253 GLY B CA 1
ATOM 9036 C C . GLY B 1 253 ? 26.44800 25.82900 61.48600 1.000 44.52760 253 GLY B C 1
ATOM 9037 O O . GLY B 1 253 ? 26.75700 26.59400 60.55600 1.000 44.39632 253 GLY B O 1
ATOM 9041 N N . TYR B 1 254 ? 26.29500 26.21300 62.75500 1.000 40.42409 254 TYR B N 1
ATOM 9042 C CA . TYR B 1 254 ? 26.58000 27.60000 63.21400 1.000 42.63990 254 TYR B CA 1
ATOM 9043 C C . TYR B 1 254 ? 28.03800 27.65300 63.67800 1.000 39.78180 254 TYR B C 1
ATOM 9044 O O . TYR B 1 254 ? 28.39500 27.01700 64.66500 1.000 39.36766 254 TYR B O 1
ATOM 9062 N N . PRO B 1 255 ? 28.93200 28.40400 62.99100 1.000 39.08874 255 PRO B N 1
ATOM 9063 C CA . PRO B 1 255 ? 30.31000 28.54200 63.44700 1.000 38.52710 255 PRO B CA 1
ATOM 9064 C C . PRO B 1 255 ? 30.34500 29.41600 64.70700 1.000 40.43993 255 PRO B C 1
ATOM 9065 O O . PRO B 1 255 ? 29.51500 30.30500 64.86200 1.000 45.39250 255 PRO B O 1
ATOM 9076 N N . TYR B 1 256 ? 31.32700 29.16700 65.55800 1.000 38.31407 256 TYR B N 1
ATOM 9077 C CA . TYR B 1 256 ? 31.53400 29.98600 66.77200 1.000 38.90639 256 TYR B CA 1
ATOM 9078 C C . TYR B 1 256 ? 33.01300 30.26300 66.99500 1.000 41.76720 256 TYR B C 1
ATOM 9079 O O . TYR B 1 256 ? 33.87200 29.56200 66.44200 1.000 35.92362 256 TYR B O 1
ATOM 9097 N N . THR B 1 257 ? 33.28100 31.28500 67.79800 1.000 37.75140 257 THR B N 1
ATOM 9098 C CA . THR B 1 257 ? 34.63300 31.61000 68.31900 1.000 36.50632 257 THR B CA 1
ATOM 9099 C C . THR B 1 257 ? 34.52600 31.95000 69.80800 1.000 35.65252 257 THR B C 1
ATOM 9100 O O . THR B 1 257 ? 33.63000 32.73100 70.20900 1.000 31.36945 257 THR B O 1
ATOM 9111 N N . ILE B 1 258 ? 35.42200 31.34900 70.58100 1.000 32.42869 258 ILE B N 1
ATOM 9112 C CA . ILE B 1 258 ? 35.66500 31.69900 72.00100 1.000 30.13445 258 ILE B CA 1
ATOM 9113 C C . ILE B 1 258 ? 36.92200 32.56400 72.04100 1.000 34.74916 258 ILE B C 1
ATOM 9114 O O . ILE B 1 258 ? 38.02100 32.01700 71.96200 1.000 34.87739 258 ILE B O 1
ATOM 9130 N N . ASP B 1 259 ? 36.74000 33.87700 72.13400 1.000 30.54369 259 ASP B N 1
ATOM 9131 C CA . ASP B 1 259 ? 37.83500 34.86200 72.00000 1.000 23.62182 259 ASP B CA 1
ATOM 9132 C C . ASP B 1 259 ? 37.29300 36.19500 72.49400 1.000 37.93697 259 ASP B C 1
ATOM 9133 O O . ASP B 1 259 ? 36.11400 36.26000 72.87000 1.000 29.85254 259 ASP B O 1
ATOM 9142 N N . ASP B 1 260 ? 38.14500 37.20300 72.52700 1.000 21.03315 260 ASP B N 1
ATOM 9143 C CA . ASP B 1 260 ? 37.79100 38.58900 72.91100 1.000 30.25279 260 ASP B CA 1
ATOM 9144 C C . ASP B 1 260 ? 36.52600 38.98400 72.13700 1.000 37.42785 260 ASP B C 1
ATOM 9145 O O . ASP B 1 260 ? 36.45600 38.73400 70.89900 1.000 34.90711 260 ASP B O 1
ATOM 9154 N N . VAL B 1 261 ? 35.54400 39.54700 72.84600 1.000 32.85677 261 VAL B N 1
ATOM 9155 C CA . VAL B 1 261 ? 34.31700 40.11000 72.22200 1.000 26.68444 261 VAL B CA 1
ATOM 9156 C C . VAL B 1 261 ? 34.29000 41.59600 72.53700 1.000 29.66457 261 VAL B C 1
ATOM 9157 O O . VAL B 1 261 ? 33.89300 42.00700 73.62800 1.000 31.14950 261 VAL B O 1
ATOM 9170 N N . PRO B 1 262 ? 34.72600 42.45800 71.60300 1.000 28.54465 262 PRO B N 1
ATOM 9171 C CA . PRO B 1 262 ? 34.68400 43.89200 71.84600 1.000 24.18433 262 PRO B CA 1
ATOM 9172 C C . PRO B 1 262 ? 33.25800 44.36400 72.16300 1.000 31.77742 262 PRO B C 1
ATOM 9173 O O . PRO B 1 262 ? 32.32300 43.86700 71.61700 1.000 36.57510 262 PRO B O 1
ATOM 9184 N N . VAL B 1 263 ? 33.14400 45.33900 73.05100 1.000 30.02781 263 VAL B N 1
ATOM 9185 C CA . VAL B 1 263 ? 31.84200 45.88700 73.49900 1.000 33.54635 263 VAL B CA 1
ATOM 9186 C C . VAL B 1 263 ? 31.04600 46.32300 72.27100 1.000 30.47933 263 VAL B C 1
ATOM 9187 O O . VAL B 1 263 ? 29.84100 46.09300 72.26100 1.000 30.68386 263 VAL B O 1
ATOM 9200 N N . GLU B 1 264 ? 31.68700 46.91500 71.26700 1.000 29.44468 264 GLU B N 1
ATOM 9201 C CA . GLU B 1 264 ? 30.99100 47.44000 70.06600 1.000 25.81087 264 GLU B CA 1
ATOM 9202 C C . GLU B 1 264 ? 30.08400 46.35600 69.47900 1.000 31.45488 264 GLU B C 1
ATOM 9203 O O . GLU B 1 264 ? 28.99600 46.70500 69.01000 1.000 30.93777 264 GLU B O 1
ATOM 9215 N N . LEU B 1 265 ? 30.49900 45.10300 69.49500 1.000 29.01025 265 LEU B N 1
ATOM 9216 C CA . LEU B 1 265 ? 29.76400 44.01200 68.80100 1.000 31.30429 265 LEU B CA 1
ATOM 9217 C C . LEU B 1 265 ? 28.39100 43.79700 69.46600 1.000 32.84470 265 LEU B C 1
ATOM 9218 O O . LEU B 1 265 ? 27.46500 43.37000 68.76700 1.000 32.95156 265 LEU B O 1
ATOM 9234 N N . ALA B 1 266 ? 28.23900 44.10500 70.75400 1.000 30.23828 266 ALA B N 1
ATOM 9235 C CA . ALA B 1 266 ? 26.94700 43.99300 71.46300 1.000 26.18767 266 ALA B CA 1
ATOM 9236 C C . ALA B 1 266 ? 25.89900 44.90000 70.80000 1.000 37.88385 266 ALA B C 1
ATOM 9237 O O . ALA B 1 266 ? 24.70300 44.50400 70.76800 1.000 28.79283 266 ALA B O 1
ATOM 9244 N N . TYR B 1 267 ? 26.32200 46.06800 70.29800 1.000 29.82525 267 TYR B N 1
ATOM 9245 C CA . TYR B 1 267 ? 25.42200 47.08900 69.70500 1.000 26.94440 267 TYR B CA 1
ATOM 9246 C C . TYR B 1 267 ? 25.19700 46.82500 68.21300 1.000 31.51050 267 TYR B C 1
ATOM 9247 O O . TYR B 1 267 ? 24.33500 47.49100 67.64400 1.000 40.65589 267 TYR B O 1
ATOM 9265 N N . GLN B 1 268 ? 25.89900 45.87600 67.60400 1.000 29.59722 268 GLN B N 1
ATOM 9266 C CA . GLN B 1 268 ? 25.80800 45.63600 66.14100 1.000 30.62645 268 GLN B CA 1
ATOM 9267 C C . GLN B 1 268 ? 25.28300 44.23600 65.85700 1.000 29.91337 268 GLN B C 1
ATOM 9268 O O . GLN B 1 268 ? 25.15300 43.93800 64.68000 1.000 40.81222 268 GLN B O 1
ATOM 9282 N N . CYS B 1 269 ? 24.99900 43.41400 66.86800 1.000 25.96320 269 CYS B N 1
ATOM 9283 C CA . CYS B 1 269 ? 24.71500 41.97400 66.63700 1.000 23.57980 269 CYS B CA 1
ATOM 9284 C C . CYS B 1 269 ? 23.23700 41.79000 66.29200 1.000 27.71815 269 CYS B C 1
ATOM 9285 O O . CYS B 1 269 ? 22.47100 42.79200 66.35200 1.000 26.09318 269 CYS B O 1
ATOM 9293 N N . ASP B 1 270 ? 22.86300 40.55900 65.93500 1.000 30.22155 270 ASP B N 1
ATOM 9294 C CA . ASP B 1 270 ? 21.48900 40.19300 65.52600 1.000 29.04910 270 ASP B CA 1
ATOM 9295 C C . ASP B 1 270 ? 20.72600 39.62600 66.72000 1.000 29.91353 270 ASP B C 1
ATOM 9296 O O . ASP B 1 270 ? 19.50900 39.94800 66.81100 1.000 31.21297 270 ASP B O 1
ATOM 9305 N N . GLU B 1 271 ? 21.38100 38.79900 67.55000 1.000 26.80243 271 GLU B N 1
ATOM 9306 C CA . GLU B 1 271 ? 20.73700 38.12800 68.70600 1.000 24.23660 271 GLU B CA 1
ATOM 9307 C C . GLU B 1 271 ? 21.71300 38.07500 69.87300 1.000 37.53191 271 GLU B C 1
ATOM 9308 O O . GLU B 1 271 ? 22.94200 38.01700 69.62800 1.000 31.34720 271 GLU B O 1
ATOM 9320 N N . ILE B 1 272 ? 21.17600 38.03100 71.09200 1.000 29.72077 272 ILE B N 1
ATOM 9321 C CA . ILE B 1 272 ? 21.97000 37.83400 72.33400 1.000 22.95490 272 ILE B CA 1
ATOM 9322 C C . ILE B 1 272 ? 21.35500 36.69000 73.13500 1.000 29.91284 272 ILE B C 1
ATOM 9323 O O . ILE B 1 272 ? 20.14800 36.70400 73.34400 1.000 24.00194 272 ILE B O 1
ATOM 9339 N N . LEU B 1 273 ? 22.17800 35.73100 73.55200 1.000 29.69342 273 LEU B N 1
ATOM 9340 C CA . LEU B 1 273 ? 21.78700 34.67900 74.51800 1.000 27.34347 273 LEU B CA 1
ATOM 9341 C C . LEU B 1 273 ? 22.56700 34.87400 75.81100 1.000 31.58241 273 LEU B C 1
ATOM 9342 O O . LEU B 1 273 ? 23.79300 35.11700 75.74300 1.000 27.43878 273 LEU B O 1
ATOM 9358 N N . PHE B 1 274 ? 21.88400 34.71300 76.94100 1.000 28.06612 274 PHE B N 1
ATOM 9359 C CA . PHE B 1 274 ? 22.52800 34.40000 78.23300 1.000 20.60315 274 PHE B CA 1
ATOM 9360 C C . PHE B 1 274 ? 22.37100 32.90800 78.46600 1.000 27.84384 274 PHE B C 1
ATOM 9361 O O . PHE B 1 274 ? 21.28900 32.36600 78.15100 1.000 26.24363 274 PHE B O 1
ATOM 9378 N N . VAL B 1 275 ? 23.42400 32.25700 78.95000 1.000 24.40762 275 VAL B N 1
ATOM 9379 C CA . VAL B 1 275 ? 23.41200 30.78500 79.15900 1.000 20.95734 275 VAL B CA 1
ATOM 9380 C C . VAL B 1 275 ? 23.89000 30.50500 80.56800 1.000 25.47540 275 VAL B C 1
ATOM 9381 O O . VAL B 1 275 ? 24.83600 31.15000 81.00100 1.000 29.56009 275 VAL B O 1
ATOM 9394 N N . THR B 1 276 ? 23.19200 29.60700 81.26000 1.000 32.65315 276 THR B N 1
ATOM 9395 C CA . THR B 1 276 ? 23.52200 29.18700 82.64500 1.000 26.05387 276 THR B CA 1
ATOM 9396 C C . THR B 1 276 ? 22.76900 27.90600 82.97900 1.000 27.23507 276 THR B C 1
ATOM 9397 O O . THR B 1 276 ? 21.75100 27.61400 82.31500 1.000 36.84403 276 THR B O 1
ATOM 9408 N N . THR B 1 277 ? 23.22800 27.17100 83.98400 1.000 27.88494 277 THR B N 1
ATOM 9409 C CA . THR B 1 277 ? 22.55300 25.94100 84.45100 1.000 28.01763 277 THR B CA 1
ATOM 9410 C C . THR B 1 277 ? 21.15200 26.31100 84.96100 1.000 35.51608 277 THR B C 1
ATOM 9411 O O . THR B 1 277 ? 20.19000 25.53700 84.68100 1.000 28.47069 277 THR B O 1
ATOM 9422 N N . ALA B 1 278 ? 21.01900 27.44800 85.65500 1.000 30.62016 278 ALA B N 1
ATOM 9423 C CA . ALA B 1 278 ? 19.74700 27.83200 86.29700 1.000 27.27687 278 ALA B CA 1
ATOM 9424 C C . ALA B 1 278 ? 18.90700 28.62800 85.29000 1.000 30.70183 278 ALA B C 1
ATOM 9425 O O . ALA B 1 278 ? 18.76400 29.86600 85.46100 1.000 33.20238 278 ALA B O 1
ATOM 9432 N N . GLY B 1 279 ? 18.38400 27.93900 84.26700 1.000 25.87032 279 GLY B N 1
ATOM 9433 C CA . GLY B 1 279 ? 17.49400 28.56000 83.27400 1.000 34.88825 279 GLY B CA 1
ATOM 9434 C C . GLY B 1 279 ? 17.77300 28.11000 81.85800 1.000 30.37513 279 GLY B C 1
ATOM 9435 O O . GLY B 1 279 ? 16.83600 28.14900 81.01100 1.000 26.24016 279 GLY B O 1
ATOM 9439 N N . GLY B 1 280 ? 19.01200 27.70500 81.59700 1.000 28.25065 280 GLY B N 1
ATOM 9440 C CA . GLY B 1 280 ? 19.44000 27.16000 80.29400 1.000 28.81990 280 GLY B CA 1
ATOM 9441 C C . GLY B 1 280 ? 19.72900 28.27400 79.31500 1.000 30.60937 280 GLY B C 1
ATOM 9442 O O . GLY B 1 280 ? 20.61500 29.06400 79.59200 1.000 35.36838 280 GLY B O 1
ATOM 9446 N N . VAL B 1 281 ? 19.01800 28.29000 78.19700 1.000 23.95702 281 VAL B N 1
ATOM 9447 C CA . VAL B 1 281 ? 19.20700 29.24900 77.08600 1.000 20.41471 281 VAL B CA 1
ATOM 9448 C C . VAL B 1 281 ? 18.18200 30.37500 77.24400 1.000 39.75107 281 VAL B C 1
ATOM 9449 O O . VAL B 1 281 ? 16.97100 30.08000 77.22000 1.000 33.98862 281 VAL B O 1
ATOM 9462 N N . MET B 1 282 ? 18.65100 31.61500 77.37300 1.000 30.65219 282 MET B N 1
ATOM 9463 C CA . MET B 1 282 ? 17.82400 32.74800 77.85900 1.000 23.62744 282 MET B CA 1
ATOM 9464 C C . MET B 1 282 ? 18.00800 33.92400 76.91100 1.000 22.10607 282 MET B C 1
ATOM 9465 O O . MET B 1 282 ? 18.94900 34.69100 77.03700 1.000 31.23208 282 MET B O 1
ATOM 9479 N N . PRO B 1 283 ? 17.12500 34.11000 75.91800 1.000 26.77626 283 PRO B N 1
ATOM 9480 C CA . PRO B 1 283 ? 17.30200 35.17900 74.94700 1.000 23.45261 283 PRO B CA 1
ATOM 9481 C C . PRO B 1 283 ? 17.13800 36.57200 75.55500 1.000 32.48544 283 PRO B C 1
ATOM 9482 O O . PRO B 1 283 ? 16.35700 36.75000 76.46700 1.000 24.05940 283 PRO B O 1
ATOM 9493 N N . ILE B 1 284 ? 17.89500 37.52900 75.02000 1.000 30.70808 284 ILE B N 1
ATOM 9494 C CA . ILE B 1 284 ? 17.88100 38.95400 75.43100 1.000 20.68705 284 ILE B CA 1
ATOM 9495 C C . ILE B 1 284 ? 17.53400 39.78200 74.20300 1.000 33.07276 284 ILE B C 1
ATOM 9496 O O . ILE B 1 284 ? 18.25100 39.66700 73.17200 1.000 26.50216 284 ILE B O 1
ATOM 9512 N N . THR B 1 285 ? 16.44400 40.54900 74.30100 1.000 31.83756 285 THR B N 1
ATOM 9513 C CA . THR B 1 285 ? 15.86400 41.25700 73.14000 1.000 32.72904 285 THR B CA 1
ATOM 9514 C C . THR B 1 285 ? 15.91500 42.76100 73.34000 1.000 22.20326 285 THR B C 1
ATOM 9515 O O . THR B 1 285 ? 15.68900 43.45500 72.35800 1.000 25.72290 285 THR B O 1
ATOM 9526 N N . THR B 1 286 ? 16.22400 43.24400 74.54000 1.000 24.49560 286 THR B N 1
ATOM 9527 C CA . THR B 1 286 ? 16.44900 44.69000 74.79400 1.000 24.93832 286 THR B CA 1
ATOM 9528 C C . THR B 1 286 ? 17.84600 44.85500 75.41800 1.000 21.44396 286 THR B C 1
ATOM 9529 O O . THR B 1 286 ? 18.15400 44.14400 76.38300 1.000 23.26972 286 THR B O 1
ATOM 9540 N N . LEU B 1 287 ? 18.66300 45.76300 74.87400 1.000 27.35336 287 LEU B N 1
ATOM 9541 C CA . LEU B 1 287 ? 19.99000 46.13400 75.44200 1.000 27.37573 287 LEU B CA 1
ATOM 9542 C C . LEU B 1 287 ? 20.08400 47.65900 75.56600 1.000 19.84931 287 LEU B C 1
ATOM 9543 O O . LEU B 1 287 ? 19.86900 48.35300 74.58100 1.000 27.70117 287 LEU B O 1
ATOM 9559 N N . ASP B 1 288 ? 20.37900 48.14700 76.77000 1.000 24.56762 288 ASP B N 1
ATOM 9560 C CA . ASP B 1 288 ? 20.53500 49.59300 77.05500 1.000 24.85315 288 ASP B CA 1
ATOM 9561 C C . ASP B 1 288 ? 19.29100 50.31400 76.54800 1.000 29.77487 288 ASP B C 1
ATOM 9562 O O . ASP B 1 288 ? 19.44400 51.40200 75.98400 1.000 25.52280 288 ASP B O 1
ATOM 9571 N N . GLY B 1 289 ? 18.10200 49.73100 76.72600 1.000 35.99707 289 GLY B N 1
ATOM 9572 C CA . GLY B 1 289 ? 16.82000 50.38900 76.40100 1.000 33.99212 289 GLY B CA 1
ATOM 9573 C C . GLY B 1 289 ? 16.48900 50.36900 74.90700 1.000 35.35268 289 GLY B C 1
ATOM 9574 O O . GLY B 1 289 ? 15.48300 50.99900 74.53400 1.000 36.79652 289 GLY B O 1
ATOM 9578 N N . GLN B 1 290 ? 17.25200 49.65300 74.06800 1.000 28.69678 290 GLN B N 1
ATOM 9579 C CA . GLN B 1 290 ? 16.99700 49.62000 72.60400 1.000 26.41993 290 GLN B CA 1
ATOM 9580 C C . GLN B 1 290 ? 16.83100 48.16900 72.17900 1.000 26.36898 290 GLN B C 1
ATOM 9581 O O . GLN B 1 290 ? 17.32600 47.24800 72.81600 1.000 35.44532 290 GLN B O 1
ATOM 9595 N N . PRO B 1 291 ? 16.12600 47.89900 71.06600 1.000 31.62033 291 PRO B N 1
ATOM 9596 C CA . PRO B 1 291 ? 15.99400 46.53100 70.58200 1.000 33.92754 291 PRO B CA 1
ATOM 9597 C C . PRO B 1 291 ? 17.37200 45.94700 70.24500 1.000 33.72417 291 PRO B C 1
ATOM 9598 O O . PRO B 1 291 ? 18.22600 46.65900 69.75200 1.000 29.94295 291 PRO B O 1
ATOM 9609 N N . VAL B 1 292 ? 17.55500 44.66800 70.52900 1.000 25.20600 292 VAL B N 1
ATOM 9610 C CA . VAL B 1 292 ? 18.64200 43.84300 69.94100 1.000 33.09333 292 VAL B CA 1
ATOM 9611 C C . VAL B 1 292 ? 18.16800 43.42300 68.55300 1.000 36.84730 292 VAL B C 1
ATOM 9612 O O . VAL B 1 292 ? 17.16700 42.66700 68.48400 1.000 31.05901 292 VAL B O 1
ATOM 9625 N N . GLY B 1 293 ? 18.83000 43.88300 67.49800 1.000 31.45615 293 GLY B N 1
ATOM 9626 C CA . GLY B 1 293 ? 18.37200 43.59700 66.11900 1.000 34.30269 293 GLY B CA 1
ATOM 9627 C C . GLY B 1 293 ? 16.94000 44.07800 65.91800 1.000 33.43731 293 GLY B C 1
ATOM 9628 O O . GLY B 1 293 ? 16.69100 45.25300 66.19200 1.000 32.74550 293 GLY B O 1
ATOM 9632 N N . ASP B 1 294 ? 16.02300 43.19400 65.52600 1.000 31.94427 294 ASP B N 1
ATOM 9633 C CA . ASP B 1 294 ? 14.57800 43.52900 65.29500 1.000 41.16185 294 ASP B CA 1
ATOM 9634 C C . ASP B 1 294 ? 13.75800 43.48300 66.60300 1.000 31.10198 294 ASP B C 1
ATOM 9635 O O . ASP B 1 294 ? 12.56700 43.68600 66.54000 1.000 37.82485 294 ASP B O 1
ATOM 9644 N N . GLY B 1 295 ? 14.37500 43.24000 67.75500 1.000 36.88270 295 GLY B N 1
ATOM 9645 C CA . GLY B 1 295 ? 13.68700 43.22300 69.06500 1.000 37.56986 295 GLY B CA 1
ATOM 9646 C C . GLY B 1 295 ? 12.93800 41.93200 69.31300 1.000 34.65428 295 GLY B C 1
ATOM 9647 O O . GLY B 1 295 ? 12.27700 41.85300 70.34100 1.000 29.83712 295 GLY B O 1
ATOM 9651 N N . GLN B 1 296 ? 13.06900 40.93900 68.42700 1.000 31.06157 296 GLN B N 1
ATOM 9652 C CA . GLN B 1 296 ? 12.36500 39.64000 68.55500 1.000 30.49858 296 GLN B CA 1
ATOM 9653 C C . GLN B 1 296 ? 13.35500 38.57000 68.98600 1.000 33.45508 296 GLN B C 1
ATOM 9654 O O . GLN B 1 296 ? 14.55500 38.73200 68.70400 1.000 32.12932 296 GLN B O 1
ATOM 9668 N N . VAL B 1 297 ? 12.87600 37.50300 69.63000 1.000 24.53294 297 VAL B N 1
ATOM 9669 C CA . VAL B 1 297 ? 13.69200 36.27100 69.78600 1.000 32.47043 297 VAL B CA 1
ATOM 9670 C C . VAL B 1 297 ? 14.03000 35.76000 68.38700 1.000 32.59502 297 VAL B C 1
ATOM 9671 O O . VAL B 1 297 ? 13.11600 35.55400 67.61100 1.000 28.50309 297 VAL B O 1
ATOM 9684 N N . GLY B 1 298 ? 15.31800 35.59500 68.10400 1.000 30.70625 298 GLY B N 1
ATOM 9685 C CA . GLY B 1 298 ? 15.78900 35.30800 66.74000 1.000 24.27672 298 GLY B CA 1
ATOM 9686 C C . GLY B 1 298 ? 15.73700 33.82300 66.44500 1.000 27.96521 298 GLY B C 1
ATOM 9687 O O . GLY B 1 298 ? 15.57200 32.99100 67.34800 1.000 32.69101 298 GLY B O 1
ATOM 9691 N N . PRO B 1 299 ? 15.87400 33.44800 65.15800 1.000 32.84591 299 PRO B N 1
ATOM 9692 C CA . PRO B 1 299 ? 15.75800 32.04600 64.76200 1.000 27.66300 299 PRO B CA 1
ATOM 9693 C C . PRO B 1 299 ? 16.90000 31.16500 65.29100 1.000 31.08910 299 PRO B C 1
ATOM 9694 O O . PRO B 1 299 ? 16.68400 29.96500 65.56900 1.000 31.62911 299 PRO B O 1
ATOM 9705 N N . ILE B 1 300 ? 18.09300 31.73600 65.43300 1.000 37.14628 300 ILE B N 1
ATOM 9706 C CA . ILE B 1 300 ? 19.27300 30.94400 65.87700 1.000 30.34862 300 ILE B CA 1
ATOM 9707 C C . ILE B 1 300 ? 19.08900 30.65100 67.37100 1.000 24.86167 300 ILE B C 1
ATOM 9708 O O . ILE B 1 300 ? 19.32200 29.49200 67.78100 1.000 32.88640 300 ILE B O 1
ATOM 9724 N N . SER B 1 301 ? 18.65000 31.64900 68.15000 1.000 29.68137 301 SER B N 1
ATOM 9725 C CA . SER B 1 301 ? 18.35500 31.48800 69.60100 1.000 27.34388 301 SER B CA 1
ATOM 9726 C C . SER B 1 301 ? 17.36300 30.33500 69.78800 1.000 29.99956 301 SER B C 1
ATOM 9727 O O . SER B 1 301 ? 17.60900 29.45000 70.63600 1.000 25.91845 301 SER B O 1
ATOM 9735 N N . LYS B 1 302 ? 16.28900 30.30400 68.99400 1.000 31.14835 302 LYS B N 1
ATOM 9736 C CA . LYS B 1 302 ? 15.24000 29.25600 69.11300 1.000 31.34180 302 LYS B CA 1
ATOM 9737 C C . LYS B 1 302 ? 15.84000 27.87300 68.83700 1.000 35.98688 302 LYS B C 1
ATOM 9738 O O . LYS B 1 302 ? 15.57400 26.93300 69.60300 1.000 27.94395 302 LYS B O 1
ATOM 9757 N N . ALA B 1 303 ? 16.64400 27.75500 67.77800 1.000 42.53738 303 ALA B N 1
ATOM 9758 C CA . ALA B 1 303 ? 17.26800 26.47900 67.37000 1.000 34.41055 303 ALA B CA 1
ATOM 9759 C C . ALA B 1 303 ? 18.21900 25.98600 68.47000 1.000 31.95766 303 ALA B C 1
ATOM 9760 O O . ALA B 1 303 ? 18.24400 24.77900 68.74900 1.000 33.18319 303 ALA B O 1
ATOM 9767 N N . LEU B 1 304 ? 18.98700 26.88600 69.06800 1.000 36.59846 304 LEU B N 1
ATOM 9768 C CA . LEU B 1 304 ? 19.97800 26.51400 70.12200 1.000 30.54265 304 LEU B CA 1
ATOM 9769 C C . LEU B 1 304 ? 19.24800 26.12000 71.40500 1.000 30.11467 304 LEU B C 1
ATOM 9770 O O . LEU B 1 304 ? 19.62500 25.08800 72.02800 1.000 32.61541 304 LEU B O 1
ATOM 9786 N N . TRP B 1 305 ? 18.22200 26.89600 71.75900 1.000 40.25334 305 TRP B N 1
ATOM 9787 C CA . TRP B 1 305 ? 17.29600 26.57300 72.87700 1.000 34.93759 305 TRP B CA 1
ATOM 9788 C C . TRP B 1 305 ? 16.79200 25.13100 72.72700 1.000 31.57948 305 TRP B C 1
ATOM 9789 O O . TRP B 1 305 ? 16.90800 24.31800 73.67100 1.000 26.62020 305 TRP B O 1
ATOM 9810 N N . LYS B 1 306 ? 16.26200 24.81100 71.55200 1.000 39.09536 306 LYS B N 1
ATOM 9811 C CA . LYS B 1 306 ? 15.65300 23.48900 71.27100 1.000 41.16065 306 LYS B CA 1
ATOM 9812 C C . LYS B 1 306 ? 16.72400 22.39800 71.39300 1.000 35.03242 306 LYS B C 1
ATOM 9813 O O . LYS B 1 306 ? 16.47900 21.39400 72.09600 1.000 38.22037 306 LYS B O 1
ATOM 9832 N N . GLY B 1 307 ? 17.87300 22.58000 70.74000 1.000 42.30216 307 GLY B N 1
ATOM 9833 C CA . GLY B 1 307 ? 18.95400 21.57700 70.76300 1.000 32.49285 307 GLY B CA 1
ATOM 9834 C C . GLY B 1 307 ? 19.42800 21.32300 72.18200 1.000 37.01433 307 GLY B C 1
ATOM 9835 O O . GLY B 1 307 ? 19.63800 20.14700 72.55100 1.000 37.51115 307 GLY B O 1
ATOM 9839 N N . TYR B 1 308 ? 19.58900 22.39300 72.96700 1.000 36.85126 308 TYR B N 1
ATOM 9840 C CA . TYR B 1 308 ? 20.08900 22.30400 74.35800 1.000 32.05656 308 TYR B CA 1
ATOM 9841 C C . TYR B 1 308 ? 19.15900 21.39000 75.15400 1.000 35.28157 308 TYR B C 1
ATOM 9842 O O . TYR B 1 308 ? 19.63600 20.43100 75.80000 1.000 37.58466 308 TYR B O 1
ATOM 9860 N N . TRP B 1 309 ? 17.85700 21.66900 75.10500 1.000 39.46247 309 TRP B N 1
ATOM 9861 C CA . TRP B 1 309 ? 16.86800 20.90200 75.90000 1.000 30.76654 309 TRP B CA 1
ATOM 9862 C C . TRP B 1 309 ? 16.75100 19.47100 75.38200 1.000 30.13255 309 TRP B C 1
ATOM 9863 O O . TRP B 1 309 ? 16.74700 18.54800 76.20200 1.000 36.85904 309 TRP B O 1
ATOM 9884 N N . ASP B 1 310 ? 16.70900 19.28400 74.06400 1.000 33.90310 310 ASP B N 1
ATOM 9885 C CA . ASP B 1 310 ? 16.68600 17.91800 73.47200 1.000 41.39641 310 ASP B CA 1
ATOM 9886 C C . ASP B 1 310 ? 17.88400 17.10400 73.99100 1.000 44.18463 310 ASP B C 1
ATOM 9887 O O . ASP B 1 310 ? 17.73300 15.89100 74.17800 1.000 40.07000 310 ASP B O 1
ATOM 9896 N N . ALA B 1 311 ? 19.02700 17.74000 74.24500 1.000 31.97145 311 ALA B N 1
ATOM 9897 C CA . ALA B 1 311 ? 20.26600 17.03600 74.64000 1.000 44.25618 311 ALA B CA 1
ATOM 9898 C C . ALA B 1 311 ? 20.15300 16.50400 76.08000 1.000 47.28399 311 ALA B C 1
ATOM 9899 O O . ALA B 1 311 ? 21.01100 15.70000 76.47100 1.000 46.15237 311 ALA B O 1
ATOM 9906 N N . HIS B 1 312 ? 19.12000 16.89300 76.83600 1.000 45.94034 312 HIS B N 1
ATOM 9907 C CA . HIS B 1 312 ? 18.90900 16.41000 78.22600 1.000 45.71582 312 HIS B CA 1
ATOM 9908 C C . HIS B 1 312 ? 18.40900 14.96000 78.25000 1.000 43.34406 312 HIS B C 1
ATOM 9909 O O . HIS B 1 312 ? 18.30800 14.40900 79.37600 1.000 40.92598 312 HIS B O 1
ATOM 9923 N N . ALA B 1 313 ? 18.10700 14.36300 77.08900 1.000 45.67566 313 ALA B N 1
ATOM 9924 C CA . ALA B 1 313 ? 17.73600 12.93100 76.94500 1.000 54.24561 313 ALA B CA 1
ATOM 9925 C C . ALA B 1 313 ? 18.90600 12.12100 76.37200 1.000 56.53591 313 ALA B C 1
ATOM 9926 O O . ALA B 1 313 ? 18.74100 10.89800 76.26800 1.000 61.82946 313 ALA B O 1
ATOM 9933 N N . ASP B 1 314 ? 20.00100 12.76200 75.95100 1.000 52.01197 314 ASP B N 1
ATOM 9934 C CA . ASP B 1 314 ? 21.17300 12.08000 75.33600 1.000 49.14406 314 ASP B CA 1
ATOM 9935 C C . ASP B 1 314 ? 21.84200 11.23600 76.42300 1.000 49.75888 314 ASP B C 1
ATOM 9936 O O . ASP B 1 314 ? 22.36500 11.78100 77.39000 1.000 50.84091 314 ASP B O 1
ATOM 9945 N N . PRO B 1 315 ? 21.85100 9.88200 76.31700 1.000 60.58610 315 PRO B N 1
ATOM 9946 C CA . PRO B 1 315 ? 22.45700 9.03900 77.35300 1.000 51.61133 315 PRO B CA 1
ATOM 9947 C C . PRO B 1 315 ? 23.96400 9.26500 77.54900 1.000 48.92341 315 PRO B C 1
ATOM 9948 O O . PRO B 1 315 ? 24.46900 8.90600 78.60200 1.000 44.56482 315 PRO B O 1
ATOM 9959 N N . GLU B 1 316 ? 24.64000 9.83900 76.55100 1.000 43.01575 316 GLU B N 1
ATOM 9960 C CA . GLU B 1 316 ? 26.08400 10.17200 76.64400 1.000 54.70889 316 GLU B CA 1
ATOM 9961 C C . GLU B 1 316 ? 26.28800 11.35800 77.60000 1.000 41.27831 316 GLU B C 1
ATOM 9962 O O . GLU B 1 316 ? 27.39300 11.44200 78.17500 1.000 60.00777 316 GLU B O 1
ATOM 9974 N N . LEU B 1 317 ? 25.27300 12.21200 77.78300 1.000 45.75561 317 LEU B N 1
ATOM 9975 C CA . LEU B 1 317 ? 25.40100 13.45600 78.58700 1.000 41.61098 317 LEU B CA 1
ATOM 9976 C C . LEU B 1 317 ? 24.56200 13.43400 79.86000 1.000 45.00568 317 LEU B C 1
ATOM 9977 O O . LEU B 1 317 ? 24.72300 14.35900 80.66700 1.000 42.39859 317 LEU B O 1
ATOM 9993 N N . SER B 1 318 ? 23.70600 12.43100 80.03700 1.000 42.02549 318 SER B N 1
ATOM 9994 C CA . SER B 1 318 ? 22.71100 12.41400 81.13700 1.000 42.41812 318 SER B CA 1
ATOM 9995 C C . SER B 1 318 ? 22.44700 10.98200 81.58300 1.000 49.03843 318 SER B C 1
ATOM 9996 O O . SER B 1 318 ? 22.75900 10.04800 80.81800 1.000 45.05549 318 SER B O 1
ATOM 10004 N N . PHE B 1 319 ? 21.89200 10.84400 82.78400 1.000 43.89886 319 PHE B N 1
ATOM 10005 C CA . PHE B 1 319 ? 21.44900 9.54600 83.34500 1.000 46.48867 319 PHE B CA 1
ATOM 10006 C C . PHE B 1 319 ? 20.22600 9.79800 84.22500 1.000 55.56745 319 PHE B C 1
ATOM 10007 O O . PHE B 1 319 ? 20.14500 10.85200 84.92600 1.000 49.94950 319 PHE B O 1
ATOM 10024 N N . ALA B 1 320 ? 19.28500 8.85600 84.18700 1.000 49.20299 320 ALA B N 1
ATOM 10025 C CA . ALA B 1 320 ? 18.07100 8.88700 85.03000 1.000 45.30406 320 ALA B CA 1
ATOM 10026 C C . ALA B 1 320 ? 18.46000 8.48400 86.46000 1.000 42.17552 320 ALA B C 1
ATOM 10027 O O . ALA B 1 320 ? 19.17800 7.49000 86.59600 1.000 55.58323 320 ALA B O 1
ATOM 10034 N N . VAL B 1 321 ? 18.04200 9.24300 87.48200 1.000 44.74437 321 VAL B N 1
ATOM 10035 C CA . VAL B 1 321 ? 18.40700 9.00200 88.91400 1.000 49.45118 321 VAL B CA 1
ATOM 10036 C C . VAL B 1 321 ? 17.93500 7.60800 89.35700 1.000 60.72546 321 VAL B C 1
ATOM 10037 O O . VAL B 1 321 ? 18.59400 7.01100 90.23700 1.000 55.95722 321 VAL B O 1
ATOM 10050 N N . GLU B 1 322 ? 16.83800 7.10900 88.77500 1.000 55.02253 322 GLU B N 1
ATOM 10051 C CA . GLU B 1 322 ? 16.23500 5.77700 89.06900 1.000 57.60930 322 GLU B CA 1
ATOM 10052 C C . GLU B 1 322 ? 17.15800 4.64800 88.56800 1.000 58.80211 322 GLU B C 1
ATOM 10053 O O . GLU B 1 322 ? 17.28000 3.64300 89.28200 1.000 67.27935 322 GLU B O 1
ATOM 10065 N N . ASP B 1 323 ? 17.80100 4.81300 87.41000 1.000 60.11253 323 ASP B N 1
ATOM 10066 C CA . ASP B 1 323 ? 18.71200 3.80700 86.79600 1.000 65.44701 323 ASP B CA 1
ATOM 10067 C C . ASP B 1 323 ? 20.08800 3.81600 87.47800 1.000 65.35601 323 ASP B C 1
ATOM 10068 O O . ASP B 1 323 ? 20.89500 2.89900 87.17500 1.000 57.70218 323 ASP B O 1
ATOM 10077 N N . TYR B 1 324 ? 20.39900 4.77000 88.35800 1.000 60.20325 324 TYR B N 1
ATOM 10078 C CA . TYR B 1 324 ? 21.75000 4.92000 88.96200 1.000 52.74140 324 TYR B CA 1
ATOM 10079 C C . TYR B 1 324 ? 22.03000 3.85600 90.02900 1.000 56.13564 324 TYR B C 1
ATOM 10080 O O . TYR B 1 324 ? 21.16500 3.64000 90.85900 1.000 50.79095 324 TYR B O 1
ATOM 10098 N N . ARG B 1 325 ? 23.21800 3.24400 90.03000 0.880 49.72717 325 ARG B N 1
ATOM 10099 C CA . ARG B 1 325 ? 23.64400 2.26200 91.05900 0.880 53.45587 325 ARG B CA 1
ATOM 10100 C C . ARG B 1 325 ? 24.82800 2.87800 91.81500 0.880 53.19795 325 ARG B C 1
ATOM 10101 O O . ARG B 1 325 ? 25.85500 3.08000 91.18600 0.880 49.77274 325 ARG B O 1
ATOM 10105 N N . ALA B 1 326 ? 24.69000 3.20600 93.10000 1.000 65.56687 326 ALA B N 1
ATOM 10106 C CA . ALA B 1 326 ? 25.78000 3.79700 93.90500 1.000 70.45849 326 ALA B CA 1
ATOM 10107 C C . ALA B 1 326 ? 26.97000 2.84100 93.94100 1.000 65.04325 326 ALA B C 1
ATOM 10108 O O . ALA B 1 326 ? 28.08200 3.37500 93.95100 1.000 70.07347 326 ALA B O 1
ATOM 10115 N N . MET C 1 5 ? 63.17500 44.28600 128.58700 1.000 62.48766 5 MET C N 1
ATOM 10116 C CA . MET C 1 5 ? 63.85400 43.73900 127.38100 1.000 80.70592 5 MET C CA 1
ATOM 10117 C C . MET C 1 5 ? 63.13700 44.25500 126.11100 1.000 72.53348 5 MET C C 1
ATOM 10118 O O . MET C 1 5 ? 63.87300 44.51300 125.13800 1.000 79.34235 5 MET C O 1
ATOM 10131 N N . SER C 1 6 ? 61.79100 44.42500 126.06400 1.000 68.86971 6 SER C N 1
ATOM 10132 C CA . SER C 1 6 ? 61.26500 44.92900 124.76300 1.000 69.74892 6 SER C CA 1
ATOM 10133 C C . SER C 1 6 ? 60.24700 46.05500 124.99400 1.000 56.17227 6 SER C C 1
ATOM 10134 O O . SER C 1 6 ? 59.71100 46.18200 126.10300 1.000 58.72211 6 SER C O 1
ATOM 10142 N N . TYR C 1 7 ? 59.98700 46.85300 123.96400 1.000 53.44170 7 TYR C N 1
ATOM 10143 C CA . TYR C 1 7 ? 59.00000 47.97300 123.99400 1.000 63.10533 7 TYR C CA 1
ATOM 10144 C C . TYR C 1 7 ? 57.56300 47.42900 124.11000 1.000 47.35438 7 TYR C C 1
ATOM 10145 O O . TYR C 1 7 ? 56.70500 48.18300 124.62100 1.000 49.28020 7 TYR C O 1
ATOM 10163 N N . THR C 1 8 ? 57.33500 46.17400 123.67500 1.000 57.97421 8 THR C N 1
ATOM 10164 C CA . THR C 1 8 ? 56.03600 45.44200 123.70100 1.000 49.84774 8 THR C CA 1
ATOM 10165 C C . THR C 1 8 ? 55.56000 45.21000 125.14100 1.000 50.21644 8 THR C C 1
ATOM 10166 O O . THR C 1 8 ? 54.34300 45.23000 125.34400 1.000 52.23294 8 THR C O 1
ATOM 10177 N N . ASP C 1 9 ? 56.46900 45.01800 126.09800 1.000 58.77757 9 ASP C N 1
ATOM 10178 C CA . ASP C 1 9 ? 56.15300 44.73300 127.52800 1.000 58.23701 9 ASP C CA 1
ATOM 10179 C C . ASP C 1 9 ? 55.18200 45.79400 128.07100 1.000 59.79507 9 ASP C C 1
ATOM 10180 O O . ASP C 1 9 ? 54.33000 45.43300 128.92300 1.000 56.61684 9 ASP C O 1
ATOM 10189 N N . HIS C 1 10 ? 55.29000 47.04000 127.58300 1.000 53.10627 10 HIS C N 1
ATOM 10190 C CA . HIS C 1 10 ? 54.44500 48.20700 127.97600 1.000 61.34409 10 HIS C CA 1
ATOM 10191 C C . HIS C 1 10 ? 52.95000 47.82100 128.03300 1.000 62.36364 10 HIS C C 1
ATOM 10192 O O . HIS C 1 10 ? 52.24200 48.36900 128.90000 1.000 55.20199 10 HIS C O 1
ATOM 10206 N N . ILE C 1 11 ? 52.47000 46.91500 127.16800 1.000 48.72808 11 ILE C N 1
ATOM 10207 C CA . ILE C 1 11 ? 51.03000 46.50100 127.15600 1.000 55.40298 11 ILE C CA 1
ATOM 10208 C C . ILE C 1 11 ? 50.90400 44.98900 127.36400 1.000 39.54792 11 ILE C 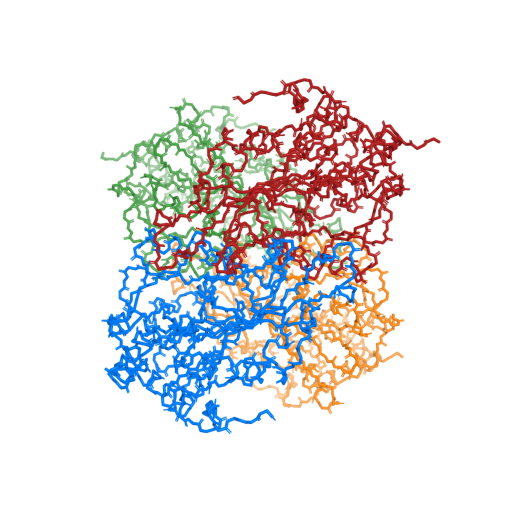C 1
ATOM 10209 O O . ILE C 1 11 ? 49.90800 44.58700 127.96300 1.000 50.35680 11 ILE C O 1
ATOM 10225 N N . PHE C 1 12 ? 51.87300 44.19700 126.90900 1.000 49.70038 12 PHE C N 1
ATOM 10226 C CA . PHE C 1 12 ? 51.72500 42.71600 126.81200 1.000 60.10816 12 PHE C CA 1
ATOM 10227 C C . PHE C 1 12 ? 51.83500 42.08200 128.20300 1.000 59.47486 12 PHE C C 1
ATOM 10228 O O . PHE C 1 12 ? 51.12000 41.08800 128.42200 1.000 62.08710 12 PHE C O 1
ATOM 10245 N N . ASP C 1 13 ? 52.65700 42.62600 129.10800 1.000 60.47876 13 ASP C N 1
ATOM 10246 C CA . ASP C 1 13 ? 52.75300 42.11800 130.50700 1.000 55.42565 13 ASP C CA 1
ATOM 10247 C C . ASP C 1 13 ? 51.32900 42.07200 131.09000 1.000 52.07668 13 ASP C C 1
ATOM 10248 O O . ASP C 1 13 ? 50.84400 40.97400 131.44100 1.000 60.54633 13 ASP C O 1
ATOM 10257 N N . ASP C 1 14 ? 50.65400 43.22100 131.12500 1.000 51.66616 14 ASP C N 1
ATOM 10258 C CA . ASP C 1 14 ? 49.30500 43.36800 131.73000 1.000 41.74284 14 ASP C CA 1
ATOM 10259 C C . ASP C 1 14 ? 48.30800 42.51700 130.93300 1.000 53.37547 14 ASP C C 1
ATOM 10260 O O . ASP C 1 14 ? 47.39700 41.92500 131.54100 1.000 53.63787 14 ASP C O 1
ATOM 10269 N N . TYR C 1 15 ? 48.46100 42.45400 129.61100 1.000 59.40119 15 TYR C N 1
ATOM 10270 C CA . TYR C 1 15 ? 47.51300 41.74600 128.71900 1.000 52.40736 15 TYR C CA 1
ATOM 10271 C C . TYR C 1 15 ? 47.55400 40.25500 129.03600 1.000 50.61180 15 TYR C C 1
ATOM 10272 O O . TYR C 1 15 ? 46.48300 39.62600 129.15800 1.000 50.86658 15 TYR C O 1
ATOM 10290 N N . ARG C 1 16 ? 48.75900 39.69900 129.16300 1.000 54.83557 16 ARG C N 1
ATOM 10291 C CA . ARG C 1 16 ? 48.94200 38.24400 129.38900 1.000 45.22513 16 ARG C CA 1
ATOM 10292 C C . ARG C 1 16 ? 48.30900 37.86800 130.73100 1.000 61.33100 16 ARG C C 1
ATOM 10293 O O . ARG C 1 16 ? 47.72600 36.76600 130.80200 1.000 57.07030 16 ARG C O 1
ATOM 10314 N N . LEU C 1 17 ? 48.37200 38.74300 131.74200 1.000 52.53359 17 LEU C N 1
ATOM 10315 C CA . LEU C 1 17 ? 47.68900 38.51600 133.05100 1.000 59.27041 17 LEU C CA 1
ATOM 10316 C C . LEU C 1 17 ? 46.17000 38.44000 132.84500 1.000 42.38626 17 LEU C C 1
ATOM 10317 O O . LEU C 1 17 ? 45.54100 37.51500 133.39200 1.000 60.58154 17 LEU C O 1
ATOM 10333 N N . ARG C 1 18 ? 45.59100 39.35400 132.06800 1.000 48.74571 18 ARG C N 1
ATOM 10334 C CA . ARG C 1 18 ? 44.12400 39.39800 131.82300 1.000 43.73279 18 ARG C CA 1
ATOM 10335 C C . ARG C 1 18 ? 43.68400 38.12700 131.07300 1.000 43.92169 18 ARG C C 1
ATOM 10336 O O . ARG C 1 18 ? 42.60800 37.54600 131.42600 1.000 49.06211 18 ARG C O 1
ATOM 10357 N N . VAL C 1 19 ? 44.46600 37.67300 130.08600 1.000 46.20214 19 VAL C N 1
ATOM 10358 C CA . VAL C 1 19 ? 44.06500 36.47100 129.29500 1.000 62.05505 19 VAL C CA 1
ATOM 10359 C C . VAL C 1 19 ? 44.21500 35.22000 130.16800 1.000 62.15606 19 VAL C C 1
ATOM 10360 O O . VAL C 1 19 ? 43.37700 34.31700 130.04000 1.000 60.71647 19 VAL C O 1
ATOM 10373 N N . LYS C 1 20 ? 45.24300 35.14500 131.00900 1.000 60.30741 20 LYS C N 1
ATOM 10374 C CA . LYS C 1 20 ? 45.42500 34.04400 132.00100 1.000 63.01991 20 LYS C CA 1
ATOM 10375 C C . LYS C 1 20 ? 44.12100 33.87600 132.79500 1.000 59.66866 20 LYS C C 1
ATOM 10376 O O . LYS C 1 20 ? 43.59000 32.73200 132.84100 1.000 67.53536 20 LYS C O 1
ATOM 10395 N N . ALA C 1 21 ? 43.59500 34.97900 133.34400 1.000 51.95952 21 ALA C N 1
ATOM 10396 C CA . ALA C 1 21 ? 42.34100 34.99400 134.13200 1.000 52.64645 21 ALA C CA 1
ATOM 10397 C C . ALA C 1 21 ? 41.17900 34.47800 133.26700 1.000 63.64344 21 ALA C C 1
ATOM 10398 O O . ALA C 1 21 ? 40.45800 33.55100 133.71700 1.000 54.43894 21 ALA C O 1
ATOM 10405 N N . LEU C 1 22 ? 41.04000 35.00500 132.04800 1.000 61.60999 22 LEU C N 1
ATOM 10406 C CA . LEU C 1 22 ? 39.92600 34.63700 131.13500 1.000 56.48571 22 LEU C CA 1
ATOM 10407 C C . LEU C 1 22 ? 40.01500 33.14800 130.76100 1.000 60.72703 22 LEU C C 1
ATOM 10408 O O . LEU C 1 22 ? 38.93300 32.51000 130.64800 1.000 61.53438 22 LEU C O 1
ATOM 10424 N N . GLU C 1 23 ? 41.21900 32.59800 130.55600 1.000 59.40307 23 GLU C N 1
ATOM 10425 C CA . GLU C 1 23 ? 41.38900 31.19100 130.10200 1.000 61.90900 23 GLU C CA 1
ATOM 10426 C C . GLU C 1 23 ? 41.00800 30.22600 131.23300 1.000 63.65691 23 GLU C C 1
ATOM 10427 O O . GLU C 1 23 ? 40.72000 29.03200 130.92800 1.000 58.98074 23 GLU C O 1
ATOM 10439 N N . ALA C 1 24 ? 41.00200 30.69900 132.48500 1.000 59.05710 24 ALA C N 1
ATOM 10440 C CA . ALA C 1 24 ? 40.60500 29.89100 133.66000 1.000 60.91438 24 ALA C CA 1
ATOM 10441 C C . ALA C 1 24 ? 39.10600 30.04800 133.94800 1.000 56.27067 24 ALA C C 1
ATOM 10442 O O . ALA C 1 24 ? 38.61100 29.28200 134.78700 1.000 60.46870 24 ALA C O 1
ATOM 10449 N N . SER C 1 25 ? 38.41600 31.00600 133.31700 1.000 59.87731 25 SER C N 1
ATOM 10450 C CA . SER C 1 25 ? 36.99200 31.36000 133.61400 1.000 61.11586 25 SER C CA 1
ATOM 10451 C C . SER C 1 25 ? 36.05300 30.20400 133.23400 1.000 68.38831 25 SER C C 1
ATOM 10452 O O . SER C 1 25 ? 36.31800 29.53200 132.20300 1.000 60.76869 25 SER C O 1
ATOM 10460 N N . ASP C 1 26 ? 34.99800 29.99800 134.03900 1.000 69.62848 26 ASP C N 1
ATOM 10461 C CA . ASP C 1 26 ? 33.95300 28.95700 133.84000 1.000 78.81120 26 ASP C CA 1
ATOM 10462 C C . ASP C 1 26 ? 32.75500 29.57500 133.09300 1.000 64.49346 26 ASP C C 1
ATOM 10463 O O . ASP C 1 26 ? 31.85900 28.81000 132.66000 1.000 67.00477 26 ASP C O 1
ATOM 10472 N N . ASN C 1 27 ? 32.74800 30.90200 132.91800 1.000 57.23463 27 ASN C N 1
ATOM 10473 C CA . ASN C 1 27 ? 31.72300 31.64100 132.13100 1.000 62.14319 27 ASN C CA 1
ATOM 10474 C C . ASN C 1 27 ? 31.54900 30.95300 130.77700 1.000 56.14905 27 ASN C C 1
ATOM 10475 O O . ASN C 1 27 ? 32.51800 30.80500 130.03600 1.000 57.70776 27 ASN C O 1
ATOM 10486 N N . PRO C 1 28 ? 30.33000 30.50400 130.39700 1.000 52.15832 28 PRO C N 1
ATOM 10487 C CA . PRO C 1 28 ? 30.14100 29.81300 129.11600 1.000 60.06631 28 PRO C CA 1
ATOM 10488 C C . PRO C 1 28 ? 30.31800 30.71700 127.88200 1.000 44.50478 28 PRO C C 1
ATOM 10489 O O . PRO C 1 28 ? 30.30600 30.19000 126.78700 1.000 43.19597 28 PRO C O 1
ATOM 10500 N N . PHE C 1 29 ? 30.46800 32.03100 128.09900 1.000 53.19503 29 PHE C N 1
ATOM 10501 C CA . PHE C 1 29 ? 30.67100 33.08100 127.06500 1.000 54.13475 29 PHE C CA 1
ATOM 10502 C C . PHE C 1 29 ? 32.12600 33.56000 127.05000 1.000 48.20083 29 PHE C C 1
ATOM 10503 O O . PHE C 1 29 ? 32.44700 34.47000 126.27600 1.000 50.65205 29 PHE C O 1
ATOM 10520 N N . ALA C 1 30 ? 32.99800 32.97500 127.87300 1.000 62.00328 30 ALA C N 1
ATOM 10521 C CA . ALA C 1 30 ? 34.40900 33.41500 128.00600 1.000 58.59769 30 ALA C CA 1
ATOM 10522 C C . ALA C 1 30 ? 35.13800 33.19600 126.67300 1.000 43.55100 30 ALA C C 1
ATOM 10523 O O . ALA C 1 30 ? 36.10400 33.90800 126.40900 1.000 48.59234 30 ALA C O 1
ATOM 10530 N N . LYS C 1 31 ? 34.72200 32.19400 125.89500 1.000 50.51650 31 LYS C N 1
ATOM 10531 C CA . LYS C 1 31 ? 35.35600 31.85800 124.59900 1.000 56.54469 31 LYS C CA 1
ATOM 10532 C C . LYS C 1 31 ? 34.64300 32.62400 123.48600 1.000 54.18988 31 LYS C C 1
ATOM 10533 O O . LYS C 1 31 ? 35.05800 32.49000 122.31900 1.000 44.53668 31 LYS C O 1
ATOM 10552 N N . GLY C 1 32 ? 33.62100 33.40600 123.81900 1.000 54.73912 32 GLY C N 1
ATOM 10553 C CA . GLY C 1 32 ? 32.94400 34.28600 122.84800 1.000 47.26107 32 GLY C CA 1
ATOM 10554 C C . GLY C 1 32 ? 31.44200 34.14800 122.90000 1.000 41.70350 32 GLY C C 1
ATOM 10555 O O . GLY C 1 32 ? 30.95300 33.08100 123.28700 1.000 46.90254 32 GLY C O 1
ATOM 10559 N N . ILE C 1 33 ? 30.74400 35.19600 122.48400 1.000 37.33601 33 ILE C N 1
ATOM 10560 C CA . ILE C 1 33 ? 29.26100 35.24800 122.48700 1.000 42.42870 33 ILE C CA 1
ATOM 10561 C C . ILE C 1 33 ? 28.78400 35.82500 121.15300 1.000 39.51790 33 ILE C C 1
ATOM 10562 O O . ILE C 1 33 ? 29.41700 36.77600 120.62800 1.000 37.38755 33 ILE C O 1
ATOM 10578 N N . ALA C 1 34 ? 27.70100 35.26100 120.63700 1.000 40.62738 34 ALA C N 1
ATOM 10579 C CA . ALA C 1 34 ? 27.09500 35.70400 119.36900 1.000 49.70861 34 ALA C CA 1
ATOM 10580 C C . ALA C 1 34 ? 25.64500 36.08400 119.63300 1.000 51.97504 34 ALA C C 1
ATOM 10581 O O . ALA C 1 34 ? 24.98400 35.37700 120.40700 1.000 56.69666 34 ALA C O 1
ATOM 10588 N N . TYR C 1 35 ? 25.18400 37.16700 119.01300 1.000 52.13372 35 TYR C N 1
ATOM 10589 C CA . TYR C 1 35 ? 23.74200 37.49500 118.88600 1.000 40.32245 35 TYR C CA 1
ATOM 10590 C C . TYR C 1 35 ? 23.25200 36.93900 117.53900 1.000 39.01358 35 TYR C C 1
ATOM 10591 O O . TYR C 1 35 ? 23.70400 37.40000 116.46600 1.000 50.77529 35 TYR C O 1
ATOM 10609 N N . ILE C 1 36 ? 22.36800 35.95100 117.59600 1.000 46.31750 36 ILE C N 1
ATOM 10610 C CA . ILE C 1 36 ? 21.70500 35.37200 116.39700 1.000 44.08522 36 ILE C CA 1
ATOM 10611 C C . ILE C 1 36 ? 20.19100 35.35700 116.62800 1.000 45.39725 36 ILE C C 1
ATOM 10612 O O . ILE C 1 36 ? 19.74200 34.64600 117.55100 1.000 50.53852 36 ILE C O 1
ATOM 10628 N N . ALA C 1 37 ? 19.44700 36.11400 115.81500 1.000 39.36068 37 ALA C N 1
ATOM 10629 C CA . ALA C 1 37 ? 17.96500 36.08500 115.81800 1.000 58.81030 37 ALA C CA 1
ATOM 10630 C C . ALA C 1 37 ? 17.45300 36.30900 117.25100 1.000 46.00793 37 ALA C C 1
ATOM 10631 O O . ALA C 1 37 ? 16.72500 35.42900 117.77500 1.000 50.98534 37 ALA C O 1
ATOM 10638 N N . GLY C 1 38 ? 17.88100 37.42200 117.86700 1.000 51.91929 38 GLY C N 1
ATOM 10639 C CA . GLY C 1 38 ? 17.39100 37.93100 119.16500 1.000 45.42623 38 GLY C CA 1
ATOM 10640 C C . GLY C 1 38 ? 17.83700 37.08500 120.34600 1.000 50.72535 38 GLY C C 1
ATOM 10641 O O . GLY C 1 38 ? 17.29400 37.32000 121.45000 1.000 59.60036 38 GLY C O 1
ATOM 10645 N N . GLU C 1 39 ? 18.73300 36.10900 120.13700 1.000 59.86418 39 GLU C N 1
ATOM 10646 C CA . GLU C 1 39 ? 19.23500 35.21400 121.21700 1.000 44.91068 39 GLU C CA 1
ATOM 10647 C C . GLU C 1 39 ? 20.74400 35.36800 121.32900 1.000 55.93515 39 GLU C C 1
ATOM 10648 O O . GLU C 1 39 ? 21.40200 35.52300 120.29900 1.000 59.16878 39 GLU C O 1
ATOM 10660 N N . TYR C 1 40 ? 21.27200 35.27900 122.54300 1.000 51.00905 40 TYR C N 1
ATOM 10661 C CA . TYR C 1 40 ? 22.72300 35.13300 122.81100 1.000 49.31181 40 TYR C CA 1
ATOM 10662 C C . TYR C 1 40 ? 23.05500 33.64300 122.85300 1.000 52.39127 40 TYR C C 1
ATOM 10663 O O . TYR C 1 40 ? 22.36000 32.90400 123.57000 1.000 48.26724 40 TYR C O 1
ATOM 10681 N N . VAL C 1 41 ? 24.07900 33.22300 122.10600 1.000 40.38539 41 VAL C N 1
ATOM 10682 C CA . VAL C 1 41 ? 24.57300 31.82300 122.17000 1.000 43.55310 41 VAL C CA 1
ATOM 10683 C C . VAL C 1 41 ? 26.09200 31.85700 122.28000 1.000 48.21925 41 VAL C C 1
ATOM 10684 O O . VAL C 1 41 ? 26.76300 32.79000 121.81900 1.000 45.41002 41 VAL C O 1
ATOM 10697 N N . PRO C 1 42 ? 26.68600 30.82100 122.91900 1.000 58.61834 42 PRO C N 1
ATOM 10698 C CA . PRO C 1 42 ? 28.13600 30.66300 122.90200 1.000 47.33407 42 PRO C CA 1
ATOM 10699 C C . PRO C 1 42 ? 28.64200 30.62800 121.45300 1.000 50.48126 42 PRO C C 1
ATOM 10700 O O . PRO C 1 42 ? 28.04600 29.96400 120.60500 1.000 37.35036 42 PRO C O 1
ATOM 10711 N N . LEU C 1 43 ? 29.72200 31.36100 121.20100 1.000 41.74409 43 LEU C N 1
ATOM 10712 C CA . LEU C 1 43 ? 30.22200 31.62000 119.83700 1.000 34.50731 43 LEU C CA 1
ATOM 10713 C C . LEU C 1 43 ? 30.34800 30.30700 119.05200 1.000 37.80313 43 LEU C C 1
ATOM 10714 O O . LEU C 1 43 ? 29.94400 30.28100 117.88700 1.000 46.30369 43 LEU C O 1
ATOM 10730 N N . HIS C 1 44 ? 30.86900 29.24900 119.66000 1.000 46.15432 44 HIS C N 1
ATOM 10731 C CA . HIS C 1 44 ? 31.20200 27.99800 118.93000 1.000 45.06096 44 HIS C CA 1
ATOM 10732 C C . HIS C 1 44 ? 29.94600 27.16300 118.67100 1.000 42.27545 44 HIS C C 1
ATOM 10733 O O . HIS C 1 44 ? 30.05600 26.20100 117.90000 1.000 49.44246 44 HIS C O 1
ATOM 10747 N N . GLU C 1 45 ? 28.80400 27.53600 119.25300 1.000 46.03618 45 GLU C N 1
ATOM 10748 C CA . GLU C 1 45 ? 27.49500 26.86400 118.99500 1.000 47.75211 45 GLU C CA 1
ATOM 10749 C C . GLU C 1 45 ? 26.65800 27.71000 118.02600 1.000 43.72099 45 GLU C C 1
ATOM 10750 O O . GLU C 1 45 ? 25.66700 27.17400 117.49800 1.000 42.00402 45 GLU C O 1
ATOM 10762 N N . ALA C 1 46 ? 27.05100 28.96400 117.76400 1.000 42.78845 46 ALA C N 1
ATOM 10763 C CA . ALA C 1 46 ? 26.30000 29.90100 116.89700 1.000 36.82671 46 ALA C CA 1
ATOM 10764 C C . ALA C 1 46 ? 26.26700 29.37400 115.46100 1.000 41.19160 46 ALA C C 1
ATOM 10765 O O . ALA C 1 46 ? 27.32600 29.07300 114.90500 1.000 41.98136 46 ALA C O 1
ATOM 10772 N N . ARG C 1 47 ? 25.07100 29.30100 114.87200 1.000 39.24615 47 ARG C N 1
ATOM 10773 C CA . ARG C 1 47 ? 24.86100 28.83500 113.48100 1.000 39.32285 47 ARG C CA 1
ATOM 10774 C C . ARG C 1 47 ? 23.97300 29.85600 112.76700 1.000 49.25002 47 ARG C C 1
ATOM 10775 O O . ARG C 1 47 ? 23.24000 30.58500 113.44500 1.000 39.64278 47 ARG C O 1
ATOM 10796 N N . ILE C 1 48 ? 24.09600 29.93100 111.44000 1.000 34.34998 48 ILE C N 1
ATOM 10797 C CA . ILE C 1 48 ? 23.28700 30.82100 110.56300 1.000 33.97441 48 ILE C CA 1
ATOM 10798 C C . ILE C 1 48 ? 22.62600 29.95600 109.51100 1.000 32.94295 48 ILE C C 1
ATOM 10799 O O . ILE C 1 48 ? 23.11700 28.87900 109.19600 1.000 39.79549 48 ILE C O 1
ATOM 10815 N N . PRO C 1 49 ? 21.48400 30.39700 108.94700 1.000 34.44115 49 PRO C N 1
ATOM 10816 C CA . PRO C 1 49 ? 20.83100 29.63100 107.88300 1.000 36.84714 49 PRO C CA 1
ATOM 10817 C C . PRO C 1 49 ? 21.73100 29.58700 106.64500 1.000 38.36933 49 PRO C C 1
ATOM 10818 O O . PRO C 1 49 ? 22.30600 30.58600 106.30400 1.000 27.78314 49 PRO C O 1
ATOM 10829 N N . ILE C 1 50 ? 21.84300 28.41700 106.03100 1.000 34.46120 50 ILE C N 1
ATOM 10830 C CA . ILE C 1 50 ? 22.74500 28.20300 104.87100 1.000 35.49204 50 ILE C CA 1
ATOM 10831 C C . ILE C 1 50 ? 22.24900 29.06500 103.70400 1.000 40.91495 50 ILE C C 1
ATOM 10832 O O . ILE C 1 50 ? 23.05100 29.35000 102.81000 1.000 28.74178 50 ILE C O 1
ATOM 10848 N N . LEU C 1 51 ? 20.96600 29.46000 103.70100 1.000 33.40472 51 LEU C N 1
ATOM 10849 C CA . LEU C 1 51 ? 20.38300 30.23900 102.57800 1.000 34.55147 51 LEU C CA 1
ATOM 10850 C C . LEU C 1 51 ? 20.58100 31.73800 102.80900 1.000 32.16537 51 LEU C C 1
ATOM 10851 O O . LEU C 1 51 ? 20.11700 32.51600 101.96700 1.000 38.78522 51 LEU C O 1
ATOM 10867 N N . ASP C 1 52 ? 21.19900 32.14600 103.91600 1.000 31.95626 52 ASP C N 1
ATOM 10868 C CA . ASP C 1 52 ? 21.59000 33.56800 104.12200 1.000 39.51323 52 ASP C CA 1
ATOM 10869 C C . ASP C 1 52 ? 22.43700 33.99500 102.91200 1.000 40.44325 52 ASP C C 1
ATOM 10870 O O . ASP C 1 52 ? 23.40300 33.29700 102.57200 1.000 33.49580 52 ASP C O 1
ATOM 10879 N N . GLN C 1 53 ? 22.05800 35.08400 102.25500 1.000 35.11556 53 GLN C N 1
ATOM 10880 C CA . GLN C 1 53 ? 22.75200 35.56800 101.04600 1.000 34.05148 53 GLN C CA 1
ATOM 10881 C C . GLN C 1 53 ? 24.10900 36.14100 101.46000 1.000 31.04824 53 GLN C C 1
ATOM 10882 O O . GLN C 1 53 ? 24.98200 36.24400 100.57600 1.000 38.09262 53 GLN C O 1
ATOM 10896 N N . GLY C 1 54 ? 24.28700 36.44900 102.75300 1.000 28.09195 54 GLY C N 1
ATOM 10897 C CA . GLY C 1 54 ? 25.61200 36.70100 103.34400 1.000 32.35564 54 GLY C CA 1
ATOM 10898 C C . GLY C 1 54 ? 26.57700 35.56800 103.02400 1.000 33.63911 54 GLY C C 1
ATOM 10899 O O . GLY C 1 54 ? 27.78300 35.80200 102.95300 1.000 31.21537 54 GLY C O 1
ATOM 10903 N N . PHE C 1 55 ? 26.05900 34.36500 102.85100 1.000 30.03119 55 PHE C N 1
ATOM 10904 C CA . PHE C 1 55 ? 26.84600 33.15900 102.51800 1.000 34.03694 55 PHE C CA 1
ATOM 10905 C C . PHE C 1 55 ? 26.74600 32.89100 101.01600 1.000 29.60763 55 PHE C C 1
ATOM 10906 O O . PHE C 1 55 ? 27.78100 32.78700 100.36700 1.000 37.11765 55 PHE C O 1
ATOM 10923 N N . LEU C 1 56 ? 25.53700 32.79900 100.47000 1.000 28.93654 56 LEU C N 1
ATOM 10924 C CA . LEU C 1 56 ? 25.31700 32.31000 99.07900 1.000 27.34169 56 LEU C CA 1
ATOM 10925 C C . LEU C 1 56 ? 25.84100 33.29300 98.02800 1.000 25.70033 56 LEU C C 1
ATOM 10926 O O . LEU C 1 56 ? 26.03700 32.83900 96.88100 1.000 28.03224 56 LEU C O 1
ATOM 10942 N N . HIS C 1 57 ? 26.05700 34.57200 98.36900 1.000 29.86540 57 HIS C N 1
ATOM 10943 C CA . HIS C 1 57 ? 26.66600 35.56600 97.44000 1.000 32.54792 57 HIS C CA 1
ATOM 10944 C C . HIS C 1 57 ? 27.55400 36.58200 98.17600 1.000 30.38943 57 HIS C C 1
ATOM 10945 O O . HIS C 1 57 ? 27.76700 37.70500 97.65100 1.000 31.99783 57 HIS C O 1
ATOM 10959 N N . SER C 1 58 ? 28.08900 36.20800 99.33100 1.000 27.08934 58 SER C N 1
ATOM 10960 C CA . SER C 1 58 ? 28.88800 37.09800 100.20400 1.000 32.18503 58 SER C CA 1
ATOM 10961 C C . SER C 1 58 ? 28.29200 38.51500 100.20100 1.000 34.34808 58 SER C C 1
ATOM 10962 O O . SER C 1 58 ? 29.04800 39.49200 100.15300 1.000 30.72325 58 SER C O 1
ATOM 10970 N N . ASP C 1 59 ? 26.96900 38.60000 100.29300 1.000 28.38969 59 ASP C N 1
ATOM 10971 C CA . ASP C 1 59 ? 26.20900 39.86600 100.14400 1.000 26.80017 59 ASP C CA 1
ATOM 10972 C C . ASP C 1 59 ? 26.03700 40.47900 101.53400 1.000 31.48093 59 ASP C C 1
ATOM 10973 O O . ASP C 1 59 ? 24.96100 40.34800 102.16300 1.000 30.59359 59 ASP C O 1
ATOM 10982 N N . LEU C 1 60 ? 27.06900 41.16800 101.99400 1.000 27.08061 60 LEU C N 1
ATOM 10983 C CA . LEU C 1 60 ? 27.09800 41.69800 103.36900 1.000 24.75779 60 LEU C CA 1
ATOM 10984 C C . LEU C 1 60 ? 28.14100 42.79600 103.45000 1.000 32.08038 60 LEU C C 1
ATOM 10985 O O . LEU C 1 60 ? 28.99400 42.91800 102.54200 1.000 35.38768 60 LEU C O 1
ATOM 11001 N N . THR C 1 61 ? 28.08800 43.54500 104.53300 1.000 31.22973 61 THR C N 1
ATOM 11002 C CA . THR C 1 61 ? 29.23000 44.34500 104.99100 1.000 27.64500 61 THR C CA 1
ATOM 11003 C C . THR C 1 61 ? 29.39700 44.07200 106.47500 1.000 32.82875 61 THR C C 1
ATOM 11004 O O . THR C 1 61 ? 28.49100 43.48200 107.09200 1.000 37.82779 61 THR C O 1
ATOM 11015 N N . TYR C 1 62 ? 30.52600 44.47100 107.02000 1.000 35.22557 62 TYR C N 1
ATOM 11016 C CA . TYR C 1 62 ? 30.83500 44.20400 108.43600 1.000 34.17962 62 TYR C CA 1
ATOM 11017 C C . TYR C 1 62 ? 31.74700 45.30700 108.94500 1.000 34.86976 62 TYR C C 1
ATOM 11018 O O . TYR C 1 62 ? 32.24300 46.12200 108.14000 1.000 35.14316 62 TYR C O 1
ATOM 11036 N N . ASP C 1 63 ? 31.93500 45.33800 110.25500 1.000 27.52719 63 ASP C N 1
ATOM 11037 C CA . ASP C 1 63 ? 32.96400 46.21100 110.85900 1.000 37.48709 63 ASP C CA 1
ATOM 11038 C C . ASP C 1 63 ? 33.45100 45.57400 112.15800 1.000 39.25323 63 ASP C C 1
ATOM 11039 O O . ASP C 1 63 ? 32.73000 44.71200 112.72500 1.000 38.19996 63 ASP C O 1
ATOM 11048 N N . VAL C 1 64 ? 34.65900 45.94800 112.57100 1.000 39.61236 64 VAL C N 1
ATOM 11049 C CA . VAL C 1 64 ? 35.35100 45.30800 113.72000 1.000 38.24073 64 VAL C CA 1
ATOM 11050 C C . VAL C 1 64 ? 35.97900 46.38800 114.58800 1.000 33.75914 64 VAL C C 1
ATOM 11051 O O . VAL C 1 64 ? 37.08100 46.85800 114.32300 1.000 38.33096 64 VAL C O 1
ATOM 11064 N N . PRO C 1 65 ? 35.29700 46.81500 115.66700 1.000 36.36064 65 PRO C N 1
ATOM 11065 C CA . PRO C 1 65 ? 35.96200 47.55400 116.73000 1.000 33.39308 65 PRO C CA 1
ATOM 11066 C C . PRO C 1 65 ? 36.57600 46.55200 117.71400 1.000 48.50874 65 PRO C C 1
ATOM 11067 O O . PRO C 1 65 ? 36.30900 45.36600 117.62500 1.000 41.58396 65 PRO C O 1
ATOM 11078 N N . ALA C 1 66 ? 37.36800 47.05100 118.65700 1.000 43.52428 66 ALA C N 1
ATOM 11079 C CA . ALA C 1 66 ? 38.02800 46.21000 119.67500 1.000 38.07454 66 ALA C CA 1
ATOM 11080 C C . ALA C 1 66 ? 37.80100 46.80100 121.06500 1.000 46.38194 66 ALA C C 1
ATOM 11081 O O . ALA C 1 66 ? 37.58900 48.04100 121.20200 1.000 36.76922 66 ALA C O 1
ATOM 11088 N N . VAL C 1 67 ? 37.82800 45.91700 122.05900 1.000 46.90603 67 VAL C N 1
ATOM 11089 C CA . VAL C 1 67 ? 37.87900 46.29700 123.49500 1.000 46.36306 67 VAL C CA 1
ATOM 11090 C C . VAL C 1 67 ? 39.28600 45.97400 123.98400 1.000 47.51413 67 VAL C C 1
ATOM 11091 O O . VAL C 1 67 ? 39.77400 44.85900 123.70800 1.000 44.05353 67 VAL C O 1
ATOM 11104 N N . TRP C 1 68 ? 39.91100 46.93000 124.66600 1.000 43.34196 68 TRP C N 1
ATOM 11105 C CA . TRP C 1 68 ? 41.24300 46.73500 125.28500 1.000 46.99105 68 TRP C CA 1
ATOM 11106 C C . TRP C 1 68 ? 41.18800 47.12300 126.75800 1.000 54.68925 68 TRP C C 1
ATOM 11107 O O . TRP C 1 68 ? 40.79700 48.27400 127.05100 1.000 47.53247 68 TRP C O 1
ATOM 11128 N N . ASN C 1 69 ? 41.55700 46.18400 127.63000 1.000 56.24117 69 ASN C N 1
ATOM 11129 C CA . ASN C 1 69 ? 41.55400 46.37700 129.10300 1.000 53.72554 69 ASN C CA 1
ATOM 11130 C C . ASN C 1 69 ? 40.17900 46.91200 129.53000 1.000 51.74416 69 ASN C C 1
ATOM 11131 O O . ASN C 1 69 ? 40.13500 47.82200 130.36800 1.000 60.18472 69 ASN C O 1
ATOM 11142 N N . GLY C 1 70 ? 39.10200 46.39800 128.93100 1.000 53.37495 70 GLY C N 1
ATOM 11143 C CA . GLY C 1 70 ? 37.70100 46.72900 129.26200 1.000 53.90064 70 GLY C CA 1
ATOM 11144 C C . GLY C 1 70 ? 37.23400 48.04400 128.65700 1.000 59.14458 70 GLY C C 1
ATOM 11145 O O . GLY C 1 70 ? 36.10100 48.47000 128.99500 1.000 50.20296 70 GLY C O 1
ATOM 11149 N N . ARG C 1 71 ? 38.02700 48.66200 127.77500 1.000 53.82440 71 ARG C N 1
ATOM 11150 C CA . ARG C 1 71 ? 37.66400 49.95200 127.14600 1.000 57.58872 71 ARG C CA 1
ATOM 11151 C C . ARG C 1 71 ? 37.52900 49.75900 125.63900 1.000 48.01320 71 ARG C C 1
ATOM 11152 O O . ARG C 1 71 ? 38.51000 49.35200 124.97900 1.000 53.41447 71 ARG C O 1
ATOM 11173 N N . PHE C 1 72 ? 36.33800 50.01100 125.11200 1.000 56.06874 72 PHE C N 1
ATOM 11174 C CA . PHE C 1 72 ? 36.10600 50.13000 123.65400 1.000 48.66734 72 PHE C CA 1
ATOM 11175 C C . PHE C 1 72 ? 36.97900 51.27600 123.15200 1.000 46.97808 72 PHE C C 1
ATOM 11176 O O . PHE C 1 72 ? 37.11600 52.27800 123.89200 1.000 48.75088 72 PHE C O 1
ATOM 11193 N N . PHE C 1 73 ? 37.58200 51.10700 121.97500 1.000 38.67635 73 PHE C N 1
ATOM 11194 C CA . PHE C 1 73 ? 38.40600 52.15200 121.31600 1.000 36.88472 73 PHE C CA 1
ATOM 11195 C C . PHE C 1 73 ? 37.72800 52.59600 120.01700 1.000 53.95155 73 PHE C C 1
ATOM 11196 O O . PHE C 1 73 ? 37.55100 51.74000 119.10800 1.000 40.47060 73 PHE C O 1
ATOM 11213 N N . ARG C 1 74 ? 37.35100 53.87800 119.95800 1.000 45.19005 74 ARG C N 1
ATOM 11214 C CA . ARG C 1 74 ? 36.82600 54.56200 118.75000 1.000 41.74325 74 ARG C CA 1
ATOM 11215 C C . ARG C 1 74 ? 35.63100 53.77400 118.21000 1.000 38.67385 74 ARG C C 1
ATOM 11216 O O . ARG C 1 74 ? 35.51400 53.61300 116.97500 1.000 41.57524 74 ARG C O 1
ATOM 11237 N N . LEU C 1 75 ? 34.75900 53.30700 119.10400 1.000 41.78044 75 LEU C N 1
ATOM 11238 C CA . LEU C 1 75 ? 33.55900 52.55700 118.68000 1.000 43.64446 75 LEU C CA 1
ATOM 11239 C C . LEU C 1 75 ? 32.71900 53.43300 117.74600 1.000 41.86843 75 LEU C C 1
ATOM 11240 O O . LEU C 1 75 ? 32.15400 52.86600 116.78800 1.000 40.94579 75 LEU C O 1
ATOM 11256 N N . GLU C 1 76 ? 32.62100 54.74400 118.00900 1.000 37.73843 76 GLU C N 1
ATOM 11257 C CA . GLU C 1 76 ? 31.71700 55.62900 117.22100 1.000 45.09205 76 GLU C CA 1
ATOM 11258 C C . GLU C 1 76 ? 32.22600 55.69600 115.77400 1.000 35.73829 76 GLU C C 1
ATOM 11259 O O . GLU C 1 76 ? 31.38900 55.74200 114.85700 1.000 42.30497 76 GLU C O 1
ATOM 11271 N N . ASP C 1 77 ? 33.54300 55.67500 115.57600 1.000 42.03652 77 ASP C N 1
ATOM 11272 C CA . ASP C 1 77 ? 34.16100 55.71800 114.22800 1.000 39.77889 77 ASP C CA 1
ATOM 11273 C C . ASP C 1 77 ? 33.77400 54.44600 113.47400 1.000 40.44308 77 ASP C C 1
ATOM 11274 O O . ASP C 1 77 ? 33.41000 54.54400 112.29700 1.000 46.28827 77 ASP C O 1
ATOM 11283 N N . HIS C 1 78 ? 33.82700 53.29300 114.13400 1.000 41.29941 78 HIS C N 1
ATOM 11284 C CA . HIS C 1 78 ? 33.46500 51.99400 113.51300 1.000 46.56962 78 HIS C CA 1
ATOM 11285 C C . HIS C 1 78 ? 31.97300 51.96900 113.16900 1.000 37.68495 78 HIS C C 1
ATOM 11286 O O . HIS C 1 78 ? 31.60500 51.48000 112.09400 1.000 36.17340 78 HIS C O 1
ATOM 11300 N N . LEU C 1 79 ? 31.13900 52.45900 114.07200 1.000 39.50844 79 LEU C N 1
ATOM 11301 C CA . LEU C 1 79 ? 29.67900 52.52700 113.82800 1.000 42.03071 79 LEU C CA 1
ATOM 11302 C C . LEU C 1 79 ? 29.40900 53.47300 112.64700 1.000 44.16743 79 LEU C C 1
ATOM 11303 O O . LEU C 1 79 ? 28.57500 53.12700 111.79700 1.000 45.38571 79 LEU C O 1
ATOM 11319 N N . ASP C 1 80 ? 30.09900 54.61700 112.59400 1.000 45.24203 80 ASP C N 1
ATOM 11320 C CA . ASP C 1 80 ? 29.96700 55.58200 111.47300 1.000 40.16231 80 ASP C CA 1
ATOM 11321 C C . ASP C 1 80 ? 30.27500 54.85100 110.16400 1.000 38.34928 80 ASP C C 1
ATOM 11322 O O . ASP C 1 80 ? 29.46000 54.92600 109.22200 1.000 46.50898 80 ASP C O 1
ATOM 11331 N N . ARG C 1 81 ? 31.41200 54.16500 110.10000 1.000 45.77894 81 ARG C N 1
ATOM 11332 C CA . ARG C 1 81 ? 31.87600 53.50400 108.85600 1.000 40.23704 81 ARG C CA 1
ATOM 11333 C C . ARG C 1 81 ? 30.89600 52.38500 108.50000 1.000 41.36681 81 ARG C C 1
ATOM 11334 O O . ARG C 1 81 ? 30.61100 52.18900 107.28800 1.000 41.36158 81 ARG C O 1
ATOM 11355 N N . PHE C 1 82 ? 30.38500 51.67900 109.50500 1.000 41.95020 82 PHE C N 1
ATOM 11356 C CA . PHE C 1 82 ? 29.45400 50.55500 109.26300 1.000 38.60324 82 PHE C CA 1
ATOM 11357 C C . PHE C 1 82 ? 28.17700 51.07100 108.59600 1.000 33.74784 82 PHE C C 1
ATOM 11358 O O . PHE C 1 82 ? 27.68800 50.44300 107.61200 1.000 48.24764 82 PHE C O 1
ATOM 11375 N N . GLU C 1 83 ? 27.64300 52.17900 109.10700 1.000 34.49546 83 GLU C N 1
ATOM 11376 C CA . GLU C 1 83 ? 26.36800 52.72900 108.58200 1.000 45.39085 83 GLU C CA 1
ATOM 11377 C C . GLU C 1 83 ? 26.62300 53.17400 107.13600 1.000 35.71577 83 GLU C C 1
ATOM 11378 O O . GLU C 1 83 ? 25.75900 52.91100 106.27600 1.000 47.80365 83 GLU C O 1
ATOM 11390 N N . LYS C 1 84 ? 27.77700 53.77700 106.86400 1.000 38.34196 84 LYS C N 1
ATOM 11391 C CA . LYS C 1 84 ? 28.11200 54.23700 105.49200 1.000 40.73873 84 LYS C CA 1
ATOM 11392 C C . LYS C 1 84 ? 28.21900 53.01700 104.58200 1.000 40.91463 84 LYS C C 1
ATOM 11393 O O . LYS C 1 84 ? 27.63500 53.05500 103.48500 1.000 43.13976 84 LYS C O 1
ATOM 11412 N N . SER C 1 85 ? 28.90200 51.96000 105.03200 1.000 33.96148 85 SER C N 1
ATOM 11413 C CA . SER C 1 85 ? 29.07700 50.70600 104.25900 1.000 35.11400 85 SER C CA 1
ATOM 11414 C C . SER C 1 85 ? 27.70400 50.10800 103.92500 1.000 33.12567 85 SER C C 1
ATOM 11415 O O . SER C 1 85 ? 27.47200 49.74400 102.75800 1.000 38.90811 85 SER C O 1
ATOM 11423 N N . CYS C 1 86 ? 26.82700 50.01200 104.91700 1.000 36.21727 86 CYS C N 1
ATOM 11424 C CA . CYS C 1 86 ? 25.44900 49.48600 104.74000 1.000 36.05683 86 CYS C CA 1
ATOM 11425 C C . CYS C 1 86 ? 24.72800 50.31100 103.65600 1.000 39.46698 86 CYS C C 1
ATOM 11426 O O . CYS C 1 86 ? 24.09600 49.72400 102.76300 1.000 37.24859 86 CYS C O 1
ATOM 11434 N N . ALA C 1 87 ? 24.81500 51.64000 103.71900 1.000 29.28623 87 ALA C N 1
ATOM 11435 C CA . ALA C 1 87 ? 24.15400 52.55600 102.75900 1.000 34.79295 87 ALA C CA 1
ATOM 11436 C C . ALA C 1 87 ? 24.66100 52.26600 101.34200 1.000 32.61020 87 ALA C C 1
ATOM 11437 O O . ALA C 1 87 ? 23.83500 52.13500 100.42200 1.000 34.03520 87 ALA C O 1
ATOM 11444 N N . GLN C 1 88 ? 25.97400 52.14000 101.16300 1.000 30.64318 88 GLN C N 1
ATOM 11445 C CA . GLN C 1 88 ? 26.56000 51.96500 99.81300 1.000 28.98321 88 GLN C CA 1
ATOM 11446 C C . GLN C 1 88 ? 26.03100 50.66000 99.20300 1.000 28.89970 88 GLN C C 1
ATOM 11447 O O . GLN C 1 88 ? 25.81700 50.61600 97.98200 1.000 28.94614 88 GLN C O 1
ATOM 11461 N N . LEU C 1 89 ? 25.79300 49.63000 100.00900 1.000 36.38022 89 LEU C N 1
ATOM 11462 C CA . LEU C 1 89 ? 25.28800 48.32900 99.49900 1.000 23.65219 89 LEU C CA 1
ATOM 11463 C C . LEU C 1 89 ? 23.76300 48.26900 99.57200 1.000 33.46166 89 LEU C C 1
ATOM 11464 O O . LEU C 1 89 ? 23.21800 47.18200 99.28400 1.000 30.05743 89 LEU C O 1
ATOM 11480 N N . ARG C 1 90 ? 23.09100 49.37100 99.83500 1.000 34.49449 90 ARG C N 1
ATOM 11481 C CA . ARG C 1 90 ? 21.62300 49.43800 99.98800 1.000 35.95540 90 ARG C CA 1
ATOM 11482 C C . ARG C 1 90 ? 21.15400 48.37200 100.98300 1.000 40.41281 90 ARG C C 1
ATOM 11483 O O . ARG C 1 90 ? 20.22300 47.65100 100.67900 1.000 39.76029 90 ARG C O 1
ATOM 11504 N N . LEU C 1 91 ? 21.84700 48.25600 102.10600 1.000 33.83944 91 LEU C N 1
ATOM 11505 C CA . LEU C 1 91 ? 21.45100 47.39300 103.24300 1.000 44.68915 91 LEU C CA 1
ATOM 11506 C C . LEU C 1 91 ? 20.92600 48.30200 104.35000 1.000 47.66360 91 LEU C C 1
ATOM 11507 O O . LEU C 1 91 ? 21.46600 49.42200 104.52200 1.000 37.85150 91 LEU C O 1
ATOM 11523 N N . LYS C 1 92 ? 19.92500 47.83100 105.08300 1.000 46.38348 92 LYS C N 1
ATOM 11524 C CA . LYS C 1 92 ? 19.36400 48.56500 106.24300 1.000 48.52204 92 LYS C CA 1
ATOM 11525 C C . LYS C 1 92 ? 19.35300 47.59500 107.42200 1.000 37.84223 92 LYS C C 1
ATOM 11526 O O . LYS C 1 92 ? 18.67500 46.55800 107.33200 1.000 45.72395 92 LYS C O 1
ATOM 11545 N N . SER C 1 93 ? 20.12400 47.88900 108.46100 1.000 42.34441 93 SER C N 1
ATOM 11546 C CA . SER C 1 93 ? 20.25400 47.01400 109.65300 1.000 46.38719 93 SER C CA 1
ATOM 11547 C C . SER C 1 93 ? 18.88100 46.88700 110.29800 1.000 48.91362 93 SER C C 1
ATOM 11548 O O . SER C 1 93 ? 18.23900 47.90600 110.51200 1.000 41.83806 93 SER C O 1
ATOM 11556 N N . PRO C 1 94 ? 18.38900 45.67000 110.62000 1.000 45.01440 94 PRO C N 1
ATOM 11557 C CA . PRO C 1 94 ? 17.17400 45.52100 111.41700 1.000 39.90759 94 PRO C CA 1
ATOM 11558 C C . PRO C 1 94 ? 17.35900 46.09900 112.82900 1.000 48.61439 94 PRO C C 1
ATOM 11559 O O . PRO C 1 94 ? 16.37000 46.35100 113.47300 1.000 47.99636 94 PRO C O 1
ATOM 11570 N N . LEU C 1 95 ? 18.60700 46.28200 113.28100 1.000 52.96876 95 LEU C N 1
ATOM 11571 C CA . LEU C 1 95 ? 18.88800 46.89500 114.60300 1.000 45.37252 95 LEU C CA 1
ATOM 11572 C C . LEU C 1 95 ? 19.42800 48.30300 114.37800 1.000 45.67184 95 LEU C C 1
ATOM 11573 O O . LEU C 1 95 ? 20.38200 48.46200 113.59000 1.000 50.55113 95 LEU C O 1
ATOM 11589 N N . SER C 1 96 ? 18.84600 49.27500 115.07000 1.000 45.67886 96 SER C N 1
ATOM 11590 C CA . SER C 1 96 ? 19.34200 50.67500 115.09200 1.000 36.70431 96 SER C CA 1
ATOM 11591 C C . SER C 1 96 ? 20.79900 50.70500 115.58000 1.000 40.65243 96 SER C C 1
ATOM 11592 O O . SER C 1 96 ? 21.24100 49.76900 116.28800 1.000 48.25491 96 SER C O 1
ATOM 11600 N N . ARG C 1 97 ? 21.50500 51.77500 115.21200 1.000 31.60352 97 ARG C N 1
ATOM 11601 C CA . ARG C 1 97 ? 22.87400 52.06200 115.68200 1.000 41.18099 97 ARG C CA 1
ATOM 11602 C C . ARG C 1 97 ? 22.88200 51.95700 117.21000 1.000 48.57611 97 ARG C C 1
ATOM 11603 O O . ARG C 1 97 ? 23.79200 51.29600 117.74900 1.000 47.79340 97 ARG C O 1
ATOM 11624 N N . GLU C 1 98 ? 21.89200 52.56300 117.87500 1.000 50.31468 98 GLU C N 1
ATOM 11625 C CA . GLU C 1 98 ? 21.78600 52.63000 119.35600 1.000 53.72852 98 GLU C CA 1
ATOM 11626 C C . GLU C 1 98 ? 21.66300 51.21600 119.93400 1.000 49.42173 98 GLU C C 1
ATOM 11627 O O . GLU C 1 98 ? 22.33900 50.94500 120.96000 1.000 44.23284 98 GLU C O 1
ATOM 11639 N N . GLU C 1 99 ? 20.85100 50.35400 119.29700 1.000 41.95633 99 GLU C N 1
ATOM 11640 C CA . GLU C 1 99 ? 20.65800 48.96000 119.77700 1.000 39.03311 99 GLU C CA 1
ATOM 11641 C C . GLU C 1 99 ? 21.96600 48.18200 119.59400 1.000 52.38466 99 GLU C C 1
ATOM 11642 O O . GLU C 1 99 ? 22.34700 47.44000 120.51300 1.000 47.86560 99 GLU C O 1
ATOM 11654 N N . ILE C 1 100 ? 22.64100 48.34500 118.45900 1.000 39.76481 100 ILE C N 1
ATOM 11655 C CA . ILE C 1 100 ? 23.91600 47.62400 118.19400 1.000 44.06847 100 ILE C CA 1
ATOM 11656 C C . ILE C 1 100 ? 24.93400 47.99500 119.28300 1.000 40.10417 100 ILE C C 1
ATOM 11657 O O . ILE C 1 100 ? 25.55000 47.08200 119.86400 1.000 35.90785 100 ILE C O 1
ATOM 11673 N N . ARG C 1 101 ? 25.08900 49.28100 119.56600 1.000 31.60037 101 ARG C N 1
ATOM 11674 C CA . ARG C 1 101 ? 26.04000 49.74300 120.60100 1.000 36.16214 101 ARG C CA 1
ATOM 11675 C C . ARG C 1 101 ? 25.65900 49.11200 121.94800 1.000 44.94011 101 ARG C C 1
ATOM 11676 O O . ARG C 1 101 ? 26.54300 48.50200 122.58200 1.000 44.15180 101 ARG C O 1
ATOM 11697 N N . ASP C 1 102 ? 24.39200 49.23400 122.35700 1.000 45.63901 102 ASP C N 1
ATOM 11698 C CA . ASP C 1 102 ? 23.89000 48.69400 123.65000 1.000 39.08777 102 ASP C CA 1
ATOM 11699 C C . ASP C 1 102 ? 24.22800 47.20100 123.73600 1.000 47.57130 102 ASP C C 1
ATOM 11700 O O . ASP C 1 102 ? 24.79000 46.77100 124.74300 1.000 48.86665 102 ASP C O 1
ATOM 11709 N N . ARG C 1 103 ? 23.90500 46.43700 122.70200 1.000 43.93126 103 ARG C N 1
ATOM 11710 C CA . ARG C 1 103 ? 24.06500 44.96300 122.70700 1.000 35.03750 103 ARG C CA 1
ATOM 11711 C C . ARG C 1 103 ? 25.55800 44.61600 122.67300 1.000 54.19321 103 ARG C C 1
ATOM 11712 O O . ARG C 1 103 ? 25.94400 43.65900 123.36700 1.000 54.72436 103 ARG C O 1
ATOM 11733 N N . LEU C 1 104 ? 26.38900 45.36000 121.93700 1.000 43.02640 104 LEU C N 1
ATOM 11734 C CA . LEU C 1 104 ? 27.83900 45.02800 121.88800 1.000 41.43649 104 LEU C CA 1
ATOM 11735 C C . LEU C 1 104 ? 28.44100 45.23400 123.28100 1.000 44.92014 104 LEU C C 1
ATOM 11736 O O . LEU C 1 104 ? 29.27100 44.42300 123.68500 1.000 48.74458 104 LEU C O 1
ATOM 11752 N N . VAL C 1 105 ? 28.02700 46.27100 124.00300 1.000 44.78384 105 VAL C N 1
ATOM 11753 C CA . VAL C 1 105 ? 28.52400 46.54200 125.38600 1.000 53.99819 105 VAL C CA 1
ATOM 11754 C C . VAL C 1 105 ? 27.99000 45.44600 126.30600 1.000 46.45403 105 VAL C C 1
ATOM 11755 O O . VAL C 1 105 ? 28.80500 44.87200 127.07000 1.000 52.40784 105 VAL C O 1
ATOM 11768 N N . GLU C 1 106 ? 26.68500 45.15000 126.22900 1.000 54.74873 106 GLU C N 1
ATOM 11769 C CA . GLU C 1 106 ? 26.05700 44.07500 127.03900 1.000 50.28658 106 GLU C CA 1
ATOM 11770 C C . GLU C 1 106 ? 26.85800 42.78600 126.82000 1.000 56.11622 106 GLU C C 1
ATOM 11771 O O . GLU C 1 106 ? 27.24000 42.15100 127.81800 1.000 66.36532 106 GLU C O 1
ATOM 11783 N N . MET C 1 107 ? 27.12200 42.41300 125.56600 1.000 52.43274 107 MET C N 1
ATOM 11784 C CA . MET C 1 107 ? 27.76200 41.12000 125.22200 1.000 52.19713 107 MET C CA 1
ATOM 11785 C C . MET C 1 107 ? 29.16900 41.08100 125.82400 1.000 45.13775 107 MET C C 1
ATOM 11786 O O . MET C 1 107 ? 29.58800 40.00500 126.26300 1.000 49.26121 107 MET C O 1
ATOM 11800 N N . THR C 1 108 ? 29.87000 42.21200 125.81900 1.000 46.21491 108 THR C N 1
ATOM 11801 C CA . THR C 1 108 ? 31.23800 42.31300 126.38100 1.000 54.88785 108 THR C CA 1
ATOM 11802 C C . THR C 1 108 ? 31.17500 42.06000 127.89600 1.000 54.43495 108 THR C C 1
ATOM 11803 O O . THR C 1 108 ? 31.92700 41.16500 128.39400 1.000 47.71895 108 THR C O 1
ATOM 11814 N N . VAL C 1 109 ? 30.31300 42.79800 128.60300 1.000 56.25129 109 VAL C N 1
ATOM 11815 C CA . VAL C 1 109 ? 30.17900 42.66000 130.08500 1.000 56.93280 109 VAL C CA 1
ATOM 11816 C C . VAL C 1 109 ? 29.75500 41.22300 130.39900 1.000 49.17714 109 VAL C C 1
ATOM 11817 O O . VAL C 1 109 ? 30.36800 40.60500 131.28100 1.000 53.14143 109 VAL C O 1
ATOM 11830 N N . LYS C 1 110 ? 28.77000 40.70600 129.66600 1.000 40.55636 110 LYS C N 1
ATOM 11831 C CA . LYS C 1 110 ? 28.19500 39.35800 129.90000 1.000 50.18362 110 LYS C CA 1
ATOM 11832 C C . LYS C 1 110 ? 29.26300 38.27000 129.69400 1.000 59.57240 110 LYS C C 1
ATOM 11833 O O . LYS C 1 110 ? 29.17100 37.21600 130.37500 1.000 65.83832 110 LYS C O 1
ATOM 11852 N N . SER C 1 111 ? 30.24400 38.50900 128.81400 1.000 50.46373 111 SER C N 1
ATOM 11853 C CA . SER C 1 111 ? 31.28600 37.51700 128.43800 1.000 53.83546 111 SER C CA 1
ATOM 11854 C C . SER C 1 111 ? 32.40900 37.51300 129.47400 1.000 45.78836 111 SER C C 1
ATOM 11855 O O . SER C 1 111 ? 33.06700 36.46300 129.61400 1.000 40.61697 111 SER C O 1
ATOM 11863 N N . GLY C 1 112 ? 32.64700 38.65100 130.13900 1.000 35.93143 112 GLY C N 1
ATOM 11864 C CA . GLY C 1 112 ? 33.81400 38.86300 131.01500 1.000 40.46491 112 GLY C CA 1
ATOM 11865 C C . GLY C 1 112 ? 35.09100 39.10200 130.22300 1.000 55.19091 112 GLY C C 1
ATOM 11866 O O . GLY C 1 112 ? 36.12600 39.37600 130.84700 1.000 53.97826 112 GLY C O 1
ATOM 11870 N N . ILE C 1 113 ? 35.02800 39.04800 128.88900 1.000 58.80712 113 ILE C N 1
ATOM 11871 C CA . ILE C 1 113 ? 36.18200 39.32300 127.98600 1.000 36.42501 113 ILE C CA 1
ATOM 11872 C C . ILE C 1 113 ? 36.52400 40.80200 128.13600 1.000 34.77136 113 ILE C C 1
ATOM 11873 O O . IL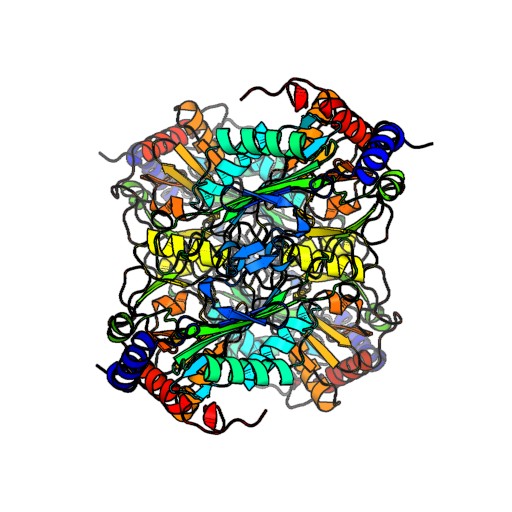E C 1 113 ? 35.60600 41.63400 128.00000 1.000 47.77962 113 ILE C O 1
ATOM 11889 N N . ARG C 1 114 ? 37.78300 41.11700 128.46500 1.000 42.79626 114 ARG C N 1
ATOM 11890 C CA . ARG C 1 114 ? 38.24100 42.52600 128.64600 1.000 50.14076 114 ARG C CA 1
ATOM 11891 C C . ARG C 1 114 ? 39.19700 42.93900 127.51700 1.000 58.04139 114 ARG C C 1
ATOM 11892 O O . ARG C 1 114 ? 39.42800 44.16600 127.36900 1.000 56.96264 114 ARG C O 1
ATOM 11913 N N . ASP C 1 115 ? 39.69600 41.98900 126.72500 1.000 47.99696 115 ASP C N 1
ATOM 11914 C CA . ASP C 1 115 ? 40.43800 42.28200 125.46700 1.000 40.95163 115 ASP C CA 1
ATOM 11915 C C . ASP C 1 115 ? 39.73500 41.50400 124.36200 1.000 47.32893 115 ASP C C 1
ATOM 11916 O O . ASP C 1 115 ? 39.84900 40.25700 124.34900 1.000 43.08891 115 ASP C O 1
ATOM 11925 N N . ALA C 1 116 ? 38.97900 42.21500 123.52600 1.000 39.98888 116 ALA C N 1
ATOM 11926 C CA . ALA C 1 116 ? 37.98000 41.59100 122.63600 1.000 48.06918 116 ALA C CA 1
ATOM 11927 C C . ALA C 1 116 ? 38.19600 42.03000 121.19500 1.000 36.21235 116 ALA C C 1
ATOM 11928 O O . ALA C 1 116 ? 38.55500 43.18600 120.94900 1.000 36.68272 116 ALA C O 1
ATOM 11935 N N . TYR C 1 117 ? 37.93800 41.09500 120.29400 1.000 46.86548 117 TYR C N 1
ATOM 11936 C CA . TYR C 1 117 ? 37.68200 41.33600 118.85800 1.000 38.71056 117 TYR C CA 1
ATOM 11937 C C . TYR C 1 117 ? 36.17100 41.30000 118.67800 1.000 42.95528 117 TYR C C 1
ATOM 11938 O O . TYR C 1 117 ? 35.56800 40.26500 118.96900 1.000 46.22385 117 TYR C O 1
ATOM 11956 N N . VAL C 1 118 ? 35.59200 42.41500 118.25900 1.000 40.43360 118 VAL C N 1
ATOM 11957 C CA . VAL C 1 118 ? 34.12100 42.59300 118.13500 1.000 39.26914 118 VAL C CA 1
ATOM 11958 C C . VAL C 1 118 ? 33.74300 42.65100 116.65200 1.000 31.50663 118 VAL C C 1
ATOM 11959 O O . VAL C 1 118 ? 34.48200 43.23100 115.85700 1.000 39.76059 118 VAL C O 1
ATOM 11972 N N . MET C 1 119 ? 32.60000 42.08900 116.31400 1.000 37.23167 119 MET C N 1
ATOM 11973 C CA . MET C 1 119 ? 32.10800 42.04200 114.92700 1.000 34.96395 119 MET C CA 1
ATOM 11974 C C . MET C 1 119 ? 30.63200 42.42800 114.87800 1.000 39.70749 119 MET C C 1
ATOM 11975 O O . MET C 1 119 ? 29.84100 41.88400 115.66300 1.000 34.34728 119 MET C O 1
ATOM 11989 N N . MET C 1 120 ? 30.30000 43.31300 113.94600 1.000 37.49698 120 MET C N 1
ATOM 11990 C CA . MET C 1 120 ? 28.90900 43.62300 113.54700 1.000 34.97399 120 MET C CA 1
ATOM 11991 C C . MET C 1 120 ? 28.80900 43.28100 112.06400 1.000 35.97813 120 MET C C 1
ATOM 11992 O O . MET C 1 120 ? 29.67300 43.70000 111.30700 1.000 41.69316 120 MET C O 1
ATOM 12006 N N . ILE C 1 121 ? 27.82700 42.47900 111.68700 1.000 36.15713 121 ILE C N 1
ATOM 12007 C CA . ILE C 1 121 ? 27.61300 42.03700 110.27900 1.000 32.41199 121 ILE C CA 1
ATOM 12008 C C . ILE C 1 121 ? 26.17300 42.33300 109.90100 1.000 39.35819 121 ILE C C 1
ATOM 12009 O O . ILE C 1 121 ? 25.30400 42.03200 110.71600 1.000 38.19176 121 ILE C O 1
ATOM 12025 N N . VAL C 1 122 ? 25.94800 42.86200 108.69500 1.000 30.72909 122 VAL C N 1
ATOM 12026 C CA . VAL C 1 122 ? 24.58600 42.92100 108.10400 1.000 35.01910 122 VAL C CA 1
ATOM 12027 C C . VAL C 1 122 ? 24.62300 42.21200 106.76000 1.000 27.98326 122 VAL C C 1
ATOM 12028 O O . VAL C 1 122 ? 25.44900 42.56600 105.91800 1.000 28.01128 122 VAL C O 1
ATOM 12041 N N . THR C 1 123 ? 23.74500 41.24400 106.56800 1.000 34.08326 123 THR C N 1
ATOM 12042 C CA . THR C 1 123 ? 23.63000 40.50100 105.29400 1.000 36.85413 123 THR C CA 1
ATOM 12043 C C . THR C 1 123 ? 22.30100 40.84100 104.61600 1.000 34.89413 123 THR C C 1
ATOM 12044 O O . THR C 1 123 ? 21.40400 41.39900 105.26800 1.000 31.38610 123 THR C O 1
ATOM 12055 N N . ARG C 1 124 ? 22.19300 40.49000 103.34400 1.000 26.13217 124 ARG C N 1
ATOM 12056 C CA . ARG C 1 124 ? 20.99800 40.79200 102.52100 1.000 33.26396 124 ARG C CA 1
ATOM 12057 C C . ARG C 1 124 ? 19.79900 40.04300 103.11000 1.000 33.00551 124 ARG C C 1
ATOM 12058 O O . ARG C 1 124 ? 18.69500 40.55100 102.96100 1.000 32.82039 124 ARG C O 1
ATOM 12079 N N . GLY C 1 125 ? 20.01400 38.88500 103.74800 1.000 33.87889 125 GLY C N 1
ATOM 12080 C CA . GLY C 1 125 ? 18.94200 38.00500 104.26100 1.000 33.69427 125 GLY C CA 1
ATOM 12081 C C . GLY C 1 125 ? 18.67200 36.86000 103.30100 1.000 40.18482 125 GLY C C 1
ATOM 12082 O O . GLY C 1 125 ? 19.63700 36.41600 102.66400 1.000 37.65622 125 GLY C O 1
ATOM 12086 N N . LEU C 1 126 ? 17.43100 36.38100 103.19500 1.000 28.64697 126 LEU C N 1
ATOM 12087 C CA . LEU C 1 126 ? 17.11200 35.16700 102.39500 1.000 41.30255 126 LEU C CA 1
ATOM 12088 C C . LEU C 1 126 ? 16.78900 35.52100 100.94200 1.000 39.71105 126 LEU C C 1
ATOM 12089 O O . LEU C 1 126 ? 16.87500 34.61400 100.09300 1.000 39.50291 126 LEU C O 1
ATOM 12105 N N . ARG C 1 127 ? 16.39300 36.77000 100.67700 1.000 40.42800 127 ARG C N 1
ATOM 12106 C CA . ARG C 1 127 ? 16.02400 37.24000 99.31600 1.000 40.99647 127 ARG C CA 1
ATOM 12107 C C . ARG C 1 127 ? 17.25100 37.89500 98.65700 1.000 42.61836 127 ARG C C 1
ATOM 12108 O O . ARG C 1 127 ? 17.94300 38.65900 99.35800 1.000 47.90766 127 ARG C O 1
ATOM 12129 N N . PHE C 1 128 ? 17.51300 37.61500 97.37300 1.000 39.19492 128 PHE C N 1
ATOM 12130 C CA . PHE C 1 128 ? 18.63800 38.18700 96.59300 1.000 45.70305 128 PHE C CA 1
ATOM 12131 C C . PHE C 1 128 ? 18.11400 39.27300 95.64300 1.000 43.60310 128 PHE C C 1
ATOM 12132 O O . PHE C 1 128 ? 16.89200 39.34600 95.37300 1.000 44.00261 128 PHE C O 1
ATOM 12149 N N . VAL C 1 129 ? 19.04000 40.07400 95.11400 1.000 49.20507 129 VAL C N 1
ATOM 12150 C CA . VAL C 1 129 ? 18.78700 41.38300 94.44700 1.000 52.22527 129 VAL C CA 1
ATOM 12151 C C . VAL C 1 129 ? 18.46400 41.19300 92.95500 1.000 41.35338 129 VAL C C 1
ATOM 12152 O O . VAL C 1 129 ? 18.23100 42.23900 92.28300 1.000 51.79183 129 VAL C O 1
ATOM 12165 N N . ARG C 1 130 ? 18.48200 39.96700 92.41900 1.000 44.07802 130 ARG C N 1
ATOM 12166 C CA . ARG C 1 130 ? 18.06600 39.75000 91.00100 1.000 58.59032 130 ARG C CA 1
ATOM 12167 C C . ARG C 1 130 ? 16.53400 39.75900 90.94200 1.000 62.09822 130 ARG C C 1
ATOM 12168 O O . ARG C 1 130 ? 15.96700 40.53800 90.11500 1.000 65.33462 130 ARG C O 1
ATOM 12189 N N . GLN C 1 131 ? 15.90400 38.93200 91.79200 1.000 55.61470 131 GLN C N 1
ATOM 12190 C CA . GLN C 1 131 ? 14.43000 38.74600 91.83900 1.000 61.48414 131 GLN C CA 1
ATOM 12191 C C . GLN C 1 131 ? 13.75600 39.96500 92.48700 1.000 60.92062 131 GLN C C 1
ATOM 12192 O O . GLN C 1 131 ? 12.69500 40.40700 91.97100 1.000 56.01822 131 GLN C O 1
ATOM 12206 N N . TYR C 1 132 ? 14.38200 40.53400 93.52700 1.000 55.13533 132 TYR C N 1
ATOM 12207 C CA . TYR C 1 132 ? 13.78000 41.61700 94.35100 1.000 58.84039 132 TYR C CA 1
ATOM 12208 C C . TYR C 1 132 ? 14.69300 42.85100 94.37300 1.000 67.13324 132 TYR C C 1
ATOM 12209 O O . TYR C 1 132 ? 15.94700 42.73300 94.32300 1.000 54.07735 132 TYR C O 1
ATOM 12227 N N . ALA C 1 133 ? 14.06700 44.02400 94.44700 1.000 50.70169 133 ALA C N 1
ATOM 12228 C CA . ALA C 1 133 ? 14.76900 45.27900 94.76600 1.000 58.13105 133 ALA C CA 1
ATOM 12229 C C . ALA C 1 133 ? 15.33400 45.13600 96.17700 1.000 65.67141 133 ALA C C 1
ATOM 12230 O O . ALA C 1 133 ? 14.72200 44.48100 97.02700 1.000 58.63486 133 ALA C O 1
ATOM 12237 N N . PRO C 1 134 ? 16.51400 45.74800 96.45800 1.000 72.60358 134 PRO C N 1
ATOM 12238 C CA . PRO C 1 134 ? 17.08900 45.74100 97.80100 1.000 65.37624 134 PRO C CA 1
ATOM 12239 C C . PRO C 1 134 ? 16.11500 46.22300 98.88900 1.000 64.58260 134 PRO C C 1
ATOM 12240 O O . PRO C 1 134 ? 16.23700 45.71000 100.00900 1.000 57.38800 134 PRO C O 1
ATOM 12251 N N . GLU C 1 135 ? 15.20000 47.15100 98.54000 1.000 61.48165 135 GLU C N 1
ATOM 12252 C CA . GLU C 1 135 ? 14.19500 47.75000 99.47100 1.000 72.61275 135 GLU C CA 1
ATOM 12253 C C . GLU C 1 135 ? 13.17600 46.68300 99.93500 1.000 57.21015 135 GLU C C 1
ATOM 12254 O O . GLU C 1 135 ? 12.57600 46.87800 101.00800 1.000 53.69248 135 GLU C O 1
ATOM 12266 N N . GLU C 1 136 ? 12.97700 45.61100 99.15600 1.000 60.29629 136 GLU C N 1
ATOM 12267 C CA . GLU C 1 136 ? 12.01000 44.52600 99.47900 1.000 60.73217 136 GLU C CA 1
ATOM 12268 C C . GLU C 1 136 ? 12.67300 43.41600 100.31200 1.000 65.02463 136 GLU C C 1
ATOM 12269 O O . GLU C 1 136 ? 11.93400 42.50200 100.77200 1.000 73.11247 136 GLU C O 1
ATOM 12281 N N . CYS C 1 137 ? 13.99200 43.46000 100.51100 1.000 60.20106 137 CYS C N 1
ATOM 12282 C CA . CYS C 1 137 ? 14.74300 42.40500 101.25200 1.000 62.78219 137 CYS C CA 1
ATOM 12283 C C . CYS C 1 137 ? 14.75600 42.73600 102.75900 1.000 52.42215 137 CYS C C 1
ATOM 12284 O O . CYS C 1 137 ? 15.03000 43.91700 103.10300 1.000 46.37996 137 CYS C O 1
ATOM 12292 N N . ASP C 1 138 ? 14.45900 41.74200 103.60400 1.000 54.87919 138 ASP C N 1
ATOM 12293 C CA . ASP C 1 138 ? 14.56900 41.81800 105.08700 1.000 41.22801 138 ASP C CA 1
ATOM 12294 C C . ASP C 1 138 ? 15.99200 41.40500 105.47500 1.000 35.72279 138 ASP C C 1
ATOM 12295 O O . ASP C 1 138 ? 16.29300 40.19900 105.43300 1.000 44.13708 138 ASP C O 1
ATOM 12304 N N . ASN C 1 139 ? 16.84000 42.38200 105.78000 1.000 34.64040 139 ASN C N 1
ATOM 12305 C CA . ASN C 1 139 ? 18.28800 42.16400 106.00800 1.000 37.31086 139 ASN C CA 1
ATOM 12306 C C . ASN C 1 139 ? 18.45800 41.59100 107.41600 1.000 43.33585 139 ASN C C 1
ATOM 12307 O O . ASN C 1 139 ? 17.61300 41.90100 108.29300 1.000 40.79209 139 ASN C O 1
ATOM 12318 N N . PHE C 1 140 ? 19.50900 40.79100 107.61400 1.000 39.84153 140 PHE C N 1
ATOM 12319 C CA . PHE C 1 140 ? 19.87800 40.21000 108.92700 1.000 32.40922 140 PHE C CA 1
ATOM 12320 C C . PHE C 1 140 ? 21.01600 41.01300 109.55200 1.000 35.25502 140 PHE C C 1
ATOM 12321 O O . PHE C 1 140 ? 21.79900 41.65800 108.84400 1.000 30.78733 140 PHE C O 1
ATOM 12338 N N . CYS C 1 141 ? 21.09400 40.97800 110.87800 1.000 36.78550 141 CYS C N 1
ATOM 12339 C CA . CYS C 1 141 ? 22.22900 41.51800 111.65100 1.000 39.01914 141 CYS C CA 1
ATOM 12340 C C . CYS C 1 141 ? 22.74100 40.43300 112.59500 1.000 44.42526 141 CYS C C 1
ATOM 12341 O O . CYS C 1 141 ? 21.92500 39.83900 113.32100 1.000 49.09426 141 CYS C O 1
ATOM 12349 N N . TYR C 1 142 ? 24.05000 40.20300 112.57900 1.000 35.14565 142 TYR C N 1
ATOM 12350 C CA . TYR C 1 142 ? 24.73600 39.28300 113.51700 1.000 35.71974 142 TYR C CA 1
ATOM 12351 C C . TYR C 1 142 ? 25.75600 40.10400 114.28700 1.000 38.58507 142 TYR C C 1
ATOM 12352 O O . TYR C 1 142 ? 26.40700 40.97500 113.68400 1.000 42.72324 142 TYR C O 1
ATOM 12370 N N . LEU C 1 143 ? 25.84700 39.86500 115.59000 1.000 36.65780 143 LEU C N 1
ATOM 12371 C CA . LEU C 1 143 ? 26.86800 40.50300 116.45800 1.000 37.40448 143 LEU C CA 1
ATOM 12372 C C . LEU C 1 143 ? 27.69800 39.39400 117.11400 1.000 43.83114 143 LEU C C 1
ATOM 12373 O O . LEU C 1 143 ? 27.14100 38.30500 117.41800 1.000 43.72608 143 LEU C O 1
ATOM 12389 N N . MET C 1 144 ? 28.99800 39.63800 117.28900 1.000 35.30581 144 MET C N 1
ATOM 12390 C CA . MET C 1 144 ? 29.92600 38.67500 117.93300 1.000 36.53260 144 MET C CA 1
ATOM 12391 C C . MET C 1 144 ? 30.91400 39.43500 118.80800 1.000 37.76376 144 MET C C 1
ATOM 12392 O O . MET C 1 144 ? 31.34100 40.52500 118.41000 1.000 44.45419 144 MET C O 1
ATOM 12406 N N . VAL C 1 145 ? 31.22700 38.88800 119.97600 1.000 37.67320 145 VAL C N 1
ATOM 12407 C CA . VAL C 1 145 ? 32.33900 39.37500 120.83800 1.000 39.67939 145 VAL C CA 1
ATOM 12408 C C . VAL C 1 145 ? 33.18300 38.15700 121.18800 1.000 42.78107 145 VAL C C 1
ATOM 12409 O O . VAL C 1 145 ? 32.61100 37.14600 121.62700 1.000 51.25550 145 VAL C O 1
ATOM 12422 N N . MET C 1 146 ? 34.48800 38.23100 120.93400 1.000 41.12969 146 MET C N 1
ATOM 12423 C CA . MET C 1 146 ? 35.40300 37.08500 121.13600 1.000 44.93604 146 MET C CA 1
ATOM 12424 C C . MET C 1 146 ? 36.73300 37.60200 121.66500 1.000 41.16036 146 MET C C 1
ATOM 12425 O O . MET C 1 146 ? 37.00000 38.80300 121.63800 1.000 44.01005 146 MET C O 1
ATOM 12439 N N . PRO C 1 147 ? 37.59600 36.71100 122.19600 1.000 41.89609 147 PRO C N 1
ATOM 12440 C CA . PRO C 1 147 ? 38.93100 37.09800 122.62700 1.000 42.43485 147 PRO C CA 1
ATOM 12441 C C . PRO C 1 147 ? 39.71500 37.77600 121.50400 1.000 39.33990 147 PRO C C 1
ATOM 12442 O O . PRO C 1 147 ? 39.68100 37.29200 120.37700 1.000 42.73002 147 PRO C O 1
ATOM 12453 N N . TYR C 1 148 ? 40.39700 38.86300 121.86200 1.000 37.55588 148 TYR C N 1
ATOM 12454 C CA . TYR C 1 148 ? 41.21800 39.69900 120.95500 1.000 43.41724 148 TYR C CA 1
ATOM 12455 C C . TYR C 1 148 ? 42.10600 38.79100 120.09700 1.000 46.17906 148 TYR C C 1
ATOM 12456 O O . TYR C 1 148 ? 42.70500 37.83300 120.64500 1.000 43.87896 148 TYR C O 1
ATOM 12474 N N . LEU C 1 149 ? 42.17000 39.08900 118.79700 1.000 38.60775 149 LEU C N 1
ATOM 12475 C CA . LEU C 1 149 ? 42.97200 38.32300 117.81500 1.000 30.86250 149 LEU C CA 1
ATOM 12476 C C . LEU C 1 149 ? 44.16900 39.16500 117.39100 1.000 45.06700 149 LEU C C 1
ATOM 12477 O O . LEU C 1 149 ? 44.02400 40.41700 117.32400 1.000 42.78555 149 LEU C O 1
ATOM 12493 N N . TRP C 1 150 ? 45.28900 38.49600 117.10600 1.000 37.98037 150 TRP C N 1
ATOM 12494 C CA . TRP C 1 150 ? 46.55200 39.16400 116.69600 1.000 45.77196 150 TRP C CA 1
ATOM 12495 C C . TRP C 1 150 ? 46.89300 38.73500 115.27800 1.000 40.39317 150 TRP C C 1
ATOM 12496 O O . TRP C 1 150 ? 47.18900 37.54900 115.08900 1.000 42.45495 150 TRP C O 1
ATOM 12517 N N . VAL C 1 151 ? 46.85100 39.66200 114.32500 1.000 46.57995 151 VAL C N 1
ATOM 12518 C CA . VAL C 1 151 ? 47.41800 39.40200 112.97100 1.000 39.19707 151 VAL C CA 1
ATOM 12519 C C . VAL C 1 151 ? 48.93500 39.24500 113.12400 1.000 42.62557 151 VAL C C 1
ATOM 12520 O O . VAL C 1 151 ? 49.52000 38.43600 112.38900 1.000 39.66063 151 VAL C O 1
ATOM 12533 N N . MET C 1 152 ? 49.54000 40.02100 114.02600 1.000 41.99524 152 MET C N 1
ATOM 12534 C CA . MET C 1 152 ? 50.96700 39.90200 114.41400 1.000 48.61192 152 MET C CA 1
ATOM 12535 C C . MET C 1 152 ? 51.04000 39.83400 115.94200 1.000 44.84864 152 MET C C 1
ATOM 12536 O O . MET C 1 152 ? 50.59900 40.80100 116.60800 1.000 41.03147 152 MET C O 1
ATOM 12550 N N . ASP C 1 153 ? 51.56400 38.73000 116.47300 1.000 47.33918 153 ASP C N 1
ATOM 12551 C CA . ASP C 1 153 ? 51.59000 38.45900 117.93700 1.000 56.21376 153 ASP C CA 1
ATOM 12552 C C . ASP C 1 153 ? 52.77000 39.18900 118.59200 1.000 53.29039 153 ASP C C 1
ATOM 12553 O O . ASP C 1 153 ? 53.60800 39.77200 117.87300 1.000 49.86412 153 ASP C O 1
ATOM 12562 N N . GLU C 1 154 ? 52.82700 39.14100 119.92400 1.000 54.60996 154 GLU C N 1
ATOM 12563 C CA . GLU C 1 154 ? 53.89600 39.78100 120.73500 1.000 46.94964 154 GLU C CA 1
ATOM 12564 C C . GLU C 1 154 ? 55.26500 39.36500 120.19000 1.000 43.94614 154 GLU C C 1
ATOM 12565 O O . GLU C 1 154 ? 56.07800 40.27800 119.90300 1.000 50.73029 154 GLU C O 1
ATOM 12577 N N . ALA C 1 155 ? 55.52800 38.05900 120.08600 1.000 39.80318 155 ALA C N 1
ATOM 12578 C CA . ALA C 1 155 ? 56.85600 37.52600 119.69200 1.000 42.89904 155 ALA C CA 1
ATOM 12579 C C . ALA C 1 155 ? 57.30700 38.19700 118.38500 1.000 53.04822 155 ALA C C 1
ATOM 12580 O O . ALA C 1 155 ? 58.49700 38.61500 118.28900 1.000 50.28794 155 ALA C O 1
ATOM 12587 N N . THR C 1 156 ? 56.40000 38.31700 117.41300 1.000 50.81751 156 THR C N 1
ATOM 12588 C CA . THR C 1 156 ? 56.73100 38.84400 116.06600 1.000 47.07261 156 THR C CA 1
ATOM 12589 C C . THR C 1 156 ? 56.88500 40.37400 116.12600 1.000 45.59304 156 THR C C 1
ATOM 12590 O O . THR C 1 156 ? 57.75000 40.92000 115.42800 1.000 49.01374 156 THR C O 1
ATOM 12601 N N . GLN C 1 157 ? 56.09600 41.05500 116.94800 1.000 35.04448 157 GLN C N 1
ATOM 12602 C CA . GLN C 1 157 ? 56.15800 42.53500 117.03600 1.000 46.75321 157 GLN C CA 1
ATOM 12603 C C . GLN C 1 157 ? 57.53600 42.95700 117.55400 1.000 50.34382 157 GLN C C 1
ATOM 12604 O O . GLN C 1 157 ? 57.99000 44.04400 117.19000 1.000 48.51010 157 GLN C O 1
ATOM 12618 N N . LYS C 1 158 ? 58.17400 42.13400 118.38900 1.000 48.48658 158 LYS C N 1
ATOM 12619 C CA . LYS C 1 158 ? 59.44200 42.50800 119.06900 1.000 47.79381 158 LYS C CA 1
ATOM 12620 C C . LYS C 1 158 ? 60.48200 42.86400 118.00500 1.000 50.27968 158 LYS C C 1
ATOM 12621 O O . LYS C 1 158 ? 61.09200 43.94900 118.09100 1.000 41.31287 158 LYS C O 1
ATOM 12640 N N . ASN C 1 159 ? 60.62900 41.97800 117.01500 1.000 48.13266 159 ASN C N 1
ATOM 12641 C CA . ASN C 1 159 ? 61.68700 42.12600 115.97600 1.000 51.32313 159 ASN C CA 1
ATOM 12642 C C . ASN C 1 159 ? 61.07000 42.36700 114.59900 1.000 52.66503 159 ASN C C 1
ATOM 12643 O O . ASN C 1 159 ? 61.85200 42.57200 113.65200 1.000 39.12021 159 ASN C O 1
ATOM 12654 N N . GLY C 1 160 ? 59.74300 42.41600 114.49600 1.000 54.80342 160 GLY C N 1
ATOM 12655 C CA . GLY C 1 160 ? 59.06100 42.74300 113.22800 1.000 46.28257 160 GLY C CA 1
ATOM 12656 C C . GLY C 1 160 ? 58.81100 41.50900 112.38400 1.000 42.11716 160 GLY C C 1
ATOM 12657 O O . GLY C 1 160 ? 59.51600 40.48900 112.55600 1.000 43.81526 160 GLY C O 1
ATOM 12661 N N . GLY C 1 161 ? 57.81600 41.59500 111.49600 1.000 47.32068 161 GLY C N 1
ATOM 12662 C CA . GLY C 1 161 ? 57.38800 40.47000 110.64700 1.000 36.43116 161 GLY C CA 1
ATOM 12663 C C . GLY C 1 161 ? 57.99400 40.54700 109.27000 1.000 31.04647 161 GLY C C 1
ATOM 12664 O O . GLY C 1 161 ? 58.76700 41.49600 108.99800 1.000 35.63873 161 GLY C O 1
ATOM 12668 N N . SER C 1 162 ? 57.63000 39.58500 108.42700 1.000 29.12233 162 SER C N 1
ATOM 12669 C CA . SER C 1 162 ? 58.11100 39.47600 107.03000 1.000 31.74060 162 SER C CA 1
ATOM 12670 C C . SER C 1 162 ? 56.93400 39.63100 106.06500 1.000 41.07362 162 SER C C 1
ATOM 12671 O O . SER C 1 162 ? 55.80700 39.18600 106.37400 1.000 38.86871 162 SER C O 1
ATOM 12679 N N . ALA C 1 163 ? 57.18100 40.25700 104.92500 1.000 33.50778 163 ALA C N 1
ATOM 12680 C CA . ALA C 1 163 ? 56.14400 40.49000 103.90400 1.000 31.52780 163 ALA C CA 1
ATOM 12681 C C . ALA C 1 163 ? 56.75200 40.30100 102.52600 1.000 31.36523 163 ALA C C 1
ATOM 12682 O O . ALA C 1 163 ? 57.98500 40.34300 102.38400 1.000 32.12390 163 ALA C O 1
ATOM 12689 N N . VAL C 1 164 ? 55.88000 40.10800 101.55000 1.000 28.47431 164 VAL C N 1
ATOM 12690 C CA . VAL C 1 164 ? 56.25800 40.24300 100.12500 1.000 30.03906 164 VAL C CA 1
ATOM 12691 C C . VAL C 1 164 ? 55.26000 41.17100 99.44600 1.000 32.23521 164 VAL C C 1
ATOM 12692 O O . VAL C 1 164 ? 54.08300 41.25100 99.86300 1.000 34.24011 164 VAL C O 1
ATOM 12705 N N . ILE C 1 165 ? 55.71900 41.85100 98.40900 1.000 30.90024 165 ILE C N 1
ATOM 12706 C CA . ILE C 1 165 ? 54.83600 42.61800 97.51400 1.000 30.86346 165 ILE C CA 1
ATOM 12707 C C . ILE C 1 165 ? 54.39600 41.53400 96.53000 1.000 26.45681 165 ILE C C 1
ATOM 12708 O O . ILE C 1 165 ? 55.24000 40.92400 95.96600 1.000 28.98289 165 ILE C O 1
ATOM 12724 N N . THR C 1 166 ? 53.11400 41.26100 96.41000 1.000 24.80086 166 THR C N 1
ATOM 12725 C CA . THR C 1 166 ? 52.57500 40.09200 95.67800 1.000 25.89030 166 THR C CA 1
ATOM 12726 C C . THR C 1 166 ? 52.89300 40.27300 94.20300 1.000 25.24957 166 THR C C 1
ATOM 12727 O O . THR C 1 166 ? 52.85000 41.39500 93.72400 1.000 25.49982 166 THR C O 1
ATOM 12738 N N . ARG C 1 167 ? 53.24400 39.19100 93.54300 1.000 25.21339 167 ARG C N 1
ATOM 12739 C CA . ARG C 1 167 ? 53.50600 39.18900 92.09400 1.000 28.34416 167 ARG C CA 1
ATOM 12740 C C . ARG C 1 167 ? 52.61400 38.15800 91.40000 1.000 29.05027 167 ARG C C 1
ATOM 12741 O O . ARG C 1 167 ? 52.64500 38.15400 90.16000 1.000 26.55935 167 ARG C O 1
ATOM 12762 N N . THR C 1 168 ? 51.88200 37.30800 92.13000 1.000 22.87006 168 THR C N 1
ATOM 12763 C CA . THR C 1 168 ? 50.94100 36.33300 91.51600 1.000 31.81990 168 THR C CA 1
ATOM 12764 C C . THR C 1 168 ? 49.50300 36.84200 91.57500 1.000 25.68761 168 THR C C 1
ATOM 12765 O O . THR C 1 168 ? 48.65400 36.20700 90.96600 1.000 33.59435 168 THR C O 1
ATOM 12776 N N . VAL C 1 169 ? 49.25900 37.95500 92.26100 1.000 29.58511 169 VAL C N 1
ATOM 12777 C CA . VAL C 1 169 ? 47.89100 38.47900 92.51300 1.000 28.39079 169 VAL C CA 1
ATOM 12778 C C . VAL C 1 169 ? 47.98200 39.99100 92.72400 1.000 30.70964 169 VAL C C 1
ATOM 12779 O O . VAL C 1 169 ? 49.02200 40.47200 93.19700 1.000 24.15702 169 VAL C O 1
ATOM 12792 N N . ARG C 1 170 ? 46.95800 40.72900 92.29100 1.000 28.67561 170 ARG C N 1
ATOM 12793 C CA . ARG C 1 170 ? 46.81600 42.18200 92.49100 1.000 30.78017 170 ARG C CA 1
ATOM 12794 C C . ARG C 1 170 ? 45.48600 42.44100 93.20000 1.000 29.07827 170 ARG C C 1
ATOM 12795 O O . ARG C 1 170 ? 44.66600 41.55600 93.28200 1.000 19.76477 170 ARG C O 1
ATOM 12816 N N . ARG C 1 171 ? 45.29800 43.65700 93.66800 1.000 24.36296 171 ARG C N 1
ATOM 12817 C CA . ARG C 1 171 ? 44.09300 44.04200 94.45600 1.000 25.49140 171 ARG C CA 1
ATOM 12818 C C . ARG C 1 171 ? 42.88400 44.13300 93.52400 1.000 30.05008 171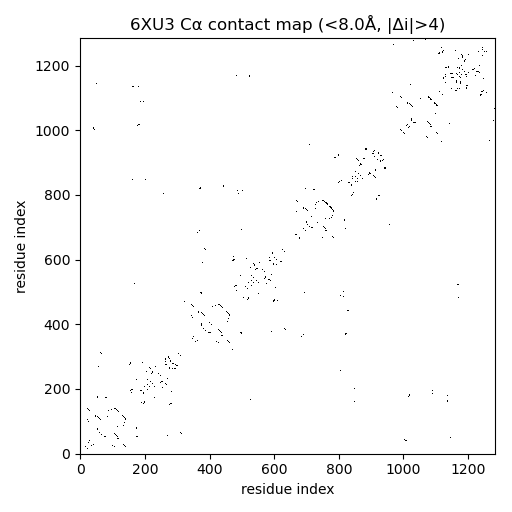 ARG C C 1
ATOM 12819 O O . ARG C 1 171 ? 43.02000 44.64500 92.39900 1.000 26.41715 171 ARG C O 1
ATOM 12840 N N . VAL C 1 172 ? 41.72500 43.69800 94.00700 1.000 23.50396 172 VAL C N 1
ATOM 12841 C CA . VAL C 1 172 ? 40.42400 43.97500 93.33600 1.000 26.03514 172 VAL C CA 1
ATOM 12842 C C . VAL C 1 172 ? 40.28900 45.48200 93.16700 1.000 28.40565 172 VAL C C 1
ATOM 12843 O O . VAL C 1 172 ? 40.35700 46.22100 94.14600 1.000 27.10778 172 VAL C O 1
ATOM 12856 N N . PRO C 1 173 ? 40.08700 45.99000 91.93200 1.000 22.65538 173 PRO C N 1
ATOM 12857 C CA . PRO C 1 173 ? 40.04000 47.43900 91.71600 1.000 23.94455 173 PRO C CA 1
ATOM 12858 C C . PRO C 1 173 ? 38.72100 48.01100 92.21800 1.000 27.61867 173 PRO C C 1
ATOM 12859 O O . PRO C 1 173 ? 37.70000 47.31000 92.24000 1.000 29.48803 173 PRO C O 1
ATOM 12870 N N . PRO C 1 174 ? 38.69000 49.28400 92.65000 1.000 23.70868 174 PRO C N 1
ATOM 12871 C CA . PRO C 1 174 ? 37.48500 49.83600 93.27000 1.000 32.45652 174 PRO C CA 1
ATOM 12872 C C . PRO C 1 174 ? 36.25900 49.81900 92.33900 1.000 32.35012 174 PRO C C 1
ATOM 12873 O O . PRO C 1 174 ? 35.17800 49.73000 92.83200 1.000 39.88012 174 PRO C O 1
ATOM 12884 N N . GLY C 1 175 ? 36.46300 49.89100 91.02500 1.000 34.64442 175 GLY C N 1
ATOM 12885 C CA . GLY C 1 175 ? 35.37300 49.85200 90.03600 1.000 28.69723 175 GLY C CA 1
ATOM 12886 C C . GLY C 1 175 ? 34.78300 48.46200 89.86600 1.000 28.84316 175 GLY C C 1
ATOM 12887 O O . GLY C 1 175 ? 33.79600 48.32500 89.11200 1.000 26.66343 175 GLY C O 1
ATOM 12891 N N . ALA C 1 176 ? 35.35300 47.44900 90.51200 1.000 31.83357 176 ALA C N 1
ATOM 12892 C CA . ALA C 1 176 ? 34.74800 46.10300 90.57900 1.000 27.56298 176 ALA C CA 1
ATOM 12893 C C . ALA C 1 176 ? 34.08600 45.91500 91.94300 1.000 33.93887 176 ALA C C 1
ATOM 12894 O O . ALA C 1 176 ? 32.88000 45.53500 91.97600 1.000 30.62693 176 ALA C O 1
ATOM 12901 N N . ILE C 1 177 ? 34.85100 46.12800 93.01300 1.000 24.88848 177 ILE C N 1
ATOM 12902 C CA . ILE C 1 177 ? 34.36900 46.04800 94.42000 1.000 23.88453 177 ILE C CA 1
ATOM 12903 C C . ILE C 1 177 ? 34.97200 47.22800 95.17100 1.000 26.90770 177 ILE C C 1
ATOM 12904 O O . ILE C 1 177 ? 36.19200 47.39300 95.15100 1.000 28.46432 177 ILE C O 1
ATOM 12920 N N . ASP C 1 178 ? 34.12500 48.02100 95.80700 1.000 27.79489 178 ASP C N 1
ATOM 12921 C CA . ASP C 1 178 ? 34.54600 49.24500 96.51200 1.000 29.80592 178 ASP C CA 1
ATOM 12922 C C . ASP C 1 178 ? 35.26500 48.85300 97.79700 1.000 31.30186 178 ASP C C 1
ATOM 12923 O O . ASP C 1 178 ? 34.64300 48.33900 98.72300 1.000 36.72443 178 ASP C O 1
ATOM 12932 N N . PRO C 1 179 ? 36.58800 49.10000 97.91500 1.000 26.82850 179 PRO C N 1
ATOM 12933 C CA . PRO C 1 179 ? 37.32300 48.72000 99.11800 1.000 25.92093 179 PRO C CA 1
ATOM 12934 C C . PRO C 1 179 ? 37.05900 49.61800 100.32600 1.000 28.96139 179 PRO C C 1
ATOM 12935 O O . PRO C 1 179 ? 37.49800 49.26500 101.38400 1.000 33.45284 179 PRO C O 1
ATOM 12946 N N . THR C 1 180 ? 36.39200 50.75200 100.14300 1.000 33.96391 180 THR C N 1
ATOM 12947 C CA . THR C 1 180 ? 35.99500 51.64600 101.26900 1.000 34.89004 180 THR C CA 1
ATOM 12948 C C . THR C 1 180 ? 34.77900 51.04300 101.96900 1.000 27.97820 180 THR C C 1
ATOM 12949 O O . THR C 1 180 ? 34.49800 51.47100 103.07200 1.000 32.50808 180 THR C O 1
ATOM 12960 N N . VAL C 1 181 ? 34.13400 50.06900 101.33800 1.000 31.83758 181 VAL C N 1
ATOM 12961 C CA . VAL C 1 181 ? 32.99800 49.31800 101.92800 1.000 29.73224 181 VAL C CA 1
ATOM 12962 C C . VAL C 1 181 ? 33.54500 47.99100 102.44000 1.000 35.61879 181 VAL C C 1
ATOM 12963 O O . VAL C 1 181 ? 33.77500 47.08400 101.61500 1.000 37.95153 181 VAL C O 1
ATOM 12976 N N . LYS C 1 182 ? 33.75000 47.89300 103.74900 1.000 33.44255 182 LYS C N 1
ATOM 12977 C CA . LYS C 1 182 ? 34.45800 46.74000 104.34000 1.000 32.07553 182 LYS C CA 1
ATOM 12978 C C . LYS C 1 182 ? 33.67300 45.46800 104.00800 1.000 29.84492 182 LYS C C 1
ATOM 12979 O O . LYS C 1 182 ? 32.46700 45.43700 104.26800 1.000 40.74394 182 LYS C O 1
ATOM 12998 N N . ASN C 1 183 ? 34.33500 44.48000 103.41000 1.000 33.94968 183 ASN C N 1
ATOM 12999 C CA . ASN C 1 183 ? 33.66800 43.27500 102.88000 1.000 22.20191 183 ASN C CA 1
ATOM 13000 C C . ASN C 1 183 ? 34.54000 42.03100 103.09100 1.000 31.18989 183 ASN C C 1
ATOM 13001 O O . ASN C 1 183 ? 35.73700 42.16500 103.39700 1.000 29.91580 183 ASN C O 1
ATOM 13012 N N . LEU C 1 184 ? 33.94400 40.85300 102.90500 1.000 36.12149 184 LEU C N 1
ATOM 13013 C CA . LEU C 1 184 ? 34.57900 39.55100 103.20600 1.000 34.92899 184 LEU C CA 1
ATOM 13014 C C . LEU C 1 184 ? 34.87600 38.79700 101.91300 1.000 28.96091 184 LEU C C 1
ATOM 13015 O O . LEU C 1 184 ? 35.09700 37.57800 101.95300 1.000 36.72997 184 LEU C O 1
ATOM 13031 N N . GLN C 1 185 ? 34.90600 39.50700 100.79100 1.000 28.59408 185 GLN C N 1
ATOM 13032 C CA . GLN C 1 185 ? 35.20200 38.91000 99.46400 1.000 27.13942 185 GLN C CA 1
ATOM 13033 C C . GLN C 1 185 ? 36.72400 38.96900 99.26200 1.000 24.72099 185 GLN C C 1
ATOM 13034 O O . GLN C 1 185 ? 37.20900 39.81900 98.51300 1.000 27.94878 185 GLN C O 1
ATOM 13048 N N . TRP C 1 186 ? 37.42600 38.06600 99.94200 1.000 29.28543 186 TRP C N 1
ATOM 13049 C CA . TRP C 1 186 ? 38.89400 38.10200 100.17300 1.000 29.06022 186 TRP C CA 1
ATOM 13050 C C . TRP C 1 186 ? 39.64100 37.26400 99.13400 1.000 27.82644 186 TRP C C 1
ATOM 13051 O O . TRP C 1 186 ? 40.78800 36.90800 99.40700 1.000 29.69222 186 TRP C O 1
ATOM 13072 N N . GLY C 1 187 ? 39.05200 37.00700 97.97000 1.000 24.88435 187 GLY C N 1
ATOM 13073 C CA . GLY C 1 187 ? 39.68100 36.18400 96.91900 1.000 30.32276 187 GLY C CA 1
ATOM 13074 C C . GLY C 1 187 ? 41.10200 36.63800 96.61100 1.000 31.53213 187 GLY C C 1
ATOM 13075 O O . GLY C 1 187 ? 41.95500 35.77900 96.42000 1.000 34.99798 187 GLY C O 1
ATOM 13079 N N . ASP C 1 188 ? 41.36300 37.94600 96.57200 1.000 24.23455 188 ASP C N 1
ATOM 13080 C CA . ASP C 1 188 ? 42.72300 38.46800 96.28700 1.000 29.49603 188 ASP C CA 1
ATOM 13081 C C . ASP C 1 188 ? 43.61200 38.28800 97.52100 1.000 26.40655 188 ASP C C 1
ATOM 13082 O O . ASP C 1 188 ? 44.68600 37.73000 97.38100 1.000 35.91716 188 ASP C O 1
ATOM 13091 N N . PHE C 1 189 ? 43.17200 38.74200 98.68600 1.000 25.60398 189 PHE C N 1
ATOM 13092 C CA . PHE C 1 189 ? 43.93800 38.60900 99.95000 1.000 33.10205 189 PHE C CA 1
ATOM 13093 C C . PHE C 1 189 ? 44.27800 37.14100 100.23300 1.000 33.94615 189 PHE C C 1
ATOM 13094 O O . PHE C 1 189 ? 45.40400 36.83600 100.65800 1.000 27.94345 189 PHE C O 1
ATOM 13111 N N . THR C 1 190 ? 43.33200 36.23100 100.01100 1.000 38.14897 190 THR C N 1
ATOM 13112 C CA . THR C 1 190 ? 43.54400 34.78500 100.28200 1.000 33.49865 190 THR C CA 1
ATOM 13113 C C . THR C 1 190 ? 44.65600 34.27900 99.35600 1.000 29.60830 190 THR C C 1
ATOM 13114 O O . THR C 1 190 ? 45.55000 33.57100 99.84300 1.000 30.89531 190 THR C O 1
ATOM 13125 N N . ARG C 1 191 ? 44.61900 34.64500 98.07800 1.000 28.63275 191 ARG C N 1
ATOM 13126 C CA . ARG C 1 191 ? 45.69500 34.29700 97.12200 1.000 31.75485 191 ARG C CA 1
ATOM 13127 C C . ARG C 1 191 ? 47.01600 34.88400 97.62300 1.000 34.04959 191 ARG C C 1
ATOM 13128 O O . ARG C 1 191 ? 48.04200 34.18100 97.53000 1.000 28.41923 191 ARG C O 1
ATOM 13149 N N . GLY C 1 192 ? 46.97300 36.12000 98.12000 1.000 28.39018 192 GLY C N 1
ATOM 13150 C CA . GLY C 1 192 ? 48.14200 36.82700 98.66900 1.000 33.60332 192 GLY C CA 1
ATOM 13151 C C . GLY C 1 192 ? 48.77400 36.07900 99.82100 1.000 32.62373 192 GLY C C 1
ATOM 13152 O O . GLY C 1 192 ? 49.99500 35.97900 99.85500 1.000 29.13929 192 GLY C O 1
ATOM 13156 N N . LEU C 1 193 ? 47.96800 35.58400 100.74900 1.000 35.68793 193 LEU C N 1
ATOM 13157 C CA . LEU C 1 193 ? 48.46100 34.83000 101.92800 1.000 28.58252 193 LEU C CA 1
ATOM 13158 C C . LEU C 1 193 ? 49.11900 33.53200 101.48700 1.000 34.86433 193 LEU C C 1
ATOM 13159 O O . LEU C 1 193 ? 50.13800 33.17200 102.04100 1.000 28.89440 193 LEU C O 1
ATOM 13175 N N . MET C 1 194 ? 48.54900 32.85600 100.50400 1.000 25.16391 194 MET C N 1
ATOM 13176 C CA . MET C 1 194 ? 49.13100 31.61100 99.97500 1.000 25.97231 194 MET C CA 1
ATOM 13177 C C . MET C 1 194 ? 50.46600 31.94500 99.29400 1.000 31.60845 194 MET C C 1
ATOM 13178 O O . MET C 1 194 ? 51.42400 31.19400 99.49500 1.000 32.42885 194 MET C O 1
ATOM 13192 N N . GLU C 1 195 ? 50.52600 33.03400 98.53400 1.000 27.98182 195 GLU C N 1
ATOM 13193 C CA . GLU C 1 195 ? 51.78000 33.44400 97.86000 1.000 31.97048 195 GLU C CA 1
ATOM 13194 C C . GLU C 1 195 ? 52.84200 33.78100 98.91900 1.000 30.47799 195 GLU C C 1
ATOM 13195 O O . GLU C 1 195 ? 54.00300 33.36600 98.75000 1.000 35.00282 195 GLU C O 1
ATOM 13207 N N . ALA C 1 196 ? 52.47300 34.52200 99.96100 1.000 26.71145 196 ALA C N 1
ATOM 13208 C CA . ALA C 1 196 ? 53.41600 34.89500 101.04100 1.000 35.95341 196 ALA C CA 1
ATOM 13209 C C . ALA C 1 196 ? 54.03500 33.61200 101.60400 1.000 30.83917 196 ALA C C 1
ATOM 13210 O O . ALA C 1 196 ? 55.24200 33.50200 101.67900 1.000 34.29415 196 ALA C O 1
ATOM 13217 N N . ARG C 1 197 ? 53.20200 32.64900 101.96200 1.000 35.40087 197 ARG C N 1
ATOM 13218 C CA . ARG C 1 197 ? 53.66800 31.37000 102.54800 1.000 38.32530 197 ARG C CA 1
ATOM 13219 C C . ARG C 1 197 ? 54.56400 30.65800 101.52800 1.000 37.56911 197 ARG C C 1
ATOM 13220 O O . ARG C 1 197 ? 55.62500 30.19300 101.92100 1.000 33.73443 197 ARG C O 1
ATOM 13241 N N . ASP C 1 198 ? 54.17800 30.59800 100.25600 1.000 33.49899 198 ASP C N 1
ATOM 13242 C CA . ASP C 1 198 ? 55.02900 29.94900 99.22300 1.000 29.50523 198 ASP C CA 1
ATOM 13243 C C . ASP C 1 198 ? 56.41900 30.59800 99.20400 1.000 35.66196 198 ASP C C 1
ATOM 13244 O O . ASP C 1 198 ? 57.38900 29.87700 98.92700 1.000 35.00502 198 ASP C O 1
ATOM 13253 N N . ARG C 1 199 ? 56.51700 31.90400 99.46700 1.000 38.25202 199 ARG C N 1
ATOM 13254 C CA . ARG C 1 199 ? 57.79200 32.65800 99.35100 1.000 35.02833 199 ARG C CA 1
ATOM 13255 C C . ARG C 1 199 ? 58.43900 32.84400 100.72700 1.000 38.06011 199 ARG C C 1
ATOM 13256 O O . ARG C 1 199 ? 59.33500 33.71900 100.83800 1.000 34.61328 199 ARG C O 1
ATOM 13277 N N . GLY C 1 200 ? 58.00600 32.07700 101.73300 1.000 38.03057 200 GLY C N 1
ATOM 13278 C CA . GLY C 1 200 ? 58.60100 32.08100 103.08200 1.000 35.81527 200 GLY C CA 1
ATOM 13279 C C . GLY C 1 200 ? 58.38900 33.40300 103.80900 1.000 33.38405 200 GLY C C 1
ATOM 13280 O O . GLY C 1 200 ? 59.25500 33.80900 104.60600 1.000 28.79025 200 GLY C O 1
ATOM 13284 N N . ALA C 1 201 ? 57.25900 34.06700 103.58600 1.000 35.16861 201 ALA C N 1
ATOM 13285 C CA . ALA C 1 201 ? 56.92700 35.30500 104.30500 1.000 36.33012 201 ALA C CA 1
ATOM 13286 C C . ALA C 1 201 ? 55.56800 35.15100 104.99400 1.000 30.26766 201 ALA C C 1
ATOM 13287 O O . ALA C 1 201 ? 54.77900 34.26200 104.63100 1.000 32.67247 201 ALA C O 1
ATOM 13294 N N . MET C 1 202 ? 55.32400 36.00700 105.98000 1.000 31.95172 202 MET C N 1
ATOM 13295 C CA . MET C 1 202 ? 54.10100 35.94400 106.81300 1.000 33.40121 202 MET C CA 1
ATOM 13296 C C . MET C 1 202 ? 52.93200 36.60600 106.07200 1.000 36.44727 202 MET C C 1
ATOM 13297 O O . MET C 1 202 ? 51.83200 36.06100 106.13500 1.000 33.19347 202 MET C O 1
ATOM 13311 N N . TYR C 1 203 ? 53.15800 37.75500 105.42700 1.000 36.65670 203 TYR C N 1
ATOM 13312 C CA . TYR C 1 203 ? 52.07900 38.66600 104.99200 1.000 38.66611 203 TYR C CA 1
ATOM 13313 C C . TYR C 1 203 ? 52.26800 39.10700 103.54300 1.000 43.90407 203 TYR C C 1
ATOM 13314 O O . TYR C 1 203 ? 53.39400 39.24200 103.05300 1.000 36.77614 203 TYR C O 1
ATOM 13332 N N . PRO C 1 204 ? 51.16800 39.35100 102.80200 1.000 34.43435 204 PRO C N 1
ATOM 13333 C CA . PRO C 1 204 ? 51.23300 39.98200 101.49600 1.000 32.06943 204 PRO C CA 1
ATOM 13334 C C . PRO C 1 204 ? 50.95600 41.48700 101.53200 1.000 25.83578 204 PRO C C 1
ATOM 13335 O O . PRO C 1 204 ? 50.21700 41.94100 102.38800 1.000 38.66332 204 PRO C O 1
ATOM 13346 N N . ILE C 1 205 ? 51.58500 42.21500 100.61500 1.000 28.53189 205 ILE C N 1
ATOM 13347 C CA . ILE C 1 205 ? 51.21600 43.60800 100.26200 1.000 28.65813 205 ILE C CA 1
ATOM 13348 C C . ILE C 1 205 ? 50.81400 43.57400 98.79500 1.000 26.23369 205 ILE C C 1
ATOM 13349 O O . ILE C 1 205 ? 51.66900 43.20000 97.95700 1.000 27.18349 205 ILE C O 1
ATOM 13365 N N . LEU C 1 206 ? 49.55800 43.90600 98.49800 1.000 25.69810 206 LEU C N 1
ATOM 13366 C CA . LEU C 1 206 ? 49.02200 43.80000 97.11600 1.000 30.64769 206 LEU C CA 1
ATOM 13367 C C . LEU C 1 206 ? 49.20600 45.14300 96.42500 1.000 28.65842 206 LEU C C 1
ATOM 13368 O O . LEU C 1 206 ? 49.00300 46.18500 97.08500 1.000 29.97809 206 LEU C O 1
ATOM 13384 N N . THR C 1 207 ? 49.59600 45.11100 95.15100 1.000 22.92689 207 THR C N 1
ATOM 13385 C CA . THR C 1 207 ? 49.63300 46.33400 94.31700 1.000 26.59307 207 THR C CA 1
ATOM 13386 C C . THR C 1 207 ? 48.24700 46.53200 93.69800 1.000 28.22171 207 THR C C 1
ATOM 13387 O O . THR C 1 207 ? 47.42000 45.60600 93.72500 1.000 27.64096 207 THR C O 1
ATOM 13398 N N . ASP C 1 208 ? 48.02500 47.71700 93.15100 1.000 27.95063 208 ASP C N 1
ATOM 13399 C CA . ASP C 1 208 ? 46.80500 48.06300 92.39900 1.000 26.70881 208 ASP C CA 1
ATOM 13400 C C . ASP C 1 208 ? 46.91500 47.55100 90.95200 1.000 27.26712 208 ASP C C 1
ATOM 13401 O O . ASP C 1 208 ? 46.01500 47.81600 90.16700 1.000 26.12317 208 ASP C O 1
ATOM 13410 N N . GLY C 1 209 ? 47.97200 46.84000 90.59700 1.000 21.12411 209 GLY C N 1
ATOM 13411 C CA . GLY C 1 209 ? 48.16400 46.40200 89.21100 1.000 22.03671 209 GLY C CA 1
ATOM 13412 C C . GLY C 1 209 ? 48.59500 47.55400 88.32100 1.000 29.61877 209 GLY C C 1
ATOM 13413 O O . GLY C 1 209 ? 48.59600 47.36600 87.08700 1.000 32.86609 209 GLY C O 1
ATOM 13417 N N . ASP C 1 210 ? 48.91600 48.71400 88.89800 1.000 24.36423 210 ASP C N 1
ATOM 13418 C CA . ASP C 1 210 ? 49.35700 49.91900 88.15600 1.000 29.88028 210 ASP C CA 1
ATOM 13419 C C . ASP C 1 210 ? 50.62100 50.47300 88.83500 1.000 29.29698 210 ASP C C 1
ATOM 13420 O O . ASP C 1 210 ? 50.82300 51.70900 88.77300 1.000 31.91095 210 ASP C O 1
ATOM 13429 N N . ALA C 1 211 ? 51.41000 49.61000 89.48300 1.000 25.22986 211 ALA C N 1
ATOM 13430 C CA . ALA C 1 211 ? 52.71000 49.95400 90.11100 1.000 29.92115 211 ALA C CA 1
ATOM 13431 C C . ALA C 1 211 ? 52.53900 50.83700 91.35400 1.000 34.69996 211 ALA C C 1
ATOM 13432 O O . ALA C 1 211 ? 53.50400 51.56800 91.67700 1.000 36.19638 211 ALA C O 1
ATOM 13439 N N . ASN C 1 212 ? 51.40300 50.78000 92.05200 1.000 28.90562 212 ASN C N 1
ATOM 13440 C CA . ASN C 1 212 ? 51.25200 51.44400 93.37900 1.000 34.74401 212 ASN C CA 1
ATOM 13441 C C . ASN C 1 212 ? 50.92800 50.39100 94.44200 1.000 32.10291 212 ASN C C 1
ATOM 13442 O O . ASN C 1 212 ? 50.35900 49.33400 94.08100 1.000 24.17708 212 ASN C O 1
ATOM 13453 N N . LEU C 1 213 ? 51.24000 50.68600 95.70600 1.000 30.15942 213 LEU C N 1
ATOM 13454 C CA . LEU C 1 213 ? 50.84700 49.80900 96.83700 1.000 23.41297 213 LEU C CA 1
ATOM 13455 C C . LEU C 1 213 ? 49.37900 50.09600 97.18200 1.000 31.13002 213 LEU C C 1
ATOM 13456 O O . LEU C 1 213 ? 48.92000 51.26700 97.02700 1.000 26.89826 213 LEU C O 1
ATOM 13472 N N . THR C 1 214 ? 48.67700 49.08000 97.67400 1.000 25.41729 214 THR C N 1
ATOM 13473 C CA . THR C 1 214 ? 47.31300 49.26800 98.23500 1.000 25.89936 214 THR C CA 1
ATOM 13474 C C . THR C 1 214 ? 47.20300 48.95100 99.72400 1.000 26.86214 214 THR C C 1
ATOM 13475 O O . THR C 1 214 ? 47.26100 49.88100 100.54100 1.000 29.40997 214 THR C O 1
ATOM 13486 N N . GLU C 1 215 ? 46.98600 47.68100 100.04900 1.000 26.54641 215 GLU C N 1
ATOM 13487 C CA . GLU C 1 215 ? 46.83400 47.19900 101.44000 1.000 30.40580 215 GLU C CA 1
ATOM 13488 C C . GLU C 1 215 ? 47.12800 45.70000 101.45900 1.000 33.23735 215 GLU C C 1
ATOM 13489 O O . GLU C 1 215 ? 47.33600 45.12400 100.40700 1.000 30.65982 215 GLU C O 1
ATOM 13501 N N . GLY C 1 216 ? 47.14200 45.11800 102.64600 1.000 37.62206 216 GLY C N 1
ATOM 13502 C CA . GLY C 1 216 ? 47.40400 43.68000 102.80300 1.000 31.68770 216 GLY C CA 1
ATOM 13503 C C . GLY C 1 216 ? 46.16100 42.92000 103.19600 1.000 30.41728 216 GLY C C 1
ATOM 13504 O O . GLY C 1 216 ? 45.09000 43.48500 103.13000 1.000 33.86789 216 GLY C O 1
ATOM 13508 N N . SER C 1 217 ? 46.33500 41.68600 103.64600 1.000 37.99067 217 SER C N 1
ATOM 13509 C CA . SER C 1 217 ? 45.20600 40.81600 104.04800 1.000 32.43938 217 SER C CA 1
ATOM 13510 C C . SER C 1 217 ? 44.62000 41.24800 105.39600 1.000 36.46147 217 SER C C 1
ATOM 13511 O O . SER C 1 217 ? 44.89300 40.59300 106.38400 1.000 35.51764 217 SER C O 1
ATOM 13519 N N . GLY C 1 218 ? 43.84300 42.32300 105.40200 1.000 32.57153 218 GLY C N 1
ATOM 13520 C CA . GLY C 1 218 ? 43.18600 42.80100 106.62300 1.000 29.62680 218 GLY C CA 1
ATOM 13521 C C . GLY C 1 218 ? 43.97200 43.87300 107.33600 1.000 35.79528 218 GLY C C 1
ATOM 13522 O O . GLY C 1 218 ? 43.84000 43.95600 108.53400 1.000 38.17665 218 GLY C O 1
ATOM 13526 N N . PHE C 1 219 ? 44.73600 44.67700 106.60800 1.000 39.42523 219 PHE C N 1
ATOM 13527 C CA . PHE C 1 219 ? 45.54500 45.73200 107.26500 1.000 36.23159 219 PHE C CA 1
ATOM 13528 C C . PHE C 1 219 ? 46.00600 46.77800 106.25200 1.000 35.61918 219 PHE C C 1
ATOM 13529 O O . PHE C 1 219 ? 46.23700 46.43700 105.09900 1.000 32.07286 219 PHE C O 1
ATOM 13546 N N . ASN C 1 220 ? 46.07900 48.02300 106.70100 1.000 32.79551 220 ASN C N 1
ATOM 13547 C CA . ASN C 1 220 ? 46.62100 49.12200 105.87800 1.000 32.39802 220 ASN C CA 1
ATOM 13548 C C . ASN C 1 220 ? 48.14900 49.08500 105.98600 1.000 32.78765 220 ASN C C 1
ATOM 13549 O O . ASN C 1 220 ? 48.69400 48.42200 106.92300 1.000 37.26779 220 ASN C O 1
ATOM 13560 N N . VAL C 1 221 ? 48.81000 49.77700 105.06000 1.000 36.13525 221 VAL C N 1
ATOM 13561 C CA . VAL C 1 221 ? 50.29400 49.8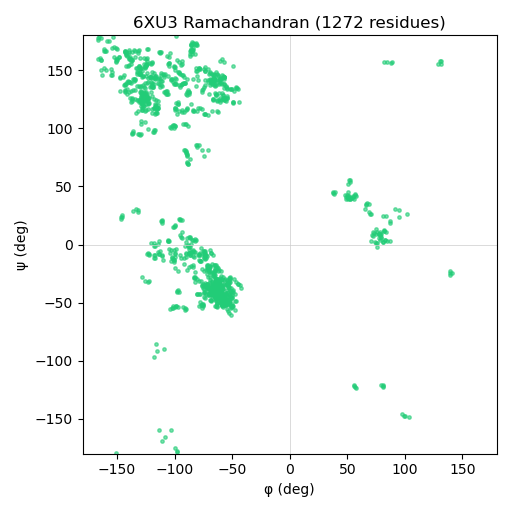2000 104.97100 1.000 26.88690 221 VAL C CA 1
ATOM 13562 C C . VAL C 1 221 ? 50.72100 51.27400 105.10300 1.000 33.86553 221 VAL C C 1
ATOM 13563 O O . VAL C 1 221 ? 50.08500 52.15200 104.46100 1.000 36.25561 221 VAL C O 1
ATOM 13576 N N . ILE C 1 222 ? 51.76500 51.51100 105.88900 1.000 34.88466 222 ILE C N 1
ATOM 13577 C CA . ILE C 1 222 ? 52.40000 52.85100 106.03600 1.000 33.50056 222 ILE C CA 1
ATOM 13578 C C . ILE C 1 222 ? 53.89900 52.67600 105.81200 1.000 33.20946 222 ILE C C 1
ATOM 13579 O O . ILE C 1 222 ? 54.50200 51.86700 106.52300 1.000 37.10053 222 ILE C O 1
ATOM 13595 N N . LEU C 1 223 ? 54.46500 53.38200 104.82900 1.000 43.84304 223 LEU C N 1
ATOM 13596 C CA . LEU C 1 223 ? 55.93600 53.43500 104.65300 1.000 32.65808 223 LEU C CA 1
ATOM 13597 C C . LEU C 1 223 ? 56.47000 54.65400 105.38900 1.000 32.19093 223 LEU C C 1
ATOM 13598 O O . LEU C 1 223 ? 55.79200 55.68600 105.41700 1.000 36.89384 223 LEU C O 1
ATOM 13614 N N . ILE C 1 224 ? 57.66900 54.53600 105.94000 1.000 34.79487 224 ILE C N 1
ATOM 13615 C CA . ILE C 1 224 ? 58.32700 55.65000 106.67500 1.000 39.13833 224 ILE C CA 1
ATOM 13616 C C . ILE C 1 224 ? 59.69700 55.86000 106.05100 1.000 38.66162 224 ILE C C 1
ATOM 13617 O O . ILE C 1 224 ? 60.45100 54.89000 105.96600 1.000 37.88222 224 ILE C O 1
ATOM 13633 N N . LYS C 1 225 ? 59.97100 57.07900 105.59300 1.000 40.16555 225 LYS C N 1
ATOM 13634 C CA . LYS C 1 225 ? 61.26900 57.44400 104.97700 1.000 50.39669 225 LYS C CA 1
ATOM 13635 C C . LYS C 1 225 ? 61.61300 58.87300 105.40100 1.000 43.12460 225 LYS C C 1
ATOM 13636 O O . LYS C 1 225 ? 60.73600 59.76400 105.29700 1.000 41.24360 225 LYS C O 1
ATOM 13655 N N . ASP C 1 226 ? 62.85100 59.05900 105.85000 1.000 47.07481 226 ASP C N 1
ATOM 13656 C CA . ASP C 1 226 ? 63.42100 60.37500 106.24400 1.000 44.14811 226 ASP C CA 1
ATOM 13657 C C . ASP C 1 226 ? 62.42700 61.05700 107.18300 1.000 37.23549 226 ASP C C 1
ATOM 13658 O O . ASP C 1 226 ? 62.22200 62.27900 107.03400 1.000 39.04849 226 ASP C O 1
ATOM 13667 N N . GLY C 1 227 ? 61.82100 60.30500 108.10300 1.000 35.20274 227 GLY C N 1
ATOM 13668 C CA . GLY C 1 227 ? 60.97500 60.88500 109.16500 1.000 39.93271 227 GLY C CA 1
ATOM 13669 C C . GLY C 1 227 ? 59.54400 61.17400 108.73200 1.000 42.85644 227 GLY C C 1
ATOM 13670 O O . GLY C 1 227 ? 58.80000 61.74600 109.56100 1.000 44.83078 227 GLY C O 1
ATOM 13674 N N . LYS C 1 228 ? 59.16600 60.81500 107.49900 1.000 33.63960 228 LYS C N 1
ATOM 13675 C CA . LYS C 1 228 ? 57.82200 61.12000 106.93800 1.000 45.05441 228 LYS C CA 1
ATOM 13676 C C . LYS C 1 228 ? 57.06100 59.81100 106.70700 1.000 39.29797 228 LYS C C 1
ATOM 13677 O O . LYS C 1 228 ? 57.69300 58.82100 106.28000 1.000 41.54872 228 LYS C O 1
ATOM 13696 N N . LEU C 1 229 ? 55.75200 59.82400 106.96100 1.000 46.74891 229 LEU C N 1
ATOM 13697 C CA . LEU C 1 229 ? 54.85000 58.67300 106.70800 1.000 39.57926 229 LEU C CA 1
ATOM 13698 C C . LEU C 1 229 ? 54.20900 58.80800 105.32600 1.000 50.73230 229 LEU C C 1
ATOM 13699 O O . LEU C 1 229 ? 53.76300 59.92500 104.96300 1.000 43.16791 229 LEU C O 1
ATOM 13715 N N . TYR C 1 230 ? 54.12900 57.69800 104.60100 1.000 40.96733 230 TYR C N 1
ATOM 13716 C CA . TYR C 1 230 ? 53.42000 57.60600 103.30500 1.000 31.33220 230 TYR C CA 1
ATOM 13717 C C . TYR C 1 230 ? 52.44700 56.43200 103.38600 1.000 30.94816 230 TYR C C 1
ATOM 13718 O O . TYR C 1 230 ? 52.87800 55.32500 103.73300 1.000 39.98338 230 TYR C O 1
ATOM 13736 N N . THR C 1 231 ? 51.18100 56.65200 103.04900 1.000 29.99648 231 THR C N 1
ATOM 13737 C CA . THR C 1 231 ? 50.16000 55.57800 103.05700 1.000 27.73906 231 THR C CA 1
ATOM 13738 C C . THR C 1 231 ? 49.20700 55.77800 101.88500 1.000 34.16133 231 THR C C 1
ATOM 13739 O O . THR C 1 231 ? 48.81500 56.90600 101.58700 1.000 36.11769 231 THR C O 1
ATOM 13750 N N . PRO C 1 232 ? 48.83200 54.69200 101.17200 1.000 28.80144 232 PRO C N 1
ATOM 13751 C CA . PRO C 1 232 ? 47.95900 54.81100 100.01000 1.000 28.97086 232 PRO C CA 1
ATOM 13752 C C . PRO C 1 232 ? 46.58200 55.40700 100.31500 1.000 36.99490 232 PRO C C 1
ATOM 13753 O O . PRO C 1 232 ? 46.00800 55.11900 101.36700 1.000 34.37199 232 PRO C O 1
ATOM 13764 N N . ARG C 1 233 ? 46.09000 56.21800 99.37900 1.000 32.28749 233 ARG C N 1
ATOM 13765 C CA . ARG C 1 233 ? 44.75600 56.86000 99.45900 1.000 37.77703 233 ARG C CA 1
ATOM 13766 C C . ARG C 1 233 ? 43.70700 55.95200 98.81200 1.000 34.04687 233 ARG C C 1
ATOM 13767 O O . ARG C 1 233 ? 42.70100 55.63300 99.49800 1.000 36.54696 233 ARG C O 1
ATOM 13788 N N . LYS C 1 234 ? 43.92200 55.56100 97.55300 1.000 33.36264 234 LYS C N 1
ATOM 13789 C CA . LYS C 1 234 ? 42.91200 54.79400 96.77500 1.000 30.72182 234 LYS C CA 1
ATOM 13790 C C . LYS C 1 234 ? 43.15000 53.29100 96.89500 1.000 35.69927 234 LYS C C 1
ATOM 13791 O O . LYS C 1 234 ? 44.28100 52.87600 97.15600 1.000 30.51954 234 LYS C O 1
ATOM 13810 N N . GLY C 1 235 ? 42.10300 52.51900 96.65500 1.000 26.38044 235 GLY C N 1
ATOM 13811 C CA . GLY C 1 235 ? 42.17200 51.05900 96.51500 1.000 35.54855 235 GLY C CA 1
ATOM 13812 C C . GLY C 1 235 ? 42.19200 50.35900 97.85500 1.000 27.59329 235 GLY C C 1
ATOM 13813 O O . GLY C 1 235 ? 42.42000 49.14700 97.85300 1.000 32.60343 235 GLY C O 1
ATOM 13817 N N . VAL C 1 236 ? 41.92100 51.06600 98.95300 1.000 28.15758 236 VAL C N 1
ATOM 13818 C CA . VAL C 1 236 ? 42.09400 50.49900 100.32500 1.000 32.59069 236 VAL C CA 1
ATOM 13819 C C . VAL C 1 236 ? 40.92100 50.89900 101.22100 1.000 32.38607 236 VAL C C 1
ATOM 13820 O O . VAL C 1 236 ? 40.24300 51.91500 100.92600 1.000 32.97902 236 VAL C O 1
ATOM 13833 N N . LEU C 1 237 ? 40.72100 50.15600 102.30300 1.000 33.98904 237 LEU C N 1
ATOM 13834 C CA . LEU C 1 237 ? 39.83300 50.61100 103.39600 1.000 36.02365 237 LEU C CA 1
ATOM 13835 C C . LEU C 1 237 ? 40.46000 51.81400 104.11400 1.000 31.27750 237 LEU C C 1
ATOM 13836 O O . LEU C 1 237 ? 41.68400 51.80400 104.37900 1.000 32.55346 237 LEU C O 1
ATOM 13852 N N . GLU C 1 238 ? 39.63700 52.80000 104.45200 1.000 41.19765 238 GLU C N 1
ATOM 13853 C CA . GLU C 1 238 ? 40.03900 53.95300 105.29100 1.000 37.15955 238 GLU C CA 1
ATOM 13854 C C . GLU C 1 238 ? 40.03700 53.46500 106.74100 1.000 34.98199 238 GLU C C 1
ATOM 13855 O O . GLU C 1 238 ? 39.01700 53.59200 107.42000 1.000 36.90462 238 GLU C O 1
ATOM 13867 N N . GLY C 1 239 ? 41.15200 52.88400 107.16500 1.000 31.58664 239 GLY C N 1
ATOM 13868 C CA . GLY C 1 239 ? 41.27400 52.18400 108.45700 1.000 44.77833 239 GLY C CA 1
ATOM 13869 C C . GLY C 1 239 ? 41.19300 53.12900 109.64000 1.000 38.93560 239 GLY C C 1
ATOM 13870 O O . GLY C 1 239 ? 41.72200 54.24000 109.56400 1.000 37.46012 239 GLY C O 1
ATOM 13874 N N . VAL C 1 240 ? 40.53000 52.69200 110.70500 1.000 45.62997 240 VAL C N 1
ATOM 13875 C CA . VAL C 1 240 ? 40.44500 53.43800 111.98900 1.000 34.77339 240 VAL C CA 1
ATOM 13876 C C . VAL C 1 240 ? 41.81800 53.39400 112.66500 1.000 33.38973 240 VAL C C 1
ATOM 13877 O O . VAL C 1 240 ? 42.19800 54.40900 113.29300 1.000 42.69897 240 VAL C O 1
ATOM 13890 N N . THR C 1 241 ? 42.53800 52.27700 112.54100 1.000 33.99473 241 THR C N 1
ATOM 13891 C CA . THR C 1 241 ? 43.91900 52.14700 113.06300 1.000 35.61417 241 THR C CA 1
ATOM 13892 C C . THR C 1 241 ? 44.80600 53.15700 112.31900 1.000 38.28148 241 THR C C 1
ATOM 13893 O O . THR C 1 241 ? 45.57800 53.89200 112.99000 1.000 29.47977 241 THR C O 1
ATOM 13904 N N . ARG C 1 242 ? 44.67000 53.22800 110.99200 1.000 34.20110 242 ARG C N 1
ATOM 13905 C CA . ARG C 1 242 ? 45.44700 54.19300 110.17400 1.000 38.44885 242 ARG C CA 1
ATOM 13906 C C . ARG C 1 242 ? 45.14100 55.60900 110.66300 1.000 32.90580 242 ARG C C 1
ATOM 13907 O O . ARG C 1 242 ? 46.07300 56.38700 110.88600 1.000 32.91526 242 ARG C O 1
ATOM 13928 N N . LYS C 1 243 ? 43.86600 55.92800 110.82300 1.000 36.10339 243 LYS C N 1
ATOM 13929 C CA . LYS C 1 243 ? 43.43400 57.26200 111.31300 1.000 43.86924 243 LYS C CA 1
ATOM 13930 C C . LYS C 1 243 ? 44.13700 57.54700 112.65000 1.000 43.89795 243 LYS C C 1
ATOM 13931 O O . LYS C 1 243 ? 44.68000 58.65600 112.81600 1.000 37.72359 243 LYS C O 1
ATOM 13950 N N . SER C 1 244 ? 44.11100 56.58700 113.58100 1.000 46.77018 244 SER C N 1
ATOM 13951 C CA . SER C 1 244 ? 44.65900 56.75000 114.94900 1.000 43.37638 244 SER C CA 1
ATOM 13952 C C . SER C 1 244 ? 46.16600 56.99300 114.85600 1.000 41.25318 244 SER C C 1
ATOM 13953 O O . SER C 1 244 ? 46.66100 57.90600 115.53700 1.000 39.46606 244 SER C O 1
ATOM 13961 N N . VAL C 1 245 ? 46.87200 56.20800 114.04000 1.000 38.87667 245 VAL C N 1
ATOM 13962 C CA . VAL C 1 245 ? 48.35700 56.28000 113.94700 1.000 35.15509 245 VAL C CA 1
ATOM 13963 C C . VAL C 1 245 ? 48.72700 57.64700 113.36500 1.000 46.02845 245 VAL C C 1
ATOM 13964 O O . VAL C 1 245 ? 49.72800 58.23900 113.81000 1.000 38.32824 245 VAL C O 1
ATOM 13977 N N . LEU C 1 246 ? 47.95000 58.13200 112.40600 1.000 37.30731 246 LEU C N 1
ATOM 13978 C CA . LEU C 1 246 ? 48.22100 59.43000 111.74700 1.000 42.63883 246 LEU C CA 1
ATOM 13979 C C . LEU C 1 246 ? 47.96000 60.58300 112.73000 1.000 39.48170 246 LEU C C 1
ATOM 13980 O O . LEU C 1 246 ? 48.73800 61.55800 112.72600 1.000 39.22967 246 LEU C O 1
ATOM 13996 N N . ALA C 1 247 ? 46.92200 60.48600 113.55900 1.000 42.65367 247 ALA C N 1
ATOM 13997 C CA . ALA C 1 247 ? 46.67300 61.48500 114.62600 1.000 46.01071 247 ALA C CA 1
ATOM 13998 C C . ALA C 1 247 ? 47.84900 61.48300 115.61900 1.000 48.23096 247 ALA C C 1
ATOM 13999 O O . ALA C 1 247 ? 48.31800 62.56300 116.02500 1.000 52.65079 247 ALA C O 1
ATOM 14006 N N . VAL C 1 248 ? 48.33500 60.30900 115.99800 1.000 45.56372 248 VAL C N 1
ATOM 14007 C CA . VAL C 1 248 ? 49.51000 60.19700 116.90900 1.000 39.44709 248 VAL C CA 1
ATOM 14008 C C . VAL C 1 248 ? 50.70700 60.84000 116.22100 1.000 45.02528 248 VAL C C 1
ATOM 14009 O O . VAL C 1 248 ? 51.44900 61.57000 116.88800 1.000 41.80829 248 VAL C O 1
ATOM 14022 N N . ALA C 1 249 ? 50.90200 60.54700 114.93900 1.000 44.88863 249 ALA C N 1
ATOM 14023 C CA . ALA C 1 249 ? 52.04000 61.07800 114.15600 1.000 47.83956 249 ALA C CA 1
ATOM 14024 C C . ALA C 1 249 ? 51.99000 62.60200 114.19900 1.000 42.93399 249 ALA C C 1
ATOM 14025 O O . ALA C 1 249 ? 53.05100 63.22000 114.41500 1.000 45.80284 249 ALA C O 1
ATOM 14032 N N . GLU C 1 250 ? 50.80100 63.17900 114.01200 1.000 46.22754 250 GLU C N 1
ATOM 14033 C CA . GLU C 1 250 ? 50.60200 64.65200 114.02100 1.000 42.25527 250 GLU C CA 1
ATOM 14034 C C . GLU C 1 250 ? 51.09200 65.20300 115.35700 1.000 50.75266 250 GLU C C 1
ATOM 14035 O O . GLU C 1 250 ? 51.90000 66.15800 115.30900 1.000 51.27568 250 GLU C O 1
ATOM 14047 N N . LYS C 1 251 ? 50.65600 64.61300 116.48200 1.000 54.06386 251 LYS C N 1
ATOM 14048 C CA . LYS C 1 251 ? 51.03000 65.06700 117.85800 1.000 55.74903 251 LYS C CA 1
ATOM 14049 C C . LYS C 1 251 ? 52.55400 65.02500 118.01800 1.000 46.73741 251 LYS C C 1
ATOM 14050 O O . LYS C 1 251 ? 53.11800 65.94700 118.64200 1.000 67.00210 251 LYS C O 1
ATOM 14069 N N . LEU C 1 252 ? 53.19800 64.00400 117.45000 1.000 42.92774 252 LEU C N 1
ATOM 14070 C CA . LEU C 1 252 ? 54.65700 63.76900 117.62900 1.000 41.71406 252 LEU C CA 1
ATOM 14071 C C . LEU C 1 252 ? 55.48000 64.58500 116.62600 1.000 53.29763 252 LEU C C 1
ATOM 14072 O O . LEU C 1 252 ? 56.73000 64.58500 116.76600 1.000 60.01732 252 LEU C O 1
ATOM 14088 N N . GLY C 1 253 ? 54.82700 65.26700 115.67200 1.000 55.56308 253 GLY C N 1
ATOM 14089 C CA . GLY C 1 253 ? 55.49200 66.12600 114.67300 1.000 48.13197 253 GLY C CA 1
ATOM 14090 C C . GLY C 1 253 ? 56.07000 65.32200 113.51800 1.000 47.85819 253 GLY C C 1
ATOM 14091 O O . GLY C 1 253 ? 57.02700 65.80800 112.88500 1.000 54.89495 253 GLY C O 1
ATOM 14095 N N . TYR C 1 254 ? 55.52800 64.13200 113.24400 1.000 52.57058 254 TYR C N 1
ATOM 14096 C CA . TYR C 1 254 ? 55.89200 63.33400 112.04000 1.000 56.31489 254 TYR C CA 1
ATOM 14097 C C . TYR C 1 254 ? 54.95500 63.73800 110.90500 1.000 58.18285 254 TYR C C 1
ATOM 14098 O O . TYR C 1 254 ? 53.74200 63.52100 111.00600 1.000 42.27837 254 TYR C O 1
ATOM 14116 N N . PRO C 1 255 ? 55.46600 64.34200 109.80200 1.000 47.09654 255 PRO C N 1
ATOM 14117 C CA . PRO C 1 255 ? 54.60700 64.66900 108.66900 1.000 44.74927 255 PRO C CA 1
ATOM 14118 C C . PRO C 1 255 ? 54.15900 63.38300 107.96600 1.000 35.88219 255 PRO C C 1
ATOM 14119 O O . PRO C 1 255 ? 54.88100 62.40300 107.93800 1.000 41.57283 255 PRO C O 1
ATOM 14130 N N . TYR C 1 256 ? 52.96200 63.42200 107.40600 1.000 48.27581 256 TYR C N 1
ATOM 14131 C CA . TYR C 1 256 ? 52.40100 62.28900 106.64400 1.000 41.80805 256 TYR C CA 1
ATOM 14132 C C . TYR C 1 256 ? 51.66400 62.80500 105.41400 1.000 34.75245 256 TYR C C 1
ATOM 14133 O O . TYR C 1 256 ? 51.27400 63.98900 105.35100 1.000 46.69163 256 TYR C O 1
ATOM 14151 N N . THR C 1 257 ? 51.49200 61.90500 104.45400 1.000 37.31073 257 THR C N 1
ATOM 14152 C CA . THR C 1 257 ? 50.72700 62.12200 103.20300 1.000 36.65182 257 THR C CA 1
ATOM 14153 C C . THR C 1 257 ? 49.89100 60.87300 102.91000 1.000 37.33541 257 THR C C 1
ATOM 14154 O O . THR C 1 257 ? 50.42400 59.72900 102.99100 1.000 38.16842 257 THR C O 1
ATOM 14165 N N . ILE C 1 258 ? 48.61300 61.08600 102.61300 1.000 40.11984 258 ILE C N 1
ATOM 14166 C CA . ILE C 1 258 ? 47.68600 60.02500 102.14300 1.000 42.97237 258 ILE C CA 1
ATOM 14167 C C . ILE C 1 258 ? 47.51400 60.22700 100.64200 1.000 40.34218 258 ILE C C 1
ATOM 14168 O O . ILE C 1 258 ? 46.76400 61.12000 100.24300 1.000 40.57076 258 ILE C O 1
ATOM 14184 N N . ASP C 1 259 ? 48.21500 59.42900 99.84900 1.000 38.94995 259 ASP C N 1
ATOM 14185 C CA . ASP C 1 259 ? 48.33200 59.64800 98.38800 1.000 33.23709 259 ASP C CA 1
ATOM 14186 C C . ASP C 1 259 ? 48.90100 58.37400 97.78700 1.000 37.87849 259 ASP C C 1
ATOM 14187 O O . ASP C 1 259 ? 49.21100 57.44700 98.55100 1.000 32.61368 259 ASP C O 1
ATOM 14196 N N . ASP C 1 260 ? 49.03100 58.35100 96.45900 1.000 31.49486 260 ASP C N 1
ATOM 14197 C CA . ASP C 1 260 ? 49.62900 57.21500 95.72700 1.000 27.72017 260 ASP C CA 1
ATOM 14198 C C . ASP C 1 260 ? 50.98600 56.92100 96.37000 1.000 32.46108 260 ASP C C 1
ATOM 14199 O O . ASP C 1 260 ? 51.74100 57.86800 96.64600 1.000 36.07867 260 ASP C O 1
ATOM 14208 N N . VAL C 1 261 ? 51.26900 55.65100 96.62800 1.000 27.01699 261 VAL C N 1
ATOM 14209 C CA . VAL C 1 261 ? 52.58600 55.16800 97.11300 1.000 26.65424 261 VAL C CA 1
ATOM 14210 C C . VAL C 1 261 ? 53.14700 54.23700 96.04800 1.000 27.98965 261 VAL C C 1
ATOM 14211 O O . VAL C 1 261 ? 52.78800 53.07700 95.96100 1.000 31.27079 261 VAL C O 1
ATOM 14224 N N . PRO C 1 262 ? 54.04600 54.72400 95.17500 1.000 33.35934 262 PRO C N 1
ATOM 14225 C CA . PRO C 1 262 ? 54.63300 53.85800 94.16000 1.000 35.96992 262 PRO C CA 1
ATOM 14226 C C . PRO C 1 262 ? 55.36300 52.67700 94.80200 1.000 41.88646 262 PRO C C 1
ATOM 14227 O O . PRO C 1 262 ? 55.94100 52.82500 95.84800 1.000 45.14294 262 PRO C O 1
ATOM 14238 N N . VAL C 1 263 ? 55.32100 51.53600 94.13800 1.000 30.73935 263 VAL C N 1
ATOM 14239 C CA . VAL C 1 263 ? 55.95100 50.28500 94.62200 1.000 32.67939 263 VAL C CA 1
ATOM 14240 C C . VAL C 1 263 ? 57.41800 50.57000 94.96900 1.000 37.04399 263 VAL C C 1
ATOM 14241 O O . VAL C 1 263 ? 57.89300 50.06000 95.98400 1.000 36.35256 263 VAL C O 1
ATOM 14254 N N . GLU C 1 264 ? 58.10900 51.36300 94.16800 1.000 28.93254 264 GLU C N 1
ATOM 14255 C CA . GLU C 1 264 ? 59.57000 51.60700 94.34100 1.000 43.84193 264 GLU C CA 1
ATOM 14256 C C . GLU C 1 264 ? 59.85000 52.06100 95.77500 1.000 34.56637 264 GLU C C 1
ATOM 14257 O O . GLU C 1 264 ? 60.88200 51.67400 96.31100 1.000 35.64340 264 GLU C O 1
ATOM 14269 N N . LEU C 1 265 ? 58.97200 52.86400 96.36300 1.000 32.57262 265 LEU C N 1
ATOM 14270 C CA . LEU C 1 265 ? 59.23300 53.48200 97.67600 1.000 33.99315 265 LEU C CA 1
ATOM 14271 C C . LEU C 1 265 ? 59.29100 52.40400 98.76700 1.000 40.77362 265 LEU C C 1
ATOM 14272 O O . LEU C 1 265 ? 60.00000 52.63000 99.77100 1.000 33.91798 265 LEU C O 1
ATOM 14288 N N . ALA C 1 266 ? 58.61700 51.26200 98.59100 1.000 34.09883 266 ALA C N 1
ATOM 14289 C CA . ALA C 1 266 ? 58.67500 50.13000 99.54600 1.000 35.46112 266 ALA C CA 1
ATOM 14290 C C . ALA C 1 266 ? 60.12900 49.65000 99.70200 1.000 39.05620 266 ALA C C 1
ATOM 14291 O O . ALA C 1 266 ? 60.51300 49.23400 100.81800 1.000 35.46269 266 ALA C O 1
ATOM 14298 N N . TYR C 1 267 ? 60.90400 49.67900 98.61800 1.000 34.72739 267 TYR C N 1
ATOM 14299 C CA . TYR C 1 267 ? 62.29500 49.16900 98.57500 1.000 33.76730 267 TYR C CA 1
ATOM 14300 C C . TYR C 1 267 ? 63.30500 50.24100 99.00100 1.000 38.75286 267 TYR C C 1
ATOM 14301 O O . TYR C 1 267 ? 64.47300 49.89700 99.14700 1.000 36.90862 267 TYR C O 1
ATOM 14319 N N . GLN C 1 268 ? 62.88500 51.48800 99.20000 1.000 39.66021 268 GLN C N 1
ATOM 14320 C CA . GLN C 1 268 ? 63.81400 52.60300 99.52000 1.000 38.91073 268 GLN C CA 1
ATOM 14321 C C . GLN C 1 268 ? 63.51100 53.17100 100.90400 1.000 44.29505 268 GLN C C 1
ATOM 14322 O O . GLN C 1 268 ? 64.22000 54.08800 101.26800 1.000 41.12045 268 GLN C O 1
ATOM 14336 N N . CYS C 1 269 ? 62.50900 52.67400 101.62800 1.000 36.48168 269 CYS C N 1
ATOM 14337 C CA . CYS C 1 269 ? 62.04300 53.31900 102.88000 1.000 42.86786 269 CYS C CA 1
ATOM 14338 C C . CYS C 1 269 ? 62.92100 52.86400 104.05800 1.000 36.28581 269 CYS C C 1
ATOM 14339 O O . CYS C 1 269 ? 63.78600 51.97500 103.86600 1.000 33.10726 269 CYS C O 1
ATOM 14347 N N . ASP C 1 270 ? 62.71000 53.46700 105.22500 1.000 32.88329 270 ASP C N 1
ATOM 14348 C CA . ASP C 1 270 ? 63.47500 53.19000 106.47100 1.000 35.13501 270 ASP C CA 1
ATOM 14349 C C . ASP C 1 270 ? 62.70300 52.22100 107.36600 1.000 39.24982 270 ASP C C 1
ATOM 14350 O O . ASP C 1 270 ? 63.36100 51.34400 107.97300 1.000 42.60885 270 ASP C O 1
ATOM 14359 N N . GLU C 1 271 ? 61.37600 52.38500 107.47600 1.000 43.27348 271 GLU C N 1
ATOM 14360 C CA . GLU C 1 271 ? 60.50600 51.48500 108.28300 1.000 39.83610 271 GLU C CA 1
ATOM 14361 C C . GLU C 1 271 ? 59.21700 51.17900 107.51600 1.000 36.03264 271 GLU C C 1
ATOM 14362 O O . GLU C 1 271 ? 58.80500 51.99900 106.67000 1.000 39.35718 271 GLU C O 1
ATOM 14374 N N . ILE C 1 272 ? 58.59600 50.05200 107.84200 1.000 45.28211 272 ILE C N 1
ATOM 14375 C CA . ILE C 1 272 ? 57.24200 49.66700 107.34900 1.000 42.06193 272 ILE C CA 1
ATOM 14376 C C . ILE C 1 272 ? 56.36100 49.30300 108.54100 1.000 43.61656 272 ILE C C 1
ATOM 14377 O O . ILE C 1 272 ? 56.80200 48.49600 109.36900 1.000 44.72619 272 ILE C O 1
ATOM 14393 N N . LEU C 1 273 ? 55.16600 49.89000 108.61600 1.000 36.50630 273 LEU C N 1
ATOM 14394 C CA . LEU C 1 273 ? 54.11000 49.49900 109.58300 1.000 37.38238 273 LEU C CA 1
ATOM 14395 C C . LEU C 1 273 ? 52.94000 48.88400 108.81500 1.000 40.19437 273 LEU C C 1
ATOM 14396 O O . LEU C 1 273 ? 52.52800 49.45400 107.78500 1.000 34.71480 273 LEU C O 1
ATOM 14412 N N . PHE C 1 274 ? 52.41300 47.78000 109.31700 1.000 39.24280 274 PHE C N 1
ATOM 14413 C CA . PHE C 1 274 ? 51.03800 47.31900 109.02400 1.000 30.22277 274 PHE C CA 1
ATOM 14414 C C . PHE C 1 274 ? 50.15000 47.72800 110.19400 1.000 37.81402 274 PHE C C 1
ATOM 14415 O O . PHE C 1 274 ? 50.59000 47.61300 111.35100 1.000 42.29509 274 PHE C O 1
ATOM 14432 N N . VAL C 1 275 ? 48.94000 48.19100 109.90800 1.000 34.86463 275 VAL C N 1
ATOM 14433 C CA . VAL C 1 275 ? 48.02200 48.70900 110.96000 1.000 31.86248 275 VAL C CA 1
ATOM 14434 C C . VAL C 1 275 ? 46.65800 48.08300 110.73600 1.000 37.57755 275 VAL C C 1
ATOM 14435 O O . VAL C 1 275 ? 46.25100 47.96200 109.57800 1.000 39.18785 275 VAL C O 1
ATOM 14448 N N . THR C 1 276 ? 46.01900 47.64800 111.81400 1.000 37.17605 276 THR C N 1
ATOM 14449 C CA . THR C 1 276 ? 44.67000 47.03900 111.79500 1.000 32.36217 276 THR C CA 1
ATOM 14450 C C . THR C 1 276 ? 44.13800 46.97700 113.22300 1.000 37.96394 276 THR C C 1
ATOM 14451 O O . THR C 1 276 ? 44.94600 47.03800 114.17900 1.000 38.96005 276 THR C O 1
ATOM 14462 N N . THR C 1 277 ? 42.82200 46.85500 113.36500 1.000 32.33796 277 THR C N 1
ATOM 14463 C CA . THR C 1 277 ? 42.18900 46.71800 114.69900 1.000 33.86788 277 THR C CA 1
ATOM 14464 C C . THR C 1 277 ? 42.67900 45.42500 115.37100 1.000 40.29242 277 THR C C 1
ATOM 14465 O O . THR C 1 277 ? 42.90200 45.43100 116.59200 1.000 37.47737 277 THR C O 1
ATOM 14476 N N . ALA C 1 278 ? 42.86500 44.34900 114.61000 1.000 39.05855 278 ALA C N 1
ATOM 14477 C CA . ALA C 1 278 ? 43.23900 43.03000 115.16700 1.000 37.38653 278 ALA C CA 1
ATOM 14478 C C . ALA C 1 278 ? 44.76800 42.93100 115.24500 1.000 35.88121 278 ALA C C 1
ATOM 14479 O O . ALA C 1 278 ? 45.37300 42.14700 114.48500 1.000 31.19312 278 ALA C O 1
ATOM 14486 N N . GLY C 1 279 ? 45.36900 43.69900 116.15800 1.000 38.56315 279 GLY C N 1
ATOM 14487 C CA . GLY C 1 279 ? 46.82000 43.64100 116.42100 1.000 39.04143 279 GLY C CA 1
ATOM 14488 C C . GLY C 1 279 ? 47.43700 45.00700 116.63100 1.000 35.15513 279 GLY C C 1
ATOM 14489 O O . GLY C 1 279 ? 48.51800 45.06800 117.25400 1.000 35.78149 279 GLY C O 1
ATOM 14493 N N . GLY C 1 280 ? 46.78600 46.05900 116.12400 1.000 43.23596 280 GLY C N 1
ATOM 14494 C CA . GLY C 1 280 ? 47.21500 47.46000 116.30000 1.000 33.45162 280 GLY C CA 1
ATOM 14495 C C . GLY C 1 280 ? 48.34700 47.80000 115.33700 1.000 44.53012 280 GLY C C 1
ATOM 14496 O O . GLY C 1 280 ? 48.14000 47.71500 114.11200 1.000 39.66500 280 GLY C O 1
ATOM 14500 N N . VAL C 1 281 ? 49.49500 48.19600 115.88000 1.000 37.20129 281 VAL C N 1
ATOM 14501 C CA . VAL C 1 281 ? 50.67900 48.65500 115.11000 1.000 36.66817 281 VAL C CA 1
ATOM 14502 C C . VAL C 1 281 ? 51.64600 47.48400 115.01400 1.000 41.12047 281 VAL C C 1
ATOM 14503 O O . VAL C 1 281 ? 52.08500 46.97200 116.07900 1.000 39.20882 281 VAL C O 1
ATOM 14516 N N . MET C 1 282 ? 51.97700 47.09500 113.78100 1.000 32.79013 282 MET C N 1
ATOM 14517 C CA . MET C 1 282 ? 52.66000 45.81900 113.49300 1.000 34.06058 282 MET C CA 1
ATOM 14518 C C . MET C 1 282 ? 53.85600 46.09700 112.58300 1.000 41.75115 282 MET C C 1
ATOM 14519 O O . MET C 1 282 ? 53.73800 46.17700 111.36500 1.000 36.62722 282 MET C O 1
ATOM 14533 N N . PRO C 1 283 ? 55.06700 46.26800 113.14300 1.000 39.48152 283 PRO C N 1
ATOM 14534 C CA . PRO C 1 283 ? 56.23100 46.58000 112.32300 1.000 40.85385 283 PRO C CA 1
ATOM 14535 C C . PRO C 1 283 ? 56.67500 45.41200 111.43400 1.000 39.30437 283 PRO C C 1
ATOM 14536 O O . PRO C 1 283 ? 56.52900 44.26400 111.80500 1.000 37.95175 283 PRO C O 1
ATOM 14547 N N . ILE C 1 284 ? 57.20000 45.76300 110.26400 1.000 36.11800 284 ILE C N 1
ATOM 14548 C CA . ILE C 1 284 ? 57.68400 44.79700 109.24200 1.000 34.47579 284 ILE C CA 1
ATOM 14549 C C . ILE C 1 284 ? 59.14600 45.13100 108.95200 1.000 35.23717 284 ILE C C 1
ATOM 14550 O O . ILE C 1 284 ? 59.45100 46.27900 108.56200 1.000 32.38822 284 ILE C O 1
ATOM 14566 N N . THR C 1 285 ? 60.01900 44.15200 109.16000 1.000 38.01997 285 THR C N 1
ATOM 14567 C CA . THR C 1 285 ? 61.48800 44.34900 109.11300 1.000 34.64415 285 THR C CA 1
ATOM 14568 C C . THR C 1 285 ? 62.11000 43.53400 107.98600 1.000 35.57151 285 THR C C 1
ATOM 14569 O O . THR C 1 285 ? 63.28700 43.76000 107.71300 1.000 38.15629 285 THR C O 1
ATOM 14580 N N . THR C 1 286 ? 61.35700 42.64900 107.34500 1.000 36.61235 286 THR C N 1
ATOM 14581 C CA . THR C 1 286 ? 61.81500 41.91300 106.14100 1.000 41.13104 286 THR C CA 1
ATOM 14582 C C . THR C 1 286 ? 60.80400 42.15000 105.00700 1.000 43.68512 286 THR C C 1
ATOM 14583 O O . THR C 1 286 ? 59.56400 42.00100 105.25200 1.000 29.45752 286 THR C O 1
ATOM 14594 N N . LEU C 1 287 ? 61.30400 42.51500 103.81800 1.000 35.10797 287 LEU C N 1
ATOM 14595 C CA . LEU C 1 287 ? 60.47800 42.65400 102.59300 1.000 30.91699 287 LEU C CA 1
ATOM 14596 C C . LEU C 1 287 ? 61.14400 41.91600 101.43100 1.000 34.25689 287 LEU C C 1
ATOM 14597 O O . LEU C 1 287 ? 62.30700 42.18400 101.13500 1.000 39.71427 287 LEU C O 1
ATOM 14613 N N . ASP C 1 288 ? 60.42800 40.99300 100.80600 1.000 33.06440 288 ASP C N 1
ATOM 14614 C CA . ASP C 1 288 ? 60.95200 40.17900 99.67300 1.000 41.46534 288 ASP C CA 1
ATOM 14615 C C . ASP C 1 288 ? 62.29800 39.57000 100.07800 1.000 31.24864 288 ASP C C 1
ATOM 14616 O O . ASP C 1 288 ? 63.21100 39.56200 99.25900 1.000 37.07329 288 ASP C O 1
ATOM 14625 N N . GLY C 1 289 ? 62.39400 39.08200 101.31000 1.000 38.14380 289 GLY C N 1
ATOM 14626 C CA . GLY C 1 289 ? 63.56800 38.33800 101.81400 1.000 37.01122 289 GLY C CA 1
ATOM 14627 C C . GLY C 1 289 ? 64.74300 39.23500 102.18000 1.000 32.44988 289 GLY C C 1
ATOM 14628 O O . GLY C 1 289 ? 65.80300 38.69400 102.45200 1.000 44.90445 289 GLY C O 1
ATOM 14632 N N . GLN C 1 290 ? 64.57400 40.55300 102.20700 1.000 42.30874 290 GLN C N 1
ATOM 14633 C CA . GLN C 1 290 ? 65.68600 41.50400 102.45300 1.000 38.87935 290 GLN C CA 1
ATOM 14634 C C . GLN C 1 290 ? 65.30900 42.41400 103.61000 1.000 40.33822 290 GLN C C 1
ATOM 14635 O O . GLN C 1 290 ? 64.14300 42.67200 103.87300 1.000 45.11185 290 GLN C O 1
ATOM 14649 N N . PRO C 1 291 ? 66.29500 42.93100 104.35400 1.000 40.45537 291 PRO C N 1
ATOM 14650 C CA . PRO C 1 291 ? 66.01400 43.83600 105.45600 1.000 42.11950 291 PRO C CA 1
ATOM 14651 C C . PRO C 1 291 ? 65.29900 45.09400 104.95600 1.000 38.43700 291 PRO C C 1
ATOM 14652 O O . PRO C 1 291 ? 65.56800 45.57000 103.86400 1.000 37.83393 291 PRO C O 1
ATOM 14663 N N . VAL C 1 292 ? 64.37200 45.57300 105.76900 1.000 35.58016 292 VAL C N 1
ATOM 14664 C CA . VAL C 1 292 ? 63.81000 46.93800 105.63600 1.000 46.51918 292 VAL C CA 1
ATOM 14665 C C . VAL C 1 292 ? 64.77000 47.87000 106.36800 1.000 46.31323 292 VAL C C 1
ATOM 14666 O O . VAL C 1 292 ? 64.89700 47.72500 107.59300 1.000 42.99550 292 VAL C O 1
ATOM 14679 N N . GLY C 1 293 ? 65.41100 48.79500 105.65600 1.000 48.67767 293 GLY C N 1
ATOM 14680 C CA . GLY C 1 293 ? 66.41500 49.69500 106.25500 1.000 46.29275 293 GLY C CA 1
ATOM 14681 C C . GLY C 1 293 ? 67.51300 48.89300 106.93400 1.000 45.29509 293 GLY C C 1
ATOM 14682 O O . GLY C 1 293 ? 68.10000 48.04200 106.24200 1.000 35.80170 293 GLY C O 1
ATOM 14686 N N . ASP C 1 294 ? 67.73400 49.08400 108.24700 1.000 45.30868 294 ASP C N 1
ATOM 14687 C CA . ASP C 1 294 ? 68.80100 48.37800 109.01600 1.000 47.54824 294 ASP C CA 1
ATOM 14688 C C . ASP C 1 294 ? 68.30700 47.01500 109.54500 1.000 46.82517 294 ASP C C 1
ATOM 14689 O O . ASP C 1 294 ? 69.03200 46.37100 110.31600 1.000 40.75848 294 ASP C O 1
ATOM 14698 N N . GLY C 1 295 ? 67.10800 46.57900 109.17300 1.000 46.63545 295 GLY C N 1
ATOM 14699 C CA . GLY C 1 295 ? 66.55200 45.27000 109.56500 1.000 42.54817 295 GLY C CA 1
ATOM 14700 C C . GLY C 1 295 ? 65.95400 45.30400 110.96200 1.000 41.70777 295 GLY C C 1
ATOM 14701 O O . GLY C 1 295 ? 65.50700 44.22700 111.41800 1.000 32.74204 295 GLY C O 1
ATOM 14705 N N . GLN C 1 296 ? 65.95200 46.46900 111.63100 1.000 41.30796 296 GLN C N 1
ATOM 14706 C CA . GLN C 1 296 ? 65.47000 46.58700 113.03700 1.000 51.70178 296 GLN C CA 1
ATOM 14707 C C . GLN C 1 296 ? 64.10000 47.25500 113.05200 1.000 41.77265 296 GLN C C 1
ATOM 14708 O O . GLN C 1 296 ? 63.79300 48.00400 112.12500 1.000 39.43410 296 GLN C O 1
ATOM 14722 N N . VAL C 1 297 ? 63.32100 47.00800 114.09600 1.000 33.07176 297 VAL C N 1
ATOM 14723 C CA . VAL C 1 297 ? 62.12200 47.84500 114.37500 1.000 46.48172 297 VAL C CA 1
ATOM 14724 C C . VAL C 1 297 ? 62.63600 49.24800 114.65600 1.000 52.66267 297 VAL C C 1
ATOM 14725 O O . VAL C 1 297 ? 63.49200 49.39500 115.53600 1.000 56.18342 297 VAL C O 1
ATOM 14738 N N . GLY C 1 298 ? 62.16300 50.22900 113.89800 1.000 48.69144 298 GLY C N 1
ATOM 14739 C CA . GLY C 1 298 ? 62.74100 51.57700 113.90700 1.000 48.27610 298 GLY C CA 1
ATOM 14740 C C . GLY C 1 298 ? 62.14200 52.41500 115.01800 1.000 47.42652 298 GLY C C 1
ATOM 14741 O O . GLY C 1 298 ? 61.14000 52.04500 115.62600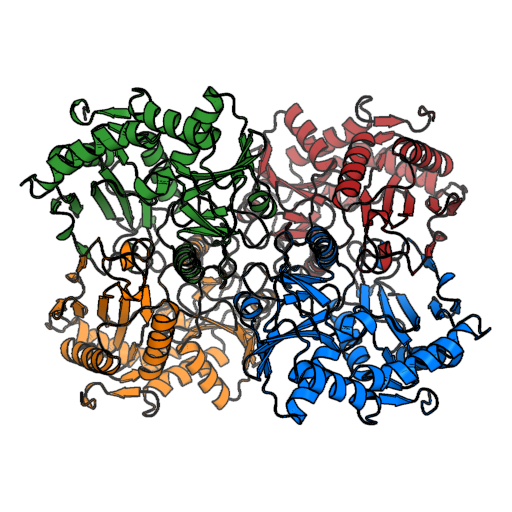 1.000 42.99720 298 GLY C O 1
ATOM 14745 N N . PRO C 1 299 ? 62.75400 53.58100 115.30200 1.000 51.90872 299 PRO C N 1
ATOM 14746 C CA . PRO C 1 299 ? 62.31200 54.42000 116.40900 1.000 40.41183 299 PRO C CA 1
ATOM 14747 C C . PRO C 1 299 ? 60.93800 55.05800 116.16100 1.000 44.87569 299 PRO C C 1
ATOM 14748 O O . PRO C 1 299 ? 60.22000 55.29200 117.12200 1.000 42.05376 299 PRO C O 1
ATOM 14759 N N . ILE C 1 300 ? 60.59500 55.33600 114.90100 1.000 42.36777 300 ILE C N 1
ATOM 14760 C CA . ILE C 1 300 ? 59.30700 56.02100 114.59300 1.000 44.97094 300 ILE C CA 1
ATOM 14761 C C . ILE C 1 300 ? 58.19300 54.99100 114.78300 1.000 43.98880 300 ILE C C 1
ATOM 14762 O O . ILE C 1 300 ? 57.17700 55.35100 115.41900 1.000 38.56488 300 ILE C O 1
ATOM 14778 N N . SER C 1 301 ? 58.40600 53.74600 114.33000 1.000 49.22502 301 SER C N 1
ATOM 14779 C CA . SER C 1 301 ? 57.45500 52.62300 114.54700 1.000 47.67576 301 SER C CA 1
ATOM 14780 C C . SER C 1 301 ? 57.18100 52.50200 116.04600 1.000 36.50648 301 SER C C 1
ATOM 14781 O O . SER C 1 301 ? 56.01100 52.45100 116.43800 1.000 46.58405 301 SER C O 1
ATOM 14789 N N . LYS C 1 302 ? 58.23000 52.48000 116.86600 1.000 46.26734 302 LYS C N 1
ATOM 14790 C CA . LYS C 1 302 ? 58.10400 52.29900 118.33700 1.000 42.91739 302 LYS C CA 1
ATOM 14791 C C . LYS C 1 302 ? 57.31100 53.46000 118.93100 1.000 34.98511 302 LYS C C 1
ATOM 14792 O O . LYS C 1 302 ? 56.42900 53.19700 119.75400 1.000 46.82567 302 LYS C O 1
ATOM 14811 N N . ALA C 1 303 ? 57.60300 54.69500 118.53700 1.000 39.76286 303 ALA C N 1
ATOM 14812 C CA . ALA C 1 303 ? 56.94000 55.90200 119.07800 1.000 37.99568 303 ALA C CA 1
ATOM 14813 C C . ALA C 1 303 ? 55.45800 55.89200 118.69400 1.000 40.80643 303 ALA C C 1
ATOM 14814 O O . ALA C 1 303 ? 54.62900 56.23500 119.55400 1.000 38.57049 303 ALA C O 1
ATOM 14821 N N . LEU C 1 304 ? 55.13200 55.51800 117.45600 1.000 42.47542 304 LEU C N 1
ATOM 14822 C CA . LEU C 1 304 ? 53.72200 55.46900 116.98300 1.000 40.85458 304 LEU C CA 1
ATOM 14823 C C . LEU C 1 304 ? 52.98600 54.32300 117.68100 1.000 35.77947 304 LEU C C 1
ATOM 14824 O O . LEU C 1 304 ? 51.82400 54.51600 118.09500 1.000 43.22295 304 LEU C O 1
ATOM 14840 N N . TRP C 1 305 ? 53.63600 53.16500 117.80000 1.000 40.13134 305 TRP C N 1
ATOM 14841 C CA . TRP C 1 305 ? 53.12600 52.00400 118.57900 1.000 38.83097 305 TRP C CA 1
ATOM 14842 C C . TRP C 1 305 ? 52.71900 52.48300 119.97700 1.000 39.88022 305 TRP C C 1
ATOM 14843 O O . TRP C 1 305 ? 51.57200 52.23200 120.39300 1.000 43.24957 305 TRP C O 1
ATOM 14864 N N . LYS C 1 306 ? 53.62000 53.17300 120.67300 1.000 45.03196 306 LYS C N 1
ATOM 14865 C CA . LYS C 1 306 ? 53.37900 53.63900 122.06400 1.000 46.82109 306 LYS C CA 1
ATOM 14866 C C . LYS C 1 306 ? 52.20400 54.62400 122.06900 1.000 45.82121 306 LYS C C 1
ATOM 14867 O O . LYS C 1 306 ? 51.30000 54.44600 122.89100 1.000 42.18432 306 LYS C O 1
ATOM 14886 N N . GLY C 1 307 ? 52.21300 55.63100 121.20100 1.000 45.53629 307 GLY C N 1
ATOM 14887 C CA . GLY C 1 307 ? 51.13100 56.64200 121.13200 1.000 41.50269 307 GLY C CA 1
ATOM 14888 C C . GLY C 1 307 ? 49.78000 55.98900 120.89300 1.000 34.72511 307 GLY C C 1
ATOM 14889 O O . GLY C 1 307 ? 48.80100 56.36300 121.57200 1.000 41.51700 307 GLY C O 1
ATOM 14893 N N . TYR C 1 308 ? 49.73400 55.01900 119.97400 1.000 42.01431 308 TYR C N 1
ATOM 14894 C CA . TYR C 1 308 ? 48.48500 54.31700 119.59800 1.000 44.12922 308 TYR C CA 1
ATOM 14895 C C . TYR C 1 308 ? 47.89200 53.67200 120.84900 1.000 37.02679 308 TYR C C 1
ATOM 14896 O O . TYR C 1 308 ? 46.71200 53.89600 121.17300 1.000 41.52623 308 TYR C O 1
ATOM 14914 N N . TRP C 1 309 ? 48.70100 52.88200 121.54100 1.000 41.47436 309 TRP C N 1
ATOM 14915 C CA . TRP C 1 309 ? 48.23400 52.11800 122.72600 1.000 41.11171 309 TRP C CA 1
ATOM 14916 C C . TRP C 1 309 ? 47.93800 53.07100 123.87900 1.000 31.97034 309 TRP C C 1
ATOM 14917 O O . TRP C 1 309 ? 46.89900 52.89200 124.50000 1.000 49.22173 309 TRP C O 1
ATOM 14938 N N . ASP C 1 310 ? 48.77300 54.08200 124.11400 1.000 40.34735 310 ASP C N 1
ATOM 14939 C CA . ASP C 1 310 ? 48.50800 55.11500 125.15600 1.000 47.60137 310 ASP C CA 1
ATOM 14940 C C . ASP C 1 310 ? 47.11600 55.72200 124.92400 1.000 43.81971 310 ASP C C 1
ATOM 14941 O O . ASP C 1 310 ? 46.44400 56.03700 125.91300 1.000 54.91193 310 ASP C O 1
ATOM 14950 N N . ALA C 1 311 ? 46.68500 55.86300 123.67000 1.000 47.95604 311 ALA C N 1
ATOM 14951 C CA . ALA C 1 311 ? 45.41600 56.54200 123.32500 1.000 43.05540 311 ALA C CA 1
ATOM 14952 C C . ALA C 1 311 ? 44.20400 55.65800 123.68500 1.000 44.18556 311 ALA C C 1
ATOM 14953 O O . ALA C 1 311 ? 43.07700 56.17400 123.66500 1.000 43.62760 311 ALA C O 1
ATOM 14960 N N . HIS C 1 312 ? 44.39800 54.39400 124.06100 1.000 49.06888 312 HIS C N 1
ATOM 14961 C CA . HIS C 1 312 ? 43.28000 53.49200 124.45700 1.000 40.74084 312 HIS C CA 1
ATOM 14962 C C . HIS C 1 312 ? 42.75700 53.82100 125.86400 1.000 52.05401 312 HIS C C 1
ATOM 14963 O O . HIS C 1 312 ? 41.73700 53.19200 126.28100 1.000 47.71063 312 HIS C O 1
ATOM 14977 N N . ALA C 1 313 ? 43.40900 54.74900 126.57700 1.000 49.63893 313 ALA C N 1
ATOM 14978 C CA . ALA C 1 313 ? 42.94700 55.27900 127.89000 1.000 59.14511 313 ALA C CA 1
ATOM 14979 C C . ALA C 1 313 ? 42.27200 56.64600 127.71500 1.000 61.06679 313 ALA C C 1
ATOM 14980 O O . ALA C 1 313 ? 41.59300 57.06400 128.66800 1.000 54.13322 313 ALA C O 1
ATOM 14987 N N . ASP C 1 314 ? 42.45300 57.30800 126.55800 1.000 59.80497 314 ASP C N 1
ATOM 14988 C CA . ASP C 1 314 ? 41.96000 58.68900 126.29100 1.000 50.36824 314 ASP C CA 1
ATOM 14989 C C . ASP C 1 314 ? 40.43600 58.67100 126.37600 1.000 55.32761 314 ASP C C 1
ATOM 14990 O O . ASP C 1 314 ? 39.80800 58.01800 125.55200 1.000 46.86417 314 ASP C O 1
ATOM 14999 N N . PRO C 1 315 ? 39.80100 59.35700 127.36500 1.000 62.32544 315 PRO C N 1
ATOM 15000 C CA . PRO C 1 315 ? 38.34400 59.32000 127.52500 1.000 62.95297 315 PRO C CA 1
ATOM 15001 C C . PRO C 1 315 ? 37.56900 59.83300 126.30000 1.000 59.32440 315 PRO C C 1
ATOM 15002 O O . PRO C 1 315 ? 36.40600 59.48200 126.15100 1.000 58.22262 315 PRO C O 1
ATOM 15013 N N . GLU C 1 316 ? 38.20200 60.66000 125.46300 1.000 61.59828 316 GLU C N 1
ATOM 15014 C CA . GLU C 1 316 ? 37.53800 61.20200 124.25200 1.000 63.60064 316 GLU C CA 1
ATOM 15015 C C . GLU C 1 316 ? 37.47100 60.12300 123.16500 1.000 63.60924 316 GLU C C 1
ATOM 15016 O O . GLU C 1 316 ? 36.61600 60.24000 122.28000 1.000 61.40426 316 GLU C O 1
ATOM 15028 N N . LEU C 1 317 ? 38.32100 59.10000 123.23200 1.000 65.74516 317 LEU C N 1
ATOM 15029 C CA . LEU C 1 317 ? 38.41600 58.05500 122.16500 1.000 66.39761 317 LEU C CA 1
ATOM 15030 C C . LEU C 1 317 ? 37.95300 56.68600 122.67700 1.000 60.05786 317 LEU C C 1
ATOM 15031 O O . LEU C 1 317 ? 37.79300 55.79300 121.83700 1.000 56.55459 317 LEU C O 1
ATOM 15047 N N . SER C 1 318 ? 37.69300 56.54800 123.97600 1.000 47.88913 318 SER C N 1
ATOM 15048 C CA . SER C 1 318 ? 37.40500 55.24300 124.61300 1.000 52.72624 318 SER C CA 1
ATOM 15049 C C . SER C 1 318 ? 36.44700 55.42200 125.78200 1.000 45.26621 318 SER C C 1
ATOM 15050 O O . SER C 1 318 ? 36.31400 56.54800 126.29000 1.000 58.03076 318 SER C O 1
ATOM 15058 N N . PHE C 1 319 ? 35.80900 54.33100 126.19000 1.000 53.15285 319 PHE C N 1
ATOM 15059 C CA . PHE C 1 319 ? 34.94800 54.26500 127.39600 1.000 47.86009 319 PHE C CA 1
ATOM 15060 C C . PHE C 1 319 ? 35.05400 52.86400 127.98900 1.000 60.65411 319 PHE C C 1
ATOM 15061 O O . PHE C 1 319 ? 35.17300 51.85600 127.23500 1.000 61.49994 319 PHE C O 1
ATOM 15078 N N . ALA C 1 320 ? 35.02000 52.79600 129.31500 1.000 67.25782 320 ALA C N 1
ATOM 15079 C CA . ALA C 1 320 ? 35.01000 51.52700 130.06800 1.000 54.55374 320 ALA C CA 1
ATOM 15080 C C . ALA C 1 320 ? 33.60300 50.92700 129.95800 1.000 47.61801 320 ALA C C 1
ATOM 15081 O O . ALA C 1 320 ? 32.62000 51.67400 130.13200 1.000 53.08590 320 ALA C O 1
ATOM 15088 N N . VAL C 1 321 ? 33.49300 49.62600 129.67100 1.000 63.99837 321 VAL C N 1
ATOM 15089 C CA . VAL C 1 321 ? 32.18500 48.89900 129.56400 1.000 58.89238 321 VAL C CA 1
ATOM 15090 C C . VAL C 1 321 ? 31.40300 48.98900 130.88700 1.000 55.90581 321 VAL C C 1
ATOM 15091 O O . VAL C 1 321 ? 30.15200 49.01600 130.82200 1.000 64.76594 321 VAL C O 1
ATOM 15104 N N . GLU C 1 322 ? 32.10500 49.03200 132.02400 1.000 69.44500 322 GLU C N 1
ATOM 15105 C CA . GLU C 1 322 ? 31.50200 49.07000 133.39100 1.000 72.38113 322 GLU C CA 1
ATOM 15106 C C . GLU C 1 322 ? 30.82300 50.42600 133.63800 1.000 63.46626 322 GLU C C 1
ATOM 15107 O O . GLU C 1 322 ? 29.95700 50.47400 134.51200 1.000 77.29492 322 GLU C O 1
ATOM 15119 N N . ASP C 1 323 ? 31.21400 51.47100 132.90500 1.000 66.15545 323 ASP C N 1
ATOM 15120 C CA . ASP C 1 323 ? 30.70200 52.85500 133.04500 1.000 61.47460 323 ASP C CA 1
ATOM 15121 C C . ASP C 1 323 ? 29.64200 53.19300 131.99200 1.000 74.42668 323 ASP C C 1
ATOM 15122 O O . ASP C 1 323 ? 29.03200 54.24600 132.12500 1.000 63.41333 323 ASP C O 1
ATOM 15131 N N . TYR C 1 324 ? 29.45100 52.34900 130.97500 1.000 73.14832 324 TYR C N 1
ATOM 15132 C CA . TYR C 1 324 ? 28.52200 52.58800 129.84000 1.000 63.17975 324 TYR C CA 1
ATOM 15133 C C . TYR C 1 324 ? 27.06600 52.71100 130.30700 1.000 70.25365 324 TYR C C 1
ATOM 15134 O O . TYR C 1 324 ? 26.64500 51.87400 131.08300 1.000 64.82094 324 TYR C O 1
ATOM 15152 N N . ARG C 1 325 ? 26.29700 53.65800 129.75800 1.000 74.26793 325 ARG C N 1
ATOM 15153 C CA . ARG C 1 325 ? 24.87700 53.89200 130.11400 1.000 64.26680 325 ARG C CA 1
ATOM 15154 C C . ARG C 1 325 ? 24.04000 53.89400 128.83700 1.000 51.75246 325 ARG C C 1
ATOM 15155 O O . ARG C 1 325 ? 24.32900 54.69400 127.99000 1.000 66.66463 325 ARG C O 1
ATOM 15176 N N . ALA C 1 326 ? 23.03200 53.04500 128.70500 1.000 64.46299 326 ALA C N 1
ATOM 15177 C CA . ALA C 1 326 ? 22.19300 52.96400 127.49400 1.000 58.44546 326 ALA C CA 1
ATOM 15178 C C . ALA C 1 326 ? 21.19500 54.11800 127.46100 1.000 65.74118 326 ALA C C 1
ATOM 15179 O O . ALA C 1 326 ? 21.13300 54.76900 126.41200 1.000 64.85686 326 ALA C O 1
ATOM 15186 N N . MET D 1 5 ? 20.88600 87.64000 70.45500 1.000 66.07984 5 MET D N 1
ATOM 15187 C CA . MET D 1 5 ? 22.26500 88.11200 70.75300 1.000 58.42179 5 MET D CA 1
ATOM 15188 C C . MET D 1 5 ? 23.07400 86.95900 71.35800 1.000 85.72101 5 MET D C 1
ATOM 15189 O O . MET D 1 5 ? 22.72000 86.50700 72.46500 1.000 82.40295 5 MET D O 1
ATOM 15202 N N . SER D 1 6 ? 24.11600 86.50900 70.65200 1.000 64.33271 6 SER D N 1
ATOM 15203 C CA . SER D 1 6 ? 25.02100 85.40400 71.06400 1.000 65.75082 6 SER D CA 1
ATOM 15204 C C . SER D 1 6 ? 26.12300 85.80200 72.06000 1.000 62.63853 6 SER D C 1
ATOM 15205 O O . SER D 1 6 ? 26.83600 86.73500 71.79000 1.000 54.66986 6 SER D O 1
ATOM 15213 N N . TYR D 1 7 ? 26.37400 84.99500 73.09100 1.000 63.54587 7 TYR D N 1
ATOM 15214 C CA . TYR D 1 7 ? 27.39700 85.23900 74.13800 1.000 60.37917 7 TYR D CA 1
ATOM 15215 C C . TYR D 1 7 ? 28.82200 85.11800 73.58600 1.000 56.21687 7 TYR D C 1
ATOM 15216 O O . TYR D 1 7 ? 29.70000 85.68300 74.19800 1.000 57.05288 7 TYR D O 1
ATOM 15234 N N . THR D 1 8 ? 29.03100 84.40500 72.48300 1.000 54.29527 8 THR D N 1
ATOM 15235 C CA . THR D 1 8 ? 30.34900 84.17400 71.84900 1.000 54.25022 8 THR D CA 1
ATOM 15236 C C . THR D 1 8 ? 30.89100 85.44200 71.18500 1.000 53.44525 8 THR D C 1
ATOM 15237 O O . THR D 1 8 ? 32.07500 85.53900 71.05600 1.000 59.00600 8 THR D O 1
ATOM 15248 N N . ASP D 1 9 ? 30.03500 86.35200 70.73800 1.000 60.82382 9 ASP D N 1
ATOM 15249 C CA . ASP D 1 9 ? 30.41100 87.63200 70.07000 1.000 60.24469 9 ASP D CA 1
ATOM 15250 C C . ASP D 1 9 ? 31.38800 88.42200 70.95700 1.000 49.64654 9 ASP D C 1
ATOM 15251 O O . ASP D 1 9 ? 32.21600 89.15800 70.38600 1.000 52.67761 9 ASP D O 1
ATOM 15260 N N . HIS D 1 10 ? 31.29300 88.28200 72.28500 1.000 47.79968 10 HIS D N 1
ATOM 15261 C CA . HIS D 1 10 ? 32.12900 88.99400 73.29600 1.000 58.18149 10 HIS D CA 1
ATOM 15262 C C . HIS D 1 10 ? 33.61900 88.97700 72.90100 1.000 50.63206 10 HIS D C 1
ATOM 15263 O O . HIS D 1 10 ? 34.30900 89.95900 73.20200 1.000 62.69063 10 HIS D O 1
ATOM 15277 N N . ILE D 1 11 ? 34.11700 87.91600 72.25700 1.000 64.44966 11 ILE D N 1
ATOM 15278 C CA . ILE D 1 11 ? 35.56100 87.79300 71.88100 1.000 52.62219 11 ILE D CA 1
ATOM 15279 C C . ILE D 1 11 ? 35.69200 87.57800 70.37000 1.000 53.58567 11 ILE D C 1
ATOM 15280 O O . ILE D 1 11 ? 36.70800 88.03600 69.81400 1.000 49.36622 11 ILE D O 1
ATOM 15296 N N . PHE D 1 12 ? 34.72600 86.89400 69.73800 1.000 56.71249 12 PHE D N 1
ATOM 15297 C CA . PHE D 1 12 ? 34.87100 86.42500 68.33700 1.000 56.87981 12 PHE D CA 1
ATOM 15298 C C . PHE D 1 12 ? 34.75900 87.59800 67.36000 1.000 58.28958 12 PHE D C 1
ATOM 15299 O O . PHE D 1 12 ? 35.46500 87.53900 66.33600 1.000 61.57439 12 PHE D O 1
ATOM 15316 N N . ASP D 1 13 ? 33.92700 88.61200 67.65100 1.000 54.33037 13 ASP D N 1
ATOM 15317 C CA . ASP D 1 13 ? 33.83600 89.83200 66.80500 1.000 57.51461 13 ASP D CA 1
ATOM 15318 C C . ASP D 1 13 ? 35.25900 90.36100 66.58900 1.000 51.56668 13 ASP D C 1
ATOM 15319 O O . ASP D 1 13 ? 35.72300 90.39300 65.41900 1.000 53.64837 13 ASP D O 1
ATOM 15328 N N . ASP D 1 14 ? 35.94400 90.72000 67.68200 1.000 59.40282 14 ASP D N 1
ATOM 15329 C CA . ASP D 1 14 ? 37.30400 91.31800 67.62400 1.000 52.38768 14 ASP D CA 1
ATOM 15330 C C . ASP D 1 14 ? 38.28900 90.32100 67.00800 1.000 55.15940 14 ASP D C 1
ATOM 15331 O O . ASP D 1 14 ? 39.15500 90.76500 66.24900 1.000 63.52838 14 ASP D O 1
ATOM 15340 N N . TYR D 1 15 ? 38.15900 89.03700 67.26800 1.000 65.25847 15 TYR D N 1
ATOM 15341 C CA . TYR D 1 15 ? 39.13600 88.04800 66.78200 1.000 60.45651 15 TYR D CA 1
ATOM 15342 C C . TYR D 1 15 ? 38.99500 87.81700 65.28400 1.000 57.11330 15 TYR D C 1
ATOM 15343 O O . TYR D 1 15 ? 39.97800 87.63600 64.61000 1.000 53.79569 15 TYR D O 1
ATOM 15361 N N . ARG D 1 16 ? 37.76800 87.91000 64.76500 1.000 63.92415 16 ARG D N 1
ATOM 15362 C CA . ARG D 1 16 ? 37.45900 87.70100 63.32500 1.000 57.15615 16 ARG D CA 1
ATOM 15363 C C . ARG D 1 16 ? 38.05200 88.85500 62.50600 1.000 61.82904 16 ARG D C 1
ATOM 15364 O O . ARG D 1 16 ? 38.36800 88.63400 61.32100 1.000 66.84773 16 ARG D O 1
ATOM 15385 N N . LEU D 1 17 ? 38.18800 90.01900 63.13300 0.952 57.10138 17 LEU D N 1
ATOM 15386 C CA . LEU D 1 17 ? 38.77600 91.23200 62.53900 0.952 63.25441 17 LEU D CA 1
ATOM 15387 C C . LEU D 1 17 ? 40.28500 91.06600 62.46000 0.952 59.90569 17 LEU D C 1
ATOM 15388 O O . LEU D 1 17 ? 40.84900 91.37600 61.42900 0.952 66.49404 17 LEU D O 1
ATOM 15404 N N . ARG D 1 18 ? 40.88900 90.57800 63.53700 1.000 64.10471 18 ARG D N 1
ATOM 15405 C CA . ARG D 1 18 ? 42.36300 90.42800 63.68300 1.000 49.40146 18 ARG D CA 1
ATOM 15406 C C . ARG D 1 18 ? 42.87200 89.37100 62.70600 1.000 47.35548 18 ARG D C 1
ATOM 15407 O O . ARG D 1 18 ? 43.93800 89.52300 62.18700 1.000 48.54590 18 ARG D O 1
ATOM 15428 N N . VAL D 1 19 ? 42.13100 88.30400 62.50700 1.000 53.94546 19 VAL D N 1
ATOM 15429 C CA . VAL D 1 19 ? 42.50700 87.22600 61.55900 1.000 53.68998 19 VAL D CA 1
ATOM 15430 C C . VAL D 1 19 ? 42.50400 87.77200 60.14200 1.000 59.40078 19 VAL D C 1
ATOM 15431 O O . VAL D 1 19 ? 43.43000 87.50200 59.41500 1.000 52.67057 19 VAL D O 1
ATOM 15444 N N . LYS D 1 20 ? 41.43600 88.48600 59.76800 1.000 63.78136 20 LYS D N 1
ATOM 15445 C CA . LYS D 1 20 ? 41.27700 89.11300 58.42800 1.000 70.21621 20 LYS D CA 1
ATOM 15446 C C . LYS D 1 20 ? 42.56200 89.89000 58.12800 1.000 55.94095 20 LYS D C 1
ATOM 15447 O O . LYS D 1 20 ? 43.16100 89.66800 57.05800 1.000 47.18827 20 LYS D O 1
ATOM 15466 N N . ALA D 1 21 ? 42.95000 90.76700 59.05800 1.000 58.16666 21 ALA D N 1
ATOM 15467 C CA . ALA D 1 21 ? 44.18100 91.57400 59.01700 1.000 65.18281 21 ALA D CA 1
ATOM 15468 C C . ALA D 1 21 ? 45.38900 90.66900 58.79400 1.000 52.59396 21 ALA D C 1
ATOM 15469 O O . ALA D 1 21 ? 46.15200 90.97700 57.91800 1.000 65.18586 21 ALA D O 1
ATOM 15476 N N . LEU D 1 22 ? 45.51800 89.57000 59.52500 1.000 55.23127 22 LEU D N 1
ATOM 15477 C CA . LEU D 1 22 ? 46.65600 88.62300 59.40000 1.000 67.44769 22 LEU D CA 1
ATOM 15478 C C . LEU D 1 22 ? 46.64700 87.89900 58.04900 1.000 59.02553 22 LEU D C 1
ATOM 15479 O O . LEU D 1 22 ? 47.70400 87.68200 57.50400 1.000 55.88182 22 LEU D O 1
ATOM 15495 N N . GLU D 1 23 ? 45.48900 87.53200 57.52700 1.000 67.42043 23 GLU D N 1
ATOM 15496 C CA . GLU D 1 23 ? 45.38500 86.81100 56.22100 1.000 72.18996 23 GLU D CA 1
ATOM 15497 C C . GLU D 1 23 ? 45.76300 87.75400 55.06800 1.000 72.14891 23 GLU D C 1
ATOM 15498 O O . GLU D 1 23 ? 46.10300 87.24300 53.96900 1.000 57.89701 23 GLU D O 1
ATOM 15510 N N . ALA D 1 24 ? 45.71100 89.07200 55.29300 1.000 67.31756 24 ALA D N 1
ATOM 15511 C CA . ALA D 1 24 ? 46.11700 90.11100 54.31200 1.000 64.59785 24 ALA D CA 1
ATOM 15512 C C . ALA D 1 24 ? 47.63100 90.35300 54.37200 1.000 69.41696 24 ALA D C 1
ATOM 15513 O O . ALA D 1 24 ? 48.15500 90.88500 53.37400 1.000 66.49111 24 ALA D O 1
ATOM 15520 N N . SER D 1 25 ? 48.29500 89.96800 55.47600 1.000 61.44504 25 SER D N 1
ATOM 15521 C CA . SER D 1 25 ? 49.74600 90.20400 55.72500 1.000 59.45799 25 SER D CA 1
ATOM 15522 C C . SER D 1 25 ? 50.60500 89.43000 54.70700 1.000 58.26312 25 SER D C 1
ATOM 15523 O O . SER D 1 25 ? 50.24000 88.29400 54.33400 1.000 62.00513 25 SER D O 1
ATOM 15531 N N . ASP D 1 26 ? 51.71400 90.03600 54.27100 1.000 76.60934 26 ASP D N 1
ATOM 15532 C CA . ASP D 1 26 ? 52.65300 89.44000 53.27200 1.000 70.96671 26 ASP D CA 1
ATOM 15533 C C . ASP D 1 26 ? 53.85600 88.84600 54.01900 1.000 65.15864 26 ASP D C 1
ATOM 15534 O O . ASP D 1 26 ? 54.64700 88.11900 53.37800 1.000 51.38834 26 ASP D O 1
ATOM 15543 N N . ASN D 1 27 ? 53.96500 89.09800 55.33100 1.000 62.41204 27 ASN D N 1
ATOM 15544 C CA . ASN D 1 27 ? 55.01600 88.53200 56.22400 1.000 47.98375 27 ASN D CA 1
ATOM 15545 C C . ASN D 1 27 ? 55.19500 87.03900 55.93400 1.000 54.82834 27 ASN D C 1
ATOM 15546 O O . ASN D 1 27 ? 54.23600 86.27100 56.01800 1.000 62.21998 27 ASN D O 1
ATOM 15557 N N . PRO D 1 28 ? 56.41400 86.57300 55.57000 1.000 54.79447 28 PRO D N 1
ATOM 15558 C CA . PRO D 1 28 ? 56.63300 85.15900 55.25000 1.000 60.59860 28 PRO D CA 1
ATOM 15559 C C . PRO D 1 28 ? 56.47400 84.20300 56.44200 1.000 54.27111 28 PRO D C 1
ATOM 15560 O O . PRO D 1 28 ? 56.48800 83.00600 56.19800 1.000 50.85929 28 PRO D O 1
ATOM 15571 N N . PHE D 1 29 ? 56.34100 84.74200 57.66600 1.000 54.80089 29 PHE D N 1
ATOM 15572 C CA . PHE D 1 29 ? 56.16100 83.98200 58.93800 1.000 56.02094 29 PHE D CA 1
ATOM 15573 C C . PHE D 1 29 ? 54.71200 84.06400 59.43700 1.000 56.92219 29 PHE D C 1
ATOM 15574 O O . PHE D 1 29 ? 54.41200 83.54000 60.51600 1.000 52.08764 29 PHE D O 1
ATOM 15591 N N . ALA D 1 30 ? 53.82600 84.71100 58.68200 1.000 54.95351 30 ALA D N 1
ATOM 15592 C CA . ALA D 1 30 ? 52.42600 84.94100 59.10800 1.000 48.59298 30 ALA D CA 1
ATOM 15593 C C . ALA D 1 30 ? 51.67900 83.61400 59.18700 1.000 51.86706 30 ALA D C 1
ATOM 15594 O O . ALA D 1 30 ? 50.67800 83.56800 59.91800 1.000 50.60309 30 ALA D O 1
ATOM 15601 N N . LYS D 1 31 ? 52.11500 82.59400 58.45400 1.000 44.72966 31 LYS D N 1
ATOM 15602 C CA . LYS D 1 31 ? 51.49100 81.24300 58.47800 1.000 47.81652 31 LYS D CA 1
ATOM 15603 C C . LYS D 1 31 ? 52.09300 80.42200 59.62200 1.000 47.54560 31 LYS D C 1
ATOM 15604 O O . LYS D 1 31 ? 51.59800 79.33200 59.86400 1.000 39.74058 31 LYS D O 1
ATOM 15623 N N . GLY D 1 32 ? 53.11700 80.95600 60.29700 1.000 54.09778 32 GLY D N 1
ATOM 15624 C CA . GLY D 1 32 ? 53.79700 80.23400 61.37700 1.000 49.92742 32 GLY D CA 1
ATOM 15625 C C . GLY D 1 32 ? 55.29400 80.20500 61.20200 1.000 50.58717 32 GLY D C 1
ATOM 15626 O O . GLY D 1 32 ? 55.79100 80.29200 60.04900 1.000 47.42220 32 GLY D O 1
ATOM 15630 N N . ILE D 1 33 ? 55.99200 80.05200 62.32500 1.000 47.05499 33 ILE D N 1
ATOM 15631 C CA . ILE D 1 33 ? 57.48000 80.06700 62.37400 1.000 49.10923 33 ILE D CA 1
ATOM 15632 C C . ILE D 1 33 ? 57.94000 78.97900 63.33500 1.000 45.22851 33 ILE D C 1
ATOM 15633 O O . ILE D 1 33 ? 57.31300 78.78500 64.37800 1.000 41.85797 33 ILE D O 1
ATOM 15649 N N . ALA D 1 34 ? 59.00100 78.28700 62.95600 1.000 39.62176 34 ALA D N 1
ATOM 15650 C CA . ALA D 1 34 ? 59.61200 77.21200 63.74800 1.000 43.95724 34 ALA D CA 1
ATOM 15651 C C . ALA D 1 34 ? 61.06600 77.57000 64.04300 1.000 49.27214 34 ALA D C 1
ATOM 15652 O O . ALA D 1 34 ? 61.72900 78.09000 63.15000 1.000 45.91161 34 ALA D O 1
ATOM 15659 N N . TYR D 1 35 ? 61.524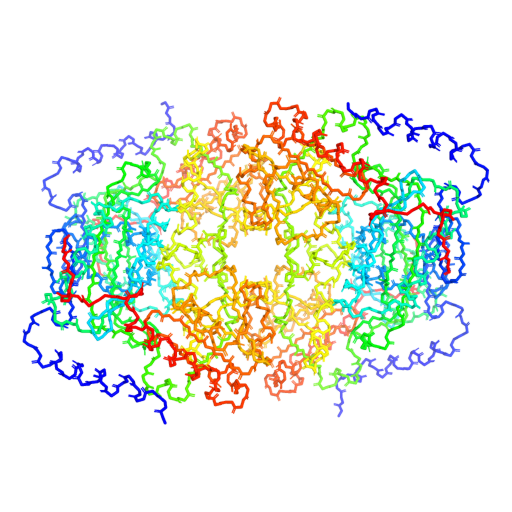00 77.28200 65.25700 1.000 46.50742 35 TYR D N 1
ATOM 15660 C CA . TYR D 1 35 ? 62.96100 77.24800 65.62200 1.000 52.83509 35 TYR D CA 1
ATOM 15661 C C . TYR D 1 35 ? 63.45100 75.79900 65.47000 1.000 45.14737 35 TYR D C 1
ATOM 15662 O O . TYR D 1 35 ? 62.97600 74.90600 66.18100 1.000 53.85695 35 TYR D O 1
ATOM 15680 N N . ILE D 1 36 ? 64.37700 75.57700 64.54200 1.000 43.04230 36 ILE D N 1
ATOM 15681 C CA . ILE D 1 36 ? 65.05100 74.26200 64.33400 1.000 43.16965 36 ILE D CA 1
ATOM 15682 C C . ILE D 1 36 ? 66.57000 74.48000 64.23400 1.000 54.83764 36 ILE D C 1
ATOM 15683 O O . ILE D 1 36 ? 67.00800 75.13500 63.27700 1.000 42.55017 36 ILE D O 1
ATOM 15699 N N . ALA D 1 37 ? 67.34400 73.95300 65.18900 1.000 49.99124 37 ALA D N 1
ATOM 15700 C CA . ALA D 1 37 ? 68.82700 74.00600 65.16500 1.000 43.06268 37 ALA D CA 1
ATOM 15701 C C . ALA D 1 37 ? 69.30100 75.45200 64.93400 1.000 41.36817 37 ALA D C 1
ATOM 15702 O O . ALA D 1 37 ? 70.02500 75.70300 63.96600 1.000 51.61296 37 ALA D O 1
ATOM 15709 N N . GLY D 1 38 ? 68.85500 76.37500 65.79100 1.000 40.93231 38 GLY D N 1
ATOM 15710 C CA . GLY D 1 38 ? 69.31000 77.77500 65.89300 1.000 42.68229 38 GLY D CA 1
ATOM 15711 C C . GLY D 1 38 ? 68.83600 78.63100 64.73100 1.000 50.79440 38 GLY D C 1
ATOM 15712 O O . GLY D 1 38 ? 69.28700 79.78600 64.64300 1.000 57.11637 38 GLY D O 1
ATOM 15716 N N . GLU D 1 39 ? 67.97700 78.08900 63.86100 1.000 49.29485 39 GLU D N 1
ATOM 15717 C CA . GLU D 1 39 ? 67.46200 78.78600 62.65700 1.000 48.82717 39 GLU D CA 1
ATOM 15718 C C . GLU D 1 39 ? 65.95200 78.94900 62.80500 1.000 44.23063 39 GLU D C 1
ATOM 15719 O O . GLU D 1 39 ? 65.29100 78.02600 63.28800 1.000 58.70051 39 GLU D O 1
ATOM 15731 N N . TYR D 1 40 ? 65.43800 80.08700 62.36000 1.000 43.80143 40 TYR D N 1
ATOM 15732 C CA . TYR D 1 40 ? 63.99400 80.32800 62.15700 1.000 41.69672 40 TYR D CA 1
ATOM 15733 C C . TYR D 1 40 ? 63.63500 79.91600 60.73400 1.000 47.00472 40 TYR D C 1
ATOM 15734 O O . TYR D 1 40 ? 64.32800 80.29000 59.79400 1.000 37.60464 40 TYR D O 1
ATOM 15752 N N . VAL D 1 41 ? 62.56800 79.13600 60.60000 1.000 47.51414 41 VAL D N 1
ATOM 15753 C CA . VAL D 1 41 ? 62.11400 78.57000 59.30000 1.000 38.91783 41 VAL D CA 1
ATOM 15754 C C . VAL D 1 41 ? 60.60800 78.78700 59.22600 1.000 43.95781 41 VAL D C 1
ATOM 15755 O O . VAL D 1 41 ? 59.90600 78.67200 60.23500 1.000 46.33903 41 VAL D O 1
ATOM 15768 N N . PRO D 1 42 ? 60.06000 79.12300 58.03800 1.000 52.20816 42 PRO D N 1
ATOM 15769 C CA . PRO D 1 42 ? 58.61200 79.11800 57.84900 1.000 44.32936 42 PRO D CA 1
ATOM 15770 C C . PRO D 1 42 ? 58.02000 77.76000 58.23300 1.000 37.14020 42 PRO D C 1
ATOM 15771 O O . PRO D 1 42 ? 58.56400 76.75400 57.83200 1.000 38.14906 42 PRO D O 1
ATOM 15782 N N . LEU D 1 43 ? 56.92100 77.77200 58.98400 1.000 43.17058 43 LEU D N 1
ATOM 15783 C CA . LEU D 1 43 ? 56.36100 76.55300 59.62500 1.000 40.85364 43 LEU D CA 1
ATOM 15784 C C . LEU D 1 43 ? 56.18800 75.45200 58.57600 1.000 39.92077 43 LEU D C 1
ATOM 15785 O O . LEU D 1 43 ? 56.56900 74.29800 58.86400 1.000 47.10113 43 LEU D O 1
ATOM 15801 N N . HIS D 1 44 ? 55.66900 75.78500 57.39500 1.000 46.43682 44 HIS D N 1
ATOM 15802 C CA . HIS D 1 44 ? 55.28300 74.74900 56.40100 1.000 43.98498 44 HIS D CA 1
ATOM 15803 C C . HIS D 1 44 ? 56.51500 74.24300 55.64900 1.000 39.78069 44 HIS D C 1
ATOM 15804 O O . HIS D 1 44 ? 56.36500 73.24100 54.93300 1.000 46.18109 44 HIS D O 1
ATOM 15818 N N . GLU D 1 45 ? 57.67900 74.87700 55.82400 1.000 36.38692 45 GLU D N 1
ATOM 15819 C CA . GLU D 1 45 ? 58.97300 74.38600 55.25400 1.000 42.88880 45 GLU D CA 1
ATOM 15820 C C . GLU D 1 45 ? 59.79900 73.67100 56.33400 1.000 37.97060 45 GLU D C 1
ATOM 15821 O O . GLU D 1 45 ? 60.72200 72.95900 55.95400 1.000 42.76551 45 GLU D O 1
ATOM 15833 N N . ALA D 1 46 ? 59.43600 73.81800 57.61400 1.000 41.37788 46 ALA D N 1
ATOM 15834 C CA . ALA D 1 46 ? 60.21200 73.29600 58.76800 1.000 40.64788 46 ALA D CA 1
ATOM 15835 C C . ALA D 1 46 ? 60.25500 71.76300 58.72900 1.000 35.20301 46 ALA D C 1
ATOM 15836 O O . ALA D 1 46 ? 59.19200 71.10700 58.60300 1.000 33.11903 46 ALA D O 1
ATOM 15843 N N . ARG D 1 47 ? 61.45900 71.20700 58.84600 1.000 39.65950 47 ARG D N 1
ATOM 15844 C CA . ARG D 1 47 ? 61.69800 69.74700 58.80000 1.000 35.93223 47 ARG D CA 1
ATOM 15845 C C . ARG D 1 47 ? 62.57500 69.35800 59.98900 1.000 41.76266 47 ARG D C 1
ATOM 15846 O O . ARG D 1 47 ? 63.29200 70.21700 60.51800 1.000 32.83021 47 ARG D O 1
ATOM 15867 N N . ILE D 1 48 ? 62.45200 68.10500 60.42000 1.000 39.29351 48 ILE D N 1
ATOM 15868 C CA . ILE D 1 48 ? 63.26900 67.48900 61.50100 1.000 36.34392 48 ILE D CA 1
ATOM 15869 C C . ILE D 1 48 ? 63.90600 66.22900 60.93600 1.000 32.01696 48 ILE D C 1
ATOM 15870 O O . ILE D 1 48 ? 63.38200 65.62400 59.99700 1.000 37.19675 48 ILE D O 1
ATOM 15886 N N . PRO D 1 49 ? 65.06100 65.81100 61.49100 1.000 32.39626 49 PRO D N 1
ATOM 15887 C CA . PRO D 1 49 ? 65.71600 64.58500 61.04700 1.000 34.38451 49 PRO D CA 1
ATOM 15888 C C . PRO D 1 49 ? 64.83200 63.37800 61.34600 1.000 36.59149 49 PRO D C 1
ATOM 15889 O O . PRO D 1 49 ? 64.26300 63.32300 62.41500 1.000 42.47149 49 PRO D O 1
ATOM 15900 N N . ILE D 1 50 ? 64.74500 62.45700 60.39400 1.000 36.50273 50 ILE D N 1
ATOM 15901 C CA . ILE D 1 50 ? 63.87800 61.25300 60.52900 1.000 40.91588 50 ILE D CA 1
ATOM 15902 C C . ILE D 1 50 ? 64.40100 60.38200 61.67400 1.000 38.43035 50 ILE D C 1
ATOM 15903 O O . ILE D 1 50 ? 63.61100 59.60500 62.19600 1.000 38.71605 50 ILE D O 1
ATOM 15919 N N . LEU D 1 51 ? 65.67800 60.49500 62.03800 1.000 36.50941 51 LEU D N 1
ATOM 15920 C CA . LEU D 1 51 ? 66.29200 59.65100 63.10300 1.000 37.12962 51 LEU D CA 1
ATOM 15921 C C . LEU D 1 51 ? 66.09000 60.28900 64.48000 1.000 25.99801 51 LEU D C 1
ATOM 15922 O O . LEU D 1 51 ? 66.55500 59.68600 65.48400 1.000 35.05070 51 LEU D O 1
ATOM 15938 N N . ASP D 1 52 ? 65.47800 61.46800 64.55500 1.000 28.50979 52 ASP D N 1
ATOM 15939 C CA . ASP D 1 52 ? 65.09200 62.06300 65.86000 1.000 31.63575 52 ASP D CA 1
ATOM 15940 C C . ASP D 1 52 ? 64.24400 61.02600 66.61000 1.000 40.86672 52 ASP D C 1
ATOM 15941 O O . ASP D 1 52 ? 63.29100 60.47800 66.03900 1.000 33.60387 52 ASP D O 1
ATOM 15950 N N . GLN D 1 53 ? 64.61200 60.72200 67.84400 1.000 36.15180 53 GLN D N 1
ATOM 15951 C CA . GLN D 1 53 ? 63.90900 59.70900 68.66600 1.000 34.64795 53 GLN D CA 1
ATOM 15952 C C . GLN D 1 53 ? 62.55400 60.27700 69.08500 1.000 33.99592 53 GLN D C 1
ATOM 15953 O O . GLN D 1 53 ? 61.69200 59.47100 69.44200 1.000 30.52223 53 GLN D O 1
ATOM 15967 N N . GLY D 1 54 ? 62.37700 61.60500 69.01900 1.000 29.51746 54 GLY D N 1
ATOM 15968 C CA . GLY D 1 54 ? 61.05700 62.24900 69.08200 1.000 35.00484 54 GLY D CA 1
ATOM 15969 C C . GLY D 1 54 ? 60.10900 61.62500 68.05800 1.000 33.07471 54 GLY D C 1
ATOM 15970 O O . GLY D 1 54 ? 58.89500 61.61000 68.31000 1.000 29.71276 54 GLY D O 1
ATOM 15974 N N . PHE D 1 55 ? 60.64300 61.09800 66.95400 1.000 29.77561 55 PHE D N 1
ATOM 15975 C CA . PHE D 1 55 ? 59.86000 60.42800 65.89300 1.000 32.34266 55 PHE D CA 1
ATOM 15976 C C . PHE D 1 55 ? 59.93400 58.91300 66.08500 1.000 31.85502 55 PHE D C 1
ATOM 15977 O O . PHE D 1 55 ? 58.88500 58.26600 66.16700 1.000 37.21152 55 PHE D O 1
ATOM 15994 N N . LEU D 1 56 ? 61.13400 58.35000 66.18700 1.000 31.03747 56 LEU D N 1
ATOM 15995 C CA . LEU D 1 56 ? 61.33500 56.87000 66.10900 1.000 31.13630 56 LEU D CA 1
ATOM 15996 C C . LEU D 1 56 ? 60.80400 56.16400 67.35800 1.000 21.99962 56 LEU D C 1
ATOM 15997 O O . LEU D 1 56 ? 60.61500 54.95700 67.26200 1.000 31.10376 56 LEU D O 1
ATOM 16013 N N . HIS D 1 57 ? 60.57600 56.86700 68.46300 1.000 32.81855 57 HIS D N 1
ATOM 16014 C CA . HIS D 1 57 ? 59.98400 56.29400 69.70500 1.000 28.40145 57 HIS D CA 1
ATOM 16015 C C . HIS D 1 57 ? 59.10900 57.30900 70.45700 1.000 28.72808 57 HIS D C 1
ATOM 16016 O O . HIS D 1 57 ? 58.85900 57.10000 71.66100 1.000 26.99732 57 HIS D O 1
ATOM 16030 N N . SER D 1 58 ? 58.61000 58.34200 69.78000 1.000 29.27288 58 SER D N 1
ATOM 16031 C CA . SER D 1 58 ? 57.81500 59.43300 70.40400 1.000 33.32948 58 SER D CA 1
ATOM 16032 C C . SER D 1 58 ? 58.40900 59.78200 71.77600 1.000 30.84761 58 SER D C 1
ATOM 16033 O O . SER D 1 58 ? 57.65800 59.95800 72.76600 1.000 35.82886 58 SER D O 1
ATOM 16041 N N . ASP D 1 59 ? 59.73400 59.89300 71.81300 1.000 36.55893 59 ASP D N 1
ATOM 16042 C CA . ASP D 1 59 ? 60.50800 60.08400 73.06600 1.000 24.80126 59 ASP D CA 1
ATOM 16043 C C . ASP D 1 59 ? 60.66800 61.58500 73.30500 1.000 33.01998 59 ASP D C 1
ATOM 16044 O O . ASP D 1 59 ? 61.70200 62.15500 72.94900 1.000 32.49480 59 ASP D O 1
ATOM 16053 N N . LEU D 1 60 ? 59.64600 62.21500 73.85700 1.000 25.27871 60 LEU D N 1
ATOM 16054 C CA . LEU D 1 60 ? 59.59200 63.68600 73.97100 1.000 29.47209 60 LEU D CA 1
ATOM 16055 C C . LEU D 1 60 ? 58.56600 64.08300 75.01800 1.000 29.36027 60 LEU D C 1
ATOM 16056 O O . LEU D 1 60 ? 57.77500 63.25500 75.43900 1.000 32.63936 60 LEU D O 1
ATOM 16072 N N . THR D 1 61 ? 58.58600 65.34100 75.40000 1.000 27.32372 61 THR D N 1
ATOM 16073 C CA . THR D 1 61 ? 57.45800 66.00900 76.06000 1.000 30.25125 61 THR D CA 1
ATOM 16074 C C . THR D 1 61 ? 57.29900 67.36300 75.39000 1.000 31.28527 61 THR D C 1
ATOM 16075 O O . THR D 1 61 ? 58.18200 67.79300 74.65000 1.000 32.97197 61 THR D O 1
ATOM 16086 N N . TYR D 1 62 ? 56.18600 68.01900 75.64800 1.000 27.85340 62 TYR D N 1
ATOM 16087 C CA . TYR D 1 62 ? 55.85800 69.30000 75.00500 1.000 30.24249 62 TYR D CA 1
ATOM 16088 C C . TYR D 1 62 ? 54.96200 70.09300 75.93800 1.000 29.24882 62 TYR D C 1
ATOM 16089 O O . TYR D 1 62 ? 54.48300 69.56000 76.93800 1.000 31.52448 62 TYR D O 1
ATOM 16107 N N . ASP D 1 63 ? 54.75400 71.35300 75.59400 1.000 31.78292 63 ASP D N 1
ATOM 16108 C CA . ASP D 1 63 ? 53.70400 72.17200 76.23400 1.000 34.53207 63 ASP D CA 1
ATOM 16109 C C . ASP D 1 63 ? 53.20300 73.21000 75.23300 1.000 40.48487 63 ASP D C 1
ATOM 16110 O O . ASP D 1 63 ? 53.92000 73.49800 74.23000 1.000 38.38109 63 ASP D O 1
ATOM 16119 N N . VAL D 1 64 ? 52.00000 73.72200 75.47800 1.000 31.42247 64 VAL D N 1
ATOM 16120 C CA . VAL D 1 64 ? 51.30800 74.62600 74.52400 1.000 36.59747 64 VAL D CA 1
ATOM 16121 C C . VAL D 1 64 ? 50.69100 75.78000 75.29500 1.000 36.95892 64 VAL D C 1
ATOM 16122 O O . VAL D 1 64 ? 49.60500 75.66700 75.85300 1.000 34.24512 64 VAL D O 1
ATOM 16135 N N . PRO D 1 65 ? 51.36600 76.94200 75.34900 1.000 41.15912 65 PRO D N 1
ATOM 16136 C CA . PRO D 1 65 ? 50.71400 78.17800 75.75800 1.000 37.97542 65 PRO D CA 1
ATOM 16137 C C . PRO D 1 65 ? 50.05100 78.82500 74.53800 1.000 38.38739 65 PRO D C 1
ATOM 16138 O O . PRO D 1 65 ? 50.25500 78.35200 73.41300 1.000 37.61887 65 PRO D O 1
ATOM 16149 N N . ALA D 1 66 ? 49.27900 79.88300 74.76700 1.000 42.12327 66 ALA D N 1
ATOM 16150 C CA . ALA D 1 66 ? 48.62100 80.63400 73.67900 1.000 47.70520 66 ALA D CA 1
ATOM 16151 C C . ALA D 1 66 ? 48.87700 82.13500 73.83200 1.000 37.15937 66 ALA D C 1
ATOM 16152 O O . ALA D 1 66 ? 49.05600 82.63100 74.97300 1.000 35.20529 66 ALA D O 1
ATOM 16159 N N . VAL D 1 67 ? 48.86900 82.83000 72.69700 1.000 48.94331 67 VAL D N 1
ATOM 16160 C CA . VAL D 1 67 ? 48.82900 84.31700 72.63600 1.000 46.81588 67 VAL D CA 1
ATOM 16161 C C . VAL D 1 67 ? 47.42800 84.71800 72.18600 1.000 47.69627 67 VAL D C 1
ATOM 16162 O O . VAL D 1 67 ? 46.91400 84.10300 71.21500 1.000 46.21531 67 VAL D O 1
ATOM 16175 N N . TRP D 1 68 ? 46.82000 85.66500 72.89400 1.000 41.46722 68 TRP D N 1
ATOM 16176 C CA . TRP D 1 68 ? 45.46600 86.16800 72.56100 1.000 48.83429 68 TRP D CA 1
ATOM 16177 C C . TRP D 1 68 ? 45.49100 87.69600 72.53400 1.000 54.82231 68 TRP D C 1
ATOM 16178 O O . TRP D 1 68 ? 45.90500 88.29900 73.55800 1.000 48.19026 68 TRP D O 1
ATOM 16199 N N . ASN D 1 69 ? 45.07200 88.28000 71.40400 1.000 60.05117 69 ASN D N 1
ATOM 16200 C CA . ASN D 1 69 ? 45.06800 89.74600 71.18100 1.000 51.97671 69 ASN D CA 1
ATOM 16201 C C . ASN D 1 69 ? 46.45500 90.29900 71.54200 1.000 56.02260 69 ASN D C 1
ATOM 16202 O O . ASN D 1 69 ? 46.51500 91.37200 72.17000 1.000 53.04417 69 ASN D O 1
ATOM 16213 N N . GLY D 1 70 ? 47.52700 89.57300 71.20100 1.000 54.12559 70 GLY D N 1
ATOM 16214 C CA . GLY D 1 70 ? 48.92600 90.00300 71.42300 1.000 49.10102 70 GLY D CA 1
ATOM 16215 C C . GLY D 1 70 ? 49.39600 89.82400 72.86400 1.000 51.67966 70 GLY D C 1
ATOM 16216 O O . GLY D 1 70 ? 50.47500 90.33800 73.18500 1.000 57.64517 70 GLY D O 1
ATOM 16220 N N . ARG D 1 71 ? 48.64400 89.12800 73.71800 1.000 47.64791 71 ARG D N 1
ATOM 16221 C CA . ARG D 1 71 ? 49.06000 88.86500 75.12000 1.000 49.78339 71 ARG D CA 1
ATOM 16222 C C . ARG D 1 71 ? 49.23100 87.35900 75.33800 1.000 44.34909 71 ARG D C 1
ATOM 16223 O O . ARG D 1 71 ? 48.25700 86.61600 75.12700 1.000 38.95149 71 ARG D O 1
ATOM 16244 N N . PHE D 1 72 ? 50.43100 86.92300 75.72800 1.000 43.85433 72 PHE D N 1
ATOM 16245 C CA . PHE D 1 72 ? 50.64600 85.56400 76.27600 1.000 45.98992 72 PHE D CA 1
ATOM 16246 C C . PHE D 1 72 ? 49.78000 85.41300 77.52800 1.000 48.74677 72 PHE D C 1
ATOM 16247 O O . PHE D 1 72 ? 49.63000 86.39200 78.27600 1.000 42.91547 72 PHE D O 1
ATOM 16264 N N . PHE D 1 73 ? 49.21300 84.22700 77.72000 1.000 48.11856 73 PHE D N 1
ATOM 16265 C CA . PHE D 1 73 ? 48.36600 83.89400 78.89000 1.000 47.67199 73 PHE D CA 1
ATOM 16266 C C . PHE D 1 73 ? 49.02600 82.77300 79.67600 1.000 43.64661 73 PHE D C 1
ATOM 16267 O O . PHE D 1 73 ? 49.18700 81.65700 79.10700 1.000 42.90828 73 PHE D O 1
ATOM 16284 N N . ARG D 1 74 ? 49.38400 83.07100 80.93200 1.000 51.99997 74 ARG D N 1
ATOM 16285 C CA . ARG D 1 74 ? 49.90300 82.08800 81.91900 1.000 40.81788 74 ARG D CA 1
ATOM 16286 C C . ARG D 1 74 ? 51.10300 81.35000 81.32500 1.000 35.95521 74 ARG D C 1
ATOM 16287 O O . ARG D 1 74 ? 51.21800 80.12800 81.52500 1.000 45.66089 74 ARG D O 1
ATOM 16308 N N . LEU D 1 75 ? 51.97500 82.05800 80.60500 1.000 49.75206 75 LEU D N 1
ATOM 16309 C CA . LEU D 1 75 ? 53.16200 81.41800 79.98500 1.000 42.15519 75 LEU D CA 1
ATOM 16310 C C . LEU D 1 75 ? 54.02000 80.79600 81.08600 1.000 42.69458 75 LEU D C 1
ATOM 16311 O O . LEU D 1 75 ? 54.57500 79.73300 80.83900 1.000 45.89171 75 LEU D O 1
ATOM 16327 N N . GLU D 1 76 ? 54.12900 81.43000 82.25300 1.000 44.12069 76 GLU D N 1
ATOM 16328 C CA . GLU D 1 76 ? 55.00000 80.93900 83.35800 1.000 39.36270 76 GLU D CA 1
ATOM 16329 C C . GLU D 1 76 ? 54.47800 79.58200 83.85400 1.000 44.56690 76 GLU D C 1
ATOM 16330 O O . GLU D 1 76 ? 55.30200 78.72100 84.16500 1.000 38.90800 76 GLU D O 1
ATOM 16342 N N . ASP D 1 77 ? 53.16000 79.38200 83.90100 1.000 43.08860 77 ASP D N 1
ATOM 16343 C CA . ASP D 1 77 ? 52.53800 78.10300 84.32900 1.000 44.92554 77 ASP D CA 1
ATOM 16344 C C . ASP D 1 77 ? 52.92000 77.02100 83.32000 1.000 42.60557 77 ASP D C 1
ATOM 16345 O O . ASP D 1 77 ? 53.28300 75.91300 83.75600 1.000 49.49793 77 ASP D O 1
ATOM 16354 N N . HIS D 1 78 ? 52.86800 77.32500 82.02600 1.000 38.09276 78 HIS D N 1
ATOM 16355 C CA . HIS D 1 78 ? 53.22600 76.35100 80.95900 1.000 43.38764 78 HIS D CA 1
ATOM 16356 C C . HIS D 1 78 ? 54.71400 76.01000 81.04600 1.000 39.20267 78 HIS D C 1
ATOM 16357 O O . HIS D 1 78 ? 55.06600 74.83200 80.90600 1.000 47.26012 78 HIS D O 1
ATOM 16371 N N . LEU D 1 79 ? 55.55700 77.01100 81.25500 1.000 40.03539 79 LEU D N 1
ATOM 16372 C CA . LEU D 1 79 ? 57.02000 76.80800 81.38500 1.000 38.59247 79 LEU D CA 1
ATOM 16373 C C . LEU D 1 79 ? 57.28100 75.96100 82.63200 1.000 28.46378 79 LEU D C 1
ATOM 16374 O O . LEU D 1 79 ? 58.10400 75.04900 82.54200 1.000 39.95940 79 LEU D O 1
ATOM 16390 N N . ASP D 1 80 ? 56.59300 76.23400 83.74200 1.000 41.77406 80 ASP D N 1
ATOM 16391 C CA . ASP D 1 80 ? 56.72300 75.44600 84.99900 1.000 35.18694 80 ASP D CA 1
ATOM 16392 C C . ASP D 1 80 ? 56.43200 73.97800 84.67100 1.000 36.14488 80 ASP D C 1
ATOM 16393 O O . ASP D 1 80 ? 57.25800 73.11000 84.99800 1.000 39.47832 80 ASP D O 1
ATOM 16402 N N . ARG D 1 81 ? 55.29800 73.70600 84.02800 1.000 35.71198 81 ARG D N 1
ATOM 16403 C CA . ARG D 1 81 ? 54.85700 72.31800 83.76700 1.000 26.10725 81 ARG D CA 1
ATOM 16404 C C . ARG D 1 81 ? 55.82100 71.67600 82.77500 1.000 37.00882 81 ARG D C 1
ATOM 16405 O O . ARG D 1 81 ? 56.10800 70.46500 82.91200 1.000 28.60408 81 ARG D O 1
ATOM 16426 N N . PHE D 1 82 ? 56.31200 72.43600 81.80300 1.000 36.42937 82 PHE D N 1
ATOM 16427 C CA . PHE D 1 82 ? 57.23900 71.88700 80.78200 1.000 41.34117 82 PHE D CA 1
ATOM 16428 C C . PHE D 1 82 ? 58.53000 71.41300 81.46100 1.000 32.74109 82 PHE D C 1
ATOM 16429 O O . PHE D 1 82 ? 59.03000 70.29400 81.13500 1.000 36.38067 82 PHE D O 1
ATOM 16446 N N . GLU D 1 83 ? 59.06600 72.22800 82.37000 1.000 34.64293 83 GLU D N 1
ATOM 16447 C CA . GLU D 1 83 ? 60.34800 71.87900 83.05000 1.000 42.81717 83 GLU D CA 1
ATOM 16448 C C . GLU D 1 83 ? 60.09800 70.63700 83.91300 1.000 42.82208 83 GLU D C 1
ATOM 16449 O O . GLU D 1 83 ? 60.95800 69.72900 83.93900 1.000 39.45859 83 GLU D O 1
ATOM 16461 N N . LYS D 1 84 ? 58.93700 70.55800 84.55800 1.000 39.78030 84 LYS D N 1
ATOM 16462 C CA . LYS D 1 84 ? 58.57300 69.37900 85.39500 1.000 40.13662 84 LYS D CA 1
ATOM 16463 C C . LYS D 1 84 ? 58.49400 68.14300 84.48900 1.000 35.42256 84 LYS D C 1
ATOM 16464 O O . LYS D 1 84 ? 59.08800 67.11500 84.83900 1.000 35.91461 84 LYS D O 1
ATOM 16483 N N . SER D 1 85 ? 57.82500 68.26200 83.33400 1.000 39.24089 85 SER D N 1
ATOM 16484 C CA . SER D 1 85 ? 57.64000 67.15800 82.35800 1.000 29.12647 85 SER D CA 1
ATOM 16485 C C . SER D 1 85 ? 59.01000 66.68400 81.88000 1.000 36.69819 85 SER D C 1
ATOM 16486 O O . SER D 1 85 ? 59.23900 65.46800 81.83200 1.000 29.88349 85 SER D O 1
ATOM 16494 N N . CYS D 1 86 ? 59.88600 67.61300 81.51500 1.000 33.17736 86 CYS D N 1
ATOM 16495 C CA . CYS D 1 86 ? 61.26500 67.30000 81.06000 1.000 38.22939 86 CYS D CA 1
ATOM 16496 C C . CYS D 1 86 ? 61.98300 66.47900 82.14300 1.000 35.76819 86 CYS D C 1
ATOM 16497 O O . CYS D 1 86 ? 62.60000 65.44200 81.81000 1.000 34.31074 86 CYS D O 1
ATOM 16505 N N . ALA D 1 87 ? 61.90500 66.91400 83.40200 1.000 37.54098 87 ALA D N 1
ATOM 16506 C CA . ALA D 1 87 ? 62.60500 66.24500 84.52200 1.000 33.14100 87 ALA D CA 1
ATOM 16507 C C . ALA D 1 87 ? 62.06100 64.82200 84.66700 1.000 38.45197 87 ALA D C 1
ATOM 16508 O O . ALA D 1 87 ? 62.86700 63.90100 84.80200 1.000 32.47860 87 ALA D O 1
ATOM 16515 N N . GLN D 1 88 ? 60.74100 64.63700 84.60700 1.000 31.62869 88 GLN D N 1
ATOM 16516 C CA . GLN D 1 88 ? 60.12500 63.29700 84.80000 1.000 38.21404 88 GLN D CA 1
ATOM 16517 C C . GLN D 1 88 ? 60.67900 62.31800 83.76000 1.000 25.43512 88 GLN D C 1
ATOM 16518 O O . GLN D 1 88 ? 60.86300 61.14500 84.09400 1.000 34.59614 88 GLN D O 1
ATOM 16532 N N . LEU D 1 89 ? 60.92200 62.78200 82.53900 1.000 28.87381 89 LEU D N 1
ATOM 16533 C CA . LEU D 1 89 ? 61.40300 61.89700 81.44700 1.000 28.61844 89 LEU D CA 1
ATOM 16534 C C . LEU D 1 89 ? 62.93200 61.92900 81.36000 1.000 30.67336 89 LEU D C 1
ATOM 16535 O O . LEU D 1 89 ? 63.47900 61.31600 80.39300 1.000 27.01193 89 LEU D O 1
ATOM 16551 N N . ARG D 1 90 ? 63.60100 62.60000 82.31000 1.000 34.53107 90 ARG D N 1
ATOM 16552 C CA . ARG D 1 90 ? 65.08900 62.72100 82.31900 1.000 35.88352 90 ARG D CA 1
ATOM 16553 C C . ARG D 1 90 ? 65.54400 63.33700 80.98500 1.000 34.41436 90 ARG D C 1
ATOM 16554 O O . ARG D 1 90 ? 66.53800 62.84800 80.36700 1.000 36.25064 90 ARG D O 1
ATOM 16575 N N . LEU D 1 91 ? 64.81400 64.36400 80.55100 1.000 32.83434 91 LEU D N 1
ATOM 16576 C CA . LEU D 1 91 ? 65.20800 65.21900 79.41400 1.000 35.29133 91 LEU D CA 1
ATOM 16577 C C . LEU D 1 91 ? 65.75200 66.52200 79.98600 1.000 39.41148 91 LEU D C 1
ATOM 16578 O O . LEU D 1 91 ? 65.22000 66.99900 81.00500 1.000 36.14687 91 LEU D O 1
ATOM 16594 N N . LYS D 1 92 ? 66.78300 67.06400 79.34700 1.000 37.69519 92 LYS D N 1
ATOM 16595 C CA . LYS D 1 92 ? 67.29000 68.42100 79.66500 1.000 49.36822 92 LYS D CA 1
ATOM 16596 C C . LYS D 1 92 ? 67.25400 69.24000 78.37500 1.000 40.14380 92 LYS D C 1
ATOM 16597 O O . LYS D 1 92 ? 67.93000 68.87100 77.41000 1.000 38.13688 92 LYS D O 1
ATOM 16616 N N . SER D 1 93 ? 66.44400 70.29400 78.36500 1.000 47.11844 93 SER D N 1
ATOM 16617 C CA . SER D 1 93 ? 66.34200 71.23100 77.22200 1.000 46.65192 93 SER D CA 1
ATOM 16618 C C . SER D 1 93 ? 67.71600 71.82100 76.94600 1.000 51.16680 93 SER D C 1
ATOM 16619 O O . SER D 1 93 ? 68.33900 72.32200 77.87600 1.000 54.53964 93 SER D O 1
ATOM 16627 N N . PRO D 1 94 ? 68.22500 71.79000 75.69100 1.000 45.20168 94 PRO D N 1
ATOM 16628 C CA . PRO D 1 94 ? 69.44500 72.52700 75.35700 1.000 45.51407 94 PRO D CA 1
ATOM 16629 C C . PRO D 1 94 ? 69.22200 74.04200 75.47300 1.000 47.95025 94 PRO D C 1
ATOM 16630 O O . PRO D 1 94 ? 70.18200 74.73700 75.53200 1.000 44.02144 94 PRO D O 1
ATOM 16641 N N . LEU D 1 95 ? 67.96900 74.51400 75.48900 1.000 36.70636 95 LEU D N 1
ATOM 16642 C CA . LEU D 1 95 ? 67.67700 75.95500 75.71000 1.000 43.49134 95 LEU D CA 1
ATOM 16643 C C . LEU D 1 95 ? 67.13900 76.12400 77.12700 1.000 44.42945 95 LEU D C 1
ATOM 16644 O O . LEU D 1 95 ? 66.19900 75.40500 77.49900 1.000 44.78234 95 LEU D O 1
ATOM 16660 N N . SER D 1 96 ? 67.71300 77.06000 77.87200 1.000 44.81032 96 SER D N 1
ATOM 16661 C CA . SER D 1 96 ? 67.25300 77.40900 79.23500 1.000 36.81044 96 SER D CA 1
ATOM 16662 C C . SER D 1 96 ? 65.79100 77.87100 79.16700 1.000 48.97842 96 SER D C 1
ATOM 16663 O O . SER D 1 96 ? 65.31200 78.27900 78.07400 1.000 37.72302 96 SER D O 1
ATOM 16671 N N . ARG D 1 97 ? 65.11300 77.82100 80.30600 1.000 43.08935 97 ARG D N 1
ATOM 16672 C CA . ARG D 1 97 ? 63.77000 78.41500 80.48100 1.000 52.36796 97 ARG D CA 1
ATOM 16673 C C . ARG D 1 97 ? 63.76100 79.84100 79.90600 1.000 53.09826 97 ARG D C 1
ATOM 16674 O O . ARG D 1 97 ? 62.83500 80.16100 79.11100 1.000 45.18211 97 ARG D O 1
ATOM 16695 N N . GLU D 1 98 ? 64.75700 80.65500 80.26200 1.000 48.14545 98 GLU D N 1
ATOM 16696 C CA . GLU D 1 98 ? 64.81300 82.09700 79.88900 1.000 44.64066 98 GLU D CA 1
ATOM 16697 C C . GLU D 1 98 ? 64.97900 82.21300 78.37000 1.000 40.71011 98 GLU D C 1
ATOM 16698 O O . GLU D 1 98 ? 64.35900 83.11900 77.78000 1.000 47.19966 98 GLU D O 1
ATOM 16710 N N . GLU D 1 99 ? 65.77600 81.32800 77.75900 1.000 44.13367 99 GLU D N 1
ATOM 16711 C CA . GLU D 1 99 ? 66.00500 81.35300 76.29400 1.000 46.34274 99 GLU D CA 1
ATOM 16712 C C . GLU D 1 99 ? 64.69400 80.98000 75.58200 1.000 52.73305 99 GLU D C 1
ATOM 16713 O O . GLU D 1 99 ? 64.33300 81.66700 74.57500 1.000 41.88786 99 GLU D O 1
ATOM 16725 N N . ILE D 1 100 ? 63.99500 79.94900 76.07100 1.000 45.82470 100 ILE D N 1
ATOM 16726 C CA . ILE D 1 100 ? 62.72300 79.50600 75.44300 1.000 48.19910 100 ILE D CA 1
ATOM 16727 C C . ILE D 1 100 ? 61.73100 80.67000 75.46400 1.000 39.56286 100 ILE D C 1
ATOM 16728 O O . ILE D 1 100 ? 61.12800 80.95200 74.40500 1.000 45.82832 100 ILE D O 1
ATOM 16744 N N . ARG D 1 101 ? 61.58700 81.32900 76.61400 1.000 42.19230 101 ARG D N 1
ATOM 16745 C CA . ARG D 1 101 ? 60.65900 82.47500 76.73800 1.000 48.19079 101 ARG D CA 1
ATOM 16746 C C . ARG D 1 101 ? 61.04500 83.55700 75.72700 1.000 54.50431 101 ARG D C 1
ATOM 16747 O O . ARG D 1 101 ? 60.15200 83.98600 74.96000 1.000 42.50509 101 ARG D O 1
ATOM 16768 N N . ASP D 1 102 ? 62.31800 83.97500 75.71900 1.000 38.50024 102 ASP D N 1
ATOM 16769 C CA . ASP D 1 102 ? 62.81800 85.06500 74.83800 1.000 44.10736 102 ASP D CA 1
ATOM 16770 C C . ASP D 1 102 ? 62.47400 84.71500 73.39300 1.000 33.13164 102 ASP D C 1
ATOM 16771 O O . ASP D 1 102 ? 61.90200 85.56500 72.69400 1.000 43.27283 102 ASP D O 1
ATOM 16780 N N . ARG D 1 103 ? 62.80900 83.49700 72.96900 1.000 42.53073 103 ARG D N 1
ATOM 16781 C CA . ARG D 1 103 ? 62.62200 83.07500 71.56100 1.000 36.05547 103 ARG D CA 1
ATOM 16782 C C . ARG D 1 103 ? 61.12900 82.96400 71.24100 1.000 54.43866 103 ARG D C 1
ATOM 16783 O O . ARG D 1 103 ? 60.74800 83.36200 70.12500 1.000 50.30768 103 ARG D O 1
ATOM 16804 N N . LEU D 1 104 ? 60.30200 82.45300 72.15800 1.000 51.56028 104 LEU D N 1
ATOM 16805 C CA . LEU D 1 104 ? 58.85000 82.32100 71.88300 1.000 49.26436 104 LEU D CA 1
ATOM 16806 C C . LEU D 1 104 ? 58.26000 83.71200 71.62700 1.000 50.86229 104 LEU D C 1
ATOM 16807 O O . LEU D 1 104 ? 57.46100 83.85400 70.68200 1.000 49.73434 104 LEU D O 1
ATOM 16823 N N . VAL D 1 105 ? 58.66000 84.70700 72.41900 1.000 47.15405 105 VAL D N 1
ATOM 16824 C CA . VAL D 1 105 ? 58.15100 86.10100 72.26800 1.000 50.28156 105 VAL D CA 1
ATOM 16825 C C . VAL D 1 105 ? 58.70100 86.67600 70.96200 1.000 58.37258 105 VAL D C 1
ATOM 16826 O O . VAL D 1 105 ? 57.91400 87.24200 70.18500 1.000 55.80611 105 VAL D O 1
ATOM 16839 N N . GLU D 1 106 ? 60.00100 86.52100 70.71900 1.000 43.87456 106 GLU D N 1
ATOM 16840 C CA . GLU D 1 106 ? 60.64300 86.98000 69.46000 1.000 53.15843 106 GLU D CA 1
ATOM 16841 C C . GLU D 1 106 ? 59.86600 86.39900 68.26700 1.000 54.22270 106 GLU D C 1
ATOM 16842 O O . GLU D 1 106 ? 59.50900 87.17200 67.35500 1.000 53.88110 106 GLU D O 1
ATOM 16854 N N . MET D 1 107 ? 59.59600 85.09700 68.25900 1.000 49.89348 107 MET D N 1
ATOM 16855 C CA . MET D 1 107 ? 58.96900 84.44300 67.08000 1.000 53.94198 107 MET D CA 1
ATOM 16856 C C . MET D 1 107 ? 57.55000 84.98800 66.89000 1.000 46.30053 107 MET D C 1
ATOM 16857 O O . MET D 1 107 ? 57.12300 85.10600 65.74700 1.000 49.10578 107 MET D O 1
ATOM 16871 N N . THR D 1 108 ? 56.85200 85.30200 67.97700 1.000 40.95309 108 THR D N 1
ATOM 16872 C CA . THR D 1 108 ? 55.49100 85.88800 67.92700 1.000 49.63928 108 THR D CA 1
ATOM 16873 C C . THR D 1 108 ? 55.57200 87.26800 67.25900 1.000 55.64273 108 THR D C 1
ATOM 16874 O O . THR D 1 108 ? 54.81300 87.51000 66.29400 1.000 52.22445 108 THR D O 1
ATOM 16885 N N . VAL D 1 109 ? 56.45100 88.14700 67.75000 1.000 53.55637 109 VAL D N 1
ATOM 16886 C CA . VAL D 1 109 ? 56.60700 89.52300 67.19300 1.000 50.07122 109 VAL D CA 1
ATOM 16887 C C . VAL D 1 109 ? 57.04000 89.40600 65.73200 1.000 52.80534 109 VAL D C 1
ATOM 16888 O O . VAL D 1 109 ? 56.44300 90.08900 64.89700 1.000 59.89195 109 VAL D O 1
ATOM 16901 N N . LYS D 1 110 ? 58.00200 88.53700 65.42900 1.000 47.19996 110 LYS D N 1
ATOM 16902 C CA . LYS D 1 110 ? 58.54800 88.37700 64.05600 1.000 38.22511 110 LYS D CA 1
ATOM 16903 C C . LYS D 1 110 ? 57.45200 87.86600 63.10500 1.000 54.42948 110 LYS D C 1
ATOM 16904 O O . LYS D 1 110 ? 57.51700 88.19200 61.91200 1.000 58.47837 110 LYS D O 1
ATOM 16923 N N . SER D 1 111 ? 56.49100 87.08800 63.60300 1.000 57.03869 111 SER D N 1
ATOM 16924 C CA . SER D 1 111 ? 55.40100 86.48100 62.79400 1.000 49.44952 111 SER D CA 1
ATOM 16925 C C . SER D 1 111 ? 54.27300 87.48700 62.56700 1.000 52.72521 111 SER D C 1
ATOM 16926 O O . SER D 1 111 ? 53.57000 87.35300 61.56000 1.000 38.93700 111 SER D O 1
ATOM 16934 N N . GLY D 1 112 ? 54.05100 88.37800 63.52600 1.000 52.31648 112 GLY D N 1
ATOM 16935 C CA . GLY D 1 112 ? 52.95800 89.35600 63.54100 1.000 50.99661 112 GLY D CA 1
ATOM 16936 C C . GLY D 1 112 ? 51.63400 88.77100 64.01000 1.000 51.51234 112 GLY D C 1
ATOM 16937 O O . GLY D 1 112 ? 50.68600 89.51700 64.07900 1.000 51.20414 112 GLY D O 1
ATOM 16941 N N . ILE D 1 113 ? 51.57500 87.49600 64.39200 1.000 52.64411 113 ILE D N 1
ATOM 16942 C CA . ILE D 1 113 ? 50.32600 86.78900 64.78800 1.000 53.25542 113 ILE D CA 1
ATOM 16943 C C . ILE D 1 113 ? 49.83800 87.34600 66.12600 1.000 40.15343 113 ILE D C 1
ATOM 16944 O O . ILE D 1 113 ? 50.64500 87.46200 67.00800 1.000 46.20680 113 ILE D O 1
ATOM 16960 N N . ARG D 1 114 ? 48.57600 87.73500 66.25100 1.000 49.25002 114 ARG D N 1
ATOM 16961 C CA . ARG D 1 114 ? 48.00200 88.26900 67.51100 1.000 57.28479 114 ARG D CA 1
ATOM 16962 C C . ARG D 1 114 ? 47.26100 87.18700 68.29600 1.000 55.14790 114 ARG D C 1
ATOM 16963 O O . ARG D 1 114 ? 47.06300 87.37500 69.46900 1.000 49.51782 114 ARG D O 1
ATOM 16984 N N . ASP D 1 115 ? 46.80900 86.13100 67.63200 1.000 52.70476 115 ASP D N 1
ATOM 16985 C CA . ASP D 1 115 ? 46.13500 84.97600 68.25700 1.000 45.69020 115 ASP D CA 1
ATOM 16986 C C . ASP D 1 115 ? 46.93500 83.75200 67.87400 1.000 46.55601 115 ASP D C 1
ATOM 16987 O O . ASP D 1 115 ? 46.75800 83.30400 66.78800 1.000 54.92920 115 ASP D O 1
ATOM 16996 N N . ALA D 1 116 ? 47.79200 83.25100 68.74000 1.000 44.45214 116 ALA D N 1
ATOM 16997 C CA . ALA D 1 116 ? 48.69600 82.17000 68.34900 1.000 47.88878 116 ALA D CA 1
ATOM 16998 C C . ALA D 1 116 ? 48.50900 80.89200 69.17600 1.000 40.14232 116 ALA D C 1
ATOM 16999 O O . ALA D 1 116 ? 48.08300 80.99000 70.28500 1.000 43.82808 116 ALA D O 1
ATOM 17006 N N . TYR D 1 117 ? 48.75800 79.74700 68.55200 1.000 49.68747 117 TYR D N 1
ATOM 17007 C CA . TYR D 1 117 ? 48.98900 78.42100 69.16400 1.000 36.49009 117 TYR D CA 1
ATOM 17008 C C . TYR D 1 117 ? 50.49400 78.22400 69.20000 1.000 40.38994 117 TYR D C 1
ATOM 17009 O O . TYR D 1 117 ? 51.12000 78.21000 68.12000 1.000 45.88603 117 TYR D O 1
ATOM 17027 N N . VAL D 1 118 ? 51.04900 78.11800 70.40400 1.000 41.57991 118 VAL D N 1
ATOM 17028 C CA . VAL D 1 118 ? 52.51900 78.06800 70.60800 1.000 41.77729 118 VAL D CA 1
ATOM 17029 C C . VAL D 1 118 ? 52.90100 76.67300 71.09800 1.000 42.11631 118 VAL D C 1
ATOM 17030 O O . VAL D 1 118 ? 52.13700 76.05000 71.87100 1.000 42.16781 118 VAL D O 1
ATOM 17043 N N . MET D 1 119 ? 54.06700 76.20700 70.69100 1.000 41.31430 119 MET D N 1
ATOM 17044 C CA . MET D 1 119 ? 54.50900 74.82600 70.96700 1.000 46.85120 119 MET D CA 1
ATOM 17045 C C . MET D 1 119 ? 55.98700 74.86600 71.36000 1.000 34.65233 119 MET D C 1
ATOM 17046 O O . MET D 1 119 ? 56.76500 75.40200 70.59200 1.000 42.47739 119 MET D O 1
ATOM 17060 N N . MET D 1 120 ? 56.33300 74.35300 72.54100 1.000 44.32005 120 MET D N 1
ATOM 17061 C CA . MET D 1 120 ? 57.72700 74.06800 72.94700 1.000 34.71683 120 MET D CA 1
ATOM 17062 C C . MET D 1 120 ? 57.84400 72.56000 73.10200 1.000 34.05591 120 MET D C 1
ATOM 17063 O O . MET D 1 120 ? 57.00400 71.96800 73.77600 1.000 38.11237 120 MET D O 1
ATOM 17077 N N . ILE D 1 121 ? 58.78000 71.95600 72.38700 1.000 33.50822 121 ILE D N 1
ATOM 17078 C CA . ILE D 1 121 ? 58.97700 70.48000 72.36300 1.000 31.03639 121 ILE D CA 1
ATOM 17079 C C . ILE D 1 121 ? 60.43000 70.19400 72.72700 1.000 36.81799 121 ILE D C 1
ATOM 17080 O O . ILE D 1 121 ? 61.31400 70.92600 72.23700 1.000 39.25840 121 ILE D O 1
ATOM 17096 N N . VAL D 1 122 ? 60.67500 69.17500 73.54200 1.000 34.97550 122 VAL D N 1
ATOM 17097 C CA . VAL D 1 122 ? 62.04200 68.63100 73.73900 1.000 28.04237 122 VAL D CA 1
ATOM 17098 C C . VAL D 1 122 ? 62.00100 67.13300 73.45400 1.000 28.36719 122 VAL D C 1
ATOM 17099 O O . VAL D 1 122 ? 61.18300 66.44600 74.03900 1.000 30.66193 122 VAL D O 1
ATOM 17112 N N . THR D 1 123 ? 62.87800 66.64800 72.59200 1.000 26.15496 123 THR D N 1
ATOM 17113 C CA . THR D 1 123 ? 63.00100 65.21900 72.24700 1.000 28.21451 123 THR D CA 1
ATOM 17114 C C . THR D 1 123 ? 64.32900 64.66600 72.75500 1.000 35.11384 123 THR D C 1
ATOM 17115 O O . THR D 1 123 ? 65.21800 65.44100 73.09100 1.000 37.09707 123 THR D O 1
ATOM 17126 N N . ARG D 1 124 ? 64.44100 63.34300 72.77100 1.000 30.67111 124 ARG D N 1
ATOM 17127 C CA . ARG D 1 124 ? 65.64500 62.62900 73.24400 1.000 32.59464 124 ARG D CA 1
ATOM 17128 C C . ARG D 1 124 ? 66.83700 63.01100 72.36700 1.000 32.56483 124 ARG D C 1
ATOM 17129 O O . ARG D 1 124 ? 67.95100 63.00800 72.89200 1.000 45.61883 124 ARG D O 1
ATOM 17150 N N . GLY D 1 125 ? 66.61600 63.31700 71.09000 1.000 35.03087 125 GLY D N 1
ATOM 17151 C CA . GLY D 1 125 ? 67.68800 63.54300 70.10100 1.000 43.70799 125 GLY D CA 1
ATOM 17152 C C . GLY D 1 125 ? 67.94700 62.29100 69.27600 1.000 44.09207 125 GLY D C 1
ATOM 17153 O O . GLY D 1 125 ? 66.99000 61.54000 69.03200 1.000 34.26733 125 GLY D O 1
ATOM 17157 N N . LEU D 1 126 ? 69.19700 62.04700 68.88100 1.000 35.72532 126 LEU D N 1
ATOM 17158 C CA . LEU D 1 126 ? 69.52000 60.97100 67.89800 1.000 43.11074 126 LEU D CA 1
ATOM 17159 C C . LEU D 1 126 ? 69.83700 59.65500 68.61800 1.000 39.96759 126 LEU D C 1
ATOM 17160 O O . LEU D 1 126 ? 69.82200 58.60300 67.95000 1.000 48.22465 126 LEU D O 1
ATOM 17176 N N . ARG D 1 127 ? 70.12700 59.69700 69.91600 1.000 49.20232 127 ARG D N 1
ATOM 17177 C CA . ARG D 1 127 ? 70.47400 58.48500 70.70300 1.000 52.59171 127 ARG D CA 1
ATOM 17178 C C . ARG D 1 127 ? 69.24700 58.00800 71.47600 1.000 42.57532 127 ARG D C 1
ATOM 17179 O O . ARG D 1 127 ? 68.51000 58.88900 72.00000 1.000 37.73881 127 ARG D O 1
ATOM 17200 N N . PHE D 1 128 ? 69.08100 56.68700 71.59600 1.000 43.14977 128 PHE D N 1
ATOM 17201 C CA . PHE D 1 128 ? 67.98800 56.08600 72.41000 1.000 53.20966 128 PHE D CA 1
ATOM 17202 C C . PHE D 1 128 ? 68.54500 55.53600 73.73100 1.000 56.39484 128 PHE D C 1
ATOM 17203 O O . PHE D 1 128 ? 69.77100 55.33600 73.87800 1.000 40.96189 128 PHE D O 1
ATOM 17220 N N . VAL D 1 129 ? 67.65200 55.33300 74.70000 1.000 46.69888 129 VAL D N 1
ATOM 17221 C CA . VAL D 1 129 ? 68.01400 55.08600 76.12900 1.000 40.94358 129 VAL D CA 1
ATOM 17222 C C . VAL D 1 129 ? 68.20200 53.57900 76.38700 1.000 52.66485 129 VAL D C 1
ATOM 17223 O O . VAL D 1 129 ? 68.41600 53.19800 77.56500 1.000 44.36821 129 VAL D O 1
ATOM 17236 N N . ARG D 1 130 ? 68.14300 52.73500 75.35900 1.000 45.83656 130 ARG D N 1
ATOM 17237 C CA . ARG D 1 130 ? 68.52100 51.29800 75.48900 1.000 53.47906 130 ARG D CA 1
ATOM 17238 C C . ARG D 1 130 ? 70.05300 51.19000 75.52300 1.000 54.89163 130 ARG D C 1
ATOM 17239 O O . ARG D 1 130 ? 70.58700 50.56400 76.49500 1.000 51.50668 130 ARG D O 1
ATOM 17260 N N . GLN D 1 131 ? 70.72200 51.76000 74.50500 1.000 57.43715 131 GLN D N 1
ATOM 17261 C CA . GLN D 1 131 ? 72.19800 51.65400 74.32100 1.000 52.77458 131 GLN D CA 1
ATOM 17262 C C . GLN D 1 131 ? 72.88600 52.67300 75.24200 1.000 51.31748 131 GLN D C 1
ATOM 17263 O O . GLN D 1 131 ? 74.03900 52.40800 75.64700 1.000 62.15960 131 GLN D O 1
ATOM 17277 N N . TYR D 1 132 ? 72.23600 53.80700 75.53800 1.000 56.47829 132 TYR D N 1
ATOM 17278 C CA . TYR D 1 132 ? 72.84300 54.94000 76.28300 1.000 66.77554 132 TYR D CA 1
ATOM 17279 C C . TYR D 1 132 ? 72.02800 55.26400 77.53800 1.000 63.17378 132 TYR D C 1
ATOM 17280 O O . TYR D 1 132 ? 70.78900 55.19800 77.50900 1.000 55.34593 132 TYR D O 1
ATOM 17298 N N . ALA D 1 133 ? 72.73500 55.63300 78.60500 1.000 60.75931 133 ALA D N 1
ATOM 17299 C CA . ALA D 1 133 ? 72.12600 56.27400 79.78700 1.000 62.34675 133 ALA D CA 1
ATOM 17300 C C . ALA D 1 133 ? 71.52100 57.60100 79.32300 1.000 61.53638 133 ALA D C 1
ATOM 17301 O O . ALA D 1 133 ? 72.05200 58.24500 78.40900 1.000 63.86782 133 ALA D O 1
ATOM 17308 N N . PRO D 1 134 ? 70.38500 58.03400 79.92200 1.000 68.73137 134 PRO D N 1
ATOM 17309 C CA . PRO D 1 134 ? 69.71900 59.26900 79.49300 1.000 65.59531 134 PRO D CA 1
ATOM 17310 C C . PRO D 1 134 ? 70.63600 60.50300 79.54000 1.000 56.20318 134 PRO D C 1
ATOM 17311 O O . PRO D 1 134 ? 70.44400 61.40500 78.74300 1.000 55.65737 134 PRO D O 1
ATOM 17322 N N . GLU D 1 135 ? 71.60600 60.51300 80.46100 1.000 71.27892 135 GLU D N 1
ATOM 17323 C CA . GLU D 1 135 ? 72.56300 61.63300 80.71000 1.000 65.64651 135 GLU D CA 1
ATOM 17324 C C . GLU D 1 135 ? 73.55800 61.72600 79.54000 1.000 54.52043 135 GLU D C 1
ATOM 17325 O O . GLU D 1 135 ? 74.10200 62.84000 79.33900 1.000 55.32143 135 GLU D O 1
ATOM 17337 N N . GLU D 1 136 ? 73.76100 60.64000 78.77400 1.000 58.39974 136 GLU D N 1
ATOM 17338 C CA . GLU D 1 136 ? 74.66300 60.58400 77.58100 1.000 59.23707 136 GLU D CA 1
ATOM 17339 C C . GLU D 1 136 ? 73.95300 61.11600 76.31600 1.000 63.58053 136 GLU D C 1
ATOM 17340 O O . GLU D 1 136 ? 74.63900 61.32900 75.30000 1.000 66.33835 136 GLU D O 1
ATOM 17352 N N . CYS D 1 137 ? 72.63500 61.33900 76.36400 1.000 58.51616 137 CYS D N 1
ATOM 17353 C CA . CYS D 1 137 ? 71.83000 61.83000 75.20700 1.000 66.50462 137 CYS D CA 1
ATOM 17354 C C . CYS D 1 137 ? 71.83600 63.37100 75.15600 1.000 52.26083 137 CYS D C 1
ATOM 17355 O O . CYS D 1 137 ? 71.57700 63.99000 76.20300 1.000 56.37800 137 CYS D O 1
ATOM 17363 N N . ASP D 1 138 ? 72.14900 63.95100 73.99100 1.000 58.10818 138 ASP D N 1
ATOM 17364 C CA . ASP D 1 138 ? 72.05300 65.41100 73.70600 1.000 44.40101 138 ASP D CA 1
ATOM 17365 C C . ASP D 1 138 ? 70.65200 65.66200 73.13300 1.000 43.16160 138 ASP D C 1
ATOM 17366 O O . ASP D 1 138 ? 70.36400 65.27100 71.96300 1.000 38.65681 138 ASP D O 1
ATOM 17375 N N . ASN D 1 139 ? 69.77400 66.21900 73.96200 1.000 34.60343 139 ASN D N 1
ATOM 17376 C CA . ASN D 1 139 ? 68.33300 66.36500 73.64800 1.000 35.48347 139 ASN D CA 1
ATOM 17377 C C . ASN D 1 139 ? 68.15700 67.55600 72.70700 1.000 37.33910 139 ASN D C 1
ATOM 17378 O O . ASN D 1 139 ? 68.98600 68.48400 72.75400 1.000 38.60417 139 ASN D O 1
ATOM 17389 N N . PHE D 1 140 ? 67.11400 67.51700 71.87900 1.000 38.58967 140 PHE D N 1
ATOM 17390 C CA . PHE D 1 140 ? 66.75000 68.60600 70.93800 1.000 30.49012 140 PHE D CA 1
ATOM 17391 C C . PHE D 1 140 ? 65.61800 69.44800 71.52100 1.000 35.86026 140 PHE D C 1
ATOM 17392 O O . PHE D 1 140 ? 64.80700 68.95800 72.30000 1.000 38.54885 140 PHE D O 1
ATOM 17409 N N . CYS D 1 141 ? 65.57000 70.71000 71.12300 1.000 29.92710 141 CYS D N 1
ATOM 17410 C CA . CYS D 1 141 ? 64.44500 71.62700 71.42500 1.000 40.54797 141 CYS D CA 1
ATOM 17411 C C . CYS D 1 141 ? 63.89500 72.19600 70.11800 1.000 40.05485 141 CYS D C 1
ATOM 17412 O O . CYS D 1 141 ? 64.67800 72.67900 69.30500 1.000 43.51061 141 CYS D O 1
ATOM 17420 N N . TYR D 1 142 ? 62.59300 72.08100 69.93100 1.000 37.90130 142 TYR D N 1
ATOM 17421 C CA . TYR D 1 142 ? 61.85800 72.65000 68.77600 1.000 40.46706 142 TYR D CA 1
ATOM 17422 C C . TYR D 1 142 ? 60.84500 73.64300 69.33200 1.000 41.14614 142 TYR D C 1
ATOM 17423 O O . TYR D 1 142 ? 60.23000 73.36100 70.36500 1.000 43.38260 142 TYR D O 1
ATOM 17441 N N . LEU D 1 143 ? 60.74800 74.80800 68.71100 1.000 41.10384 143 LEU D N 1
ATOM 17442 C CA . LEU D 1 143 ? 59.72000 75.81800 69.06000 1.000 36.05452 143 LEU D CA 1
ATOM 17443 C C . LEU D 1 143 ? 58.90100 76.08900 67.79300 1.000 43.58437 143 LEU D C 1
ATOM 17444 O O . LEU D 1 143 ? 59.47800 76.08800 66.69500 1.000 37.77478 143 LEU D O 1
ATOM 17460 N N . MET D 1 144 ? 57.60200 76.31400 67.96000 1.000 41.38896 144 MET D N 1
ATOM 17461 C CA . MET D 1 144 ? 56.68000 76.67800 66.85700 1.000 41.54861 144 MET D CA 1
ATOM 17462 C C . MET D 1 144 ? 55.71000 77.74200 67.36100 1.000 43.66993 144 MET D C 1
ATOM 17463 O O . MET D 1 144 ? 55.29900 77.69400 68.52100 1.000 48.93397 144 MET D O 1
ATOM 17477 N N . VAL D 1 145 ? 55.41900 78.71400 66.51100 1.000 44.51195 145 VAL D N 1
ATOM 17478 C CA . VAL D 1 145 ? 54.33300 79.70700 66.72000 1.000 49.07025 145 VAL D CA 1
ATOM 17479 C C . VAL D 1 145 ? 53.48700 79.67900 65.45900 1.000 47.75163 145 VAL D C 1
ATOM 17480 O O . VAL D 1 145 ? 54.07300 79.86800 64.39400 1.000 45.90260 145 VAL D O 1
ATOM 17493 N N . MET D 1 146 ? 52.18100 79.43100 65.59600 1.000 38.07810 146 MET D N 1
ATOM 17494 C CA . MET D 1 146 ? 51.26300 79.33300 64.44200 1.000 38.58737 146 MET D CA 1
ATOM 17495 C C . MET D 1 146 ? 49.95300 80.02900 64.79100 1.000 41.10863 146 MET D C 1
ATOM 17496 O O . MET D 1 146 ? 49.70900 80.37500 65.95600 1.000 44.69950 146 MET D O 1
ATOM 17510 N N . PRO D 1 147 ? 49.07500 80.27900 63.79300 1.000 42.27221 147 PRO D N 1
ATOM 17511 C CA . PRO D 1 147 ? 47.76600 80.86400 64.07700 1.000 42.64163 147 PRO D CA 1
ATOM 17512 C C . PRO D 1 147 ? 46.96900 79.97700 65.04700 1.000 46.85235 147 PRO D C 1
ATOM 17513 O O . PRO D 1 147 ? 46.97900 78.77200 64.90800 1.000 47.21640 147 PRO D O 1
ATOM 17524 N N . TYR D 1 148 ? 46.29800 80.60800 65.99600 1.000 44.45129 148 TYR D N 1
ATOM 17525 C CA . TYR D 1 148 ? 45.46200 79.96200 67.04000 1.000 47.51519 148 TYR D CA 1
ATOM 17526 C C . TYR D 1 148 ? 44.57900 78.88200 66.40500 1.000 45.85879 148 TYR D C 1
ATOM 17527 O O . TYR D 1 148 ? 43.97800 79.14600 65.33600 1.000 43.28186 148 TYR D O 1
ATOM 17545 N N . LEU D 1 149 ? 44.52800 77.70700 67.04200 1.000 42.67474 149 LEU D N 1
ATOM 17546 C CA . LEU D 1 149 ? 43.73700 76.53900 66.57600 1.000 38.66728 149 LEU D CA 1
ATOM 17547 C C . LEU D 1 149 ? 42.56100 76.35900 67.53400 1.000 42.44124 149 LEU D C 1
ATOM 17548 O O . LEU D 1 149 ? 42.72500 76.63900 68.75200 1.000 38.20767 149 LEU D O 1
ATOM 17564 N N . TRP D 1 150 ? 41.42400 75.92100 67.00300 1.000 43.31332 150 TRP D N 1
ATOM 17565 C CA . TRP D 1 150 ? 40.16900 75.73400 67.77100 1.000 42.05756 150 TRP D CA 1
ATOM 17566 C C . TRP D 1 150 ? 39.80600 74.25000 67.77100 1.000 48.85897 150 TRP D C 1
ATOM 17567 O O . TRP D 1 150 ? 39.48500 73.72100 66.68900 1.000 44.77659 150 TRP D O 1
ATOM 17588 N N . VAL D 1 151 ? 39.83700 73.61600 68.93900 1.000 47.72622 151 VAL D N 1
ATOM 17589 C CA . VAL D 1 151 ? 39.25600 72.25600 69.08600 1.000 46.89034 151 VAL D CA 1
ATOM 17590 C C . VAL D 1 151 ? 37.74300 72.38200 68.91600 1.000 40.14729 151 VAL D C 1
ATOM 17591 O O . VAL D 1 151 ? 37.14700 71.45300 68.33700 1.000 42.30302 151 VAL D O 1
ATOM 17604 N N . MET D 1 152 ? 37.16000 73.48100 69.39900 1.000 45.77120 152 MET D N 1
ATOM 17605 C CA . MET D 1 152 ? 35.73800 73.84400 69.15000 1.000 46.40693 152 MET D CA 1
ATOM 17606 C C . MET D 1 152 ? 35.67600 75.27600 68.60400 1.000 40.76667 152 MET D C 1
ATOM 17607 O O . MET D 1 152 ? 36.10100 76.19500 69.32200 1.000 47.87454 152 MET D O 1
ATOM 17621 N N . ASP D 1 153 ? 35.16100 75.44000 67.38100 1.000 48.01522 153 ASP D N 1
ATOM 17622 C CA . ASP D 1 153 ? 35.12700 76.74900 66.67700 1.000 53.01676 153 ASP D CA 1
ATOM 17623 C C . ASP D 1 153 ? 33.94600 77.60100 67.19200 1.000 46.85593 153 ASP D C 1
ATOM 17624 O O . ASP D 1 153 ? 33.07900 77.10100 67.97300 1.000 38.37078 153 ASP D O 1
ATOM 17633 N N . GLU D 1 154 ? 33.91800 78.85700 66.75600 1.000 38.36103 154 GLU D N 1
ATOM 17634 C CA . GLU D 1 154 ? 32.85300 79.83200 67.09600 1.000 44.28687 154 GLU D CA 1
ATOM 17635 C C . GLU D 1 154 ? 31.46200 79.20900 66.90300 1.000 45.27134 154 GLU D C 1
ATOM 17636 O O . GLU D 1 154 ? 30.64200 79.21300 67.86200 1.000 44.55255 154 GLU D O 1
ATOM 17648 N N . ALA D 1 155 ? 31.19300 78.71600 65.69400 1.000 45.25687 155 ALA D N 1
ATOM 17649 C CA . ALA D 1 155 ? 29.86000 78.22100 65.28700 1.000 44.71150 155 ALA D CA 1
ATOM 17650 C C . ALA D 1 155 ? 29.38600 77.17100 66.29900 1.000 48.03960 155 ALA D C 1
ATOM 17651 O O . ALA D 1 155 ? 28.19000 77.24200 66.71300 1.000 58.22703 155 ALA D O 1
ATOM 17658 N N . THR D 1 156 ? 30.27500 76.25800 66.70300 1.000 38.00358 156 THR D N 1
ATOM 17659 C CA . THR D 1 156 ? 29.92600 75.12500 67.59100 1.000 40.20198 156 THR D CA 1
ATOM 17660 C C . THR D 1 156 ? 29.73300 75.62100 69.03100 1.000 40.76882 156 THR D C 1
ATOM 17661 O O . THR D 1 156 ? 28.83400 75.11200 69.73300 1.000 43.27456 156 THR D O 1
ATOM 17672 N N . GLN D 1 157 ? 30.50900 76.60900 69.46000 1.000 43.68441 157 GLN D N 1
ATOM 17673 C CA . GLN D 1 157 ? 30.42100 77.09900 70.84900 1.000 35.19367 157 GLN D CA 1
ATOM 17674 C C . GLN D 1 157 ? 29.03800 77.71700 71.08300 1.000 46.92622 157 GLN D C 1
ATOM 17675 O O . GLN D 1 157 ? 28.56700 77.63100 72.22100 1.000 51.02009 157 GLN D O 1
ATOM 17689 N N . LYS D 1 158 ? 28.41000 78.29600 70.06300 1.000 46.69290 158 LYS D N 1
ATOM 17690 C CA . LYS D 1 158 ? 27.13200 79.04900 70.24600 1.000 57.55270 158 LYS D CA 1
ATOM 17691 C C . LYS D 1 158 ? 26.04500 78.12100 70.79400 1.000 38.31635 158 LYS D C 1
ATOM 17692 O O . LYS D 1 158 ? 25.29100 78.54900 71.68600 1.000 46.18791 158 LYS D O 1
ATOM 17711 N N . ASN D 1 159 ? 25.96600 76.89900 70.27300 1.000 44.34792 159 ASN D N 1
ATOM 17712 C CA . ASN D 1 159 ? 24.91400 75.92400 70.68700 1.000 51.29181 159 ASN D CA 1
ATOM 17713 C C . ASN D 1 159 ? 25.53900 74.73900 71.43600 1.000 51.15871 159 ASN D C 1
ATOM 17714 O O . ASN D 1 159 ? 24.76800 73.89400 71.95700 1.000 43.96312 159 ASN D O 1
ATOM 17725 N N . GLY D 1 160 ? 26.86800 74.66900 71.50700 1.000 42.76234 160 GLY D N 1
ATOM 17726 C CA . GLY D 1 160 ? 27.56600 73.56600 72.20100 1.000 40.60895 160 GLY D CA 1
ATOM 17727 C C . GLY D 1 160 ? 27.83700 72.39800 71.27100 1.000 32.01014 160 GLY D C 1
ATOM 17728 O O . GLY D 1 160 ? 27.13300 72.24300 70.23600 1.000 38.06615 160 GLY D O 1
ATOM 17732 N N . GLY D 1 161 ? 28.83000 71.59000 71.63200 1.000 28.80928 161 GLY D N 1
ATOM 17733 C CA . GLY D 1 161 ? 29.28100 70.45200 70.81300 1.000 35.28894 161 GLY D CA 1
ATOM 17734 C C . GLY D 1 161 ? 28.68700 69.14900 71.29000 1.000 34.85329 161 GLY D C 1
ATOM 17735 O O . GLY D 1 161 ? 27.90200 69.16100 72.26500 1.000 35.10847 161 GLY D O 1
ATOM 17739 N N . SER D 1 162 ? 29.04200 68.07600 70.60100 1.000 33.75517 162 SER D N 1
ATOM 17740 C CA . SER D 1 162 ? 28.55900 66.70400 70.86800 1.000 29.18195 162 SER D CA 1
ATOM 17741 C C . SER D 1 162 ? 29.73800 65.81300 71.25600 1.000 34.54974 162 SER D C 1
ATOM 17742 O O . SER D 1 162 ? 30.86200 65.97800 70.71200 1.000 45.35865 162 SER D O 1
ATOM 17750 N N . ALA D 1 163 ? 29.50500 64.90000 72.19000 1.000 35.02815 163 ALA D N 1
ATOM 17751 C CA . ALA D 1 163 ? 30.54200 63.96600 72.67300 1.000 35.19212 163 ALA D CA 1
ATOM 17752 C C . ALA D 1 163 ? 29.93400 62.59300 72.89400 1.000 29.91771 163 ALA D C 1
ATOM 17753 O O . ALA D 1 163 ? 28.69600 62.46500 72.96100 1.000 34.00674 163 ALA D O 1
ATOM 17760 N N . VAL D 1 164 ? 30.79600 61.60000 73.00000 1.000 32.16395 164 VAL D N 1
ATOM 17761 C CA . VAL D 1 164 ? 30.41700 60.26700 73.53200 1.000 23.09417 164 VAL D CA 1
ATOM 17762 C C . VAL D 1 164 ? 31.42500 59.86500 74.60400 1.000 30.43449 164 VAL D C 1
ATOM 17763 O O . VAL D 1 164 ? 32.58800 60.27700 74.53900 1.000 33.40495 164 VAL D O 1
ATOM 17776 N N . ILE D 1 165 ? 30.96200 59.10900 75.58800 1.000 29.34520 165 ILE D N 1
ATOM 17777 C CA . ILE D 1 165 ? 31.83400 58.36800 76.52700 1.000 32.81097 165 ILE D CA 1
ATOM 17778 C C . ILE D 1 165 ? 32.25800 57.11400 75.77700 1.000 28.22952 165 ILE D C 1
ATOM 17779 O O . ILE D 1 165 ? 31.37400 56.35000 75.36400 1.000 28.55955 165 ILE D O 1
ATOM 17795 N N . THR D 1 166 ? 33.55500 56.96300 75.53600 1.000 27.78505 166 THR D N 1
ATOM 17796 C CA . THR D 1 166 ? 34.08100 55.91800 74.63900 1.000 26.91636 166 THR D CA 1
ATOM 17797 C C . THR D 1 166 ? 33.77200 54.55700 75.25000 1.000 24.88443 166 THR D C 1
ATOM 17798 O O . THR D 1 166 ? 33.85700 54.43200 76.47400 1.000 24.44789 166 THR D O 1
ATOM 17809 N N . ARG D 1 167 ? 33.40700 53.59800 74.40800 1.000 26.11620 167 ARG D N 1
ATOM 17810 C CA . ARG D 1 167 ? 33.16700 52.21500 74.83300 1.000 28.74225 167 ARG D CA 1
ATOM 17811 C C . ARG D 1 167 ? 34.07400 51.25300 74.06300 1.000 31.63564 167 ARG D C 1
ATOM 17812 O O . ARG D 1 167 ? 34.06000 50.05200 74.43300 1.000 29.30802 167 ARG D O 1
ATOM 17833 N N . THR D 1 168 ? 34.79400 51.70800 73.02400 1.000 25.81411 168 THR D N 1
ATOM 17834 C CA . THR D 1 168 ? 35.72200 50.83000 72.25600 1.000 30.36090 168 THR D CA 1
ATOM 17835 C C . THR D 1 168 ? 37.16800 51.05700 72.68900 1.000 27.70588 168 THR D C 1
ATOM 17836 O O . THR D 1 168 ? 38.01700 50.33200 72.20400 1.000 28.26981 168 THR D O 1
ATOM 17847 N N . VAL D 1 169 ? 37.41200 52.02900 73.57000 1.000 28.21814 169 VAL D N 1
ATOM 17848 C CA . VAL D 1 169 ? 38.77200 52.40400 74.02800 1.000 25.31093 169 VAL D CA 1
ATOM 17849 C C . VAL D 1 169 ? 38.67400 53.02900 75.41700 1.000 27.74044 169 VAL D C 1
ATOM 17850 O O . VAL D 1 169 ? 37.65200 53.66100 75.72700 1.000 29.35843 169 VAL D O 1
ATOM 17863 N N . ARG D 1 170 ? 39.69800 52.84500 76.25300 1.000 32.86443 170 ARG D N 1
ATOM 17864 C CA . ARG D 1 170 ? 39.85200 53.46900 77.58400 1.000 31.97736 170 ARG D CA 1
ATOM 17865 C C . ARG D 1 170 ? 41.18100 54.23600 77.57900 1.000 34.01600 170 ARG D C 1
ATOM 17866 O O . ARG D 1 170 ? 41.96400 54.11100 76.66900 1.000 22.09977 170 ARG D O 1
ATOM 17887 N N . ARG D 1 171 ? 41.37900 55.04400 78.58800 1.000 28.76535 171 ARG D N 1
ATOM 17888 C CA . ARG D 1 171 ? 42.58200 55.88900 78.75600 1.000 27.08233 171 ARG D CA 1
ATOM 17889 C C . ARG D 1 171 ? 43.77600 55.00800 79.10000 1.000 26.52410 171 ARG D C 1
ATOM 17890 O O . ARG D 1 171 ? 43.64300 54.07900 79.92000 1.000 22.58762 171 ARG D O 1
ATOM 17911 N N . VAL D 1 172 ? 44.93300 55.31900 78.52800 1.000 34.76449 172 VAL D N 1
ATOM 17912 C CA . VAL D 1 172 ? 46.23200 54.72300 78.96300 1.000 24.59562 172 VAL D CA 1
ATOM 17913 C C . VAL D 1 172 ? 46.39200 55.01300 80.45700 1.000 23.36188 172 VAL D C 1
ATOM 17914 O O . VAL D 1 172 ? 46.33300 56.17000 80.89000 1.000 22.76212 172 VAL D O 1
ATOM 17927 N N . PRO D 1 173 ? 46.59000 53.97200 81.29000 1.000 24.68084 173 PRO D N 1
ATOM 17928 C CA . PRO D 1 173 ? 46.66100 54.16200 82.73600 1.000 28.39726 173 PRO D CA 1
ATOM 17929 C C . PRO D 1 173 ? 47.97400 54.81700 83.13800 1.000 27.02452 173 PRO D C 1
ATOM 17930 O O . PRO D 1 173 ? 48.98900 54.66100 82.45900 1.000 29.56063 173 PRO D O 1
ATOM 17941 N N . PRO D 1 174 ? 48.00000 55.56200 84.26200 1.000 30.81283 174 PRO D N 1
ATOM 17942 C CA . PRO D 1 174 ? 49.20900 56.27200 84.67700 1.000 32.86601 174 PRO D CA 1
ATOM 17943 C C . PRO D 1 174 ? 50.42800 55.37700 84.89900 1.000 28.73997 174 PRO D C 1
ATOM 17944 O O . PRO D 1 174 ? 51.51200 55.83500 84.69000 1.000 33.90326 174 PRO D O 1
ATOM 17955 N N . GLY D 1 175 ? 50.22000 54.12500 85.29000 1.000 30.56423 175 GLY D N 1
ATOM 17956 C CA . GLY D 1 175 ? 51.32100 53.16700 85.52000 1.000 27.17240 175 GLY D CA 1
ATOM 17957 C C . GLY D 1 175 ? 51.87500 52.62400 84.21400 1.000 29.12250 175 GLY D C 1
ATOM 17958 O O . GLY D 1 175 ? 52.83000 51.82100 84.26700 1.000 30.26251 175 GLY D O 1
ATOM 17962 N N . ALA D 1 176 ? 51.30400 52.99800 83.06600 1.000 24.32468 176 ALA D N 1
ATOM 17963 C CA . ALA D 1 176 ? 51.91000 52.69600 81.75300 1.000 23.86077 176 ALA D CA 1
ATOM 17964 C C . ALA D 1 176 ? 52.59800 53.95200 81.22900 1.000 26.22731 176 ALA D C 1
ATOM 17965 O O . ALA D 1 176 ? 53.80100 53.88800 80.88400 1.000 26.29871 176 ALA D O 1
ATOM 17972 N N . ILE D 1 177 ? 51.84800 55.05200 81.15200 1.000 25.56060 177 ILE D N 1
ATOM 17973 C CA . ILE D 1 177 ? 52.36200 56.37200 80.70900 1.000 25.07500 177 ILE D CA 1
ATOM 17974 C C . ILE D 1 177 ? 51.77400 57.41500 81.65300 1.000 30.31632 177 ILE D C 1
ATOM 17975 O O . ILE D 1 177 ? 50.54500 57.45000 81.79400 1.000 28.33786 177 ILE D O 1
ATOM 17991 N N . ASP D 1 178 ? 52.62300 58.24100 82.25900 1.000 26.32824 178 ASP D N 1
ATOM 17992 C CA . ASP D 1 178 ? 52.19000 59.26900 83.22900 1.000 33.08011 178 ASP D CA 1
ATOM 17993 C C . ASP D 1 178 ? 51.44900 60.37600 82.48400 1.000 34.72404 178 ASP D C 1
ATOM 17994 O O . ASP D 1 178 ? 52.05900 61.12700 81.71100 1.000 36.72342 178 ASP D O 1
ATOM 18003 N N . PRO D 1 179 ? 50.11900 60.52700 82.69100 1.000 35.00716 179 PRO D N 1
ATOM 18004 C CA . PRO D 1 179 ? 49.35600 61.52600 81.94500 1.000 33.46568 179 PRO D CA 1
ATOM 18005 C C . PRO D 1 179 ? 49.61000 62.95900 82.42200 1.000 34.25181 179 PRO D C 1
ATOM 18006 O O . PRO D 1 179 ? 49.16500 63.86100 81.74300 1.000 29.82319 179 PRO D O 1
ATOM 18017 N N . THR D 1 180 ? 50.27800 63.15100 83.56400 1.000 29.51429 180 THR D N 1
ATOM 18018 C CA . THR D 1 180 ? 50.61800 64.50800 84.07100 1.000 33.77165 180 THR D CA 1
ATOM 18019 C C . THR D 1 180 ? 51.82800 65.01400 83.28500 1.000 33.95345 180 THR D C 1
ATOM 18020 O O . THR D 1 180 ? 52.14900 66.21100 83.40900 1.000 35.77236 180 THR D O 1
ATOM 18031 N N . VAL D 1 181 ? 52.49800 64.12700 82.54200 1.000 31.47296 181 VAL D N 1
ATOM 18032 C CA . VAL D 1 181 ? 53.65500 64.50500 81.68500 1.000 28.79298 181 VAL D CA 1
ATOM 18033 C C . VAL D 1 181 ? 53.13700 64.59200 80.25800 1.000 37.42472 181 VAL D C 1
ATOM 18034 O O . VAL D 1 181 ? 52.93200 63.53200 79.62300 1.000 41.57591 181 VAL D O 1
ATOM 18047 N N . LYS D 1 182 ? 52.92800 65.81500 79.77900 1.000 35.30856 182 LYS D N 1
ATOM 18048 C CA A LYS D 1 182 ? 52.23300 66.05100 78.49400 0.137 35.29220 182 LYS D CA 1
ATOM 18049 C CA B LYS D 1 182 ? 52.21800 66.04900 78.49500 0.863 35.33619 182 LYS D CA 1
ATOM 18050 C C . LYS D 1 182 ? 53.03100 65.35200 77.39800 1.000 32.25568 182 LYS D C 1
ATOM 18051 O O . LYS D 1 182 ? 54.24100 65.59700 77.30300 1.000 34.32721 182 LYS D O 1
ATOM 18085 N N . ASN D 1 183 ? 52.37300 64.48700 76.63300 1.000 28.90298 183 ASN D N 1
ATOM 18086 C CA . ASN D 1 183 ? 53.04300 63.63800 75.61600 1.000 24.66607 183 ASN D CA 1
ATOM 18087 C C . ASN D 1 183 ? 52.14900 63.51700 74.37600 1.000 29.06249 183 ASN D C 1
ATOM 18088 O O . ASN D 1 183 ? 50.92500 63.83500 74.44000 1.000 37.99039 183 ASN D O 1
ATOM 18099 N N . LEU D 1 184 ? 52.73000 63.03400 73.28400 1.000 28.71957 184 LEU D N 1
ATOM 18100 C CA . LEU D 1 184 ? 52.06900 62.98400 71.96200 1.000 30.98362 184 LEU D CA 1
ATOM 18101 C C . LEU D 1 184 ? 51.79700 61.52600 71.59600 1.000 30.62279 184 LEU D C 1
ATOM 18102 O O . LEU D 1 184 ? 51.59100 61.23600 70.39600 1.000 32.63987 184 LEU D O 1
ATOM 18118 N N . GLN D 1 185 ? 51.76700 60.64200 72.59300 1.000 28.93951 185 GLN D N 1
ATOM 18119 C CA . GLN D 1 185 ? 51.45800 59.20700 72.37900 1.000 37.07011 185 GLN D CA 1
ATOM 18120 C C . GLN D 1 185 ? 49.94100 59.03300 72.48900 1.000 40.44643 185 GLN D C 1
ATOM 18121 O O . GLN D 1 185 ? 49.44300 58.56900 73.52500 1.000 31.48794 185 GLN D O 1
ATOM 18135 N N . TRP D 1 186 ? 49.25000 59.41100 71.41900 1.000 37.50025 186 TRP D N 1
ATOM 18136 C CA . TRP D 1 186 ? 47.78300 59.64100 71.37700 1.000 29.08123 186 TRP D CA 1
ATOM 18137 C C . TRP D 1 186 ? 47.04000 58.39500 70.88400 1.000 31.89568 186 TRP D C 1
ATOM 18138 O O . TRP D 1 186 ? 45.88900 58.54800 70.46400 1.000 29.23628 186 TRP D O 1
ATOM 18159 N N . GLY D 1 187 ? 47.63600 57.20800 70.96600 1.000 29.62358 187 GLY D N 1
ATOM 18160 C CA . GLY D 1 187 ? 47.01100 55.95500 70.49700 1.000 34.09675 187 GLY D CA 1
ATOM 18161 C C . GLY D 1 187 ? 45.57200 55.80800 70.99500 1.000 35.07703 187 GLY D C 1
ATOM 18162 O O . GLY D 1 187 ? 44.70000 55.40400 70.20400 1.000 27.92218 187 GLY D O 1
ATOM 18166 N N . ASP D 1 188 ? 45.31700 56.14100 72.26000 1.000 28.24777 188 ASP D N 1
ATOM 18167 C CA . ASP D 1 188 ? 43.96800 55.99300 72.85100 1.000 31.66074 188 ASP D CA 1
ATOM 18168 C C . ASP D 1 188 ? 43.07200 57.13000 72.35100 1.000 32.15272 188 ASP D C 1
ATOM 18169 O O . ASP D 1 188 ? 41.96900 56.85100 71.86400 1.000 34.04859 188 ASP D O 1
ATOM 18178 N N . PHE D 1 189 ? 43.52000 58.37200 72.45600 1.000 31.61075 189 PHE D N 1
ATOM 18179 C CA . PHE D 1 189 ? 42.77400 59.56200 71.99300 1.000 29.75513 189 PHE D CA 1
ATOM 18180 C C . PHE D 1 189 ? 42.40600 59.42000 70.51100 1.000 36.58902 189 PHE D C 1
ATOM 18181 O O . PHE D 1 189 ? 41.26700 59.77000 70.11300 1.000 32.86508 189 PHE D O 1
ATOM 18198 N N . THR D 1 190 ? 43.33400 58.93600 69.68800 1.000 29.48185 190 THR D N 1
ATOM 18199 C CA . THR D 1 190 ? 43.09200 58.79700 68.23300 1.000 26.31872 190 THR D CA 1
ATOM 18200 C C . THR D 1 190 ? 41.97900 57.77200 68.02600 1.000 39.11815 190 THR D C 1
ATOM 18201 O O . THR D 1 190 ? 41.08000 58.04200 67.23900 1.000 29.72285 190 THR D O 1
ATOM 18212 N N . ARG D 1 191 ? 42.01700 56.64200 68.72500 1.000 35.89129 191 ARG D N 1
ATOM 18213 C CA . ARG D 1 191 ? 40.93300 55.63200 68.67400 1.000 23.53898 191 ARG D CA 1
ATOM 18214 C C . ARG D 1 191 ? 39.62400 56.31300 69.09100 1.000 31.08381 191 ARG D C 1
ATOM 18215 O O . ARG D 1 191 ? 38.59500 56.05900 68.44900 1.000 30.90372 191 ARG D O 1
ATOM 18236 N N . GLY D 1 192 ? 39.67600 57.14500 70.13200 1.000 33.87067 192 GLY D N 1
ATOM 18237 C CA . GLY D 1 192 ? 38.52000 57.88700 70.66100 1.000 27.00748 192 GLY D CA 1
ATOM 18238 C C . GLY D 1 192 ? 37.89700 58.80000 69.61400 1.000 36.22732 192 GLY D C 1
ATOM 18239 O O . GLY D 1 192 ? 36.67300 58.82300 69.49100 1.000 31.94144 192 GLY D O 1
ATOM 18243 N N . LEU D 1 193 ? 38.70900 59.55000 68.88400 1.000 30.51042 193 LEU D N 1
ATOM 18244 C CA . LEU D 1 193 ? 38.24400 60.47500 67.82200 1.000 33.16209 193 LEU D CA 1
ATOM 18245 C C . LEU D 1 193 ? 37.56300 59.69000 66.70100 1.000 24.80134 193 LEU D C 1
ATOM 18246 O O . LEU D 1 193 ? 36.53500 60.14200 66.18800 1.000 32.50627 193 LEU D O 1
ATOM 18262 N N . MET D 1 194 ? 38.10700 58.53800 66.35100 1.000 30.58105 194 MET D N 1
ATOM 18263 C CA . MET D 1 194 ? 37.52300 57.67000 65.31500 1.000 24.15877 194 MET D CA 1
ATOM 18264 C C . MET D 1 194 ? 36.18900 57.11800 65.82500 1.000 34.61241 194 MET D C 1
ATOM 18265 O O . MET D 1 194 ? 35.23800 57.07900 65.04100 1.000 24.74903 194 MET D O 1
ATOM 18279 N N . GLU D 1 195 ? 36.11700 56.69900 67.09100 1.000 33.61799 195 GLU D N 1
ATOM 18280 C CA . GLU D 1 195 ? 34.87000 56.15800 67.67600 1.000 27.88008 195 GLU D CA 1
ATOM 18281 C C . GLU D 1 195 ? 33.81900 57.27100 67.68300 1.000 32.05565 195 GLU D C 1
ATOM 18282 O O . GLU D 1 195 ? 32.66500 57.00500 67.33600 1.000 30.73850 195 GLU D O 1
ATOM 18294 N N . ALA D 1 196 ? 34.19400 58.48400 68.08000 1.000 23.35544 196 ALA D N 1
ATOM 18295 C CA . ALA D 1 196 ? 33.25100 59.61300 68.12300 1.000 27.36209 196 ALA D CA 1
ATOM 18296 C C . ALA D 1 196 ? 32.63000 59.79000 66.73200 1.000 33.39809 196 ALA D C 1
ATOM 18297 O O . ALA D 1 196 ? 31.38600 59.81900 66.60600 1.000 31.42019 196 ALA D O 1
ATOM 18304 N N . ARG D 1 197 ? 33.46300 59.86200 65.70100 1.000 35.11990 197 ARG D N 1
ATOM 18305 C CA . ARG D 1 197 ? 32.99100 60.03200 64.30500 1.000 31.26663 197 ARG D CA 1
ATOM 18306 C C . ARG D 1 197 ? 32.08300 58.84700 63.94100 1.000 31.92813 197 ARG D C 1
ATOM 18307 O O . ARG D 1 197 ? 31.01500 59.09100 63.38600 1.000 36.34824 197 ARG D O 1
ATOM 18328 N N . ASP D 1 198 ? 32.46600 57.61400 64.27100 1.000 29.70428 198 ASP D N 1
ATOM 18329 C CA . ASP D 1 198 ? 31.61100 56.43800 63.97200 1.000 24.10277 198 ASP D CA 1
ATOM 18330 C C . ASP D 1 198 ? 30.22100 56.61600 64.59400 1.000 33.15441 198 ASP D C 1
ATOM 18331 O O . ASP D 1 198 ? 29.24400 56.15800 63.98100 1.000 28.70317 198 ASP D O 1
ATOM 18340 N N . ARG D 1 199 ? 30.12900 57.24500 65.76900 1.000 33.08506 199 ARG D N 1
ATOM 18341 C CA . ARG D 1 199 ? 28.86400 57.32700 66.54300 1.000 43.77102 199 ARG D CA 1
ATOM 18342 C C . ARG D 1 199 ? 28.19100 58.69100 66.32100 1.000 38.66461 199 ARG D C 1
ATOM 18343 O O . ARG D 1 199 ? 27.28300 59.03300 67.12800 1.000 29.19575 199 ARG D O 1
ATOM 18364 N N . GLY D 1 200 ? 28.60100 59.42600 65.27300 1.000 34.47040 200 GLY D N 1
ATOM 18365 C CA . GLY D 1 200 ? 28.00100 60.71500 64.89600 1.000 28.42596 200 GLY D CA 1
ATOM 18366 C C . GLY D 1 200 ? 28.23600 61.80200 65.94100 1.000 38.31988 200 GLY D C 1
ATOM 18367 O O . GLY D 1 200 ? 27.35100 62.67500 66.10700 1.000 33.25905 200 GLY D O 1
ATOM 18371 N N . ALA D 1 201 ? 29.39100 61.81000 66.60800 1.000 34.94242 201 ALA D N 1
ATOM 18372 C CA . ALA D 1 201 ? 29.72300 62.86500 67.58800 1.000 26.17466 201 ALA D CA 1
ATOM 18373 C C . ALA D 1 201 ? 31.07300 63.49500 67.24500 1.000 39.73672 201 ALA D C 1
ATOM 18374 O O . ALA D 1 201 ? 31.87800 62.86100 66.49300 1.000 33.27498 201 ALA D O 1
ATOM 18381 N N . MET D 1 202 ? 31.31200 64.70000 67.77000 1.000 34.32506 202 MET D N 1
ATOM 18382 C CA . MET D 1 202 ? 32.56600 65.45100 67.49900 1.000 35.86721 202 MET D CA 1
ATOM 18383 C C . MET D 1 202 ? 33.72500 64.91900 68.35200 1.000 29.71385 202 MET D C 1
ATOM 18384 O O . MET D 1 202 ? 34.82200 64.81600 67.81400 1.000 39.14918 202 MET D O 1
ATOM 18398 N N . TYR D 1 203 ? 33.50000 64.62900 69.63300 1.000 35.99239 203 TYR D N 1
ATOM 18399 C CA . TYR D 1 203 ? 34.59200 64.47100 70.63000 1.000 33.12619 203 TYR D CA 1
ATOM 18400 C C . TYR D 1 203 ? 34.41800 63.21100 71.46500 1.000 32.98721 203 TYR D C 1
ATOM 18401 O O . TYR D 1 203 ? 33.29400 62.79500 71.75400 1.000 30.81023 203 TYR D O 1
ATOM 18419 N N . PRO D 1 204 ? 35.52300 62.56200 71.88900 1.000 26.90158 204 PRO D N 1
ATOM 18420 C CA . PRO D 1 204 ? 35.44900 61.48000 72.85200 1.000 30.25212 204 PRO D CA 1
ATOM 18421 C C . PRO D 1 204 ? 35.71500 61.95800 74.28100 1.000 35.32570 204 PRO D C 1
ATOM 18422 O O . PRO D 1 204 ? 36.48000 62.88600 74.48300 1.000 35.38567 204 PRO D O 1
ATOM 18433 N N . ILE D 1 205 ? 35.06100 61.29700 75.22800 1.000 30.80626 205 ILE D N 1
ATOM 18434 C CA . ILE D 1 205 ? 35.43800 61.33400 76.66600 1.000 30.24906 205 ILE D CA 1
ATOM 18435 C C . ILE D 1 205 ? 35.85000 59.91900 77.03300 1.000 31.08080 205 ILE D C 1
ATOM 18436 O O . ILE D 1 205 ? 34.99600 59.03200 76.91000 1.000 28.87337 205 ILE D O 1
ATOM 18452 N N . LEU D 1 206 ? 37.11200 59.72900 77.42700 1.000 28.83142 206 LEU D N 1
ATOM 18453 C CA . LEU D 1 206 ? 37.64200 58.37100 77.73200 1.000 29.42997 206 LEU D CA 1
ATOM 18454 C C . LEU D 1 206 ? 37.43300 58.09700 79.21800 1.000 24.81820 206 LEU D C 1
ATOM 18455 O O . LEU D 1 206 ? 37.64400 59.01700 80.02900 1.000 30.33291 206 LEU D O 1
ATOM 18471 N N . THR D 1 207 ? 37.02900 56.87800 79.55500 1.000 23.01268 207 THR D N 1
ATOM 18472 C CA . THR D 1 207 ? 37.01000 56.38400 80.95100 1.000 31.22979 207 THR D CA 1
ATOM 18473 C C . THR D 1 207 ? 38.39600 55.84400 81.31400 1.000 29.07406 207 THR D C 1
ATOM 18474 O O . THR D 1 207 ? 39.21700 55.62400 80.40900 1.000 23.82307 207 THR D O 1
ATOM 18485 N N . ASP D 1 208 ? 38.61300 55.60500 82.60100 1.000 29.53467 208 ASP D N 1
ATOM 18486 C CA . ASP D 1 208 ? 39.84500 54.96800 83.11900 1.000 23.32381 208 ASP D CA 1
ATOM 18487 C C . ASP D 1 208 ? 39.71100 53.44000 83.03100 1.000 28.99691 208 ASP D C 1
ATOM 18488 O O . ASP D 1 208 ? 40.61300 52.73500 83.50200 1.000 21.82456 208 ASP D O 1
ATOM 18497 N N . GLY D 1 209 ? 38.62500 52.91600 82.46700 1.000 25.24401 209 GLY D N 1
ATOM 18498 C CA . GLY D 1 209 ? 38.39800 51.46100 82.45400 1.000 23.54994 209 GLY D CA 1
ATOM 18499 C C . GLY D 1 209 ? 38.03600 50.92800 83.83800 1.000 27.99646 209 GLY D C 1
ATOM 18500 O O . GLY D 1 209 ? 37.96800 49.71000 83.99100 1.000 35.33960 209 GLY D O 1
ATOM 18504 N N . ASP D 1 210 ? 37.75100 51.80700 84.79400 1.000 28.41991 210 ASP D N 1
ATOM 18505 C CA . ASP D 1 210 ? 37.29800 51.42800 86.15900 1.000 30.51485 210 ASP D CA 1
ATOM 18506 C C . ASP D 1 210 ? 36.06400 52.25700 86.53000 1.000 32.23611 210 ASP D C 1
ATOM 18507 O O . ASP D 1 210 ? 35.88200 52.54300 87.73700 1.000 28.71020 210 ASP D O 1
ATOM 18516 N N . ALA D 1 211 ? 35.26600 52.63900 85.52300 1.000 25.79531 211 ALA D N 1
ATOM 18517 C CA . ALA D 1 211 ? 33.97300 53.33600 85.68900 1.000 24.29532 211 ALA D CA 1
ATOM 18518 C C . ALA D 1 211 ? 34.15800 54.77300 86.18100 1.000 29.42948 211 ALA D C 1
ATOM 18519 O O . ALA D 1 211 ? 33.21100 55.28600 86.77200 1.000 28.65431 211 ALA D O 1
ATOM 18526 N N . ASN D 1 212 ? 35.29300 55.42300 85.91700 1.000 21.33874 212 ASN D N 1
ATOM 18527 C CA . ASN D 1 212 ? 35.46500 56.87600 86.17400 1.000 25.26758 212 ASN D CA 1
ATOM 18528 C C . ASN D 1 212 ? 35.79600 57.59800 84.86200 1.000 30.53406 212 ASN D C 1
ATOM 18529 O O . ASN D 1 212 ? 36.32100 56.95900 83.93100 1.000 27.67004 212 ASN D O 1
ATOM 18540 N N . LEU D 1 213 ? 35.50900 58.88500 84.76700 1.000 26.05543 213 LEU D N 1
ATOM 18541 C CA . LEU D 1 213 ? 35.83800 59.70400 83.59200 1.000 29.62010 213 LEU D CA 1
ATOM 18542 C C . LEU D 1 213 ? 37.28400 60.19300 83.71200 1.000 30.76493 213 LEU D C 1
ATOM 18543 O O . LEU D 1 213 ? 37.70500 60.46000 84.78500 1.000 29.87478 213 LEU D O 1
ATOM 18559 N N . THR D 1 214 ? 38.02900 60.26900 82.62700 1.000 36.78141 214 THR D N 1
ATOM 18560 C CA . THR D 1 214 ? 39.39100 60.85300 82.63200 1.000 35.12859 214 THR D CA 1
ATOM 18561 C C . THR D 1 214 ? 39.47400 62.20400 81.92100 1.000 31.95376 214 THR D C 1
ATOM 18562 O O . THR D 1 214 ? 39.32200 63.17600 82.58600 1.000 37.61453 214 THR D O 1
ATOM 18573 N N . GLU D 1 215 ? 39.74100 62.24900 80.62900 1.000 33.52011 215 GLU D N 1
ATOM 18574 C CA . GLU D 1 215 ? 39.85600 63.46500 79.81400 1.000 34.47121 215 GLU D CA 1
ATOM 18575 C C . GLU D 1 215 ? 39.59900 63.03800 78.37200 1.000 38.70004 215 GLU D C 1
ATOM 18576 O O . GLU D 1 215 ? 39.41200 61.86500 78.09700 1.000 38.69469 215 GLU D O 1
ATOM 18588 N N . GLY D 1 216 ? 39.55700 63.96900 77.46000 1.000 40.76800 216 GLY D N 1
ATOM 18589 C CA . GLY D 1 216 ? 39.39300 63.54700 76.07600 1.000 44.89278 216 GLY D CA 1
ATOM 18590 C C . GLY D 1 216 ? 40.61600 63.84900 75.27000 1.000 35.86926 216 GLY D C 1
ATOM 18591 O O . GLY D 1 216 ? 41.66000 63.97600 75.86700 1.000 33.07633 216 GLY D O 1
ATOM 18595 N N . SER D 1 217 ? 40.46200 63.90900 73.95800 1.000 31.96997 217 SER D N 1
ATOM 18596 C CA . SER D 1 217 ? 41.60500 64.06300 73.03000 1.000 35.39641 217 SER D CA 1
ATOM 18597 C C . SER D 1 217 ? 42.09700 65.51300 73.04400 1.000 29.74374 217 SER D C 1
ATOM 18598 O O . SER D 1 217 ? 41.71400 66.24500 72.17800 1.000 32.84082 217 SER D O 1
ATOM 18606 N N . GLY D 1 218 ? 42.90400 65.88000 74.03000 1.000 33.27012 218 GLY D N 1
ATOM 18607 C CA . GLY D 1 218 ? 43.50000 67.22100 74.11600 1.000 33.78578 218 GLY D CA 1
ATOM 18608 C C . GLY D 1 218 ? 42.73200 68.20000 74.97600 1.000 36.84922 218 GLY D C 1
ATOM 18609 O O . GLY D 1 218 ? 42.91700 69.37200 74.77600 1.000 45.39042 218 GLY D O 1
ATOM 18613 N N . PHE D 1 219 ? 41.93400 67.73100 75.92700 1.000 30.74092 219 PHE D N 1
ATOM 18614 C CA . PHE D 1 219 ? 41.13900 68.64100 76.78600 1.000 32.03836 219 PHE D CA 1
ATOM 18615 C C . PHE D 1 219 ? 40.73700 67.93100 78.07200 1.000 37.66704 219 PHE D C 1
ATOM 18616 O O . PHE D 1 219 ? 40.58000 66.70800 78.08300 1.000 35.10704 219 PHE D O 1
ATOM 18633 N N . ASN D 1 220 ? 40.59400 68.71200 79.13100 1.000 31.74801 220 ASN D N 1
ATOM 18634 C CA . ASN D 1 220 ? 40.04900 68.22100 80.41400 1.000 29.57372 220 ASN D CA 1
ATOM 18635 C C . ASN D 1 220 ? 38.52300 68.30100 80.33400 1.000 39.61044 220 ASN D C 1
ATOM 18636 O O . ASN D 1 220 ? 37.99400 69.03000 79.46500 1.000 33.39215 220 ASN D O 1
ATOM 18647 N N . VAL D 1 221 ? 37.86300 67.59800 81.24400 1.000 36.81614 221 VAL D N 1
ATOM 18648 C CA . VAL D 1 221 ? 36.38700 67.56200 81.35700 1.000 33.90060 221 VAL D CA 1
ATOM 18649 C C . VAL D 1 221 ? 35.99700 68.11800 82.71500 1.000 33.26196 221 VAL D C 1
ATOM 18650 O O . VAL D 1 221 ? 36.65500 67.77900 83.71600 1.000 30.86516 221 VAL D O 1
ATOM 18663 N N . ILE D 1 222 ? 34.94700 68.93100 82.72300 1.000 38.88245 222 ILE D N 1
ATOM 18664 C CA . ILE D 1 222 ? 34.31600 69.45500 83.96400 1.000 29.61809 222 ILE D CA 1
ATOM 18665 C C . ILE D 1 222 ? 32.81900 69.18800 83.86800 1.000 32.65231 222 ILE D C 1
ATOM 18666 O O . ILE D 1 222 ? 32.20800 69.65000 82.89500 1.000 38.36247 222 ILE D O 1
ATOM 18682 N N . LEU D 1 223 ? 32.24700 68.46100 84.82800 1.000 31.09149 223 LEU D N 1
ATOM 18683 C CA . LEU D 1 223 ? 30.77400 68.33900 84.94500 1.000 31.52752 223 LEU D CA 1
ATOM 18684 C C . LEU D 1 223 ? 30.27000 69.40700 85.90400 1.000 37.37640 223 LEU D C 1
ATOM 18685 O O . LEU D 1 223 ? 30.95700 69.69100 86.87800 1.000 38.51752 223 LEU D O 1
ATOM 18701 N N . ILE D 1 224 ? 29.08200 69.93500 85.63900 1.000 41.57408 224 ILE D N 1
ATOM 18702 C CA . ILE D 1 224 ? 28.42000 70.92800 86.51900 1.000 38.91985 224 ILE D CA 1
ATOM 18703 C C . ILE D 1 224 ? 27.04400 70.37800 86.88600 1.000 39.80600 224 ILE D C 1
ATOM 18704 O O . ILE D 1 224 ? 26.27700 70.03900 85.97300 1.000 40.08166 224 ILE D O 1
ATOM 18720 N N . LYS D 1 225 ? 26.77500 70.26500 88.18500 1.000 31.72656 225 LYS D N 1
ATOM 18721 C CA . LYS D 1 225 ? 25.46800 69.81500 88.69900 1.000 36.87448 225 LYS D CA 1
ATOM 18722 C C . LYS D 1 225 ? 25.15200 70.60700 89.96700 1.000 46.14367 225 LYS D C 1
ATOM 18723 O O . LYS D 1 225 ? 26.03500 70.71800 90.85000 1.000 32.38479 225 LYS D O 1
ATOM 18742 N N . ASP D 1 226 ? 23.92700 71.14800 90.02000 1.000 45.99673 226 ASP D N 1
ATOM 18743 C CA . ASP D 1 226 ? 23.38200 71.91500 91.17000 1.000 35.52617 226 ASP D CA 1
ATOM 18744 C C . ASP D 1 226 ? 24.42600 72.94500 91.59300 1.000 39.13069 226 ASP D C 1
ATOM 18745 O O . ASP D 1 226 ? 24.66600 73.09800 92.81300 1.000 42.81795 226 ASP D O 1
ATOM 18754 N N . GLY D 1 227 ? 25.05000 73.60600 90.61700 1.000 44.70728 227 GLY D N 1
ATOM 18755 C CA . GLY D 1 227 ? 25.93200 74.75900 90.87300 1.000 47.37340 227 GLY D CA 1
ATOM 18756 C C . GLY D 1 227 ? 27.34500 74.37000 91.27400 1.000 34.65352 227 GLY D C 1
ATOM 18757 O O . GLY D 1 227 ? 28.11700 75.29800 91.56800 1.000 37.85578 227 GLY D O 1
ATOM 18761 N N . LYS D 1 228 ? 27.67800 73.07300 91.28500 1.000 45.85576 228 LYS D N 1
ATOM 18762 C CA . LYS D 1 228 ? 29.01500 72.57600 91.71800 1.000 44.43780 228 LYS D CA 1
ATOM 18763 C C . LYS D 1 228 ? 29.74400 72.00900 90.49900 1.000 40.29173 228 LYS D C 1
ATOM 18764 O O . LYS D 1 228 ? 29.09600 71.36200 89.65400 1.000 44.29598 228 LYS D O 1
ATOM 18783 N N . LEU D 1 229 ? 31.04600 72.25500 90.42900 1.000 35.28702 229 LEU D N 1
ATOM 18784 C CA . LEU D 1 229 ? 31.93700 71.73200 89.36600 1.000 40.43906 229 LEU D CA 1
ATOM 18785 C C . LEU D 1 229 ? 32.60400 70.44600 89.86100 1.000 44.55449 229 LEU D C 1
ATOM 18786 O O . LEU D 1 229 ? 33.09100 70.42900 90.99900 1.000 39.42047 229 LEU D O 1
ATOM 18802 N N . TYR D 1 230 ? 32.65400 69.42200 89.01300 1.000 35.45397 230 TYR D N 1
ATOM 18803 C CA . TYR D 1 230 ? 33.34200 68.14200 89.29500 1.000 38.70444 230 TYR D CA 1
ATOM 18804 C C . TYR D 1 230 ? 34.29100 67.85800 88.13200 1.000 37.66821 230 TYR D C 1
ATOM 18805 O O . TYR D 1 230 ? 33.84000 67.87700 86.98400 1.000 37.52844 230 TYR D O 1
ATOM 18823 N N . THR D 1 231 ? 35.55900 67.58900 88.42700 1.000 27.70610 231 THR D N 1
ATOM 18824 C CA . THR D 1 231 ? 36.56700 67.28600 87.38500 1.000 28.68326 231 THR D CA 1
ATOM 18825 C C . THR D 1 231 ? 37.51100 66.21400 87.91000 1.000 36.60199 231 THR D C 1
ATOM 18826 O O . THR D 1 231 ? 37.92700 66.26000 89.07600 1.000 34.49453 231 THR D O 1
ATOM 18837 N N . PRO D 1 232 ? 37.87500 65.21700 87.06100 1.000 34.90335 232 PRO D N 1
ATOM 18838 C CA . PRO D 1 232 ? 38.77600 64.14900 87.47400 1.000 28.48354 232 PRO D CA 1
ATOM 18839 C C . PRO D 1 232 ? 40.12600 64.65900 87.97400 1.000 32.60749 232 PRO D C 1
ATOM 18840 O O . PRO D 1 232 ? 40.64800 65.63300 87.44600 1.000 35.06848 232 PRO D O 1
ATOM 18851 N N . ARG D 1 233 ? 40.65000 63.97100 88.98400 1.000 32.17942 233 ARG D N 1
ATOM 18852 C CA . ARG D 1 233 ? 41.98600 64.25700 89.54600 1.000 28.14145 233 ARG D CA 1
ATOM 18853 C C . ARG D 1 233 ? 43.02400 63.40300 88.81900 1.000 30.91995 233 ARG D C 1
ATOM 18854 O O . ARG D 1 233 ? 43.99400 63.96400 88.29900 1.000 34.28938 233 ARG D O 1
ATOM 18875 N N . LYS D 1 234 ? 42.83800 62.09200 88.81900 1.000 30.05980 234 LYS D N 1
ATOM 18876 C CA . LYS D 1 234 ? 43.85200 61.12000 88.33300 1.000 34.35906 234 LYS D CA 1
ATOM 18877 C C . LYS D 1 234 ? 43.55200 60.75000 86.88200 1.000 27.70596 234 LYS D C 1
ATOM 18878 O O . LYS D 1 234 ? 42.41300 60.84400 86.44800 1.000 33.97337 234 LYS D O 1
ATOM 18897 N N . GLY D 1 235 ? 44.57800 60.30000 86.17800 1.000 31.63164 235 GLY D N 1
ATOM 18898 C CA . GLY D 1 235 ? 44.49300 59.78000 84.81500 1.000 31.36085 235 GLY D CA 1
ATOM 18899 C C . GLY D 1 235 ? 44.47600 60.91400 83.81100 1.000 29.87991 235 GLY D C 1
ATOM 18900 O O . GLY D 1 235 ? 44.20800 60.62400 82.65100 1.000 30.92963 235 GLY D O 1
ATOM 18904 N N . VAL D 1 236 ? 44.77600 62.15500 84.21200 1.000 30.00859 236 VAL D N 1
ATOM 18905 C CA . VAL D 1 236 ? 44.60800 63.32100 83.30000 1.000 27.68259 236 VAL D CA 1
ATOM 18906 C C . VAL D 1 236 ? 45.79900 64.26200 83.40500 1.000 37.41626 236 VAL D C 1
ATOM 18907 O O . VAL D 1 236 ? 46.48800 64.26300 84.41900 1.000 29.05840 236 VAL D O 1
ATOM 18920 N N . LEU D 1 237 ? 45.99200 65.06800 82.37900 1.000 31.03980 237 LEU D N 1
ATOM 18921 C CA . LEU D 1 237 ? 46.88700 66.24100 82.44400 1.000 40.51266 237 LEU D CA 1
ATOM 18922 C C . LEU D 1 237 ? 46.26100 67.29200 83.36000 1.000 32.44331 237 LEU D C 1
ATOM 18923 O O . LEU D 1 237 ? 45.04400 67.53100 83.28700 1.000 32.81520 237 LEU D O 1
ATOM 18939 N N . GLU D 1 238 ? 47.08400 67.90000 84.20100 1.000 40.02569 238 GLU D N 1
ATOM 18940 C CA . GLU D 1 238 ? 46.65200 68.98800 85.10900 1.000 38.84864 238 GLU D CA 1
ATOM 18941 C C . GLU D 1 238 ? 46.65100 70.26200 84.28000 1.000 41.54694 238 GLU D C 1
ATOM 18942 O O . GLU D 1 238 ? 47.68900 70.96000 84.25800 1.000 35.12503 238 GLU D O 1
ATOM 18954 N N . GLY D 1 239 ? 45.54200 70.51000 83.58500 1.000 39.99796 239 GLY D N 1
ATOM 18955 C CA . GLY D 1 239 ? 45.44000 71.56800 82.56200 1.000 39.73233 239 GLY D CA 1
ATOM 18956 C C . GLY D 1 239 ? 45.55900 72.97500 83.15000 1.000 34.62952 239 GLY D C 1
ATOM 18957 O O . GLY D 1 239 ? 45.03700 73.23200 84.25300 1.000 34.83974 239 GLY D O 1
ATOM 18961 N N . VAL D 1 240 ? 46.22900 73.86200 82.43100 1.000 34.94083 240 VAL D N 1
ATOM 18962 C CA . VAL D 1 240 ? 46.30700 75.30900 82.77400 1.000 32.69823 240 VAL D CA 1
ATOM 18963 C C . VAL D 1 240 ? 44.93900 75.93700 82.51900 1.000 37.83640 240 VAL D C 1
ATOM 18964 O O . VAL D 1 240 ? 44.55300 76.85500 83.30100 1.000 35.35506 240 VAL D O 1
ATOM 18977 N N . THR D 1 241 ? 44.22300 75.46000 81.49500 1.000 34.49726 241 THR D N 1
ATOM 18978 C CA . THR D 1 241 ? 42.83900 75.92400 81.22900 1.000 45.05762 241 THR D CA 1
ATOM 18979 C C . THR D 1 241 ? 41.95500 75.52200 82.42200 1.000 40.28651 241 THR D C 1
ATOM 18980 O O . THR D 1 241 ? 41.17700 76.37600 82.92700 1.000 32.27517 241 THR D O 1
ATOM 18991 N N . ARG D 1 242 ? 42.08400 74.27600 82.87800 1.000 37.13755 242 ARG D N 1
ATOM 18992 C CA . ARG D 1 242 ? 41.30600 73.78500 84.03800 1.000 31.74420 242 ARG D CA 1
ATOM 18993 C C . ARG D 1 242 ? 41.63600 74.67000 85.24300 1.000 43.09768 242 ARG D C 1
ATOM 18994 O O . ARG D 1 242 ? 40.69300 75.10200 85.93200 1.000 35.21349 242 ARG D O 1
ATOM 19015 N N . LYS D 1 243 ? 42.91900 74.93500 85.49000 1.000 26.12667 243 LYS D N 1
ATOM 19016 C CA . LYS D 1 243 ? 43.33900 75.80300 86.61500 1.000 38.26364 243 LYS D CA 1
ATOM 19017 C C . LYS D 1 243 ? 42.63000 77.15800 86.50600 1.000 42.75446 243 LYS D C 1
ATOM 19018 O O . LYS D 1 243 ? 42.07900 77.62800 87.50800 1.000 37.87096 243 LYS D O 1
ATOM 19037 N N . SER D 1 244 ? 42.64600 77.76800 85.32400 1.000 41.85372 244 SER D N 1
ATOM 19038 C CA . SER D 1 244 ? 42.07200 79.11100 85.08200 1.000 35.26602 244 SER D CA 1
ATOM 19039 C C . SER D 1 244 ? 40.56000 79.07000 85.35700 1.000 46.07379 244 SER D C 1
ATOM 19040 O O . SER D 1 244 ? 40.03400 79.99600 86.02400 1.000 29.46315 244 SER D O 1
ATOM 19048 N N . VAL D 1 245 ? 39.87000 78.04600 84.86300 1.000 34.89036 245 VAL D N 1
ATOM 19049 C CA . VAL D 1 245 ? 38.38600 77.97100 84.95900 1.000 34.76892 245 VAL D CA 1
ATOM 19050 C C . VAL D 1 245 ? 38.00700 77.78100 86.42500 1.000 43.27461 245 VAL D C 1
ATOM 19051 O O . VAL D 1 245 ? 37.00700 78.36700 86.86900 1.000 49.10843 245 VAL D O 1
ATOM 19064 N N . LEU D 1 246 ? 38.79000 76.99900 87.15500 1.000 43.61650 246 LEU D N 1
ATOM 19065 C CA . LEU D 1 246 ? 38.55800 76.73600 88.59900 1.000 39.82217 246 LEU D CA 1
ATOM 19066 C C . LEU D 1 246 ? 38.82000 78.01300 89.40100 1.000 45.83294 246 LEU D C 1
ATOM 19067 O O . LEU D 1 246 ? 38.05900 78.25900 90.35200 1.000 47.28142 246 LEU D O 1
ATOM 19083 N N . ALA D 1 247 ? 39.83800 78.80600 89.05200 1.000 39.85013 247 ALA D N 1
ATOM 19084 C CA . ALA D 1 247 ? 40.08800 80.11500 89.70300 1.000 45.88498 247 ALA D CA 1
ATOM 19085 C C . ALA D 1 247 ? 38.88800 81.02800 89.45400 1.000 40.32332 247 ALA D C 1
ATOM 19086 O O . ALA D 1 247 ? 38.42400 81.67900 90.41600 1.000 43.49297 247 ALA D O 1
ATOM 19093 N N . VAL D 1 248 ? 38.38500 81.04900 88.21600 1.000 46.04226 248 VAL D N 1
ATOM 19094 C CA . VAL D 1 248 ? 37.20800 81.86700 87.79200 1.000 42.53335 248 VAL D CA 1
ATOM 19095 C C . VAL D 1 248 ? 35.97000 81.36100 88.54200 1.000 49.86431 248 VAL D C 1
ATOM 19096 O O . VAL D 1 248 ? 35.07800 82.18400 88.83200 1.000 47.79048 248 VAL D O 1
ATOM 19109 N N . ALA D 1 249 ? 35.92600 80.05800 88.84000 1.000 39.15788 249 ALA D N 1
ATOM 19110 C CA . ALA D 1 249 ? 34.82300 79.37800 89.56100 1.000 43.29907 249 ALA D CA 1
ATOM 19111 C C . ALA D 1 249 ? 34.87500 79.75100 91.04700 1.000 43.80923 249 ALA D C 1
ATOM 19112 O O . ALA D 1 249 ? 33.81300 80.08000 91.61200 1.000 49.70101 249 ALA D O 1
ATOM 19119 N N . GLU D 1 250 ? 36.06800 79.69700 91.64900 1.000 53.81210 250 GLU D N 1
ATOM 19120 C CA . GLU D 1 250 ? 36.31000 80.03400 93.07800 1.000 62.81908 250 GLU D CA 1
ATOM 19121 C C . GLU D 1 250 ? 35.89700 81.49100 93.31800 1.000 52.68490 250 GLU D C 1
ATOM 19122 O O . GLU D 1 250 ? 35.14400 81.74500 94.27800 1.000 55.71101 250 GLU D O 1
ATOM 19134 N N . LYS D 1 251 ? 36.38100 82.40000 92.46600 1.000 47.40693 251 LYS D N 1
ATOM 19135 C CA . LYS D 1 251 ? 36.09200 83.86000 92.50700 1.000 41.64446 251 LYS D CA 1
ATOM 19136 C C . LYS D 1 251 ? 34.59000 84.12100 92.31600 1.000 54.53250 251 LYS D C 1
ATOM 19137 O O . LYS D 1 251 ? 34.08600 85.08300 92.93100 1.000 50.09023 251 LYS D O 1
ATOM 19156 N N . LEU D 1 252 ? 33.85800 83.33000 91.53700 1.000 54.71586 252 LEU D N 1
ATOM 19157 C CA . LEU D 1 252 ? 32.41000 83.56700 91.31500 1.000 43.63318 252 LEU D CA 1
ATOM 19158 C C . LEU D 1 252 ? 31.55900 82.91100 92.40400 1.000 59.14851 252 LEU D C 1
ATOM 19159 O O . LEU D 1 252 ? 30.35900 83.08900 92.37600 1.000 57.67110 252 LEU D O 1
ATOM 19175 N N . GLY D 1 253 ? 32.14600 82.12700 93.29100 1.000 46.44463 253 GLY D N 1
ATOM 19176 C CA . GLY D 1 253 ? 31.42900 81.46900 94.38800 1.000 46.02170 253 GLY D CA 1
ATOM 19177 C C . GLY D 1 253 ? 30.83700 80.13900 93.98700 1.000 51.11538 253 GLY D C 1
ATOM 19178 O O . GLY D 1 253 ? 29.92700 79.71900 94.62500 1.000 52.20433 253 GLY D O 1
ATOM 19182 N N . TYR D 1 254 ? 31.31300 79.54800 92.90400 1.000 58.41562 254 TYR D N 1
ATOM 19183 C CA . TYR D 1 254 ? 30.92000 78.19000 92.46300 1.000 41.29516 254 TYR D CA 1
ATOM 19184 C C . TYR D 1 254 ? 31.86100 77.18200 93.11900 1.000 48.11463 254 TYR D C 1
ATOM 19185 O O . TYR D 1 254 ? 33.06800 77.22000 92.86500 1.000 55.19552 254 TYR D O 1
ATOM 19203 N N . PRO D 1 255 ? 31.35500 76.27100 93.99000 1.000 42.72435 255 PRO D N 1
ATOM 19204 C CA . PRO D 1 255 ? 32.18800 75.24300 94.59700 1.000 41.24757 255 PRO D CA 1
ATOM 19205 C C . PRO D 1 255 ? 32.66200 74.26000 93.52400 1.000 39.86997 255 PRO D C 1
ATOM 19206 O O . PRO D 1 255 ? 31.93800 73.97100 92.58900 1.000 43.19687 255 PRO D O 1
ATOM 19217 N N . TYR D 1 256 ? 33.87000 73.74700 93.70000 1.000 37.93452 256 TYR D N 1
ATOM 19218 C CA . TYR D 1 256 ? 34.43700 72.73300 92.78900 1.000 46.94223 256 TYR D CA 1
ATOM 19219 C C . TYR D 1 256 ? 35.16500 71.66200 93.58700 1.000 40.40965 256 TYR D C 1
ATOM 19220 O O . TYR D 1 256 ? 35.52500 71.89400 94.74900 1.000 40.90911 256 TYR D O 1
ATOM 19238 N N . THR D 1 257 ? 35.34000 70.51400 92.95100 1.000 33.15766 257 THR D N 1
ATOM 19239 C CA . THR D 1 257 ? 36.07500 69.35900 93.52300 1.000 42.96688 257 THR D CA 1
ATOM 19240 C C . THR D 1 257 ? 36.93200 68.72300 92.42700 1.000 38.46736 257 THR D C 1
ATOM 19241 O O . THR D 1 257 ? 36.41700 68.48600 91.30800 1.000 31.94998 257 THR D O 1
ATOM 19252 N N . ILE D 1 258 ? 38.20200 68.49400 92.74300 1.000 39.93915 258 ILE D N 1
ATOM 19253 C CA . ILE D 1 258 ? 39.13600 67.72400 91.88100 1.000 36.33502 258 ILE D CA 1
ATOM 19254 C C . ILE D 1 258 ? 39.27800 66.34300 92.51800 1.000 31.81982 258 ILE D C 1
ATOM 19255 O O . ILE D 1 258 ? 40.02500 66.21900 93.49600 1.000 32.64994 258 ILE D O 1
ATOM 19271 N N . ASP D 1 259 ? 38.57300 65.35500 91.98200 1.000 32.88908 259 ASP D N 1
ATOM 19272 C CA . ASP D 1 259 ? 38.47700 64.00400 92.59100 1.000 33.53603 259 ASP D CA 1
ATOM 19273 C C . ASP D 1 259 ? 37.90600 63.05000 91.55500 1.000 34.21895 259 ASP D C 1
ATOM 19274 O O . ASP D 1 259 ? 37.60800 63.49800 90.46300 1.000 33.65353 259 ASP D O 1
ATOM 19283 N N . ASP D 1 260 ? 37.77100 61.78200 91.90700 1.000 35.63420 260 ASP D N 1
ATOM 19284 C CA . ASP D 1 260 ? 37.11400 60.76400 91.05000 1.000 36.83230 260 ASP D CA 1
ATOM 19285 C C . ASP D 1 260 ? 35.76900 61.32500 90.59400 1.000 34.52827 260 ASP D C 1
ATOM 19286 O O . ASP D 1 260 ? 35.03200 61.88300 91.41600 1.000 35.42403 260 ASP D O 1
ATOM 19295 N N . VAL D 1 261 ? 35.48200 61.19400 89.30900 1.000 31.60551 261 VAL D N 1
ATOM 19296 C CA . VAL D 1 261 ? 34.15900 61.51600 88.71200 1.000 32.31317 261 VAL D CA 1
ATOM 19297 C C . VAL D 1 261 ? 33.59700 60.23300 88.12100 1.000 32.44618 261 VAL D C 1
ATOM 19298 O O . VAL D 1 261 ? 33.94600 59.83000 87.01300 1.000 33.21045 261 VAL D O 1
ATOM 19311 N N . PRO D 1 262 ? 32.72100 59.52000 88.85800 1.000 39.63230 262 PRO D N 1
ATOM 19312 C CA . PRO D 1 262 ? 32.10900 58.30900 88.31900 1.000 32.91468 262 PRO D CA 1
ATOM 19313 C C . PRO D 1 262 ? 31.35200 58.59600 87.02100 1.000 31.61824 262 PRO D C 1
ATOM 19314 O O . PRO D 1 262 ? 30.77400 59.64300 86.87600 1.000 28.63290 262 PRO D O 1
ATOM 19325 N N . VAL D 1 263 ? 31.38700 57.64000 86.10100 1.000 32.21399 263 VAL D N 1
ATOM 19326 C CA . VAL D 1 263 ? 30.77100 57.77700 84.76000 1.000 33.29001 263 VAL D CA 1
ATOM 19327 C C . VAL D 1 263 ? 29.30500 58.19000 84.93000 1.000 37.77985 263 VAL D C 1
ATOM 19328 O O . VAL D 1 263 ? 28.82800 59.02200 84.15300 1.000 34.99971 263 VAL D O 1
ATOM 19341 N N . GLU D 1 264 ? 28.60500 57.61900 85.90400 1.000 35.98099 264 GLU D N 1
ATOM 19342 C CA . GLU D 1 264 ? 27.14400 57.83700 86.07100 1.000 39.95285 264 GLU D CA 1
ATOM 19343 C C . GLU D 1 264 ? 26.85400 59.34000 86.11500 1.000 33.84184 264 GLU D C 1
ATOM 19344 O O . GLU D 1 264 ? 25.82200 59.75800 85.57900 1.000 39.43313 264 GLU D O 1
ATOM 19356 N N . LEU D 1 265 ? 27.73100 60.12300 86.73200 1.000 27.59372 265 LEU D N 1
ATOM 19357 C CA . LEU D 1 265 ? 27.48200 61.56400 86.96000 1.000 34.97966 265 LEU D CA 1
ATOM 19358 C C . LEU D 1 265 ? 27.40400 62.32500 85.62500 1.000 40.73294 265 LEU D C 1
ATOM 19359 O O . LEU D 1 265 ? 26.71200 63.36000 85.57600 1.000 35.01201 265 LEU D O 1
ATOM 19375 N N . ALA D 1 266 ? 28.05500 61.83800 84.56900 1.000 35.75731 266 ALA D N 1
ATOM 19376 C CA . ALA D 1 266 ? 27.98400 62.43300 83.21100 1.000 33.41049 266 ALA D CA 1
ATOM 19377 C C . ALA D 1 266 ? 26.54000 62.45900 82.70900 1.000 40.05880 266 ALA D C 1
ATOM 19378 O O . ALA D 1 266 ? 26.18100 63.41300 81.99100 1.000 36.41209 266 ALA D O 1
ATOM 19385 N N . TYR D 1 267 ? 25.74400 61.44900 83.05600 1.000 34.39826 267 TYR D N 1
ATOM 19386 C CA . TYR D 1 267 ? 24.34800 61.30400 82.58000 1.000 32.19015 267 TYR D CA 1
ATOM 19387 C C . TYR D 1 267 ? 23.36900 62.06400 83.47800 1.000 43.34298 267 TYR D C 1
ATOM 19388 O O . TYR D 1 267 ? 22.21000 62.19600 83.08000 1.000 34.63669 267 TYR D O 1
ATOM 19406 N N . GLN D 1 268 ? 23.80700 62.58300 84.62800 1.000 38.72023 268 GLN D N 1
ATOM 19407 C CA . GLN D 1 268 ? 22.89400 63.20700 85.62200 1.000 31.22466 268 GLN D CA 1
ATOM 19408 C C . GLN D 1 268 ? 23.24900 64.68500 85.80100 1.000 40.79279 268 GLN D C 1
ATOM 19409 O O . GLN D 1 268 ? 22.60600 65.31300 86.61600 1.000 30.30827 268 GLN D O 1
ATOM 19423 N N . CYS D 1 269 ? 24.24300 65.21900 85.08800 1.000 42.33995 269 CYS D N 1
ATOM 19424 C CA . CYS D 1 269 ? 24.72000 66.60100 85.33000 1.000 35.11336 269 CYS D CA 1
ATOM 19425 C C . CYS D 1 269 ? 23.83600 67.59000 84.56000 1.000 37.36627 269 CYS D C 1
ATOM 19426 O O . CYS D 1 269 ? 22.98700 67.14600 83.75900 1.000 38.84053 269 CYS D O 1
ATOM 19434 N N . ASP D 1 270 ? 24.04300 68.88100 84.80600 1.000 38.56700 270 ASP D N 1
ATOM 19435 C CA . ASP D 1 270 ? 23.26400 69.99700 84.21000 1.000 36.86186 270 ASP D CA 1
ATOM 19436 C C . ASP D 1 270 ? 24.01600 70.57900 83.02100 1.000 37.87636 270 ASP D C 1
ATOM 19437 O O . ASP D 1 270 ? 23.34500 70.94800 82.03700 1.000 45.49228 270 ASP D O 1
ATOM 19446 N N . GLU D 1 271 ? 25.34500 70.70700 83.13500 1.000 37.89258 271 GLU D N 1
ATOM 19447 C CA . GLU D 1 271 ? 26.21200 71.25700 82.05600 1.000 43.35697 271 GLU D CA 1
ATOM 19448 C C . GLU D 1 271 ? 27.50600 70.45100 81.98500 1.000 37.90626 271 GLU D C 1
ATOM 19449 O O . GLU D 1 271 ? 27.90600 69.87200 83.02100 1.000 39.19735 271 GLU D O 1
ATOM 19461 N N . ILE D 1 272 ? 28.13000 70.45100 80.80600 1.000 40.16194 272 ILE D N 1
ATOM 19462 C CA . ILE D 1 272 ? 29.47500 69.84800 80.57900 1.000 34.67775 272 ILE D CA 1
ATOM 19463 C C . ILE D 1 272 ? 30.35900 70.87900 79.88000 1.000 32.74180 272 ILE D C 1
ATOM 19464 O O . ILE D 1 272 ? 29.92300 71.43300 78.86900 1.000 36.78127 272 ILE D O 1
ATOM 19480 N N . LEU D 1 273 ? 31.56200 71.10200 80.41000 1.000 37.21018 273 LEU D N 1
ATOM 19481 C CA . LEU D 1 273 ? 32.62300 71.88800 79.73700 1.000 37.21783 273 LEU D CA 1
ATOM 19482 C C . LEU D 1 273 ? 33.76200 70.95500 79.35400 1.000 42.44051 273 LEU D C 1
ATOM 19483 O O . LEU D 1 273 ? 34.16200 70.11800 80.18700 1.000 39.22334 273 LEU D O 1
ATOM 19499 N N . PHE D 1 274 ? 34.28300 71.14600 78.14800 1.000 44.66907 274 PHE D N 1
ATOM 19500 C CA . PHE D 1 274 ? 35.66200 70.74500 77.79000 1.000 38.17862 274 PHE D CA 1
ATOM 19501 C C . PHE D 1 274 ? 36.53800 71.98300 77.87900 1.000 36.67552 274 PHE D C 1
ATOM 19502 O O . PHE D 1 274 ? 36.09200 73.05900 77.43900 1.000 45.78814 274 PHE D O 1
ATOM 19519 N N . VAL D 1 275 ? 37.73700 71.83800 78.43300 1.000 38.56056 275 VAL D N 1
ATOM 19520 C CA . VAL D 1 275 ? 38.66400 72.99100 78.59800 1.000 38.12801 275 VAL D CA 1
ATOM 19521 C C . VAL D 1 275 ? 40.01900 72.59100 78.02900 1.000 35.09589 275 VAL D C 1
ATOM 19522 O O . VAL D 1 275 ? 40.45100 71.45200 78.26500 1.000 38.18897 275 VAL D O 1
ATOM 19535 N N . THR D 1 276 ? 40.62700 73.50100 77.28200 1.000 31.86438 276 THR D N 1
ATOM 19536 C CA . THR D 1 276 ? 41.96900 73.30100 76.68600 1.000 44.41212 276 THR D CA 1
ATOM 19537 C C . THR D 1 276 ? 42.52200 74.65400 76.24100 1.000 44.26586 276 THR D C 1
ATOM 19538 O O . THR D 1 276 ? 41.72600 75.60700 76.05400 1.000 42.12604 276 THR D O 1
ATOM 19549 N N . THR D 1 277 ? 43.83400 74.74200 76.09100 1.000 37.54192 277 THR D N 1
ATOM 19550 C CA . THR D 1 277 ? 44.48400 75.97400 75.58900 1.000 46.48526 277 THR D CA 1
ATOM 19551 C C . THR D 1 277 ? 43.99200 76.26500 74.16300 1.000 40.41344 277 THR D C 1
ATOM 19552 O O . THR D 1 277 ? 43.76300 77.45300 73.83400 1.000 46.92534 277 THR D O 1
ATOM 19563 N N . ALA D 1 278 ? 43.80600 75.23500 73.34500 1.000 32.96389 278 ALA D N 1
ATOM 19564 C CA . ALA D 1 278 ? 43.43000 75.39100 71.92000 1.000 31.77651 278 ALA D CA 1
ATOM 19565 C C . ALA D 1 278 ? 41.90000 75.43900 71.79000 1.000 33.78746 278 ALA D C 1
ATOM 19566 O O . ALA D 1 278 ? 41.30100 74.47800 71.26500 1.000 37.90912 278 ALA D O 1
ATOM 19573 N N . GLY D 1 279 ? 41.28600 76.51700 72.26200 1.000 34.70003 279 GLY D N 1
ATOM 19574 C CA . GLY D 1 279 ? 39.82400 76.71400 72.16400 1.000 42.02615 279 GLY D CA 1
ATOM 19575 C C . GLY D 1 279 ? 39.21600 77.33800 73.40900 1.000 39.71567 279 GLY D C 1
ATOM 19576 O O . GLY D 1 279 ? 38.13900 77.96100 73.29400 1.000 40.48239 279 GLY D O 1
ATOM 19580 N N . GLY D 1 280 ? 39.86700 77.17200 74.55500 1.000 44.70451 280 GLY D N 1
ATOM 19581 C CA . GLY D 1 280 ? 39.40500 77.75400 75.82500 1.000 38.00883 280 GLY D CA 1
ATOM 19582 C C . GLY D 1 280 ? 38.31400 76.93900 76.48200 1.000 35.97659 280 GLY D C 1
ATOM 19583 O O . GLY D 1 280 ? 38.53000 75.74400 76.74700 1.000 42.95026 280 GLY D O 1
ATOM 19587 N N . VAL D 1 281 ? 37.17000 77.57600 76.71900 1.000 42.22030 281 VAL D N 1
ATOM 19588 C CA . VAL D 1 281 ? 35.98400 76.95000 77.36500 1.000 34.60013 281 VAL D CA 1
ATOM 19589 C C . VAL D 1 281 ? 35.03700 76.50300 76.25000 1.000 42.04134 281 VAL D C 1
ATOM 19590 O O . VAL D 1 281 ? 34.61100 77.36400 75.42500 1.000 40.91908 281 VAL D O 1
ATOM 19603 N N . MET D 1 282 ? 34.70700 75.21300 76.22700 1.000 36.10420 282 MET D N 1
ATOM 19604 C CA . MET D 1 282 ? 34.02200 74.57500 75.08700 1.000 29.18460 282 MET D CA 1
ATOM 19605 C C . MET D 1 282 ? 32.81900 73.80100 75.61200 1.000 36.72879 282 MET D C 1
ATOM 19606 O O . MET D 1 282 ? 32.92900 72.67300 76.06100 1.000 36.93781 282 MET D O 1
ATOM 19620 N N . PRO D 1 283 ? 31.61100 74.39800 75.62300 1.000 42.90218 283 PRO D N 1
ATOM 19621 C CA . PRO D 1 283 ? 30.44400 73.72400 76.18200 1.000 31.81451 283 PRO D CA 1
ATOM 19622 C C . PRO D 1 283 ? 29.98000 72.54600 75.32300 1.000 34.49009 283 PRO D C 1
ATOM 19623 O O . PRO D 1 283 ? 30.10700 72.58600 74.11000 1.000 39.40173 283 PRO D O 1
ATOM 19634 N N . ILE D 1 284 ? 29.46800 71.52200 75.99600 1.000 28.90492 284 ILE D N 1
ATOM 19635 C CA . ILE D 1 284 ? 28.99800 70.25700 75.36700 1.000 31.00026 284 ILE D CA 1
ATOM 19636 C C . ILE D 1 284 ? 27.53900 70.06400 75.77600 1.000 38.22780 284 ILE D C 1
ATOM 19637 O O . ILE D 1 284 ? 27.25400 70.03000 76.98100 1.000 36.18648 284 ILE D O 1
ATOM 19653 N N . THR D 1 285 ? 26.66300 69.98900 74.77800 1.000 30.77065 285 THR D N 1
ATOM 19654 C CA . THR D 1 285 ? 25.19700 70.02200 74.97400 1.000 38.38963 285 THR D CA 1
ATOM 19655 C C . THR D 1 285 ? 24.57000 68.71600 74.49700 1.000 33.50213 285 THR D C 1
ATOM 19656 O O . THR D 1 285 ? 23.37700 68.52700 74.78000 1.000 30.36388 285 THR D O 1
ATOM 19667 N N . THR D 1 286 ? 25.32200 67.84900 73.83000 1.000 32.36706 286 THR D N 1
ATOM 19668 C CA . THR D 1 286 ? 24.85500 66.49600 73.44300 1.000 31.78685 286 THR D CA 1
ATOM 19669 C C . THR D 1 286 ? 25.87100 65.46800 73.95500 1.000 40.38447 286 THR D C 1
ATOM 19670 O O . THR D 1 286 ? 27.08600 65.65400 73.70100 1.000 37.62038 286 THR D O 1
ATOM 19681 N N . LEU D 1 287 ? 25.39800 64.41300 74.63200 1.000 32.50082 287 LEU D N 1
ATOM 19682 C CA . LEU D 1 287 ? 26.23200 63.29200 75.12500 1.000 27.80040 287 LEU D CA 1
ATOM 19683 C C . LEU D 1 287 ? 25.55200 61.97100 74.74500 1.000 33.04087 287 LEU D C 1
ATOM 19684 O O . LEU D 1 287 ? 24.37700 61.75100 75.10100 1.000 38.68285 287 LEU D O 1
ATOM 19700 N N . ASP D 1 288 ? 26.26400 61.10600 74.03800 1.000 37.45943 288 ASP D N 1
ATOM 19701 C CA . ASP D 1 288 ? 25.74400 59.78300 73.60500 1.000 32.95386 288 ASP D CA 1
ATOM 19702 C C . ASP D 1 288 ? 24.40700 59.99900 72.88700 1.000 40.57720 288 ASP D C 1
ATOM 19703 O O . ASP D 1 288 ? 23.49000 59.20700 73.09000 1.000 34.75374 288 ASP D O 1
ATOM 19712 N N . GLY D 1 289 ? 24.30400 61.05700 72.08000 1.000 43.77757 289 GLY D N 1
ATOM 19713 C CA . GLY D 1 289 ? 23.13500 61.32900 71.22200 1.000 33.94958 289 GLY D CA 1
ATOM 19714 C C . GLY D 1 289 ? 21.96100 61.93200 71.98100 1.000 45.41464 289 GLY D C 1
ATOM 19715 O O . GLY D 1 289 ? 20.89400 62.05900 71.37000 1.000 41.41293 289 GLY D O 1
ATOM 19719 N N . GLN D 1 290 ? 22.12400 62.32000 73.24800 1.000 35.28325 290 GLN D N 1
ATOM 19720 C CA . GLN D 1 290 ? 21.00600 62.83100 74.08000 1.000 41.10203 290 GLN D CA 1
ATOM 19721 C C . GLN D 1 290 ? 21.38400 64.18700 74.65900 1.000 38.15403 290 GLN D C 1
ATOM 19722 O O . GLN D 1 290 ? 22.55000 64.51100 74.81300 1.000 41.26027 290 GLN D O 1
ATOM 19736 N N . PRO D 1 291 ? 20.39700 65.02900 74.99400 1.000 40.66353 291 PRO D N 1
ATOM 19737 C CA . PRO D 1 291 ? 20.70500 66.35100 75.51600 1.000 38.07521 291 PRO D CA 1
ATOM 19738 C C . PRO D 1 291 ? 21.39300 66.25400 76.88400 1.000 33.65791 291 PRO D C 1
ATOM 19739 O O . PRO D 1 291 ? 21.09500 65.38600 77.67200 1.000 38.17312 291 PRO D O 1
ATOM 19750 N N . VAL D 1 292 ? 22.33800 67.15500 77.09900 1.000 48.86853 292 VAL D N 1
ATOM 19751 C CA . VAL D 1 292 ? 22.91600 67.43400 78.43800 1.000 44.05911 292 VAL D CA 1
ATOM 19752 C C . VAL D 1 292 ? 21.97800 68.42000 79.12300 1.000 39.01405 292 VAL D C 1
ATOM 19753 O O . VAL D 1 292 ? 21.85400 69.56400 78.62200 1.000 44.25272 292 VAL D O 1
ATOM 19766 N N . GLY D 1 293 ? 21.33700 68.00600 80.21400 1.000 41.30566 293 GLY D N 1
ATOM 19767 C CA . GLY D 1 293 ? 20.32800 68.84500 80.89500 1.000 44.16239 293 GLY D CA 1
ATOM 19768 C C . GLY D 1 293 ? 19.23800 69.25400 79.92200 1.000 40.75638 293 GLY D C 1
ATOM 19769 O O . GLY D 1 293 ? 18.66600 68.34400 79.29800 1.000 34.85697 293 GLY D O 1
ATOM 19773 N N . ASP D 1 294 ? 19.01800 70.56000 79.72600 1.000 45.32822 294 ASP D N 1
ATOM 19774 C CA . ASP D 1 294 ? 17.95200 71.10000 78.83500 1.000 44.03144 294 ASP D CA 1
ATOM 19775 C C . ASP D 1 294 ? 18.43900 71.21000 77.37500 1.000 49.76698 294 ASP D C 1
ATOM 19776 O O . ASP D 1 294 ? 17.69800 71.76500 76.55600 1.000 49.37815 294 ASP D O 1
ATOM 19785 N N . GLY D 1 295 ? 19.64400 70.73300 77.05100 1.000 46.16052 295 GLY D N 1
ATOM 19786 C CA . GLY D 1 295 ? 20.18100 70.74400 75.67600 1.000 35.30543 295 GLY D CA 1
ATOM 19787 C C . GLY D 1 295 ? 20.70800 72.11100 75.26800 1.000 39.41387 295 GLY D C 1
ATOM 19788 O O . GLY D 1 295 ? 21.16100 72.23500 74.12100 1.000 31.50234 295 GLY D O 1
ATOM 19792 N N . GLN D 1 296 ? 20.70500 73.09000 76.17900 1.000 40.34595 296 GLN D N 1
ATOM 19793 C CA . GLN D 1 296 ? 21.18300 74.47100 75.90200 1.000 46.73763 296 GLN D CA 1
ATOM 19794 C C . GLN D 1 296 ? 22.55400 74.66000 76.55800 1.000 43.44358 296 GLN D C 1
ATOM 19795 O O . GLN D 1 296 ? 22.85600 73.96000 77.54900 1.000 42.89959 296 GLN D O 1
ATOM 19809 N N . VAL D 1 297 ? 23.33500 75.59900 76.04700 1.000 40.99319 297 VAL D N 1
ATOM 19810 C CA . VAL D 1 297 ? 24.52600 76.08800 76.78400 1.000 46.85246 297 VAL D CA 1
ATOM 19811 C C . VAL D 1 297 ? 24.02200 76.73300 78.07200 1.000 50.63930 297 VAL D C 1
ATOM 19812 O O . VAL D 1 297 ? 23.17400 77.60700 77.99700 1.000 51.25374 297 VAL D O 1
ATOM 19825 N N . GLY D 1 298 ? 24.51400 76.27500 79.21000 1.000 48.20848 298 GLY D N 1
ATOM 19826 C CA . GLY D 1 298 ? 23.96900 76.64000 80.52300 1.000 42.21355 298 GLY D CA 1
ATOM 19827 C C . GLY D 1 298 ? 24.56100 77.95200 81.02500 1.000 47.89895 298 GLY D C 1
ATOM 19828 O O . GLY D 1 298 ? 25.55700 78.44800 80.48400 1.000 47.87217 298 GLY D O 1
ATOM 19832 N N . PRO D 1 299 ? 23.95500 78.53600 82.07800 1.000 36.85954 299 PRO D N 1
ATOM 19833 C CA . PRO D 1 299 ? 24.40600 79.81400 82.60800 1.000 48.84059 299 PRO D CA 1
ATOM 19834 C C . PRO D 1 299 ? 25.80400 79.77000 83.25000 1.000 40.63820 299 PRO D C 1
ATOM 19835 O O . PRO D 1 299 ? 26.52800 80.74900 83.18900 1.000 44.13627 299 PRO D O 1
ATOM 19846 N N . ILE D 1 300 ? 26.15500 78.65900 83.88300 1.000 47.75601 300 ILE D N 1
ATOM 19847 C CA . ILE D 1 300 ? 27.46200 78.56500 84.60300 1.000 43.09988 300 ILE D CA 1
ATOM 19848 C C . ILE D 1 300 ? 28.56100 78.44400 83.54900 1.000 43.56405 300 ILE D C 1
ATOM 19849 O O . ILE D 1 300 ? 29.58400 79.14500 83.68700 1.000 46.72088 300 ILE D O 1
ATOM 19865 N N . SER D 1 301 ? 28.32500 77.65900 82.49400 1.000 40.39200 301 SER D N 1
ATOM 19866 C CA . SER D 1 301 ? 29.25100 77.54700 81.33400 1.000 41.92007 301 SER D CA 1
ATOM 19867 C C . SER D 1 301 ? 29.53700 78.94700 80.78100 1.000 37.46830 301 SER D C 1
ATOM 19868 O O . SER D 1 301 ? 30.70000 79.29900 80.61800 1.000 38.60884 301 SER D O 1
ATOM 19876 N N . LYS D 1 302 ? 28.48900 79.72600 80.53500 1.000 47.03999 302 LYS D N 1
ATOM 19877 C CA . LYS D 1 302 ? 28.62300 81.09600 79.96300 1.000 42.42497 302 LYS D CA 1
ATOM 19878 C C . LYS D 1 302 ? 29.42900 81.99300 80.91100 1.000 31.75682 302 LYS D C 1
ATOM 19879 O O . LYS D 1 302 ? 30.31100 82.69700 80.42300 1.000 42.19595 302 LYS D O 1
ATOM 19898 N N . ALA D 1 303 ? 29.14800 81.96000 82.21000 1.000 31.75424 303 ALA D N 1
ATOM 19899 C CA . ALA D 1 303 ? 29.84300 82.77700 83.22900 1.000 33.81145 303 ALA D CA 1
ATOM 19900 C C . ALA D 1 303 ? 31.33500 82.42500 83.26900 1.000 50.72713 303 ALA D C 1
ATOM 19901 O O . ALA D 1 303 ? 32.17900 83.35800 83.33900 1.000 39.85991 303 ALA D O 1
ATOM 19908 N N . LEU D 1 304 ? 31.65900 81.12900 83.24000 1.000 50.14212 304 LEU D N 1
ATOM 19909 C CA . LEU D 1 304 ? 33.06600 80.65800 83.30400 1.000 34.57560 304 LEU D CA 1
ATOM 19910 C C . LEU D 1 304 ? 33.77700 81.01300 81.99600 1.000 34.86420 304 LEU D C 1
ATOM 19911 O O . LEU D 1 304 ? 34.92100 81.47700 82.04300 1.000 42.02230 304 LEU D O 1
ATOM 19927 N N . TRP D 1 305 ? 33.10800 80.80100 80.86900 1.000 51.83929 305 TRP D N 1
ATOM 19928 C CA . TRP D 1 305 ? 33.58900 81.20400 79.52100 1.000 47.81411 305 TRP D CA 1
ATOM 19929 C C . TRP D 1 305 ? 33.99900 82.67700 79.56000 1.000 49.92891 305 TRP D C 1
ATOM 19930 O O . TRP D 1 305 ? 35.15000 82.99500 79.18000 1.000 36.36024 305 TRP D O 1
ATOM 19951 N N . LYS D 1 306 ? 33.10400 83.54200 80.04000 1.000 49.67207 306 LYS D N 1
ATOM 19952 C CA . LYS D 1 306 ? 33.33700 85.00800 80.06600 1.000 50.21597 306 LYS D CA 1
ATOM 19953 C C . LYS D 1 306 ? 34.53600 85.30700 80.96800 1.000 39.10910 306 LYS D C 1
ATOM 19954 O O . LYS D 1 306 ? 35.44300 86.03400 80.51900 1.000 49.96890 306 LYS D O 1
ATOM 19973 N N . GLY D 1 307 ? 34.54000 84.77800 82.19200 1.000 41.34245 307 GLY D N 1
ATOM 19974 C CA . GLY D 1 307 ? 35.62300 85.04300 83.16400 1.000 41.39664 307 GLY D CA 1
ATOM 19975 C C . GLY D 1 307 ? 36.96400 84.59100 82.61900 1.000 45.42907 307 GLY D C 1
ATOM 19976 O O . GLY D 1 307 ? 37.93900 85.33000 82.76900 1.000 48.30990 307 GLY D O 1
ATOM 19980 N N . TYR D 1 308 ? 37.00600 83.42600 81.97400 1.000 50.32101 308 TYR D N 1
ATOM 19981 C CA . TYR D 1 308 ? 38.24900 82.84500 81.41900 1.000 41.07374 308 TYR D CA 1
ATOM 19982 C C . TYR D 1 308 ? 38.84000 83.83200 80.41700 1.000 40.55141 308 TYR D C 1
ATOM 19983 O O . TYR D 1 308 ? 40.02700 84.19500 80.54000 1.000 53.09410 308 TYR D O 1
ATOM 20001 N N . TRP D 1 309 ? 38.03000 84.26900 79.45400 1.000 40.35235 309 TRP D N 1
ATOM 20002 C CA . TRP D 1 309 ? 38.51300 85.16500 78.37000 1.000 41.05568 309 TRP D CA 1
ATOM 20003 C C . TRP D 1 309 ? 38.82000 86.54900 78.94100 1.000 42.14153 309 TRP D C 1
ATOM 20004 O O . TRP D 1 309 ? 39.85900 87.09200 78.58000 1.000 39.83275 309 TRP D O 1
ATOM 20025 N N . ASP D 1 310 ? 37.98200 87.08000 79.83400 1.000 44.34038 310 ASP D N 1
ATOM 20026 C CA . ASP D 1 310 ? 38.24300 88.38500 80.49900 1.000 44.77124 310 ASP D CA 1
ATOM 20027 C C . ASP D 1 310 ? 39.62500 88.33400 81.16500 1.000 44.83531 310 ASP D C 1
ATOM 20028 O O . ASP D 1 310 ? 40.30900 89.35900 81.17600 1.000 47.79181 310 ASP D O 1
ATOM 20037 N N . ALA D 1 311 ? 40.04400 87.17800 81.68000 1.000 51.76532 311 ALA D N 1
ATOM 20038 C CA . ALA D 1 311 ? 41.30200 87.05200 82.45000 1.000 50.85651 311 ALA D CA 1
ATOM 20039 C C . ALA D 1 311 ? 42.51600 87.10000 81.50800 1.000 48.42337 311 ALA D C 1
ATOM 20040 O O . ALA D 1 311 ? 43.64100 87.23200 82.03500 1.000 53.48391 311 ALA D O 1
ATOM 20047 N N . HIS D 1 312 ? 42.33100 87.06600 80.18300 1.000 48.36514 312 HIS D N 1
ATOM 20048 C CA . HIS D 1 312 ? 43.45300 87.15700 79.20400 1.000 48.52622 312 HIS D CA 1
ATOM 20049 C C . HIS D 1 312 ? 44.02200 88.57600 79.12800 1.000 54.23576 312 HIS D C 1
ATOM 20050 O O . HIS D 1 312 ? 45.05500 88.74100 78.43500 1.000 49.61938 312 HIS D O 1
ATOM 20064 N N . ALA D 1 313 ? 43.36000 89.55200 79.77100 1.000 57.80462 313 ALA D N 1
ATOM 20065 C CA . ALA D 1 313 ? 43.83100 90.95700 79.87700 1.000 61.98385 313 ALA D CA 1
ATOM 20066 C C . ALA D 1 313 ? 44.42000 91.22600 81.26500 1.000 49.72104 313 ALA D C 1
ATOM 20067 O O . ALA D 1 313 ? 45.06800 92.26600 81.39400 1.000 54.91263 313 ALA D O 1
ATOM 20074 N N . ASP D 1 314 ? 44.21300 90.37300 82.28200 1.000 53.97229 314 ASP D N 1
ATOM 20075 C CA . ASP D 1 314 ? 44.67500 90.61600 83.68000 1.000 61.22887 314 ASP D CA 1
ATOM 20076 C C . ASP D 1 314 ? 46.20300 90.73600 83.70500 1.000 54.50435 314 ASP D C 1
ATOM 20077 O O . ASP D 1 314 ? 46.85700 89.73000 83.40800 1.000 56.52178 314 ASP D O 1
ATOM 20086 N N . PRO D 1 315 ? 46.81600 91.84300 84.18500 1.000 59.56978 315 PRO D N 1
ATOM 20087 C CA . PRO D 1 315 ? 48.27800 92.00500 84.10500 1.000 57.02850 315 PRO D CA 1
ATOM 20088 C C . PRO D 1 315 ? 49.13200 91.00100 84.89900 1.000 43.59430 315 PRO D C 1
ATOM 20089 O O . PRO D 1 315 ? 50.30100 90.87700 84.58100 1.000 53.70946 315 PRO D O 1
ATOM 20100 N N . GLU D 1 316 ? 48.56000 90.32700 85.90200 1.000 56.95923 316 GLU D N 1
ATOM 20101 C CA . GLU D 1 316 ? 49.27200 89.33500 86.75100 1.000 58.93357 316 GLU D CA 1
ATOM 20102 C C . GLU D 1 316 ? 49.33300 87.96300 86.06200 1.000 53.45495 316 GLU D C 1
ATOM 20103 O O . GLU D 1 316 ? 50.24700 87.18700 86.40300 1.000 53.55850 316 GLU D O 1
ATOM 20115 N N . LEU D 1 317 ? 48.40900 87.67000 85.13900 1.000 64.16313 317 LEU D N 1
ATOM 20116 C CA . LEU D 1 317 ? 48.33100 86.35300 84.44300 1.000 58.53804 317 LEU D CA 1
ATOM 20117 C C . LEU D 1 317 ? 48.64700 86.45600 82.94100 1.000 49.26495 317 LEU D C 1
ATOM 20118 O O . LEU D 1 317 ? 48.53300 85.41800 82.26400 1.000 53.35538 317 LEU D O 1
ATOM 20134 N N . SER D 1 318 ? 49.01200 87.63600 82.42800 1.000 40.93974 318 SER D N 1
ATOM 20135 C CA . SER D 1 318 ? 49.33600 87.84600 80.99300 1.000 49.28861 318 SER D CA 1
ATOM 20136 C C . SER D 1 318 ? 50.30900 89.01500 80.81200 1.000 48.92509 318 SER D C 1
ATOM 20137 O O . SER D 1 318 ? 50.42100 89.84700 81.72500 1.000 52.96186 318 SER D O 1
ATOM 20145 N N . PHE D 1 319 ? 50.96400 89.07600 79.65300 1.000 51.58207 319 PHE D N 1
ATOM 20146 C CA . PHE D 1 319 ? 51.81100 90.22100 79.23300 1.000 61.13017 319 PHE D CA 1
ATOM 20147 C C . PHE D 1 319 ? 51.69100 90.42500 77.71900 1.000 59.87148 319 PHE D C 1
ATOM 20148 O O . PHE D 1 319 ? 51.54400 89.45000 76.96900 1.000 61.66404 319 PHE D O 1
ATOM 20165 N N . ALA D 1 320 ? 51.72300 91.68100 77.28400 1.000 62.47694 320 ALA D N 1
ATOM 20166 C CA . ALA D 1 320 ? 51.69500 92.03400 75.84800 1.000 62.14398 320 ALA D CA 1
ATOM 20167 C C . ALA D 1 320 ? 53.08400 91.77300 75.23500 1.000 60.72191 320 ALA D C 1
ATOM 20168 O O . ALA D 1 320 ? 54.07700 92.18400 75.85100 1.000 62.95769 320 ALA D O 1
ATOM 20175 N N . VAL D 1 321 ? 53.16000 91.11500 74.07600 1.000 64.00234 321 VAL D N 1
ATOM 20176 C CA . VAL D 1 321 ? 54.44300 90.68200 73.46300 1.000 70.34934 321 VAL D CA 1
ATOM 20177 C C . VAL D 1 321 ? 55.27400 91.88900 73.04800 1.000 73.93604 321 VAL D C 1
ATOM 20178 O O . VAL D 1 321 ? 56.46700 91.70000 72.91800 1.000 70.93333 321 VAL D O 1
ATOM 20191 N N . GLU D 1 322 ? 54.66600 93.04600 72.78600 1.000 76.11589 322 GLU D N 1
ATOM 20192 C CA . GLU D 1 322 ? 55.42600 94.27000 72.42100 1.000 87.05242 322 GLU D CA 1
ATOM 20193 C C . GLU D 1 322 ? 56.12100 94.85400 73.64800 1.000 77.06004 322 GLU D C 1
ATOM 20194 O O . GLU D 1 322 ? 57.21900 95.34900 73.50500 1.000 86.47654 322 GLU D O 1
ATOM 20206 N N . ASP D 1 323 ? 55.52300 94.76000 74.82400 1.000 77.07482 323 ASP D N 1
ATOM 20207 C CA . ASP D 1 323 ? 56.10200 95.37300 76.04400 1.000 78.33118 323 ASP D CA 1
ATOM 20208 C C . ASP D 1 323 ? 57.13200 94.44900 76.67900 1.000 77.93378 323 ASP D C 1
ATOM 20209 O O . ASP D 1 323 ? 57.72700 94.85000 77.67100 1.000 83.91668 323 ASP D O 1
ATOM 20218 N N . TYR D 1 324 ? 57.29900 93.23400 76.17300 1.000 73.61398 324 TYR D N 1
ATOM 20219 C CA . TYR D 1 324 ? 58.30000 92.29100 76.70000 1.000 67.98056 324 TYR D CA 1
ATOM 20220 C C . TYR D 1 324 ? 59.67500 92.63400 76.11900 1.000 74.88206 324 TYR D C 1
ATOM 20221 O O . TYR D 1 324 ? 59.74100 92.99800 74.94700 1.000 65.73506 324 TYR D O 1
ATOM 20239 N N . ARG D 1 325 ? 60.73700 92.45900 76.90000 1.000 65.42982 325 ARG D N 1
ATOM 20240 C CA . ARG D 1 325 ? 62.11700 92.74200 76.48800 1.000 58.01526 325 ARG D CA 1
ATOM 20241 C C . ARG D 1 325 ? 63.00200 91.64900 77.07200 1.000 73.79767 325 ARG D C 1
ATOM 20242 O O . ARG D 1 325 ? 62.87300 91.42900 78.28400 1.000 68.54511 325 ARG D O 1
ATOM 20263 N N . ALA D 1 326 ? 63.86200 91.01000 76.26500 1.000 79.39861 326 ALA D N 1
ATOM 20264 C CA . ALA D 1 326 ? 64.80000 89.94900 76.69000 1.000 66.34054 326 ALA D CA 1
ATOM 20265 C C . ALA D 1 326 ? 65.74000 90.49700 77.76300 1.000 60.44668 326 ALA D C 1
ATOM 20266 O O . ALA D 1 326 ? 66.20400 89.67200 78.55400 1.000 62.76144 326 ALA D O 1
#

B-factor: mean 44.93, std 14.13, range [14.86, 130.27]

Foldseek 3Di:
DLCLAVVVVVVLVVVLVVDPQLQSQKWKCFPNDIDRPVVDDDDCLFCCNVVVAKFKFKWKAAQQKTFQVVVRLVLQVVLCVVSLHDEPADSVRLVVVQLVSCVSNVARIWTKMKMKTQGNDDCVVHPSVPTDIYIMIMIGHFAALADSVCQQQFFAEEADDVAAADACVRPNQQNHGDPCVRQVVQCVSCVVLVGRWYFHHNVPQFTEAHDAWWKWFAAPQAIETEQHRHHPAPLVVLLVVLCVVVVRHYDHHTHGNVSQVVTQWMWTAHSRHRTGTHQHYSRHGRHVSGHDPSSVSSSVSSVVCSPVPVGIDRSVVDDD/DLLCVQVVVVVVLVVVLVPDPQLCSQKWKQDPNDIDRPVVDDDDCLFCCNVVVAKFKFKWKAAQQKTFQVVVRLVLQVVLCVVSVHDEPADSVRLVVVQLVSCVSNVARIWTKMKMKTQGNDDCVVPPSVPTDIYIMIMIGHFAALADSVCQQQFFEEEADDVAAADACVVPNQQNHGDPCVRQVVQCVRQVVLVGRWYFHHNVPQFTEATRAWWKWFAAPQEIETEQHRHHPAPLVVLLQVLSVVVVRHYDHHTHGNVCQVVTQWMWTAHNRHRTGTHQHYSRHGRHVSGHDPSSSSSSVSSVVCSPVPVGIDRSVPDDD/DFLLCVQVVVVVVLVVVLVPDPQLCSQKWKDDPNDIDRPVPDDDDCLFCCNVVVAKFKFKWKAAQQKTFQVVVRLVLQVVLCVVSLHDEPDDSVRLVVVQLVSCVSNSARTWIKMKMKTLGNDDPVVDPSVPTDIYIMIMIGHFAALADSVCQRFFFAEEADDVAAADFCVRPNQQNHGDPCVRQVVQCVRCVVLVGRWYFHHNVPQFTEATNAWWKWFAAPQAIETEQHRHHPAPLVVLLVVLCVVVVRHYDHHTHGNVSQVVTQWMWTAHSRHRTGTHQHYSRHGRHVSGHDPSSSSSSVSSVVCSPVPVGIDRSVPDDD/DFLLCLQVVVVVVLVVVLVPDPQQCSQKWKDFPNDIDRPVVDDDDCLFCCNVVVAKFKFKWKAAQQKTFQVVVRLVLQVVLCVVSVHDEPADSVRLVQVQLVSCVSNVARIKIKMKMKTQGNDDCVVHPSVPTDIYIMIMIGHFAALADSVCQRLFFAEEADDVAAADFCVRPNQQNHGDPCVRQVVQCVRCVVLVGRWYFHHNVPQFTEAHNAWWKWFAAPQEIETEQHSHHPAPLVVLLVVLCVVVVRHYDHHTHGNVVQVVTQWMWTAHSRHRTGTHQHYSRHGRHVSGHDPSSSSSSVSSVVCSPPPVRIDRSVPDDD

Radius of gyration: 33.26 Å; Cα contacts (8 Å, |Δi|>4): 3002; chains: 4; bounding box: 84×93×94 Å

Sequence (1285 aa):
YTDHIFDDYRLRVKALEASDNPFAKGIAYIAGEYVPLHEARIPILDQGFLHSDLTYDVPAVWNGRFFRLEDHLDRFEKSCAQLRLKSPLSREEIRDRLVEMTVKSGIRDAYVMMIVTRGLRFVRQYAPEECDNFCYLMVMPYLWVMDEATQKNGGSAVITRTVRRVPPGAIDPTVKNLQWGDFTRGLMEARDRGAMYPILTDGDANLTEGSGFNVILIKDGKLYTPRKGVLEGVTRKSVLAVAEKLGYPYTIDDVPVELAYQCDEILFVTTAGGVMPITTLDGQPVGDGQVGPISKALWKGYWDAHADPELSFAVEEDYRASYTDHIFDDYRLRVKALEASDNPFAKGIAYIAGEYVPLHEARIPILDQGFLHSDLTYDVPAVWNGRFFRLEDHLDRFEKSCAQLRLKSPLSREEIRDRLVEMTVKSGIRRDAYVMMIVTRGLRFVRQYAPEECDNFCYLMVMPYLWVMDEATQKNGGSAVITRTVRRVPPGAIDPTVKNLQWGDFTRGLMEARDRGAMYPILTDGDANLTEGSGFNVILIKDGKLYTPRKGVLEGVTRKSVLAVAEKLGYPYTIDDVPVELAYQCDEILFVTTAGGVMPITTLDGQPVGDGQVGPISKALWKGYWDAHADPELSFAVEDYRAMSYTDHIFDDYRLRVKALEASDNPFAKGIAYIAGEYVPLHEARIPILDQGFLHSDLTYDVPAVWNGRFFRLEDHLDRFEKSCAQLRLKSPLSREEIRDRLVEMTVKSGIRDAYVMMIVTRGLRFVRQYAPEECDNFCYLMVMPYLWVMDEATQKNGGSAVITRTVRRVPPGAIDPTVKNLQWGDFTRGLMEARDRGAMYPILTDGDANLTEGSGFNVILIKDGKLYTPRKGVLEGVTRKSVLAVAEKLGYPYTIDDVPVELAYQCDEILFVTTAGGVMPITTLDGQPVGDGQVGPISKALWKGYWDAHADPELSFAVEDYRAMSYTDHIFDDYRLRVKALEASDNPFAKGIAYIAGEYVPLHEARIPILDQGFLHSDLTYDVPAVWNGRFFRLEDHLDRFEKSCAQLRLKSPLSREEIRDRLVEMTVKSGIRDAYVMMIVTRGLRFVRQYAPEECDNFCYLMVMPYLWVMDEATQKNGGSAVITRTVRRVPPGAIDPTVKKNLQWGDFTRGLMEARDRGAMYPILTDGDANLTEGSGFNVILIKDGKLYTPRKGVLEGVTRKSVLAVAEKLGYPYTIDDVPVELAYQCDEILFVTTAGGVMPITTLDGQPVGDGQVGPISKALWKGYWDAHADPELSFAVEDYRA

CATH classification: 3.30.470.10 (+1 more: 3.20.10.10)

Solvent-accessible surface area: 48486 Å² total; per-residue (Å²): 85,2,86,91,16,3,71,86,28,98,128,42,42,145,67,31,142,82,50,146,54,100,28,9,154,0,0,0,17,12,94,49,114,47,41,33,6,121,119,2,126,0,26,0,25,0,15,1,1,16,31,2,6,2,0,11,0,7,0,8,0,16,76,0,56,1,10,25,7,73,37,3,1,79,19,0,59,100,1,2,67,111,37,93,9,161,15,71,16,52,56,93,81,0,62,47,70,0,6,89,0,2,81,80,1,39,1,87,9,0,37,0,5,0,0,0,0,1,0,99,95,24,1,69,120,55,19,6,142,93,11,115,13,61,9,8,1,0,0,16,48,14,83,36,19,2,71,23,71,31,0,101,112,12,2,16,0,2,12,7,58,39,3,25,17,3,12,50,5,0,16,43,6,44,6,33,24,2,14,22,11,0,12,10,64,0,3,15,7,0,89,90,67,72,14,87,8,0,0,0,21,44,8,22,16,27,3,2,9,0,2,20,9,8,0,0,1,1,60,100,25,88,0,51,1,4,70,79,8,1,20,86,8,10,6,16,113,3,0,7,40,13,0,116,164,91,61,52,78,84,53,63,52,57,2,67,4,49,36,4,68,91,9,62,12,1,0,0,1,17,22,13,0,0,0,0,2,3,11,48,9,43,62,119,86,8,48,113,23,117,16,8,102,21,1,92,32,0,2,103,18,7,10,64,16,9,69,40,111,165,46,11,53,20,2,91,118,37,202,117,103,48,0,57,86,18,2,66,83,26,85,119,36,38,129,70,30,141,81,55,144,52,99,26,10,159,1,0,0,18,11,90,48,114,52,38,37,6,126,117,2,93,0,25,0,24,0,14,1,1,22,29,2,6,2,0,12,0,5,0,8,0,15,68,4,53,0,10,21,4,74,33,2,0,77,31,0,58,134,1,3,64,98,36,96,9,168,20,80,24,59,58,95,59,0,64,40,63,0,7,90,0,2,89,92,1,44,3,104,7,0,38,0,5,0,0,0,0,0,0,97,92,25,0,58,120,58,33,5,143,107,12,116,14,55,12,9,0,0,0,18,48,14,81,43,14,2,71,26,68,30,0,83,114,11,1,18,0,2,13,7,61,39,3,25,19,2,14,49,4,0,16,44,6,56,6,34,22,2,14,20,11,0,13,10,60,0,4,13,8,0,92,91,65,71,14,91,9,0,0,0,20,46,7,21,16,28,3,2,9,0,5,28,9,9,0,0,1,0,59,108,28,102,1,58,1,5,81,82,8,1,25,102,8,11,6,18,108,2,0,6,44,21,0,118,190,89,59,52,71,80,73,64,50,57,2,70,3,48,33,4,69,93,8,62,12,2,0,0,1,20,22,12,0,0,0,0,2,3,10,48,9,42,61,118,86,8,47,113,23,114,15,9,103,20,1,91,31,0,2,82,18,7,9,68,19,10,68,58,111,158,47,9,54,10,19,146,120,50,96,105,231,29,43,0,37,94,15,2,65,81,27,111,112,48,39,144,68,30,139,89,54,145,49,98,25,7,145,1,0,0,18,17,83,53,116,49,37,35,5,128,122,2,92,0,20,0,27,0,15,1,1,20,26,2,6,2,0,12,0,5,0,10,0,18,74,0,56,1,11,27,5,79,38,3,0,63,28,0,57,148,2,3,69,118,35,92,10,170,20,79,16,68,71,112,63,0,58,41,61,0,6,79,0,1,93,89,1,43,1,85,7,0,41,0,6,0,0,0,0,0,0,98,104,18,1,76,131,51,17,6,143,99,13,120,15,57,8,8,0,0,0,17,44,13,86,40,18,2,72,24,73,24,0,76,110,16,2,23,0,3,13,7,60,40,2,28,18,4,14,50,5,0,15,41,6,58,7,33,23,2,14,24,12,0,12,10,62,0,2,13,7,0,83,92,64,72,14,92,8,0,0,0,19,44,8,20,16,26,4,2,10,0,2,29,7,9,0,0,1,0,62,122,25,67,0,54,1,5,78,79,9,1,23,107,10,11,6,16,113,3,0,8,39,6,0,118,157,90,61,51,79,80,38,64,49,59,2,68,4,49,34,4,68,89,9,63,12,2,0,0,1,20,22,14,0,0,0,0,2,2,10,48,7,45,61,118,87,9,48,116,23,108,14,8,105,21,1,86,30,0,1,111,17,7,11,71,12,13,68,57,114,163,48,9,55,13,10,116,106,43,213,105,217,34,40,0,39,94,15,2,66,82,30,94,117,41,40,134,69,29,145,82,52,145,56,103,28,11,137,1,0,0,18,23,94,51,114,52,32,38,6,108,119,1,77,0,39,0,27,0,15,2,1,18,30,3,6,3,0,12,0,5,0,7,0,17,70,1,55,0,10,25,5,78,39,3,0,78,27,0,55,130,1,3,69,107,38,94,9,171,17,80,14,62,61,102,64,0,65,44,53,0,5,83,0,1,75,102,1,38,2,77,9,0,36,0,6,0,0,0,0,0,0,104,107,26,1,62,117,61,20,6,142,98,12,124,13,54,7,6,0,0,0,15,52,16,82,35,19,2,73,31,68,29,0,86,115,13,1,17,1,3,13,8,58,39,3,26,18,3,13,49,4,0,16,44,7,49,7,34,23,1,13,24,11,0,12,11,61,0,4,12,7,0,92,92,66,73,15,90,8,0,0,0,20,46,9,20,16,29,3,2,9,0,4,30,8,8,0,0,1,0,64,114,24,98,1,58,1,6,73,86,8,1,25,87,10,9,6,15,108,3,0,9,47,18,0,117,186,94,61,57,69,84,52,63,44,56,2,68,3,51,36,4,67,94,9,64,11,1,0,0,1,18,21,14,0,0,0,0,2,2,10,48,9,45,62,117,84,8,46,118,25,119,12,9,105,20,1,74,32,0,2,104,20,6,11,72,20,9,68,55,113,162,54,10,52,18,8,94,118,36,196,113

Secondary structure (DSSP, 8-state):
-THHHHHHHHHHHHHHHH---TTTT-EEEETTEEEEGGG-EEETT-HHHHT--EEEE--EEETTEEESHHHHHHHHHHHHHHTT---SS-HHHHHHHHHHHHHHHT-SSEEEEEEEE--S--TTTS-GGG---EEEEEEEE---SS-HHHHHH-EEEEE-SS--PPPTTTS-TTS-----HHHHHHHHHHHHTT-SEEEEE-SSSBEEEETTBEEEEEETTEEEE--SSS---HHHHHHHHHHHHHT--EEES--BGGGGGT-SEEEEEETTTEEEEEEEETTEESTTSS--HHHHHHHHHHHHGGG-TTTEEETTT---/-TTHHHHHHHHHHHHHHHH---TTTT-EEEETTEEEEGGG-EEETT-HHHHT--EEEE--EEETTEEESHHHHHHHHHHHHHHTT---SS-HHHHHHHHHHHHHHHT-SSEEEEEEEE--SS-TTTS-GGGS--EEEEEEEE---SS-HHHHHH-EEEEE-SS--PPPTTTS-TTS-----HHHHHHHHHHHHTT-SEEE-B-SSSBB---SS-EEEEEETTEEEE--SSS---HHHHHHHHHHHHHT--EEES--BGGGGGT-SEEEEEETTTEEEEEEEETTEESTTSS--HHHHHHHHHHHHGGG-TTTEEETTT---/--TTHHHHHHHHHHHHHHHH---TTTT-EEEETTEEEEGGG-EEETT-HHHHT--EEEE--EEETTEEESHHHHHHHHHHHHHHTT---SS-HHHHHHHHHHHHHHHT-SSEEEEEEEE--SS-TTTS-GGG---EEEEEEEE---SS-HHHHHH-EEEEE-SS--PPPTTTS-TTS-----HHHHHHHHHHHHTT-SEEEEE-SSSBEEEETTBEEEEEETTEEEE--SSS---HHHHHHHHHHHHHT--EEES--BGGGGGT-SEEEEEETTTEEEEEEEETTEESTTSS--HHHHHHHHHHHHGGG-TTTEEEGGG---/--TTHHHHHHHHHHHHHHHH---TTTT-EEEETTEEEEGGG-EEETT-HHHHS--EEEE--EEETTEEESHHHHHHHHHHHHHHTT---SS-HHHHHHHHHHHHHHHT-SSEEEEEEEE--SS-TTTS-GGG---EEEEEEEE---SS-HHHHHH-EEEEE-SS--PPPTTTS-TTS-----HHHHHHHHHHHHTT-SEEEEE-SSSBEEEETTBEEEEEETTEEEE--SSS---HHHHHHHHHHHHHT--EEES--BGGGGGT-SEEEEEETTTEEEEEEEETTEESTTSS--HHHHHHHHHHHHGGG-TTTEEETTS---

Nearest PDB structures (foldseek):
  6xu3-assembly1_A  TM=1.003E+00  e=7.235E-73  Shinella sp. JR1-6
  8x1f-assembly1_B  TM=9.909E-01  e=5.589E-56  Aspergillus terreus NIH2624
  8xiy-assembly1_B  TM=9.894E-01  e=1.033E-55  Aspergillus terreus NIH2624
  4ce5-assembly1_B  TM=9.780E-01  e=9.136E-56  Aspergillus terreus
  6xwb-assembly1_A  TM=9.874E-01  e=3.529E-55  Thermomyces stellatus